Protein AF-0000000073826341 (afdb_homodimer)

Foldseek 3Di:
DPAAPAPEAEEEAAAAFDPDDDDDPDDPDPQDALVVLVQLLQLLLQVLLCLQLLNQGGHAEYEYAYEPVDDCVRPVLCVVADADFQDDQQQGQEYEHQFADPVQGQFKAFAAPFFAQDARRHIYGYSVQSSDDPVCSNLNSLRVNLRSLCHHGVAAAQAADQPDPLRAQWDADPVGDIAGRGFWQDGDHADPVDDSVHRRRHGDDDPVNPVPTQDDCSHCSNDPNHRYWDAPNRFDLPRSGPRNVRVVSHTSSRSRCPHPSNPPCRRPRPPHDSDDYHYHYHYYDAFEEEEEEEFECVCVAFCSVVLVLLLLLCCQQPWFDAQYWYWYWYWALAIDTQGATGGDDNVCSNVRSNSDDPHGYHHHNVNTDVLNSLVVRLVRVPVVHAHHEYEYEEEALAADDPVRLVVSLVSCVVSLYAYEYEHQAHPDPDRPPPRSRQVSNVSSVHAYYYQYFAADVSHGACSSSVSSNVSSNVRVCSGRPVQVGFDWFDKDKAFFFDDFKDKDKTFDAPQWQAWKKKKKADPDPQFWDQFKWKAAQVGDTDGCNVQWDADPSNRMIMGIDHSVRHDGGMMMMMIGTDDRDSHIMMIIITTHGDLDDWWFDWDKDKDWNDRHPDPPCPPPVRHIDIDIDIGGGNSPD/DPPAPAPEAEEEAQADFDPDDDDDPDDPDPQDALVVLVQLLQLLLQVLLCLQLLNQGGHAEYEYAYEPVDDCVRPVLCVPADADFQHDQQQGQEYEHQFADPVQGQFKAFAAPFFAQDAGRHIYGYSVQSSDDPVCSNLNSLRVNLRSLCHHGVAAAQAADQPDPLRAQWDADPVRAIAGRGFWQDGDHADPVDDSVHRRRHGDDDPVNPVPTQDDCSHCSNDPNHRYWDAPNRFDLPRSGPRNVRVVSHTSSRSRCPHPSNPPCRRPRPPHDSDDYHYHYHYYDAFEEEEEEEQECVCVAFCSVVLVLLLLLCCQQPWFDAQYWYWYWYWALAIDTQGATGGDDNVCSNVRSNSDDPHGDHHHNVNTDVLNSLVVRLVRVPVVHAHHEYEYEEEALAADPPVRLVVSLVSCVVSLYAYEYEHPAHPDPDRPPPRSRQVSNVSSVHAYYYQYFAADVSHGACSSSVSSNVSSNVRVCSGRPVQVGFDWFDKDKAFFFDDFKDKDKTFDAPQWQAWKKKKKADPDPQFWDQFKWKAAQVGDTDGCNVQWDADPSNRMIMGIDHSVRHDGGMMMMMIGTDDRDSHIMMIIITTHGDLDDWWFDWDKDKDWNDRHPDPPCPPPVRHIDIDIDIDGGRSPD

Sequence (1274 aa):
MKQPPRLSLGIVLLAAPGGGGGGGGGAFTDQPSLSTLLEEVVRVASTVVFDASRGRAHFRQVKVLVPPSWTTAACPALDHLQGATQETWDTADLRVTLGRHPRHGIRPWTLHTRDCGHTGDYVSLGHELLLQNTSHVPDNGRLLAQAWLQYRYGVFEEEGVAGNP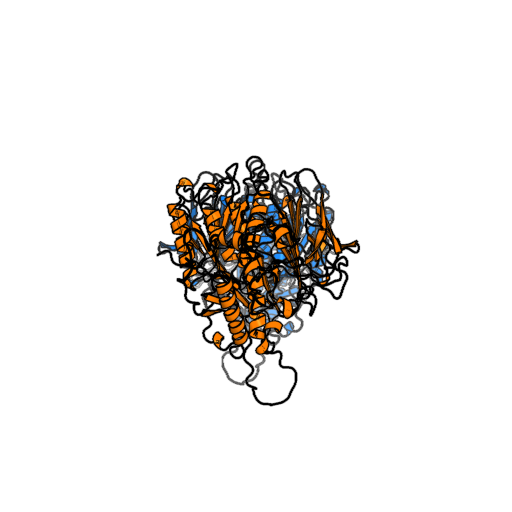VHPPHHRAPDGTWKPTTCANLPLPPTSSCDPANLTCSFNLTPENDPGLTSSFMAFPGRPSVRDLCDEGTHDRWAPTRHNLICGGKSVWEVMRASPDFQNNRNVEAGLREGHVTFTYVRPRTPRIVLLVEDTNVMNVQKRWDFMRKAVRKLVTYDIPEGHSVGLVVFDSVAATKHPLTTLSEANREKVGSSLPRNPSQEGEHKRCVLCGLREALTLLGQDGPGGHVVLVAGGSGALDDSEAAAAERQLAAAQVTLHTIVYPLTEKYPRPNGGLTNLATRTGGHSYIVPDEGIGEDSKLSMYYNLLDALYHALGGVAGHGALPVKVHATEHPGGRVPVSEGSFLVDAALGADTVFTIFYYDVTHVGNLIHLVSPQGQVIDTANMQTEDANMNMITVRLVEAQVVPGLWRYKVANRADSHQALYVQVTSRPRPRPHVPKISVRGWTSHGAAIVNASDISSPLALYAEVTAGVTYTMKQPPRLSLGIVLLAAPGGGGGGGGGAFTDQPSLSTLLEEVVRVASTVVFDASRGRAHFRQVKVLVPPSWTTAACPALDHLQGATQETWDTADLRVTLGRHPRHGIRPWTLHTRDCGHTGDYVSLGHELLLQNTSHVPDNGRLLAQAWLQYRYGVFEEEGVAGNPVHPPHHRAPDGTWKPTTCANLPLPPTSSCDPANLTCSFNLTPENDPGLTSSFMAFPGRPSVRDLCDEGTHDRWAPTRHNLICGGKSVWEVMRASPDFQNNRNVEAGLREGHVTFTYVRPRTPRIVLLVEDTNVMNVQKRWDFMRKAVRKLVTYDIPEGHSVGLVVFDSVAATKHPLTTLSEANREKVGSSLPRNPSQEGEHKRCVLCGLREALTLLGQDGPGGHVVLVAGGSGALDDSEAAAAERQLAAAQVTLHTIVYPLTEKYPRPNGGLTNLATRTGGHSYIVPDEGIGEDSKLSMYYNLLDALYHALGGVAGHGALPVKVHATEHPGGRVPVSEGSFLVDAALGADTVFTIFYYDVTHVGNLIHLVSPQGQVIDTANMQTEDANMNMITVRLVEAQVVPGLWRYKVANRADSHQALYVQVTSRPRPRPHVPKISVRGWTSHGAAIVNASDISSPLALYAEVTAGVTYT

Solvent-accessible surface area (backbone atoms only — not comparable to full-atom values): 67003 Å² total; per-residue (Å²): 134,77,74,55,76,79,46,69,47,37,34,28,47,63,47,78,77,78,77,75,77,86,84,78,86,71,79,85,73,91,70,77,41,71,60,55,36,44,50,50,25,49,48,41,13,24,52,47,38,15,50,42,49,58,36,40,44,56,47,43,42,34,40,34,39,42,52,84,85,62,48,48,86,52,33,65,66,52,78,70,49,41,72,38,39,76,69,41,78,86,72,22,42,30,38,28,31,68,55,63,41,93,85,57,35,39,48,52,41,51,50,60,85,58,56,56,47,31,54,31,67,30,29,37,26,13,43,64,58,54,70,45,63,75,88,43,36,64,56,50,2,31,42,42,27,53,24,45,46,26,23,64,31,22,43,51,48,25,41,31,36,62,66,32,83,79,24,25,13,34,42,70,41,95,86,66,44,71,28,47,18,42,36,36,68,57,95,59,78,48,42,80,89,45,59,56,85,39,44,71,32,54,68,64,87,48,78,84,69,43,77,81,44,32,26,14,26,57,46,34,50,87,39,88,66,27,45,30,51,28,28,86,87,36,43,51,51,79,36,49,16,56,23,24,67,62,44,72,32,51,27,58,43,56,44,44,49,69,28,78,69,46,35,92,76,27,42,52,73,80,70,54,68,92,63,73,65,43,79,46,51,23,33,75,52,76,50,39,37,28,42,36,35,58,32,18,33,78,37,67,43,76,42,49,44,60,39,49,46,22,37,48,23,44,41,42,56,69,61,56,59,75,59,31,25,44,22,34,31,35,19,21,72,52,49,46,78,60,38,68,73,37,70,35,40,91,87,46,19,60,61,62,21,62,43,63,70,64,54,65,36,81,47,55,60,90,50,48,30,67,64,48,30,50,50,52,47,50,54,56,43,46,73,78,40,68,20,31,35,35,41,36,37,33,59,32,51,69,56,46,50,69,69,55,34,51,50,47,48,50,52,31,57,74,40,42,32,27,30,26,34,32,29,46,40,30,73,52,94,60,77,51,81,78,18,28,53,56,55,46,7,51,76,40,73,29,49,47,39,79,26,61,62,46,68,52,90,89,35,54,36,47,63,38,42,54,43,46,42,50,44,52,53,51,53,42,28,74,63,66,34,58,84,74,44,66,44,76,58,35,75,46,78,39,77,40,37,92,54,59,60,50,70,54,71,40,60,40,53,77,52,38,31,29,67,26,34,43,34,38,40,47,79,51,69,64,35,41,38,68,54,51,41,40,28,44,56,88,64,51,72,46,83,38,75,88,47,57,44,78,39,55,60,56,32,34,36,37,35,68,42,53,50,90,73,52,62,60,36,56,31,36,38,42,32,35,42,26,72,75,38,88,50,38,36,35,42,36,29,33,27,25,65,48,93,48,91,76,50,43,42,69,44,76,47,72,48,52,70,50,83,52,74,74,66,54,78,79,39,73,90,59,60,81,40,80,44,74,47,76,44,69,40,52,72,83,123,132,81,75,56,79,78,46,71,46,36,34,26,50,62,47,80,80,76,78,74,77,90,84,80,87,74,79,88,75,90,72,78,41,69,60,56,38,45,50,51,23,49,49,41,13,25,52,46,40,16,50,41,49,58,35,38,45,54,47,44,40,34,39,36,39,40,53,85,86,62,48,49,86,54,32,65,65,51,77,69,50,42,71,38,39,77,70,42,77,86,71,22,42,31,39,29,31,66,54,64,42,92,85,58,35,39,48,53,40,52,50,61,85,57,57,57,48,31,53,30,67,30,29,37,28,14,42,65,57,53,69,44,64,76,85,43,36,64,58,51,2,31,43,42,28,53,24,45,46,27,21,64,31,22,45,51,48,24,42,30,37,60,65,32,83,80,24,25,13,36,43,69,41,94,86,66,45,71,29,48,18,43,36,37,66,57,93,61,78,48,41,82,92,46,58,55,86,40,44,71,32,56,68,62,88,48,78,83,70,43,77,83,45,32,26,15,28,58,45,35,49,85,37,86,67,25,45,29,52,28,28,85,87,38,43,51,52,78,36,52,15,58,24,26,68,63,42,72,33,51,27,58,42,55,42,44,47,69,30,78,70,45,35,92,76,29,42,52,71,80,69,54,67,92,63,73,65,43,79,44,54,23,33,74,54,75,50,39,38,28,43,36,35,59,33,18,33,78,35,66,44,75,45,48,44,59,39,49,46,24,37,48,23,43,40,43,56,70,60,55,58,76,59,29,26,44,22,35,31,36,20,22,72,53,50,46,78,61,38,69,72,37,69,35,41,92,88,45,19,60,62,62,21,62,42,63,68,64,54,64,36,81,47,55,60,91,50,48,30,67,64,46,30,49,49,51,46,50,55,55,43,47,75,79,40,68,20,30,35,36,43,36,37,32,60,32,49,68,56,48,52,70,69,55,35,52,52,47,48,51,52,30,57,75,40,41,30,26,30,28,36,33,27,46,40,32,75,53,94,59,76,50,80,79,17,29,55,55,53,47,7,50,76,40,71,29,50,46,39,78,27,60,62,45,68,51,89,88,35,55,36,46,64,40,42,53,45,44,41,51,44,52,52,53,52,43,29,73,64,66,34,59,85,74,44,68,44,77,59,36,76,47,79,40,78,40,38,90,54,58,60,47,70,55,70,40,58,40,52,77,52,39,31,29,67,26,35,44,33,38,40,46,80,50,69,65,36,41,38,69,54,50,42,40,28,44,57,87,64,50,74,46,83,39,76,89,47,57,45,79,39,55,61,56,32,35,36,36,35,68,43,54,50,89,73,52,61,62,35,57,29,36,38,41,32,35,40,25,70,75,36,91,50,37,36,36,42,36,29,33,27,26,65,49,92,48,92,79,48,41,40,69,46,75,46,73,48,53,68,50,84,52,74,75,64,54,78,79,40,72,91,59,60,80,40,82,44,74,47,76,43,68,40,53,71,83,123

Secondary structure (DSSP, 8-state):
-------EEEEEE-S-S----S--------PPPHHHHHHHHHHHHHHHHHHHTTSS----EEEEEPPTT--TTT-GGGGGPEEPSS--STT-SEEEESS-BTTTBTS-EEE--S-TTS--SEEEEEHHHHTS-GGGHHHHHHHHHHHHHHHHH-----B--TT-SSS-SEEE-TTS-EEESB--SS--PPPSSS-TTSTT------GGG-TT--B-TTT-TT-TT--BPP-TTT--TTS--HHHHHHTT--HHHHHHTSGGGSTT-S-TT----PPPEEEEEE----EEEEEEE-SGGG-STTHHHHHHHHHHHIIIIISPTT-EEEEEEESSSEEEEEEEEE--TTTHHHHHT-S-SS-----GGG--HHHHHHHHHHHHHTT-S--EEEEEESS-PPPPHHHHHHHHHHHHHHT-EEEEEEEEE-SSS--TT-HHHHHHHHTT--EEEEE--EETTEE-HHHHHHHHHHHHHHHHHHH-GGGS-EEEEEEEE--BS-SEEEEEEEE-TTEEEEEEEEEE-S-GGGEEEEEEEE-TT-PEEE-TTTEEEETTTTEEEEEEPGGG--SEEEEEEEEE-S-BSS-EEEEEEEEE---TTPPEEEEEEEES-SSS---TT-TTS---EEEEEEEE----/-------EEEEEE-S-S----S--------PPPHHHHHHHHHHHHHHHHHHHTTSS----EEEEEPPTT--TTT-GGGGGPEEPSS--STT-SEEEESS-BTTTBTS-EEE--S-TTS--SEEEEEHHHHTS-GGGHHHHHHHHHHHHHHHHH-----B--TT-SSS-SEEE-TTS-EEESB--SS--PPPSSS-TTSTT------GGG-TT--B-TTT-TT-TT--BPP-TTT--TTS--HHHHHHTT--HHHHHHTSGGGSTT-S-TT----PPPEEEEEE----EEEEEEE-SGGG-STTHHHHHHHHHHHIIIIISPTT-EEEEEEESSSEEEEEEEEE--TTTHHHHHT-S-SS-----GGG--HHHHHHHHHHHHHTT-S--EEEEEESS-PPPPHHHHHHHHHHHHHHT-EEEEEEEEE-SSS--TT-HHHHHHHHTT--EEEEE--EETTEE-HHHHHHHHHHHHHHHHHHH-GGGS-EEEEEEEE--BS-SEEEEEEEEPTTEEEEEEEEEE-S-GGGEEEEEEEE-TT-PEEE-TTTEEEETTTTEEEEEEPGGG--SEEEEEEEEE-S-BSS-EEEEEEEEE---TTPPEEEEEEEES-SSS---TT-TTS---EEEEEEEE----

pLDDT: mean 81.22, std 18.02, range [18.7, 98.62]

Radius of gyration: 43.62 Å; Cα contacts (8 Å, |Δi|>4): 2814; chains: 2; bounding box: 64×148×96 Å

Organism: Portunus trituberculatus (NCBI:txid210409)

Nearest PDB structures (foldseek):
  6pyx-assembly2_B  TM=8.415E-01  e=3.955E-09  Homo sapiens
  1sht-assembly1_X  TM=7.252E-01  e=1.684E-07  Homo sapiens
  8fzu-assembly2_B  TM=7.756E-01  e=8.750E-07  Homo sapiens
  8fz4-assembly2_B  TM=7.199E-01  e=3.525E-07  Homo sapiens
  7n1o-assembly1_A  TM=6.935E-01  e=1.545E-06  Homo sapiens

InterPro domains:
  IPR013642 Calcium-activated chloride channel, N-terminal [PF08434] (36-159)
  IPR013642 Calcium-activated chloride channel, N-terminal [PF08434] (201-267)
  IPR036465 von Willebrand factor A-like domain superfamily [G3DSA:3.40.50.410] (289-459)
  IPR036465 von Willebrand factor A-like domain superfamily [SSF53300] (289-454)

Structure (mmCIF, N/CA/C/O backbone):
data_AF-0000000073826341-model_v1
#
loop_
_entity.id
_entity.type
_entity.pdbx_description
1 polymer 'Epithelial chloride channel protein'
#
loop_
_atom_site.group_PDB
_atom_site.id
_atom_site.type_symbol
_atom_site.label_atom_id
_atom_site.label_alt_id
_atom_site.label_comp_id
_atom_site.label_asym_id
_atom_site.label_entity_id
_atom_site.label_seq_id
_atom_site.pdbx_PDB_ins_code
_atom_site.Cartn_x
_atom_site.Cartn_y
_atom_site.Cartn_z
_atom_site.occupancy
_atom_site.B_iso_or_equiv
_atom_site.auth_seq_id
_atom_site.auth_comp_id
_atom_site.auth_asym_id
_atom_site.auth_atom_id
_atom_site.pdbx_PDB_model_num
ATOM 1 N N . MET A 1 1 ? 27.391 -47.094 -25.125 1 18.84 1 MET A N 1
ATOM 2 C CA . MET A 1 1 ? 26.422 -47.906 -24.406 1 18.84 1 MET A CA 1
ATOM 3 C C . MET A 1 1 ? 25.375 -47.031 -23.719 1 18.84 1 MET A C 1
ATOM 5 O O . MET A 1 1 ? 25.672 -46.344 -22.734 1 18.84 1 MET A O 1
ATOM 9 N N . LYS A 1 2 ? 24.375 -46.562 -24.516 1 33.62 2 LYS A N 1
ATOM 10 C CA . LYS A 1 2 ? 23.312 -45.625 -24.172 1 33.62 2 LYS A CA 1
ATOM 11 C C . LYS A 1 2 ? 22.562 -46.094 -22.922 1 33.62 2 LYS A C 1
ATOM 13 O O . LYS A 1 2 ? 22.156 -47.25 -22.844 1 33.62 2 LYS A O 1
ATOM 18 N N . GLN A 1 3 ? 22.828 -45.594 -21.859 1 27.91 3 GLN A N 1
ATOM 19 C CA . GLN A 1 3 ? 22.219 -45.875 -20.578 1 27.91 3 GLN A CA 1
ATOM 20 C C . GLN A 1 3 ? 20.703 -46.094 -20.719 1 27.91 3 GLN A C 1
ATOM 22 O O . GLN A 1 3 ? 20.047 -45.375 -21.484 1 27.91 3 GLN A O 1
ATOM 27 N N . PRO A 1 4 ? 20.078 -47.219 -20.25 1 30.12 4 PRO A N 1
ATOM 28 C CA . PRO A 1 4 ? 18.641 -47.531 -20.312 1 30.12 4 PRO A CA 1
ATOM 29 C C . PRO A 1 4 ? 17.766 -46.375 -19.781 1 30.12 4 PRO A C 1
ATOM 31 O O . PRO A 1 4 ? 18.234 -45.562 -18.969 1 30.12 4 PRO A O 1
ATOM 34 N N . PRO A 1 5 ? 16.609 -46.188 -20.328 1 28.83 5 PRO A N 1
ATOM 35 C CA . PRO A 1 5 ? 15.703 -45.125 -19.875 1 28.83 5 PRO A CA 1
ATOM 36 C C . PRO A 1 5 ? 15.312 -45.281 -18.406 1 28.83 5 PRO A C 1
ATOM 38 O O . PRO A 1 5 ? 15.102 -46.406 -17.938 1 28.83 5 PRO A O 1
ATOM 41 N N . ARG A 1 6 ? 15.82 -44.625 -17.516 1 37.31 6 ARG A N 1
ATOM 42 C CA . ARG A 1 6 ? 15.5 -44.5 -16.094 1 37.31 6 ARG A CA 1
ATOM 43 C C . ARG A 1 6 ? 14.031 -44.125 -15.898 1 37.31 6 ARG A C 1
ATOM 45 O O . ARG A 1 6 ? 13.586 -43.062 -16.359 1 37.31 6 ARG A O 1
ATOM 52 N N . LEU A 1 7 ? 13.141 -45.281 -15.789 1 32.59 7 LEU A N 1
ATOM 53 C CA . LEU A 1 7 ? 11.75 -44.969 -15.445 1 32.59 7 LEU A CA 1
ATOM 54 C C . LEU A 1 7 ? 11.641 -44.531 -13.984 1 32.59 7 LEU A C 1
ATOM 56 O O . LEU A 1 7 ? 12.094 -45.25 -13.086 1 32.59 7 LEU A O 1
ATOM 60 N N . SER A 1 8 ? 11.672 -43.312 -13.609 1 32.16 8 SER A N 1
ATOM 61 C CA . SER A 1 8 ? 11.414 -42.812 -12.273 1 32.16 8 SER A CA 1
ATOM 62 C C . SER A 1 8 ? 9.922 -42.594 -12.031 1 32.16 8 SER A C 1
ATOM 64 O O . SER A 1 8 ? 9.195 -42.188 -12.938 1 32.16 8 SER A O 1
ATOM 66 N N . LEU A 1 9 ? 9.336 -43.406 -11.023 1 34.44 9 LEU A N 1
ATOM 67 C CA . LEU A 1 9 ? 7.938 -43.281 -10.617 1 34.44 9 LEU A CA 1
ATOM 68 C C . LEU A 1 9 ? 7.797 -42.344 -9.422 1 34.44 9 LEU A C 1
ATOM 70 O O . LEU A 1 9 ? 8.516 -42.469 -8.43 1 34.44 9 LEU A O 1
ATOM 74 N N . GLY A 1 10 ? 7.152 -41.25 -9.609 1 35.41 10 GLY A N 1
ATOM 75 C CA . GLY A 1 10 ? 6.773 -40.406 -8.492 1 35.41 10 GLY A CA 1
ATOM 76 C C . GLY A 1 10 ? 5.43 -40.75 -7.895 1 35.41 10 GLY A C 1
ATOM 77 O O . GLY A 1 10 ? 4.43 -40.844 -8.609 1 35.41 10 GLY A O 1
ATOM 78 N N . ILE A 1 11 ? 5.406 -41.281 -6.559 1 38.03 11 ILE A N 1
ATOM 79 C CA . ILE A 1 11 ? 4.191 -41.656 -5.848 1 38.03 11 ILE A CA 1
ATOM 80 C C . ILE A 1 11 ? 3.84 -40.594 -4.816 1 38.03 11 ILE A C 1
ATOM 82 O O . ILE A 1 11 ? 4.727 -40.031 -4.156 1 38.03 11 ILE A O 1
ATOM 86 N N . VAL A 1 12 ? 2.641 -40.156 -4.867 1 34.94 12 VAL A N 1
ATOM 87 C CA . VAL A 1 12 ? 2.162 -39.312 -3.785 1 34.94 12 VAL A CA 1
ATOM 88 C C . VAL A 1 12 ? 1.201 -40.094 -2.896 1 34.94 12 VAL A C 1
ATOM 90 O O . VAL A 1 12 ? 0.276 -40.75 -3.393 1 34.94 12 VAL A O 1
ATOM 93 N N . LEU A 1 13 ? 1.603 -40.188 -1.485 1 33.16 13 LEU A N 1
ATOM 94 C CA . LEU A 1 13 ? 0.758 -40.844 -0.49 1 33.16 13 LEU A CA 1
ATOM 95 C C . LEU A 1 13 ? -0.203 -39.844 0.146 1 33.16 13 LEU A C 1
ATOM 97 O O . LEU A 1 13 ? 0.228 -38.875 0.747 1 33.16 13 LEU A O 1
ATOM 101 N N . LEU A 1 14 ? -1.469 -39.812 -0.141 1 34.5 14 LEU A N 1
ATOM 102 C CA . LEU A 1 14 ? -2.43 -38.906 0.48 1 34.5 14 LEU A CA 1
ATOM 103 C C . LEU A 1 14 ? -3.014 -39.531 1.747 1 34.5 14 LEU A C 1
ATOM 105 O O . LEU A 1 14 ? -3.699 -38.844 2.516 1 34.5 14 LEU A O 1
ATOM 109 N N . ALA A 1 15 ? -3.045 -40.875 2.098 1 31.78 15 ALA A N 1
ATOM 110 C CA . ALA A 1 15 ? -3.76 -41.5 3.207 1 31.78 15 ALA A CA 1
ATOM 111 C C . ALA A 1 15 ? -2.953 -41.406 4.5 1 31.78 15 ALA A C 1
ATOM 113 O O . ALA A 1 15 ? -1.721 -41.469 4.473 1 31.78 15 ALA A O 1
ATOM 114 N N . ALA A 1 16 ? -3.742 -40.906 5.75 1 36.5 16 ALA A N 1
ATOM 115 C CA . ALA A 1 16 ? -3.193 -40.875 7.102 1 36.5 16 ALA A CA 1
ATOM 116 C C . ALA A 1 16 ? -2.619 -42.25 7.469 1 36.5 16 ALA A C 1
ATOM 118 O O . ALA A 1 16 ? -3.109 -43.281 7.004 1 36.5 16 ALA A O 1
ATOM 119 N N . PRO A 1 17 ? -1.601 -42.156 8.227 1 36.22 17 PRO A N 1
ATOM 120 C CA . PRO A 1 17 ? -1.066 -43.469 8.656 1 36.22 17 PRO A CA 1
ATOM 121 C C . PRO A 1 17 ? -2.102 -44.312 9.383 1 36.22 17 PRO A C 1
ATOM 123 O O . PRO A 1 17 ? -2.148 -45.531 9.195 1 36.22 17 PRO A O 1
ATOM 126 N N . GLY A 1 18 ? -2.588 -43.781 10.781 1 33.84 18 GLY A N 1
ATOM 127 C CA . GLY A 1 18 ? -3.211 -44.5 11.875 1 33.84 18 GLY A CA 1
ATOM 128 C C . GLY A 1 18 ? -4.629 -44.969 11.562 1 33.84 18 GLY A C 1
ATOM 129 O O . GLY A 1 18 ? -5.523 -44.125 11.406 1 33.84 18 GLY A O 1
ATOM 130 N N . GLY A 1 19 ? -4.941 -45.781 10.891 1 32.56 19 GLY A N 1
ATOM 131 C CA . GLY A 1 19 ? -6.199 -46.469 11.133 1 32.56 19 GLY A CA 1
ATOM 132 C C . GLY A 1 19 ? -6.477 -46.719 12.602 1 32.56 19 GLY A C 1
ATOM 133 O O . GLY A 1 19 ? -7.246 -47.625 12.961 1 32.56 19 GLY A O 1
ATOM 134 N N . GLY A 1 20 ? -5.629 -46.406 13.758 1 29.64 20 GLY A N 1
ATOM 135 C CA . GLY A 1 20 ? -6.051 -46.844 15.07 1 29.64 20 GLY A CA 1
ATOM 136 C C . GLY A 1 20 ? -7.363 -46.219 15.523 1 29.64 20 GLY A C 1
ATOM 137 O O . GLY A 1 20 ? -7.535 -45 15.461 1 29.64 20 GLY A O 1
ATOM 138 N N . GLY A 1 21 ? -8.516 -46.938 15.531 1 29.42 21 GLY A N 1
ATOM 139 C CA . GLY A 1 21 ? -9.656 -46.75 16.422 1 29.42 21 GLY A CA 1
ATOM 140 C C . GLY A 1 21 ? -9.273 -46.188 17.766 1 29.42 21 GLY A C 1
ATOM 141 O O . GLY A 1 21 ? -8.086 -46.031 18.062 1 29.42 21 GLY A O 1
ATOM 142 N N . GLY A 1 22 ? -10.219 -46.625 19.031 1 28.66 22 GLY A N 1
ATOM 143 C CA . GLY A 1 22 ? -10.477 -46.312 20.422 1 28.66 22 GLY A CA 1
ATOM 144 C C . GLY A 1 22 ? -9.219 -46.25 21.266 1 28.66 22 GLY A C 1
ATOM 145 O O . GLY A 1 22 ? -8.141 -46.656 20.812 1 28.66 22 GLY A O 1
ATOM 146 N N . GLY A 1 23 ? -9.43 -46.094 22.844 1 28.97 23 GLY A N 1
ATOM 147 C CA . GLY A 1 23 ? -8.766 -46.031 24.141 1 28.97 23 GLY A CA 1
ATOM 148 C C . GLY A 1 23 ? -7.707 -47.094 24.328 1 28.97 23 GLY A C 1
ATOM 149 O O . GLY A 1 23 ? -6.977 -47.062 25.312 1 28.97 23 GLY A O 1
ATOM 150 N N . GLY A 1 24 ? -8.086 -48.469 24.266 1 26.67 24 GLY A N 1
ATOM 151 C CA . GLY A 1 24 ? -7.355 -49.375 25.141 1 26.67 24 GLY A CA 1
ATOM 152 C C . GLY A 1 24 ? -5.863 -49.375 24.875 1 26.67 24 GLY A C 1
ATOM 153 O O . GLY A 1 24 ? -5.41 -48.938 23.812 1 26.67 24 GLY A O 1
ATOM 154 N N . GLY A 1 25 ? -4.938 -49.438 25.938 1 30.19 25 GLY A N 1
ATOM 155 C CA . GLY A 1 25 ? -3.551 -49.688 26.266 1 30.19 25 GLY A CA 1
ATOM 156 C C . GLY A 1 25 ? -2.9 -50.688 25.328 1 30.19 25 GLY A C 1
ATOM 157 O O . GLY A 1 25 ? -1.824 -51.219 25.625 1 30.19 25 GLY A O 1
ATOM 158 N N . GLY A 1 26 ? -3.744 -51.562 24.594 1 27.8 26 GLY A N 1
ATOM 159 C CA . GLY A 1 26 ? -3.002 -52.781 24.234 1 27.8 26 GLY A CA 1
ATOM 160 C C . GLY A 1 26 ? -1.828 -52.5 23.312 1 27.8 26 GLY A C 1
ATOM 161 O O . GLY A 1 26 ? -1.729 -51.406 22.734 1 27.8 26 GLY A O 1
ATOM 162 N N . ALA A 1 27 ? -1.038 -53.594 23.062 1 30.14 27 ALA A N 1
ATOM 163 C CA . ALA A 1 27 ? 0.214 -54.031 22.438 1 30.14 27 ALA A CA 1
ATOM 164 C C . ALA A 1 27 ? 0.276 -53.594 20.984 1 30.14 27 ALA A C 1
ATOM 166 O O . ALA A 1 27 ? -0.726 -53.688 20.266 1 30.14 27 ALA A O 1
ATOM 167 N N . PHE A 1 28 ? 1.095 -52.688 20.562 1 32.75 28 PHE A N 1
ATOM 168 C CA . PHE A 1 28 ? 1.718 -52.406 19.281 1 32.75 28 PHE A CA 1
ATOM 169 C C . PHE A 1 28 ? 1.798 -53.656 18.406 1 32.75 28 PHE A C 1
ATOM 171 O O . PHE A 1 28 ? 2.648 -54.5 18.641 1 32.75 28 PHE A O 1
ATOM 178 N N . THR A 1 29 ? 0.732 -54.312 17.953 1 35.88 29 THR A N 1
ATOM 179 C CA . THR A 1 29 ? 0.856 -55.5 17.094 1 35.88 29 THR A CA 1
ATOM 180 C C . THR A 1 29 ? 1.683 -55.156 15.852 1 35.88 29 THR A C 1
ATOM 182 O O . THR A 1 29 ? 1.8 -54 15.477 1 35.88 29 THR A O 1
ATOM 185 N N . ASP A 1 30 ? 2.531 -56.188 15.125 1 38.97 30 ASP A N 1
ATOM 186 C CA . ASP A 1 30 ? 3.457 -56.5 14.047 1 38.97 30 ASP A CA 1
ATOM 187 C C . ASP A 1 30 ? 2.92 -56.031 12.695 1 38.97 30 ASP A C 1
ATOM 189 O O . ASP A 1 30 ? 3.232 -56.594 11.656 1 38.97 30 ASP A O 1
ATOM 193 N N . GLN A 1 31 ? 1.945 -55.25 12.523 1 47.28 31 GLN A N 1
ATOM 194 C CA . GLN A 1 31 ? 1.418 -54.969 11.195 1 47.28 31 GLN A CA 1
ATOM 195 C C . GLN A 1 31 ? 2.348 -54.031 10.422 1 47.28 31 GLN A C 1
ATOM 197 O O . GLN A 1 31 ? 2.863 -53.062 10.977 1 47.28 31 GLN A O 1
ATOM 202 N N . PRO A 1 32 ? 2.818 -54.469 9.188 1 58 32 PRO A N 1
ATOM 203 C CA . PRO A 1 32 ? 3.697 -53.656 8.344 1 58 32 PRO A CA 1
ATOM 204 C C . PRO A 1 32 ? 3.125 -52.281 8.062 1 58 32 PRO A C 1
ATOM 206 O O . PRO A 1 32 ? 1.905 -52.125 7.992 1 58 32 PRO A O 1
ATOM 209 N N . SER A 1 33 ? 3.961 -51.312 8.07 1 72.62 33 SER A N 1
ATOM 210 C CA . SER A 1 33 ? 3.621 -49.906 7.812 1 72.62 33 SER A CA 1
ATOM 211 C C . SER A 1 33 ? 3.148 -49.719 6.379 1 72.62 33 SER A C 1
ATOM 213 O O . SER A 1 33 ? 3.379 -50.594 5.52 1 72.62 33 SER A O 1
ATOM 215 N N . LEU A 1 34 ? 2.221 -48.812 6.09 1 75.62 34 LEU A N 1
ATOM 216 C CA . LEU A 1 34 ? 1.733 -48.469 4.758 1 75.62 34 LEU A CA 1
ATOM 217 C C . LEU A 1 34 ? 2.889 -48.344 3.771 1 75.62 34 LEU A C 1
ATOM 219 O O . LEU A 1 34 ? 2.771 -48.75 2.615 1 75.62 34 LEU A O 1
ATOM 223 N N . SER A 1 35 ? 4.012 -47.906 4.301 1 78.25 35 SER A N 1
ATOM 224 C CA . SER A 1 35 ? 5.172 -47.75 3.43 1 78.25 35 SER A CA 1
ATOM 225 C C . SER A 1 35 ? 5.738 -49.094 2.984 1 78.25 35 SER A C 1
ATOM 227 O O . SER A 1 35 ? 6.102 -49.25 1.819 1 78.25 35 SER A O 1
ATOM 229 N N . THR A 1 36 ? 5.793 -49.969 3.895 1 79.44 36 THR A N 1
ATOM 230 C CA . THR A 1 36 ? 6.32 -51.281 3.568 1 79.44 36 THR A CA 1
ATOM 231 C C . THR A 1 36 ? 5.414 -52 2.566 1 79.44 36 THR A C 1
ATOM 233 O O . THR A 1 36 ? 5.902 -52.625 1.634 1 79.44 36 THR A O 1
ATOM 236 N N . LEU A 1 37 ? 4.156 -51.844 2.783 1 82.38 37 LEU A N 1
ATOM 237 C CA . LEU A 1 37 ? 3.193 -52.5 1.894 1 82.38 37 LEU A CA 1
ATOM 238 C C . LEU A 1 37 ? 3.215 -51.844 0.511 1 82.38 37 LEU A C 1
ATOM 240 O O . LEU A 1 37 ? 3.09 -52.531 -0.502 1 82.38 37 LEU A O 1
ATOM 244 N N . LEU A 1 38 ? 3.348 -50.562 0.508 1 85.81 38 LEU A N 1
ATOM 245 C CA . LEU A 1 38 ? 3.473 -49.875 -0.76 1 85.81 38 LEU A CA 1
ATOM 246 C C . LEU A 1 38 ? 4.691 -50.344 -1.538 1 85.81 38 LEU A C 1
ATOM 248 O O . LEU A 1 38 ? 4.605 -50.594 -2.744 1 85.81 38 LEU A O 1
ATOM 252 N N . GLU A 1 39 ? 5.77 -50.531 -0.864 1 86.94 39 GLU A N 1
ATOM 253 C CA . GLU A 1 39 ? 7 -50.969 -1.511 1 86.94 39 GLU A CA 1
ATOM 254 C C . GLU A 1 39 ? 6.836 -52.375 -2.107 1 86.94 39 GLU A C 1
ATOM 256 O O . GLU A 1 39 ? 7.297 -52.625 -3.221 1 86.94 39 GLU A O 1
ATOM 261 N N . GLU A 1 40 ? 6.191 -53.125 -1.378 1 88.25 40 GLU A N 1
ATOM 262 C CA . GLU A 1 40 ? 6.008 -54.5 -1.846 1 88.25 40 GLU A CA 1
ATOM 263 C C . GLU A 1 40 ? 5.145 -54.531 -3.102 1 88.25 40 GLU A C 1
ATOM 265 O O . GLU A 1 40 ? 5.465 -55.25 -4.059 1 88.25 40 GLU A O 1
ATOM 270 N N . VAL A 1 41 ? 4.082 -53.812 -3.059 1 91 41 VAL A N 1
ATOM 271 C CA . VAL A 1 41 ? 3.178 -53.812 -4.203 1 91 41 VAL A CA 1
ATOM 272 C C . VAL A 1 41 ? 3.898 -53.219 -5.422 1 91 41 VAL A C 1
ATOM 274 O O . VAL A 1 41 ? 3.771 -53.75 -6.531 1 91 41 VAL A O 1
ATOM 277 N N . VAL A 1 42 ? 4.691 -52.219 -5.203 1 91.31 42 VAL A N 1
ATOM 278 C CA . VAL A 1 42 ? 5.41 -51.562 -6.297 1 91.31 42 VAL A CA 1
ATOM 279 C C . VAL A 1 42 ? 6.477 -52.531 -6.844 1 91.31 42 VAL A C 1
ATOM 281 O O . VAL A 1 42 ? 6.711 -52.562 -8.055 1 91.31 42 VAL A O 1
ATOM 284 N N . ARG A 1 43 ? 7.094 -53.25 -6.016 1 90.69 43 ARG A N 1
ATOM 285 C CA . ARG A 1 43 ? 8.109 -54.188 -6.457 1 90.69 43 ARG A CA 1
ATOM 286 C C . ARG A 1 43 ? 7.492 -55.281 -7.328 1 90.69 43 ARG A C 1
ATOM 288 O O . ARG A 1 43 ? 8.07 -55.656 -8.344 1 90.69 43 ARG A O 1
ATOM 295 N N . VAL A 1 44 ? 6.352 -55.719 -6.852 1 92.38 44 VAL A N 1
ATOM 296 C CA . VAL A 1 44 ? 5.656 -56.719 -7.66 1 92.38 44 VAL A CA 1
ATOM 297 C C . VAL A 1 44 ? 5.281 -56.125 -9.016 1 92.38 44 VAL A C 1
ATOM 299 O O . VAL A 1 44 ? 5.473 -56.75 -10.055 1 92.38 44 VAL A O 1
ATOM 302 N N . ALA A 1 45 ? 4.746 -54.969 -8.977 1 93.31 45 ALA A N 1
ATOM 303 C CA . ALA A 1 45 ? 4.379 -54.312 -10.227 1 93.31 45 ALA A CA 1
ATOM 304 C C . ALA A 1 45 ? 5.582 -54.188 -11.156 1 93.31 45 ALA A C 1
ATOM 306 O O . ALA A 1 45 ? 5.457 -54.375 -12.367 1 93.31 45 ALA A O 1
ATOM 307 N N . SER A 1 46 ? 6.742 -53.844 -10.594 1 90.56 46 SER A N 1
ATOM 308 C CA . SER A 1 46 ? 7.961 -53.719 -11.383 1 90.56 46 SER A CA 1
ATOM 309 C C . SER A 1 46 ? 8.312 -55.031 -12.078 1 90.56 46 SER A C 1
ATOM 311 O O . SER A 1 46 ? 8.68 -55.031 -13.25 1 90.56 46 SER A O 1
ATOM 313 N N . THR A 1 47 ? 8.172 -56.031 -11.367 1 90.5 47 THR A N 1
ATOM 314 C CA . THR A 1 47 ? 8.469 -57.375 -11.914 1 90.5 47 THR A CA 1
ATOM 315 C C . THR A 1 47 ? 7.504 -57.719 -13.047 1 90.5 47 THR A C 1
ATOM 317 O O . THR A 1 47 ? 7.91 -58.281 -14.062 1 90.5 47 THR A O 1
ATOM 320 N N . VAL A 1 48 ? 6.297 -57.375 -12.805 1 93.5 48 VAL A N 1
ATOM 321 C CA . VAL A 1 48 ? 5.281 -57.656 -13.812 1 93.5 48 VAL A CA 1
ATOM 322 C C . VAL A 1 48 ? 5.559 -56.844 -15.078 1 93.5 48 VAL A C 1
ATOM 324 O O . VAL A 1 48 ? 5.445 -57.375 -16.188 1 93.5 48 VAL A O 1
ATOM 327 N N . VAL A 1 49 ? 5.887 -55.625 -14.953 1 91.94 49 VAL A N 1
ATOM 328 C CA . VAL A 1 49 ? 6.215 -54.781 -16.094 1 91.94 49 VAL A CA 1
ATOM 329 C C . VAL A 1 49 ? 7.43 -55.344 -16.828 1 91.94 49 VAL A C 1
ATOM 331 O O . VAL A 1 49 ? 7.488 -55.312 -18.062 1 91.94 49 VAL A O 1
ATOM 334 N N . PHE A 1 50 ? 8.383 -55.812 -16.047 1 89.31 50 PHE A N 1
ATOM 335 C CA . PHE A 1 50 ? 9.578 -56.406 -16.625 1 89.31 50 PHE A CA 1
ATOM 336 C C . PHE A 1 50 ? 9.219 -57.594 -17.484 1 89.31 50 PHE A C 1
ATOM 338 O O . PHE A 1 50 ? 9.703 -57.719 -18.609 1 89.31 50 PHE A O 1
ATOM 345 N N . ASP A 1 51 ? 8.367 -58.406 -16.984 1 90.44 51 ASP A N 1
ATOM 346 C CA . ASP A 1 51 ? 7.926 -59.562 -17.734 1 90.44 51 ASP A CA 1
ATOM 347 C C . ASP A 1 51 ? 7.125 -59.188 -18.969 1 90.44 51 ASP A C 1
ATOM 349 O O . ASP A 1 51 ? 7.375 -59.688 -20.062 1 90.44 51 ASP A O 1
ATOM 353 N N . ALA A 1 52 ? 6.25 -58.281 -18.719 1 91.69 52 ALA A N 1
ATOM 354 C CA . ALA A 1 52 ? 5.359 -57.875 -19.812 1 91.69 52 ALA A CA 1
ATOM 355 C C . ALA A 1 52 ? 6.145 -57.219 -20.938 1 91.69 52 ALA A C 1
ATOM 357 O O . ALA A 1 52 ? 5.746 -57.281 -22.109 1 91.69 52 ALA A O 1
ATOM 358 N N . SER A 1 53 ? 7.27 -56.594 -20.625 1 89.38 53 SER A N 1
ATOM 359 C CA . SER A 1 53 ? 8.07 -55.906 -21.609 1 89.38 53 SER A CA 1
ATOM 360 C C . SER A 1 53 ? 9.18 -56.781 -22.156 1 89.38 53 SER A C 1
ATOM 362 O O . SER A 1 53 ? 10.156 -56.281 -22.734 1 89.38 53 SER A O 1
ATOM 364 N N . ARG A 1 54 ? 9.023 -58.062 -21.844 1 86.94 54 ARG A N 1
ATOM 365 C CA . ARG A 1 54 ? 10 -59.031 -22.328 1 86.94 54 ARG A CA 1
ATOM 366 C C . ARG A 1 54 ? 11.391 -58.719 -21.797 1 86.94 54 ARG A C 1
ATOM 368 O O . ARG A 1 54 ? 12.375 -58.812 -22.531 1 86.94 54 ARG A O 1
ATOM 375 N N . GLY A 1 55 ? 11.359 -58.219 -20.594 1 82.12 55 GLY A N 1
ATOM 376 C CA . GLY A 1 55 ? 12.609 -57.969 -19.891 1 82.12 55 GLY A CA 1
ATOM 377 C C . GLY A 1 55 ? 13.266 -56.656 -20.312 1 82.12 55 GLY A C 1
ATOM 378 O O . GLY A 1 55 ? 14.484 -56.531 -20.219 1 82.12 55 GLY A O 1
ATOM 379 N N . ARG A 1 56 ? 12.508 -55.719 -20.672 1 83.12 56 ARG A N 1
ATOM 380 C CA . ARG A 1 56 ? 13.133 -54.562 -21.266 1 83.12 56 ARG A CA 1
ATOM 381 C C . ARG A 1 56 ? 12.875 -53.312 -20.422 1 83.12 56 ARG A C 1
ATOM 383 O O . ARG A 1 56 ? 13.484 -52.25 -20.641 1 83.12 56 ARG A O 1
ATOM 390 N N . ALA A 1 57 ? 11.922 -53.438 -19.547 1 84.06 57 ALA A N 1
ATOM 391 C CA . ALA A 1 57 ? 11.641 -52.281 -18.719 1 84.06 57 ALA A CA 1
ATOM 392 C C . ALA A 1 57 ? 11.266 -52.688 -17.297 1 84.06 57 ALA A C 1
ATOM 394 O O . ALA A 1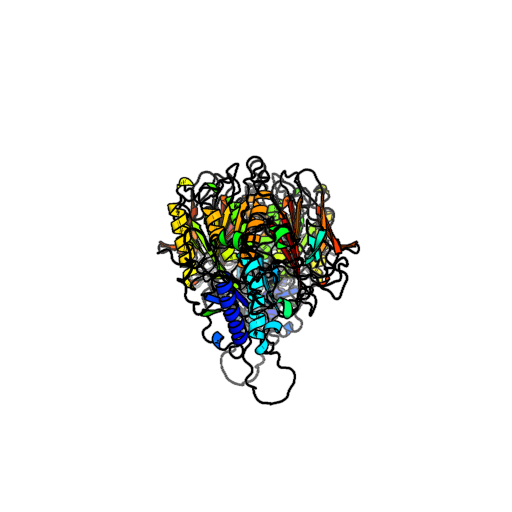 57 ? 10.594 -53.688 -17.078 1 84.06 57 ALA A O 1
ATOM 395 N N . HIS A 1 58 ? 11.703 -52 -16.281 1 85.75 58 HIS A N 1
ATOM 396 C CA . HIS A 1 58 ? 11.336 -52.156 -14.883 1 85.75 58 HIS A CA 1
ATOM 397 C C . HIS A 1 58 ? 11.523 -50.844 -14.125 1 85.75 58 HIS A C 1
ATOM 399 O O . HIS A 1 58 ? 12.117 -49.906 -14.648 1 85.75 58 HIS A O 1
ATOM 405 N N . PHE A 1 59 ? 10.961 -50.781 -12.891 1 85.06 59 PHE A N 1
ATOM 406 C CA . PHE A 1 59 ? 11.172 -49.594 -12.062 1 85.06 59 PHE A CA 1
ATOM 407 C C . PHE A 1 59 ? 12.555 -49.625 -11.422 1 85.06 59 PHE A C 1
ATOM 409 O O . PHE A 1 59 ? 13 -50.656 -10.93 1 85.06 59 PHE A O 1
ATOM 416 N N . ARG A 1 60 ? 13.25 -48.562 -11.516 1 79.94 60 ARG A N 1
ATOM 417 C CA . ARG A 1 60 ? 14.562 -48.5 -10.875 1 79.94 60 ARG A CA 1
ATOM 418 C C . ARG A 1 60 ? 14.508 -47.656 -9.609 1 79.94 60 ARG A C 1
ATOM 420 O O . ARG A 1 60 ? 15.016 -48.062 -8.562 1 79.94 60 ARG A O 1
ATOM 427 N N . GLN A 1 61 ? 13.984 -46.5 -9.734 1 81.31 61 GLN A N 1
ATOM 428 C CA . GLN A 1 61 ? 13.891 -45.562 -8.609 1 81.31 61 GLN A CA 1
ATOM 429 C C . GLN A 1 61 ? 12.461 -45.062 -8.438 1 81.31 61 GLN A C 1
ATOM 431 O O . GLN A 1 61 ? 11.797 -44.719 -9.406 1 81.31 61 GLN A O 1
ATOM 436 N N . VAL A 1 62 ? 12.023 -45.125 -7.188 1 83.88 62 VAL A N 1
ATOM 437 C CA . VAL A 1 62 ? 10.703 -44.625 -6.82 1 83.88 62 VAL A CA 1
ATOM 438 C C . VAL A 1 62 ? 10.844 -43.562 -5.73 1 83.88 62 VAL A C 1
ATOM 440 O O . VAL A 1 62 ? 11.453 -43.812 -4.688 1 83.88 62 VAL A O 1
ATOM 443 N N . LYS A 1 63 ? 10.383 -42.406 -6.035 1 81.25 63 LYS A N 1
ATOM 444 C CA . LYS A 1 63 ? 10.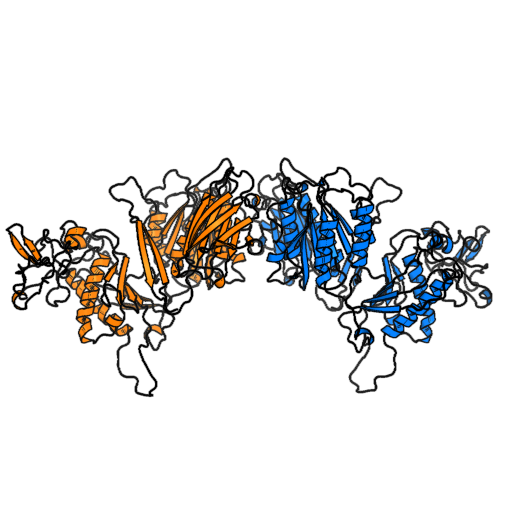328 -41.344 -5.031 1 81.25 63 LYS A CA 1
ATOM 445 C C . LYS A 1 63 ? 8.922 -41.188 -4.465 1 81.25 63 LYS A C 1
ATOM 447 O O . LYS A 1 63 ? 7.949 -41.094 -5.223 1 81.25 63 LYS A O 1
ATOM 452 N N . VAL A 1 64 ? 8.852 -41.25 -3.168 1 81.62 64 VAL A N 1
ATOM 453 C CA . VAL A 1 64 ? 7.555 -41.188 -2.502 1 81.62 64 VAL A CA 1
ATOM 454 C C . VAL A 1 64 ? 7.434 -39.875 -1.736 1 81.62 64 VAL A C 1
ATOM 456 O O . VAL A 1 64 ? 8.219 -39.594 -0.823 1 81.62 64 VAL A O 1
ATOM 459 N N . LEU A 1 65 ? 6.531 -39.094 -2.189 1 79 65 LEU A N 1
ATOM 460 C CA . LEU A 1 65 ? 6.219 -37.844 -1.473 1 79 65 LEU A CA 1
ATOM 461 C C . LEU A 1 65 ? 5.258 -38.125 -0.321 1 79 65 LEU A C 1
ATOM 463 O O . LEU A 1 65 ? 4.137 -38.594 -0.538 1 79 65 LEU A O 1
ATOM 467 N N . VAL A 1 66 ? 5.703 -37.844 0.901 1 76.5 66 VAL A N 1
ATOM 468 C CA . VAL A 1 66 ? 4.922 -38.156 2.092 1 76.5 66 VAL A CA 1
ATOM 469 C C . VAL A 1 66 ? 4.262 -36.875 2.627 1 76.5 66 VAL A C 1
ATOM 471 O O . VAL A 1 66 ? 4.863 -35.812 2.607 1 76.5 66 VAL A O 1
ATOM 474 N N . PRO A 1 67 ? 2.996 -37 3.027 1 69.81 67 PRO A N 1
ATOM 475 C CA . PRO A 1 67 ? 2.332 -35.844 3.6 1 69.81 67 PRO A CA 1
ATOM 476 C C . PRO A 1 67 ? 3.031 -35.312 4.852 1 69.81 67 PRO A C 1
ATOM 478 O O . PRO A 1 67 ? 3.613 -36.094 5.609 1 69.81 67 PRO A O 1
ATOM 481 N N . PRO A 1 68 ? 2.932 -34.031 5.051 1 64.69 68 PRO A N 1
ATOM 482 C CA . PRO A 1 68 ? 3.588 -33.438 6.223 1 64.69 68 PRO A CA 1
ATOM 483 C C . PRO A 1 68 ? 3.033 -33.969 7.539 1 64.69 68 PRO A C 1
ATOM 485 O O . PRO A 1 68 ? 3.713 -33.906 8.57 1 64.69 68 PRO A O 1
ATOM 488 N N . SER A 1 69 ? 1.876 -34.469 7.562 1 65.25 69 SER A N 1
ATOM 489 C CA . SER A 1 69 ? 1.233 -34.906 8.789 1 65.25 69 SER A CA 1
ATOM 490 C C . SER A 1 69 ? 1.829 -36.25 9.25 1 65.25 69 SER A C 1
ATOM 492 O O . SER A 1 69 ? 1.612 -36.656 10.391 1 65.25 69 SER A O 1
ATOM 494 N N . TRP A 1 70 ? 2.633 -36.812 8.43 1 68.56 70 TRP A N 1
ATOM 495 C CA . TRP A 1 70 ? 3.178 -38.125 8.781 1 68.56 70 TRP A CA 1
ATOM 496 C C . TRP A 1 70 ? 4.336 -37.969 9.766 1 68.56 70 TRP A C 1
ATOM 498 O O . TRP A 1 70 ? 5.148 -37.062 9.648 1 68.56 70 TRP A O 1
ATOM 508 N N . THR A 1 71 ? 4.266 -38.75 10.758 1 67.81 71 THR A N 1
ATOM 509 C CA . THR A 1 71 ? 5.332 -38.781 11.758 1 67.81 71 THR A CA 1
ATOM 510 C C . THR A 1 71 ? 6.289 -39.938 11.492 1 67.81 71 THR A C 1
ATOM 512 O O . THR A 1 71 ? 6 -40.812 10.68 1 67.81 71 THR A O 1
ATOM 515 N N . THR A 1 72 ? 7.465 -39.906 12.109 1 65.81 72 THR A N 1
ATOM 516 C CA . THR A 1 72 ? 8.469 -40.969 11.961 1 65.81 72 THR A CA 1
ATOM 517 C C . THR A 1 72 ? 7.922 -42.312 12.406 1 65.81 72 THR A C 1
ATOM 519 O O . THR A 1 72 ? 8.398 -43.375 11.969 1 65.81 72 THR A O 1
ATOM 522 N N . ALA A 1 73 ? 7.027 -42.25 13.203 1 58.12 73 ALA A N 1
ATOM 523 C CA . ALA A 1 73 ? 6.418 -43.5 13.672 1 58.12 73 ALA A CA 1
ATOM 524 C C . ALA A 1 73 ? 5.656 -44.188 12.539 1 58.12 73 ALA A C 1
ATOM 526 O O . ALA A 1 73 ? 5.684 -45.406 12.43 1 58.12 73 ALA A O 1
ATOM 527 N N . ALA A 1 74 ? 5.117 -43.375 11.695 1 57.78 74 ALA A N 1
ATOM 528 C CA . ALA A 1 74 ? 4.309 -43.906 10.602 1 57.78 74 ALA A CA 1
ATOM 529 C C . ALA A 1 74 ? 5.188 -44.344 9.438 1 57.78 74 ALA A C 1
ATOM 531 O O . ALA A 1 74 ? 4.824 -45.281 8.703 1 57.78 74 ALA A O 1
ATOM 532 N N . CYS A 1 75 ? 6.184 -43.656 9.32 1 60.78 75 CYS A N 1
ATOM 533 C CA . CYS A 1 75 ? 7.117 -43.938 8.234 1 60.78 75 CYS A CA 1
ATOM 534 C C . CYS A 1 75 ? 8.562 -43.812 8.711 1 60.78 75 CYS A C 1
ATOM 536 O O . CYS A 1 75 ? 9.141 -42.719 8.641 1 60.78 75 CYS A O 1
ATOM 538 N N . PRO A 1 76 ? 9.016 -45 9.18 1 60.56 76 PRO A N 1
ATOM 539 C CA . PRO A 1 76 ? 10.375 -44.938 9.719 1 60.56 76 PRO A CA 1
ATOM 540 C C . PRO A 1 76 ? 11.367 -44.344 8.727 1 60.56 76 PRO A C 1
ATOM 542 O O . PRO A 1 76 ? 12.406 -43.812 9.141 1 60.56 76 PRO A O 1
ATOM 545 N N . ALA A 1 77 ? 11.031 -44.438 7.512 1 62.53 77 ALA A N 1
ATOM 546 C CA . ALA A 1 77 ? 11.938 -43.906 6.496 1 62.53 77 ALA A CA 1
ATOM 547 C C . ALA A 1 77 ? 11.992 -42.375 6.551 1 62.53 77 ALA A C 1
ATOM 549 O O . ALA A 1 77 ? 12.891 -41.781 5.965 1 62.53 77 ALA A O 1
ATOM 550 N N . LEU A 1 78 ? 11.086 -41.844 7.344 1 62.53 78 LEU A N 1
ATOM 551 C CA . LEU A 1 78 ? 10.992 -40.375 7.426 1 62.53 78 LEU A CA 1
ATOM 552 C C . LEU A 1 78 ? 12.164 -39.812 8.211 1 62.53 78 LEU A C 1
ATOM 554 O O . LEU A 1 78 ? 12.414 -38.594 8.172 1 62.53 78 LEU A O 1
ATOM 558 N N . ASP A 1 79 ? 12.859 -40.625 8.992 1 58.12 79 ASP A N 1
ATOM 559 C CA . ASP A 1 79 ? 13.992 -40.156 9.781 1 58.12 79 ASP A CA 1
ATOM 560 C C . ASP A 1 79 ? 15.086 -39.594 8.875 1 58.12 79 ASP A C 1
ATOM 562 O O . ASP A 1 79 ? 15.883 -38.75 9.297 1 58.12 79 ASP A O 1
ATOM 566 N N . HIS A 1 80 ? 15.125 -40.031 7.625 1 60.56 80 HIS A N 1
ATOM 567 C CA . HIS A 1 80 ? 16.172 -39.594 6.703 1 60.56 80 HIS A CA 1
ATOM 568 C C . HIS A 1 80 ? 15.57 -38.844 5.527 1 60.56 80 HIS A C 1
ATOM 570 O O . HIS A 1 80 ? 16.094 -38.875 4.414 1 60.56 80 HIS A O 1
ATOM 576 N N . LEU A 1 81 ? 14.562 -38.094 5.836 1 62.84 81 LEU A N 1
ATOM 577 C CA . LEU A 1 81 ? 13.797 -37.469 4.766 1 62.84 81 LEU A CA 1
ATOM 578 C C . LEU A 1 81 ? 14.555 -36.281 4.168 1 62.84 81 LEU A C 1
ATOM 580 O O . LEU A 1 81 ? 15.164 -35.5 4.898 1 62.84 81 LEU A O 1
ATOM 584 N N . GLN A 1 82 ? 14.672 -36.469 2.814 1 67.44 82 GLN A N 1
ATOM 585 C CA . GLN A 1 82 ? 15.164 -35.312 2.043 1 67.44 82 GLN A CA 1
ATOM 586 C C . GLN A 1 82 ? 14.008 -34.438 1.592 1 67.44 82 GLN A C 1
ATOM 588 O O . GLN A 1 82 ? 12.852 -34.844 1.576 1 67.44 82 GLN A O 1
ATOM 593 N N . GLY A 1 83 ? 14.227 -33.156 1.455 1 71.69 83 GLY A N 1
ATOM 594 C CA . GLY A 1 83 ? 13.234 -32.281 0.889 1 71.69 83 GLY A CA 1
ATOM 595 C C . GLY A 1 83 ? 12.953 -32.531 -0.577 1 71.69 83 GLY A C 1
ATOM 596 O O . GLY A 1 83 ? 13.859 -32.875 -1.336 1 71.69 83 GLY A O 1
ATOM 597 N N . ALA A 1 84 ? 11.609 -32.5 -0.93 1 72.38 84 ALA A N 1
ATOM 598 C CA . ALA A 1 84 ? 11.227 -32.625 -2.33 1 72.38 84 ALA A CA 1
ATOM 599 C C . ALA A 1 84 ? 11.875 -31.562 -3.197 1 72.38 84 ALA A C 1
ATOM 601 O O . ALA A 1 84 ? 12.094 -30.438 -2.744 1 72.38 84 ALA A O 1
ATOM 602 N N . THR A 1 85 ? 12.266 -31.891 -4.316 1 67.31 85 THR A N 1
ATOM 603 C CA . THR A 1 85 ? 12.875 -30.953 -5.25 1 67.31 85 THR A CA 1
ATOM 604 C C . THR A 1 85 ? 11.922 -30.656 -6.406 1 67.31 85 THR A C 1
ATOM 606 O O . THR A 1 85 ? 11.547 -29.5 -6.613 1 67.31 85 THR A O 1
ATOM 609 N N . GLN A 1 86 ? 11.43 -31.688 -7.105 1 65.69 86 GLN A N 1
ATOM 610 C CA . GLN A 1 86 ? 10.547 -31.484 -8.25 1 65.69 86 GLN A CA 1
ATOM 611 C C . GLN A 1 86 ? 9.219 -32.219 -8.039 1 65.69 86 GLN A C 1
ATOM 613 O O . GLN A 1 86 ? 8.266 -32 -8.797 1 65.69 86 GLN A O 1
ATOM 618 N N . GLU A 1 87 ? 9.297 -33 -7.008 1 68.44 87 GLU A N 1
ATOM 619 C CA . GLU A 1 87 ? 8.109 -33.812 -6.77 1 68.44 87 GLU A CA 1
ATOM 620 C C . GLU A 1 87 ? 6.98 -33 -6.156 1 68.44 87 GLU A C 1
ATOM 622 O O . GLU A 1 87 ? 7.18 -32.281 -5.156 1 68.44 87 GLU A O 1
ATOM 627 N N . THR A 1 88 ? 5.875 -32.969 -6.871 1 66.56 88 THR A N 1
ATOM 628 C CA . THR A 1 88 ? 4.68 -32.344 -6.336 1 66.56 88 THR A CA 1
ATOM 629 C C . THR A 1 88 ? 3.479 -33.281 -6.418 1 66.56 88 THR A C 1
ATOM 631 O O . THR A 1 88 ? 3.529 -34.281 -7.102 1 66.56 88 THR A O 1
ATOM 634 N N . TRP A 1 89 ? 2.498 -32.938 -5.668 1 64.38 89 TRP A N 1
ATOM 635 C CA . TRP A 1 89 ? 1.272 -33.719 -5.703 1 64.38 89 TRP A CA 1
ATOM 636 C C . TRP A 1 89 ? 0.653 -33.719 -7.098 1 64.38 89 TRP A C 1
ATOM 638 O O . TRP A 1 89 ? 0.144 -34.719 -7.57 1 64.38 89 TRP A O 1
ATOM 648 N N . ASP A 1 90 ? 0.764 -32.656 -7.727 1 61.88 90 ASP A N 1
ATOM 649 C CA . ASP A 1 90 ? 0.083 -32.438 -9.008 1 61.88 90 ASP A CA 1
ATOM 650 C C . ASP A 1 90 ? 0.81 -33.188 -10.133 1 61.88 90 ASP A C 1
ATOM 652 O O . ASP A 1 90 ? 0.189 -33.594 -11.117 1 61.88 90 ASP A O 1
ATOM 656 N N . THR A 1 91 ? 2.094 -33.438 -9.938 1 64.44 91 THR A N 1
ATOM 657 C CA . THR A 1 91 ? 2.855 -34.031 -11.031 1 64.44 91 THR A CA 1
ATOM 658 C C . THR A 1 91 ? 3.207 -35.5 -10.711 1 64.44 91 THR A C 1
ATOM 660 O O . THR A 1 91 ? 4.027 -36.094 -11.406 1 64.44 91 THR A O 1
ATOM 663 N N . ALA A 1 92 ? 2.57 -35.969 -9.711 1 75.94 92 ALA A N 1
ATOM 664 C CA . ALA A 1 92 ? 2.855 -37.344 -9.328 1 75.94 92 ALA A CA 1
ATOM 665 C C . ALA A 1 92 ? 2.352 -38.312 -10.383 1 75.94 92 ALA A C 1
ATOM 667 O O . ALA A 1 92 ? 1.283 -38.125 -10.969 1 75.94 92 ALA A O 1
ATOM 668 N N . ASP A 1 93 ? 3.162 -39.344 -10.602 1 82.94 93 ASP A N 1
ATOM 669 C CA . ASP A 1 93 ? 2.742 -40.406 -11.508 1 82.94 93 ASP A CA 1
ATOM 670 C C . ASP A 1 93 ? 1.653 -41.281 -10.875 1 82.94 93 ASP A C 1
ATOM 672 O O . ASP A 1 93 ? 0.705 -41.688 -11.555 1 82.94 93 ASP A O 1
ATOM 676 N N . LEU A 1 94 ? 1.852 -41.594 -9.656 1 88 94 LEU A N 1
ATOM 677 C CA . LEU A 1 94 ? 0.922 -42.406 -8.883 1 88 94 LEU A CA 1
ATOM 678 C C . LEU A 1 94 ? 0.419 -41.656 -7.66 1 88 94 LEU A C 1
ATOM 680 O O . LEU A 1 94 ? 1.216 -41.094 -6.887 1 88 94 LEU A O 1
ATOM 684 N N . ARG A 1 95 ? -0.825 -41.625 -7.57 1 80.25 95 ARG A N 1
ATOM 685 C CA . ARG A 1 95 ? -1.469 -40.938 -6.441 1 80.25 95 ARG A CA 1
ATOM 686 C C . ARG A 1 95 ? -2.193 -41.969 -5.555 1 80.25 95 ARG A C 1
ATOM 688 O O . ARG A 1 95 ? -3.098 -42.656 -6.016 1 80.25 95 ARG A O 1
ATOM 695 N N . VAL A 1 96 ? -1.798 -42.062 -4.328 1 83.19 96 VAL A N 1
ATOM 696 C CA . VAL A 1 96 ? -2.48 -42.906 -3.361 1 83.19 96 VAL A CA 1
ATOM 697 C C . VAL A 1 96 ? -3.488 -42.062 -2.566 1 83.19 96 VAL A C 1
ATOM 699 O O . VAL A 1 96 ? -3.105 -41.219 -1.762 1 83.19 96 VAL A O 1
ATOM 702 N N . THR A 1 97 ? -4.723 -42.375 -2.762 1 74.94 97 THR A N 1
ATOM 703 C CA . THR A 1 97 ? -5.777 -41.562 -2.195 1 74.94 97 THR A CA 1
ATOM 704 C C . THR A 1 97 ? -6.332 -42.188 -0.918 1 74.94 97 THR A C 1
ATOM 706 O O . THR A 1 97 ? -6.211 -43.375 -0.706 1 74.94 97 THR A O 1
ATOM 709 N N . LEU A 1 98 ? -6.938 -41.344 -0.087 1 69.12 98 LEU A N 1
ATOM 710 C CA . LEU A 1 98 ? -7.594 -41.812 1.136 1 69.12 98 LEU A CA 1
ATOM 711 C C . LEU A 1 98 ? -8.945 -42.438 0.825 1 69.12 98 LEU A C 1
ATOM 713 O O . LEU A 1 98 ? -9.344 -43.406 1.471 1 69.12 98 LEU A O 1
ATOM 717 N N . GLY A 1 99 ? -9.531 -41.938 -0.205 1 67.69 99 GLY A N 1
ATOM 718 C CA . GLY A 1 99 ? -10.883 -42.375 -0.508 1 67.69 99 GLY A CA 1
ATOM 719 C C . GLY A 1 99 ? -10.938 -43.312 -1.7 1 67.69 99 GLY A C 1
ATOM 720 O O . GLY A 1 99 ? -9.922 -43.594 -2.332 1 67.69 99 GLY A O 1
ATOM 721 N N . ARG A 1 100 ? -12.164 -43.812 -1.811 1 76.56 100 ARG A N 1
ATOM 722 C CA . ARG A 1 100 ? -12.461 -44.719 -2.928 1 76.56 100 ARG A CA 1
ATOM 723 C C . ARG A 1 100 ? -13.008 -43.938 -4.117 1 76.56 100 ARG A C 1
ATOM 725 O O . ARG A 1 100 ? -13.797 -43 -3.943 1 76.56 100 ARG A O 1
ATOM 732 N N . HIS A 1 101 ? -12.508 -44.344 -5.207 1 73.88 101 HIS A N 1
ATOM 733 C CA . HIS A 1 101 ? -13.086 -43.75 -6.41 1 73.88 101 HIS A CA 1
ATOM 734 C C . HIS A 1 101 ? -14.484 -44.281 -6.672 1 73.88 101 HIS A C 1
ATOM 736 O O . HIS A 1 101 ? -14.734 -45.469 -6.477 1 73.88 101 HIS A O 1
ATOM 742 N N . PRO A 1 102 ? -15.414 -43.469 -7.109 1 67 102 PRO A N 1
ATOM 743 C CA . PRO A 1 102 ? -16.797 -43.906 -7.305 1 67 102 PRO A CA 1
ATOM 744 C C . PRO A 1 102 ? -16.922 -45.031 -8.336 1 67 102 PRO A C 1
ATOM 746 O O . PRO A 1 102 ? -17.75 -45.938 -8.18 1 67 102 PRO A O 1
ATOM 749 N N . ARG A 1 103 ? -16.125 -45 -9.258 1 72.69 103 ARG A N 1
ATOM 750 C CA . ARG A 1 103 ? -16.219 -46 -10.336 1 72.69 103 ARG A CA 1
ATOM 751 C C . ARG A 1 103 ? -15.219 -47.125 -10.133 1 72.69 103 ARG A C 1
ATOM 753 O O . ARG A 1 103 ? -15.547 -48.281 -10.359 1 72.69 103 ARG A O 1
ATOM 760 N N . HIS A 1 104 ? -14.047 -46.875 -9.656 1 81.94 104 HIS A N 1
ATOM 761 C CA . HIS A 1 104 ? -12.969 -47.844 -9.648 1 81.94 104 HIS A CA 1
ATOM 762 C C . HIS A 1 104 ? -12.727 -48.375 -8.242 1 81.94 104 HIS A C 1
ATOM 764 O O . HIS A 1 104 ? -11.953 -49.312 -8.055 1 81.94 104 HIS A O 1
ATOM 770 N N . GLY A 1 105 ? -13.414 -47.75 -7.277 1 83.62 105 GLY A N 1
ATOM 771 C CA . GLY A 1 105 ? -13.172 -48.156 -5.902 1 83.62 105 GLY A CA 1
ATOM 772 C C . GLY A 1 105 ? -11.75 -47.875 -5.441 1 83.62 105 GLY A C 1
ATOM 773 O O . GLY A 1 105 ? -11.242 -46.781 -5.598 1 83.62 105 GLY A O 1
ATOM 774 N N . ILE A 1 106 ? -11.109 -49 -4.859 1 87.94 106 ILE A N 1
ATOM 775 C CA . ILE A 1 106 ? -9.766 -48.844 -4.32 1 87.94 106 ILE A CA 1
ATOM 776 C C . ILE A 1 106 ? -8.742 -49.312 -5.355 1 87.94 106 ILE A C 1
ATOM 778 O O . ILE A 1 106 ? -7.531 -49.188 -5.141 1 87.94 106 ILE A O 1
ATOM 782 N N . ARG A 1 107 ? -9.172 -49.875 -6.496 1 92.38 107 ARG A N 1
ATOM 783 C CA . ARG A 1 107 ? -8.297 -50.406 -7.523 1 92.38 107 ARG A CA 1
ATOM 784 C C . ARG A 1 107 ? -7.555 -49.312 -8.266 1 92.38 107 ARG A C 1
ATOM 786 O O . ARG A 1 107 ? -8.078 -48.188 -8.422 1 92.38 107 ARG A O 1
ATOM 793 N N . PRO A 1 108 ? -6.332 -49.656 -8.742 1 93.25 108 PRO A N 1
ATOM 794 C CA . PRO A 1 108 ? -5.609 -48.656 -9.547 1 93.25 108 PRO A CA 1
ATOM 795 C C . PRO A 1 108 ? -6.32 -48.312 -10.859 1 93.25 108 PRO A C 1
ATOM 797 O O . PRO A 1 108 ? -6.883 -49.219 -11.5 1 93.25 108 PRO A O 1
ATOM 800 N N . TRP A 1 109 ? -6.367 -47.094 -11.164 1 89.38 109 TRP A N 1
ATOM 801 C CA . TRP A 1 109 ? -6.91 -46.656 -12.445 1 89.38 109 TRP A CA 1
ATOM 802 C C . TRP A 1 109 ? -6.082 -45.5 -13.016 1 89.38 109 TRP A C 1
ATOM 804 O O . TRP A 1 109 ? -5.352 -44.844 -12.289 1 89.38 109 TRP A O 1
ATOM 814 N N . THR A 1 110 ? -6.109 -45.375 -14.328 1 88.31 110 THR A N 1
ATOM 815 C CA . THR A 1 110 ? -5.328 -44.344 -15.023 1 88.31 110 THR A CA 1
ATOM 816 C C . THR A 1 110 ? -6.238 -43.312 -15.664 1 88.31 110 THR A C 1
ATOM 818 O O . THR A 1 110 ? -7.184 -43.656 -16.375 1 88.31 110 THR A O 1
ATOM 821 N N . LEU A 1 111 ? -6 -42.125 -15.281 1 77.94 111 LEU A N 1
ATOM 822 C CA . LEU A 1 111 ? -6.602 -41.031 -16.062 1 77.94 111 LEU A CA 1
ATOM 823 C C . LEU A 1 111 ? -5.797 -40.781 -17.344 1 77.94 111 LEU A C 1
ATOM 825 O O . LEU A 1 111 ? -4.609 -40.469 -17.266 1 77.94 111 LEU A O 1
ATOM 829 N N . HIS A 1 112 ? -6.363 -41.062 -18.422 1 76.88 112 HIS A N 1
ATOM 830 C CA . HIS A 1 112 ? -5.695 -40.938 -19.719 1 76.88 112 HIS A CA 1
ATOM 831 C C . HIS A 1 112 ? -6.504 -40.062 -20.672 1 76.88 112 HIS A C 1
ATOM 833 O O . HIS A 1 112 ? -7.496 -40.5 -21.25 1 76.88 112 HIS A O 1
ATOM 839 N N . THR A 1 113 ? -6.07 -38.875 -20.891 1 63.62 113 THR A N 1
ATOM 840 C CA . THR A 1 113 ? -6.824 -37.938 -21.719 1 63.62 113 THR A CA 1
ATOM 841 C C . THR A 1 113 ? -6.23 -37.875 -23.125 1 63.62 113 THR A C 1
ATOM 843 O O . THR A 1 113 ? -6.84 -37.281 -24.031 1 63.62 113 THR A O 1
ATOM 846 N N . ARG A 1 114 ? -5.086 -38.438 -23.312 1 73.56 114 ARG A N 1
ATOM 847 C CA . ARG A 1 114 ? -4.422 -38.344 -24.609 1 73.56 114 ARG A CA 1
ATOM 848 C C . ARG A 1 114 ? -4.707 -39.594 -25.438 1 73.56 114 ARG A C 1
ATOM 850 O O . ARG A 1 114 ? -5.379 -40.531 -24.969 1 73.56 114 ARG A O 1
ATOM 857 N N . ASP A 1 115 ? -4.156 -39.531 -26.641 1 75.31 115 ASP A N 1
ATOM 858 C CA . ASP A 1 115 ? -4.426 -40.594 -27.594 1 75.31 115 ASP A CA 1
ATOM 859 C C . ASP A 1 115 ? -3.475 -41.781 -27.375 1 75.31 115 ASP A C 1
ATOM 861 O O . ASP A 1 115 ? -2.623 -41.75 -26.484 1 75.31 115 ASP A O 1
ATOM 865 N N . CYS A 1 116 ? -3.742 -42.812 -28.219 1 86.56 116 CYS A N 1
ATOM 866 C CA . CYS A 1 116 ? -2.943 -44.031 -28.203 1 86.56 116 CYS A CA 1
ATOM 867 C C . CYS A 1 116 ? -1.455 -43.719 -28.266 1 86.56 116 CYS A C 1
ATOM 869 O O . CYS A 1 116 ? -1.027 -42.844 -29.031 1 86.56 116 CYS A O 1
ATOM 871 N N . GLY A 1 117 ? -0.74 -44.344 -27.359 1 88.19 117 GLY A N 1
ATOM 872 C CA . GLY A 1 117 ? 0.708 -44.219 -27.422 1 88.19 117 GLY A CA 1
ATOM 873 C C . GLY A 1 117 ? 1.263 -43.062 -26.641 1 88.19 117 GLY A C 1
ATOM 874 O O . GLY A 1 117 ? 2.48 -42.875 -26.547 1 88.19 117 GLY A O 1
ATOM 875 N N . HIS A 1 118 ? 0.393 -42.312 -26.094 1 82.19 118 HIS A N 1
ATOM 876 C CA . HIS A 1 118 ? 0.836 -41.156 -25.312 1 82.19 118 HIS A CA 1
ATOM 877 C C . HIS A 1 118 ? 0.684 -41.406 -23.812 1 82.19 118 HIS A C 1
ATOM 879 O O . HIS A 1 118 ? -0.217 -42.156 -23.391 1 82.19 118 HIS A O 1
ATOM 885 N N . THR A 1 119 ? 1.613 -40.844 -23.109 1 81.81 119 THR A N 1
ATOM 886 C CA . THR A 1 119 ? 1.551 -41 -21.656 1 81.81 119 THR A CA 1
ATOM 887 C C . THR A 1 119 ? 0.287 -40.344 -21.109 1 81.81 119 THR A C 1
ATOM 889 O O . THR A 1 119 ? -0.11 -39.25 -21.562 1 81.81 119 THR A O 1
ATOM 892 N N . GLY A 1 120 ? -0.305 -41.031 -20.141 1 78.75 120 GLY A N 1
ATOM 893 C CA . GLY A 1 120 ? -1.514 -40.531 -19.5 1 78.75 120 GLY A CA 1
ATOM 894 C C . GLY A 1 120 ? -1.241 -39.469 -18.469 1 78.75 120 GLY A C 1
ATOM 895 O O . GLY A 1 120 ? -0.146 -38.906 -18.422 1 78.75 120 GLY A O 1
ATOM 896 N N . ASP A 1 121 ? -2.229 -39.156 -17.703 1 73.5 121 ASP A N 1
ATOM 897 C CA . ASP A 1 121 ? -2.15 -38.062 -16.734 1 73.5 121 ASP A CA 1
ATOM 898 C C . ASP A 1 121 ? -1.568 -38.562 -15.414 1 73.5 121 ASP A C 1
ATOM 900 O O . ASP A 1 121 ? -0.614 -37.969 -14.898 1 73.5 121 ASP A O 1
ATOM 904 N N . TYR A 1 122 ? -2.172 -39.531 -14.828 1 80.62 122 TYR A N 1
ATOM 905 C CA . TYR A 1 122 ? -1.656 -40.125 -13.609 1 80.62 122 TYR A CA 1
ATOM 906 C C . TYR A 1 122 ? -2.363 -41.438 -13.32 1 80.62 122 TYR A C 1
ATOM 908 O O . TYR A 1 122 ? -3.377 -41.75 -13.945 1 80.62 122 TYR A O 1
ATOM 916 N N . VAL A 1 123 ? -1.755 -42.188 -12.406 1 89.31 123 VAL A N 1
ATOM 917 C CA . VAL A 1 123 ? -2.375 -43.406 -11.836 1 89.31 123 VAL A CA 1
ATOM 918 C C . VAL A 1 123 ? -2.852 -43.094 -10.414 1 89.31 123 VAL A C 1
ATOM 920 O O . VAL A 1 123 ? -2.178 -42.375 -9.664 1 89.31 123 VAL A O 1
ATOM 923 N N . SER A 1 124 ? -4.035 -43.562 -10.133 1 85.5 124 SER A N 1
ATOM 924 C CA . SER A 1 124 ? -4.559 -43.344 -8.781 1 85.5 124 SER A CA 1
ATOM 925 C C . SER A 1 124 ? -4.988 -44.688 -8.156 1 85.5 124 SER A C 1
ATOM 927 O O . SER A 1 124 ? -5.422 -45.594 -8.867 1 85.5 124 SER A O 1
ATOM 929 N N . LEU A 1 125 ? -4.777 -44.812 -6.883 1 89.31 125 LEU A N 1
ATOM 930 C CA . LEU A 1 125 ? -5.281 -46 -6.156 1 89.31 125 LEU A CA 1
ATOM 931 C C . LEU A 1 125 ? -5.656 -45.594 -4.727 1 89.31 125 LEU A C 1
ATOM 933 O O . LEU A 1 125 ? -5.098 -44.656 -4.16 1 89.31 125 LEU A O 1
ATOM 937 N N . GLY A 1 126 ? -6.641 -46.344 -4.234 1 81.38 126 GLY A N 1
ATOM 938 C CA . GLY A 1 126 ? -7.008 -46.125 -2.84 1 81.38 126 GLY A CA 1
ATOM 939 C C . GLY A 1 126 ? -6.047 -46.781 -1.868 1 81.38 126 GLY A C 1
ATOM 940 O O . GLY A 1 126 ? -5.602 -47.906 -2.096 1 81.38 126 GLY A O 1
ATOM 941 N N . HIS A 1 127 ? -5.789 -46.094 -0.778 1 81.12 127 HIS A N 1
ATOM 942 C CA . HIS A 1 127 ? -4.812 -46.594 0.187 1 81.12 127 HIS A CA 1
ATOM 943 C C . HIS A 1 127 ? -5.258 -47.938 0.792 1 81.12 127 HIS A C 1
ATOM 945 O O . HIS A 1 127 ? -4.426 -48.719 1.215 1 81.12 127 HIS A O 1
ATOM 951 N N . GLU A 1 128 ? -6.516 -48.188 0.785 1 83.19 128 GLU A N 1
ATOM 952 C CA . GLU A 1 128 ? -7.051 -49.406 1.36 1 83.19 128 GLU A CA 1
ATOM 953 C C . GLU A 1 128 ? -6.559 -50.625 0.597 1 83.19 128 GLU A C 1
ATOM 955 O O . GLU A 1 128 ? -6.48 -51.719 1.156 1 83.19 128 GLU A O 1
ATOM 960 N N . LEU A 1 129 ? -6.305 -50.406 -0.663 1 88.56 129 LEU A N 1
ATOM 961 C CA . LEU A 1 129 ? -5.773 -51.5 -1.462 1 88.56 129 LEU A CA 1
ATOM 962 C C . LEU A 1 129 ? -4.469 -52.031 -0.875 1 88.56 129 LEU A C 1
ATOM 964 O O . LEU A 1 129 ? -4.215 -53.219 -0.88 1 88.56 129 LEU A O 1
ATOM 968 N N . LEU A 1 130 ? -3.682 -51.188 -0.328 1 84.94 130 LEU A N 1
ATOM 969 C CA . LEU A 1 130 ? -2.365 -51.5 0.205 1 84.94 130 LEU A CA 1
ATOM 970 C C . LEU A 1 130 ? -2.482 -52.156 1.58 1 84.94 130 LEU A C 1
ATOM 972 O O . LEU A 1 130 ? -1.584 -52.906 2.006 1 84.94 130 LEU A O 1
ATOM 976 N N . LEU A 1 131 ? -3.547 -51.875 2.223 1 82.25 131 LEU A N 1
ATOM 977 C CA . LEU A 1 131 ? -3.713 -52.344 3.592 1 82.25 131 LEU A CA 1
ATOM 978 C C . LEU A 1 131 ? -4.375 -53.719 3.611 1 82.25 131 LEU A C 1
ATOM 980 O O . LEU A 1 131 ? -4.57 -54.312 4.68 1 82.25 131 LEU A O 1
ATOM 984 N N . GLN A 1 132 ? -4.629 -54.188 2.48 1 83.69 132 GLN A N 1
ATOM 985 C CA . GLN A 1 132 ? -5.191 -55.531 2.416 1 83.69 132 GLN A CA 1
ATOM 986 C C . GLN A 1 132 ? -4.18 -56.594 2.885 1 83.69 132 GLN A C 1
ATOM 988 O O . GLN A 1 132 ? -2.996 -56.281 3.049 1 83.69 132 GLN A O 1
ATOM 993 N N . ASN A 1 133 ? -4.758 -57.812 3.062 1 79.12 133 ASN A N 1
ATOM 994 C CA . ASN A 1 133 ? -3.891 -58.906 3.479 1 79.12 133 ASN A CA 1
ATOM 995 C C . ASN A 1 133 ? -2.725 -59.094 2.512 1 79.12 133 ASN A C 1
ATOM 997 O O . ASN A 1 133 ? -2.867 -58.875 1.31 1 79.12 133 ASN A O 1
ATOM 1001 N N . THR A 1 134 ? -1.622 -59.5 3.076 1 84.19 134 THR A N 1
ATOM 1002 C CA . THR A 1 134 ? -0.388 -59.656 2.312 1 84.19 134 THR A CA 1
ATOM 1003 C C . THR A 1 134 ? -0.567 -60.656 1.182 1 84.19 134 THR A C 1
ATOM 1005 O O . THR A 1 134 ? 0.177 -60.656 0.199 1 84.19 134 THR A O 1
ATOM 1008 N N . SER A 1 135 ? -1.548 -61.531 1.36 1 87.56 135 SER A N 1
ATOM 1009 C CA . SER A 1 135 ? -1.815 -62.5 0.307 1 87.56 135 SER A CA 1
ATOM 1010 C C . SER A 1 135 ? -2.293 -61.812 -0.97 1 87.56 135 SER A C 1
ATOM 1012 O O . SER A 1 135 ? -2.252 -62.406 -2.051 1 87.56 135 SER A O 1
ATOM 1014 N N . HIS A 1 136 ? -2.643 -60.594 -0.812 1 90.75 136 HIS A N 1
ATOM 1015 C CA . HIS A 1 136 ? -3.176 -59.875 -1.963 1 90.75 136 HIS A CA 1
ATOM 1016 C C . HIS A 1 136 ? -2.088 -59.062 -2.65 1 90.75 136 HIS A C 1
ATOM 1018 O O . HIS A 1 136 ? -2.326 -58.469 -3.705 1 90.75 136 HIS A O 1
ATOM 1024 N N . VAL A 1 137 ? -0.877 -59.031 -2.162 1 90.25 137 VAL A N 1
ATOM 1025 C CA . VAL A 1 137 ? 0.204 -58.188 -2.662 1 90.25 137 VAL A CA 1
ATOM 1026 C C . VAL A 1 137 ? 0.501 -58.531 -4.117 1 90.25 137 VAL A C 1
ATOM 1028 O O . VAL A 1 137 ? 0.603 -57.656 -4.969 1 90.25 137 VAL A O 1
ATOM 1031 N N . PRO A 1 138 ? 0.544 -59.812 -4.473 1 93.44 138 PRO A N 1
ATOM 1032 C CA . PRO A 1 138 ? 0.827 -60.156 -5.871 1 93.44 138 PRO A CA 1
ATOM 1033 C C . PRO A 1 138 ? -0.268 -59.656 -6.82 1 93.44 138 PRO A C 1
ATOM 1035 O O . PRO A 1 138 ? 0.028 -59.094 -7.875 1 93.44 138 PRO A O 1
ATOM 1038 N N . ASP A 1 139 ? -1.461 -59.875 -6.391 1 94.38 139 ASP A N 1
ATOM 1039 C CA . ASP A 1 139 ? -2.58 -59.438 -7.223 1 94.38 139 ASP A CA 1
ATOM 1040 C C . ASP A 1 139 ? -2.604 -57.906 -7.355 1 94.38 139 ASP A C 1
ATOM 1042 O O . ASP A 1 139 ? -2.838 -57.375 -8.445 1 94.38 139 ASP A O 1
ATOM 1046 N N . ASN A 1 140 ? -2.379 -57.281 -6.242 1 94.38 140 ASN A N 1
ATOM 1047 C CA . ASN A 1 140 ? -2.383 -55.812 -6.25 1 94.38 140 ASN A CA 1
ATOM 1048 C C . ASN A 1 140 ? -1.244 -55.25 -7.098 1 94.38 140 ASN A C 1
ATOM 1050 O O . ASN A 1 140 ? -1.404 -54.25 -7.758 1 94.38 140 ASN A O 1
ATOM 1054 N N . GLY A 1 141 ? -0.151 -55.875 -7.066 1 94.94 141 GLY A N 1
ATOM 1055 C CA . GLY A 1 141 ? 0.963 -55.5 -7.914 1 94.94 141 GLY A CA 1
ATOM 1056 C C . GLY A 1 141 ? 0.662 -55.625 -9.398 1 94.94 141 GLY A C 1
ATOM 1057 O O . GLY A 1 141 ? 1.067 -54.781 -10.195 1 94.94 141 GLY A O 1
ATOM 1058 N N . ARG A 1 142 ? -0.017 -56.656 -9.727 1 96.06 142 ARG A N 1
ATOM 1059 C CA . ARG A 1 142 ? -0.393 -56.875 -11.117 1 96.06 142 ARG A CA 1
ATOM 1060 C C . ARG A 1 142 ? -1.384 -55.812 -11.594 1 96.06 142 ARG A C 1
ATOM 1062 O O . ARG A 1 142 ? -1.271 -55.312 -12.711 1 96.06 142 ARG A O 1
ATOM 1069 N N . LEU A 1 143 ? -2.303 -55.5 -10.703 1 96 143 LEU A N 1
ATOM 1070 C CA . LEU A 1 143 ? -3.26 -54.438 -11.047 1 96 143 LEU A CA 1
ATOM 1071 C C . LEU A 1 143 ? -2.559 -53.094 -11.227 1 96 143 LEU A C 1
ATOM 1073 O O . LEU A 1 143 ? -2.889 -52.344 -12.141 1 96 143 LEU A O 1
ATOM 1077 N N . LEU A 1 144 ? -1.638 -52.812 -10.383 1 94.75 144 LEU A N 1
ATOM 1078 C CA . LEU A 1 144 ? -0.874 -51.594 -10.5 1 94.75 144 LEU A CA 1
ATOM 1079 C C . LEU A 1 144 ? -0.057 -51.562 -11.789 1 94.75 144 LEU A C 1
ATOM 1081 O O . LEU A 1 144 ? 0.06 -50.531 -12.445 1 94.75 144 LEU A O 1
ATOM 1085 N N . ALA A 1 145 ? 0.505 -52.656 -12.156 1 95.38 145 ALA A N 1
ATOM 1086 C CA . ALA A 1 145 ? 1.284 -52.781 -13.391 1 95.38 145 ALA A CA 1
ATOM 1087 C C . ALA A 1 145 ? 0.42 -52.5 -14.609 1 95.38 145 ALA A C 1
ATOM 1089 O O . ALA A 1 145 ? 0.855 -51.812 -15.539 1 95.38 145 ALA A O 1
ATOM 1090 N N . GLN A 1 146 ? -0.756 -53.031 -14.594 1 96.56 146 GLN A N 1
ATOM 1091 C CA . GLN A 1 146 ? -1.668 -52.781 -15.703 1 96.56 146 GLN A CA 1
ATOM 1092 C C . GLN A 1 146 ? -1.968 -51.281 -15.836 1 96.56 146 GLN A C 1
ATOM 1094 O O . GLN A 1 146 ? -1.914 -50.75 -16.938 1 96.56 146 GLN A O 1
ATOM 1099 N N . ALA A 1 147 ? -2.283 -50.719 -14.68 1 95.19 147 ALA A N 1
ATOM 1100 C CA . ALA A 1 147 ? -2.562 -49.281 -14.68 1 95.19 147 ALA A CA 1
ATOM 1101 C C . ALA A 1 147 ? -1.343 -48.469 -15.133 1 95.19 147 ALA A C 1
ATOM 1103 O O . ALA A 1 147 ? -1.477 -47.469 -15.828 1 95.19 147 ALA A O 1
ATOM 1104 N N . TRP A 1 148 ? -0.209 -48.875 -14.75 1 94 148 TRP A N 1
ATOM 1105 C CA . TRP A 1 148 ? 1.017 -48.156 -15.102 1 94 148 TRP A CA 1
ATOM 1106 C C . TRP A 1 148 ? 1.289 -48.25 -16.609 1 94 148 TRP A C 1
ATOM 1108 O O . TRP A 1 148 ? 1.732 -47.281 -17.219 1 94 148 TRP A O 1
ATOM 1118 N N . LEU A 1 149 ? 1.085 -49.375 -17.203 1 94.69 149 LEU A N 1
ATOM 1119 C CA . LEU A 1 149 ? 1.272 -49.531 -18.641 1 94.69 149 LEU A CA 1
ATOM 1120 C C . LEU A 1 149 ? 0.337 -48.625 -19.422 1 94.69 149 LEU A C 1
ATOM 1122 O O . LEU A 1 149 ? 0.727 -48.062 -20.438 1 94.69 149 LEU A O 1
ATOM 1126 N N . GLN A 1 150 ? -0.865 -48.562 -18.859 1 94.75 150 GLN A N 1
ATOM 1127 C CA . GLN A 1 150 ? -1.81 -47.625 -19.469 1 94.75 150 GLN A CA 1
ATOM 1128 C C . GLN A 1 150 ? -1.293 -46.188 -19.391 1 94.75 150 GLN A C 1
ATOM 1130 O O . GLN A 1 150 ? -1.387 -45.438 -20.359 1 94.75 150 GLN A O 1
ATOM 1135 N N . TYR A 1 151 ? -0.752 -45.875 -18.328 1 91.12 151 TYR A N 1
ATOM 1136 C CA . TYR A 1 151 ? -0.263 -44.531 -18.062 1 91.12 151 TYR A CA 1
ATOM 1137 C C . TYR A 1 151 ? 0.958 -44.219 -18.906 1 91.12 151 TYR A C 1
ATOM 1139 O O . TYR A 1 151 ? 0.985 -43.188 -19.609 1 91.12 151 TYR A O 1
ATOM 1147 N N . ARG A 1 152 ? 1.896 -45.031 -18.875 1 90.31 152 ARG A N 1
ATOM 1148 C CA . ARG A 1 152 ? 3.205 -44.75 -19.453 1 90.31 152 ARG A CA 1
ATOM 1149 C C . ARG A 1 152 ? 3.178 -44.875 -20.969 1 90.31 152 ARG A C 1
ATOM 1151 O O . ARG A 1 152 ? 3.82 -44.062 -21.672 1 90.31 152 ARG A O 1
ATOM 1158 N N . TYR A 1 153 ? 2.375 -45.781 -21.5 1 91.56 153 TYR A N 1
ATOM 1159 C CA . TYR A 1 153 ? 2.541 -46.125 -22.906 1 91.56 153 TYR A CA 1
ATOM 1160 C C . TYR A 1 153 ? 1.255 -45.844 -23.688 1 91.56 153 TYR A C 1
ATOM 1162 O O . TYR A 1 153 ? 1.212 -46 -24.906 1 91.56 153 TYR A O 1
ATOM 1170 N N . GLY A 1 154 ? 0.229 -45.438 -23.047 1 92.62 154 GLY A N 1
ATOM 1171 C CA . GLY A 1 154 ? -1.018 -45.125 -23.719 1 92.62 154 GLY A CA 1
ATOM 1172 C C . GLY A 1 154 ? -1.672 -46.344 -24.344 1 92.62 154 GLY A C 1
ATOM 1173 O O . GLY A 1 154 ? -2.055 -46.312 -25.516 1 92.62 154 GLY A O 1
ATOM 1174 N N . VAL A 1 155 ? -1.64 -47.406 -23.609 1 96.44 155 VAL A N 1
ATOM 1175 C CA . VAL A 1 155 ? -2.355 -48.625 -24 1 96.44 155 VAL A CA 1
ATOM 1176 C C . VAL A 1 155 ? -3.574 -48.812 -23.109 1 96.44 155 VAL A C 1
ATOM 1178 O O . VAL A 1 155 ? -3.705 -48.125 -22.078 1 96.44 155 VAL A O 1
ATOM 1181 N N . PHE A 1 156 ? -4.48 -49.719 -23.562 1 94.5 156 PHE A N 1
ATOM 1182 C CA . PHE A 1 156 ? -5.754 -49.781 -22.859 1 94.5 156 PHE A CA 1
ATOM 1183 C C . PHE A 1 156 ? -6.184 -51.219 -22.656 1 94.5 156 PHE A C 1
ATOM 1185 O O . PHE A 1 156 ? -5.523 -52.156 -23.156 1 94.5 156 PHE A O 1
ATOM 1192 N N . GLU A 1 157 ? -7.234 -51.375 -21.906 1 94.19 157 GLU A N 1
ATOM 1193 C CA . GLU A 1 157 ? -7.754 -52.688 -21.562 1 94.19 157 GLU A CA 1
ATOM 1194 C C . GLU A 1 157 ? -8.219 -53.438 -22.828 1 94.19 157 GLU A C 1
ATOM 1196 O O . GLU A 1 157 ? -8.781 -52.844 -23.734 1 94.19 157 GLU A O 1
ATOM 1201 N N . GLU A 1 158 ? -7.984 -54.719 -22.766 1 96.31 158 GLU A N 1
ATOM 1202 C CA . GLU A 1 158 ? -8.367 -55.562 -23.875 1 96.31 158 GLU A CA 1
ATOM 1203 C C . GLU A 1 158 ? -9.477 -56.531 -23.469 1 96.31 158 GLU A C 1
ATOM 1205 O O . GLU A 1 158 ? -9.414 -57.75 -23.781 1 96.31 158 GLU A O 1
ATOM 1210 N N . GLU A 1 159 ? -10.344 -56.031 -22.734 1 92.69 159 GLU A N 1
ATOM 1211 C CA . GLU A 1 159 ? -11.453 -56.844 -22.266 1 92.69 159 GLU A CA 1
ATOM 1212 C C . GLU A 1 159 ? -12.789 -56.125 -22.453 1 92.69 159 GLU A C 1
ATOM 1214 O O . GLU A 1 159 ? -12.859 -54.906 -22.359 1 92.69 159 GLU A O 1
ATOM 1219 N N . GLY A 1 160 ? -13.805 -56.906 -22.719 1 91.75 160 GLY A N 1
ATOM 1220 C CA . GLY A 1 160 ? -15.156 -56.375 -22.719 1 91.75 160 GLY A CA 1
ATOM 1221 C C . GLY A 1 160 ? -15.734 -56.219 -21.328 1 91.75 160 GLY A C 1
ATOM 1222 O O . GLY A 1 160 ? -15.258 -56.812 -20.375 1 91.75 160 GLY A O 1
ATOM 1223 N N . VAL A 1 161 ? -16.734 -55.344 -21.234 1 88.31 161 VAL A N 1
ATOM 1224 C CA . VAL A 1 161 ? -17.344 -55.031 -19.953 1 88.31 161 VAL A CA 1
ATOM 1225 C C . VAL A 1 161 ? -18.844 -55.344 -20 1 88.31 161 VAL A C 1
ATOM 1227 O O . VAL A 1 161 ? -19.531 -54.969 -20.953 1 88.31 161 VAL A O 1
ATOM 1230 N N . ALA A 1 162 ? -19.234 -56 -18.938 1 89.12 162 ALA A N 1
ATOM 1231 C CA . ALA A 1 162 ? -20.641 -56.344 -18.875 1 89.12 162 ALA A CA 1
ATOM 1232 C C . ALA A 1 162 ? -21.516 -55.094 -18.906 1 89.12 162 ALA A C 1
ATOM 1234 O O . ALA A 1 162 ? -21.234 -54.125 -18.203 1 89.12 162 ALA A O 1
ATOM 1235 N N . GLY A 1 163 ? -22.484 -55.125 -19.766 1 85.62 163 GLY A N 1
ATOM 1236 C CA . GLY A 1 163 ? -23.438 -54.031 -19.844 1 85.62 163 GLY A CA 1
ATOM 1237 C C . GLY A 1 163 ? -22.969 -52.906 -20.766 1 85.62 163 GLY A C 1
ATOM 1238 O O . GLY A 1 163 ? -23.719 -51.938 -21.016 1 85.62 163 GLY A O 1
ATOM 1239 N N . ASN A 1 164 ? -21.812 -53 -21.312 1 85.38 164 ASN A N 1
ATOM 1240 C CA . ASN A 1 164 ? -21.281 -51.938 -22.172 1 85.38 164 ASN A CA 1
ATOM 1241 C C . ASN A 1 164 ? -21.484 -52.281 -23.656 1 85.38 164 ASN A C 1
ATOM 1243 O O . ASN A 1 164 ? -20.875 -53.219 -24.172 1 85.38 164 ASN A O 1
ATOM 1247 N N . PRO A 1 165 ? -22.25 -51.562 -24.297 1 82.81 165 PRO A N 1
ATOM 1248 C CA . PRO A 1 165 ? -22.516 -51.875 -25.688 1 82.81 165 PRO A CA 1
ATOM 1249 C C . PRO A 1 165 ? -21.344 -51.562 -26.609 1 82.81 165 PRO A C 1
ATOM 1251 O O . PRO A 1 165 ? -21.25 -52.125 -27.703 1 82.81 165 PRO A O 1
ATOM 1254 N N . VAL A 1 166 ? -20.516 -50.625 -26.25 1 83.38 166 VAL A N 1
ATOM 1255 C CA . VAL A 1 166 ? -19.375 -50.25 -27.078 1 83.38 166 VAL A CA 1
ATOM 1256 C C . VAL A 1 166 ? -18.281 -51.312 -26.984 1 83.38 166 VAL A C 1
ATOM 1258 O O . VAL A 1 166 ? -17.641 -51.656 -27.984 1 83.38 166 VAL A O 1
ATOM 1261 N N . HIS A 1 167 ? -18.172 -51.781 -25.766 1 90.75 167 HIS A N 1
ATOM 1262 C CA . HIS A 1 167 ? -17.234 -52.875 -25.516 1 90.75 167 HIS A CA 1
ATOM 1263 C C . HIS A 1 167 ? -17.922 -54.031 -24.828 1 90.75 167 HIS A C 1
ATOM 1265 O O . HIS A 1 167 ? -17.641 -54.344 -23.672 1 90.75 167 HIS A O 1
ATOM 1271 N N . PRO A 1 168 ? -18.641 -54.812 -25.625 1 92.38 168 PRO A N 1
ATOM 1272 C CA . PRO A 1 168 ? -19.422 -55.875 -25.016 1 92.38 168 PRO A CA 1
ATOM 1273 C C . PRO A 1 168 ? -18.547 -57.062 -24.578 1 92.38 168 PRO A C 1
ATOM 1275 O O . PRO A 1 168 ? -17.438 -57.219 -25.094 1 92.38 168 PRO A O 1
ATOM 1278 N N . PRO A 1 169 ? -19.062 -57.875 -23.672 1 94.06 169 PRO A N 1
ATOM 1279 C CA . PRO A 1 169 ? -18.281 -59.031 -23.203 1 94.06 169 PRO A CA 1
ATOM 1280 C C . PRO A 1 169 ? -18.047 -60.062 -24.312 1 94.06 169 PRO A C 1
ATOM 1282 O O . PRO A 1 169 ? -17.031 -60.781 -24.281 1 94.06 169 PRO A O 1
ATOM 1285 N N . HIS A 1 170 ? -19.047 -60.156 -25.234 1 95.12 170 HIS A N 1
ATOM 1286 C CA . HIS A 1 170 ? -18.922 -61.031 -26.391 1 95.12 170 HIS A CA 1
ATOM 1287 C C . HIS A 1 170 ? -19.266 -60.312 -27.688 1 95.12 170 HIS A C 1
ATOM 1289 O O . HIS A 1 170 ? -19.984 -59.281 -27.672 1 95.12 170 HIS A O 1
ATOM 1295 N N . HIS A 1 171 ? -18.703 -60.844 -28.75 1 93.31 171 HIS A N 1
ATOM 1296 C CA . HIS A 1 171 ? -19 -60.281 -30.062 1 93.31 171 HIS A CA 1
ATOM 1297 C C . HIS A 1 171 ? -19.062 -61.344 -31.125 1 93.31 171 HIS A C 1
ATOM 1299 O O . HIS A 1 171 ? -18.656 -62.5 -30.906 1 93.31 171 HIS A O 1
ATOM 1305 N N . ARG A 1 172 ? -19.594 -60.969 -32.219 1 91.5 172 ARG A N 1
ATOM 1306 C CA . ARG A 1 172 ? -19.672 -61.875 -33.344 1 91.5 172 ARG A CA 1
ATOM 1307 C C . ARG A 1 172 ? -18.438 -61.781 -34.219 1 91.5 172 ARG A C 1
ATOM 1309 O O . ARG A 1 172 ? -18.125 -60.688 -34.719 1 91.5 172 ARG A O 1
ATOM 1316 N N . ALA A 1 173 ? -17.766 -62.875 -34.344 1 86.94 173 ALA A N 1
ATOM 1317 C CA . ALA A 1 173 ? -16.625 -62.938 -35.25 1 86.94 173 ALA A CA 1
ATOM 1318 C C . ALA A 1 173 ? -17.062 -62.781 -36.719 1 86.94 173 ALA A C 1
ATOM 1320 O O . ALA A 1 173 ? -18.266 -62.875 -37 1 86.94 173 ALA A O 1
ATOM 1321 N N . PRO A 1 174 ? -16.141 -62.469 -37.5 1 82.19 174 PRO A N 1
ATOM 1322 C CA . PRO A 1 174 ? -16.5 -62.344 -38.906 1 82.19 174 PRO A CA 1
ATOM 1323 C C . PRO A 1 174 ? -17.156 -63.594 -39.469 1 82.19 174 PRO A C 1
ATOM 1325 O O . PRO A 1 174 ? -17.984 -63.5 -40.406 1 82.19 174 PRO A O 1
ATOM 1328 N N . ASP A 1 175 ? -16.844 -64.75 -38.938 1 84.5 175 ASP A N 1
ATOM 1329 C CA . ASP A 1 175 ? -17.406 -66 -39.406 1 84.5 175 ASP A CA 1
ATOM 1330 C C . ASP A 1 175 ? -18.781 -66.25 -38.812 1 84.5 175 ASP A C 1
ATOM 1332 O O . ASP A 1 175 ? -19.391 -67.312 -39.031 1 84.5 175 ASP A O 1
ATOM 1336 N N . GLY A 1 176 ? -19.188 -65.375 -38.031 1 87.06 176 GLY A N 1
ATOM 1337 C CA . GLY A 1 176 ? -20.547 -65.5 -37.469 1 87.06 176 GLY A CA 1
ATOM 1338 C C . GLY A 1 176 ? -20.594 -66.125 -36.094 1 87.06 176 GLY A C 1
ATOM 1339 O O . GLY A 1 176 ? -21.656 -66.125 -35.469 1 87.06 176 GLY A O 1
ATOM 1340 N N . THR A 1 177 ? -19.5 -66.625 -35.656 1 90.69 177 THR A N 1
ATOM 1341 C CA . THR A 1 177 ? -19.484 -67.25 -34.344 1 90.69 177 THR A CA 1
ATOM 1342 C C . THR A 1 177 ? -19.297 -66.25 -33.219 1 90.69 177 THR A C 1
ATOM 1344 O O . THR A 1 177 ? -18.75 -65.188 -33.438 1 90.69 177 THR A O 1
ATOM 1347 N N . TRP A 1 178 ? -19.859 -66.688 -32.062 1 92.88 178 TRP A N 1
ATOM 1348 C CA . TRP A 1 178 ? -19.672 -65.812 -30.875 1 92.88 178 TRP A CA 1
ATOM 1349 C C . TRP A 1 178 ? -18.297 -66.062 -30.266 1 92.88 178 TRP A C 1
ATOM 1351 O O . TRP A 1 178 ? -17.859 -67.188 -30.109 1 92.88 178 TRP A O 1
ATOM 1361 N N . LYS A 1 179 ? -17.641 -64.938 -30.031 1 92.62 179 LYS A N 1
ATOM 1362 C CA . LYS A 1 179 ? -16.344 -64.938 -29.359 1 92.62 179 LYS A CA 1
ATOM 1363 C C . LYS A 1 179 ? -16.297 -63.969 -28.203 1 92.62 179 LYS A C 1
ATOM 1365 O O . LYS A 1 179 ? -16.969 -62.938 -28.25 1 92.62 179 LYS A O 1
ATOM 1370 N N . PRO A 1 180 ? -15.547 -64.312 -27.156 1 93.75 180 PRO A N 1
ATOM 1371 C CA . PRO A 1 180 ? -15.359 -63.312 -26.125 1 93.75 180 PRO A CA 1
ATOM 1372 C C . PRO A 1 180 ? -14.586 -62.094 -26.625 1 93.75 180 PRO A C 1
ATOM 1374 O O . PRO A 1 180 ? -13.695 -62.219 -27.484 1 93.75 180 PRO A O 1
ATOM 1377 N N . THR A 1 181 ? -14.977 -60.906 -26.156 1 94.75 181 THR A N 1
ATOM 1378 C CA . THR A 1 181 ? -14.242 -59.688 -26.469 1 94.75 181 THR A CA 1
ATOM 1379 C C . THR A 1 181 ? -12.969 -59.594 -25.625 1 94.75 181 THR A C 1
ATOM 1381 O O . THR A 1 181 ? -13.008 -59.094 -24.5 1 94.75 181 THR A O 1
ATOM 1384 N N . THR A 1 182 ? -11.875 -60.062 -26.125 1 94.31 182 THR A N 1
ATOM 1385 C CA . THR A 1 182 ? -10.594 -60.062 -25.438 1 94.31 182 THR A CA 1
ATOM 1386 C C . THR A 1 182 ? -9.453 -60.312 -26.422 1 94.31 182 THR A C 1
ATOM 1388 O O . THR A 1 182 ? -9.656 -60.281 -27.625 1 94.31 182 THR A O 1
ATOM 1391 N N . CYS A 1 183 ? -8.305 -60.312 -25.969 1 95.31 183 CYS A N 1
ATOM 1392 C CA . CYS A 1 183 ? -7.109 -60.719 -26.703 1 95.31 183 CYS A CA 1
ATOM 1393 C C . CYS A 1 183 ? -6.363 -61.844 -25.984 1 95.31 183 CYS A C 1
ATOM 1395 O O . CYS A 1 183 ? -6.078 -61.719 -24.797 1 95.31 183 CYS A O 1
ATOM 1397 N N . ALA A 1 184 ? -6.121 -62.875 -26.688 1 93.12 184 ALA A N 1
ATOM 1398 C CA . ALA A 1 184 ? -5.434 -64.062 -26.109 1 93.12 184 ALA A CA 1
ATOM 1399 C C . ALA A 1 184 ? -4.578 -64.75 -27.141 1 93.12 184 ALA A C 1
ATOM 1401 O O . ALA A 1 184 ? -4.801 -64.625 -28.344 1 93.12 184 ALA A O 1
ATOM 1402 N N . ASN A 1 185 ? -3.613 -65.5 -26.641 1 91.69 185 ASN A N 1
ATOM 1403 C CA . ASN A 1 185 ? -2.734 -66.25 -27.531 1 91.69 185 ASN A CA 1
ATOM 1404 C C . ASN A 1 185 ? -3.412 -67.5 -28.047 1 91.69 185 ASN A C 1
ATOM 1406 O O . ASN A 1 185 ? -2.891 -68.188 -28.938 1 91.69 185 ASN A O 1
ATOM 1410 N N . LEU A 1 186 ? -4.512 -67.875 -27.453 1 88.56 186 LEU A N 1
ATOM 1411 C CA . LEU A 1 186 ? -5.277 -69.062 -27.891 1 88.56 186 LEU A CA 1
ATOM 1412 C C . LEU A 1 186 ? -6.754 -68.75 -28.031 1 88.56 186 LEU A C 1
ATOM 1414 O O . LEU A 1 186 ? -7.23 -67.75 -27.422 1 88.56 186 LEU A O 1
ATOM 1418 N N . PRO A 1 187 ? -7.461 -69.5 -28.906 1 87 187 PRO A N 1
ATOM 1419 C CA . PRO A 1 187 ? -8.898 -69.25 -29.031 1 87 187 PRO A CA 1
ATOM 1420 C C . PRO A 1 187 ? -9.672 -69.562 -27.766 1 87 187 PRO A C 1
ATOM 1422 O O . PRO A 1 187 ? -9.414 -70.625 -27.125 1 87 187 PRO A O 1
ATOM 1425 N N . LEU A 1 188 ? -10.461 -68.625 -27.312 1 89.94 188 LEU A N 1
ATOM 1426 C CA . LEU A 1 188 ? -11.273 -68.812 -26.125 1 89.94 188 LEU A CA 1
ATOM 1427 C C . LEU A 1 188 ? -12.75 -68.938 -26.484 1 89.94 188 LEU A C 1
ATOM 1429 O O . LEU A 1 188 ? -13.258 -68.125 -27.266 1 89.94 188 LEU A O 1
ATOM 1433 N N . PRO A 1 189 ? -13.383 -70 -25.969 1 87.94 189 PRO A N 1
ATOM 1434 C CA . PRO A 1 189 ? -14.812 -70.125 -26.234 1 87.94 189 PRO A CA 1
ATOM 1435 C C . PRO A 1 189 ? -15.656 -69.125 -25.453 1 87.94 189 PRO A C 1
ATOM 1437 O O . PRO A 1 189 ? -15.227 -68.625 -24.406 1 87.94 189 PRO A O 1
ATOM 1440 N N . PRO A 1 190 ? -16.844 -68.75 -25.969 1 90.5 190 PRO A N 1
ATOM 1441 C CA . PRO A 1 190 ? -17.766 -67.875 -25.203 1 90.5 190 PRO A CA 1
ATOM 1442 C C . PRO A 1 190 ? -18.281 -68.562 -23.938 1 90.5 190 PRO A C 1
ATOM 1444 O O . PRO A 1 190 ? -18.156 -69.75 -23.781 1 90.5 190 PRO A O 1
ATOM 1447 N N . THR A 1 191 ? -18.75 -67.75 -23.047 1 88.75 191 THR A N 1
ATOM 1448 C CA . THR A 1 191 ? -19.312 -68.25 -21.812 1 88.75 191 THR A CA 1
ATOM 1449 C C . THR A 1 191 ? -20.516 -69.125 -22.094 1 88.75 191 THR A C 1
ATOM 1451 O O . THR A 1 191 ? -21.438 -68.75 -22.812 1 88.75 191 THR A O 1
ATOM 1454 N N . SER A 1 192 ? -20.516 -70.312 -21.547 1 85.56 192 SER A N 1
ATOM 1455 C CA . SER A 1 192 ? -21.547 -71.312 -21.859 1 85.56 192 SER A CA 1
ATOM 1456 C C . SER A 1 192 ? -22.781 -71.125 -20.984 1 85.56 192 SER A C 1
ATOM 1458 O O . SER A 1 192 ? -23.875 -71.562 -21.344 1 85.56 192 SER A O 1
ATOM 1460 N N . SER A 1 193 ? -22.594 -70.5 -19.953 1 86.75 193 SER A N 1
ATOM 1461 C CA . SER A 1 193 ? -23.656 -70.438 -18.953 1 86.75 193 SER A CA 1
ATOM 1462 C C . SER A 1 193 ? -24.688 -69.375 -19.297 1 86.75 193 SER A C 1
ATOM 1464 O O . SER A 1 193 ? -25.75 -69.312 -18.688 1 86.75 193 SER A O 1
ATOM 1466 N N . CYS A 1 194 ? -24.422 -68.625 -20.281 1 90.75 194 CYS A N 1
ATOM 1467 C CA . CYS A 1 194 ? -25.375 -67.562 -20.656 1 90.75 194 CYS A CA 1
ATOM 1468 C C . CYS A 1 194 ? -25.344 -67.312 -22.156 1 90.75 194 CYS A C 1
ATOM 1470 O O . CYS A 1 194 ? -24.516 -67.875 -22.875 1 90.75 194 CYS A O 1
ATOM 1472 N N . ASP A 1 195 ? -26.359 -66.562 -22.562 1 92.19 195 ASP A N 1
ATOM 1473 C CA . ASP A 1 195 ? -26.438 -66.188 -23.969 1 92.19 195 ASP A CA 1
ATOM 1474 C C . ASP A 1 195 ? -25.422 -65.062 -24.297 1 92.19 195 ASP A C 1
ATOM 1476 O O . ASP A 1 195 ? -25.562 -63.969 -23.828 1 92.19 195 ASP A O 1
ATOM 1480 N N . PRO A 1 196 ? -24.484 -65.375 -25.078 1 92.44 196 PRO A N 1
ATOM 1481 C CA . PRO A 1 196 ? -23.453 -64.375 -25.406 1 92.44 196 PRO A CA 1
ATOM 1482 C C . PRO A 1 196 ? -24.031 -63.125 -26.094 1 92.44 196 PRO A C 1
ATOM 1484 O O . PRO A 1 196 ? -23.375 -62.062 -26.141 1 92.44 196 PRO A O 1
ATOM 1487 N N . ALA A 1 197 ? -25.188 -63.219 -26.578 1 90.94 197 ALA A N 1
ATOM 1488 C CA . ALA A 1 197 ? -25.844 -62.062 -27.219 1 90.94 197 ALA A CA 1
ATOM 1489 C C . ALA A 1 197 ? -26.328 -61.062 -26.172 1 90.94 197 ALA A C 1
ATOM 1491 O O . ALA A 1 197 ? -26.547 -59.906 -26.484 1 90.94 197 ALA A O 1
ATOM 1492 N N . ASN A 1 198 ? -26.453 -61.5 -25 1 92.19 198 ASN A N 1
ATOM 1493 C CA . ASN A 1 198 ? -26.875 -60.656 -23.906 1 92.19 198 ASN A CA 1
ATOM 1494 C C . ASN A 1 198 ? -25.703 -59.844 -23.328 1 92.19 198 ASN A C 1
ATOM 1496 O O . ASN A 1 198 ? -24.703 -60.438 -22.891 1 92.19 198 ASN A O 1
ATOM 1500 N N . LEU A 1 199 ? -25.844 -58.562 -23.234 1 89.81 199 LEU A N 1
ATOM 1501 C CA . LEU A 1 199 ? -24.781 -57.688 -22.797 1 89.81 199 LEU A CA 1
ATOM 1502 C C . LEU A 1 199 ? -24.422 -57.938 -21.328 1 89.81 199 LEU A C 1
ATOM 1504 O O . LEU A 1 199 ? -23.344 -57.562 -20.875 1 89.81 199 LEU A O 1
ATOM 1508 N N . THR A 1 200 ? -25.281 -58.562 -20.672 1 90.75 200 THR A N 1
ATOM 1509 C CA . THR A 1 200 ? -25.047 -58.781 -19.25 1 90.75 200 THR A CA 1
ATOM 1510 C C . THR A 1 200 ? -24.312 -60.094 -19.031 1 90.75 200 THR A C 1
ATOM 1512 O O . THR A 1 200 ? -23.906 -60.438 -17.922 1 90.75 200 THR A O 1
ATOM 1515 N N . CYS A 1 201 ? -24.172 -60.906 -20.156 1 92.5 201 CYS A N 1
ATOM 1516 C CA . CYS A 1 201 ? -23.406 -62.156 -20.078 1 92.5 201 CYS A CA 1
ATOM 1517 C C . CYS A 1 201 ? -21.906 -61.875 -19.969 1 92.5 201 CYS A C 1
ATOM 1519 O O . CYS A 1 201 ? -21.25 -61.594 -20.969 1 92.5 201 CYS A O 1
ATOM 1521 N N . SER A 1 202 ? -21.422 -61.969 -18.734 1 91.56 202 SER A N 1
ATOM 1522 C CA . SER A 1 202 ? -20 -61.688 -18.531 1 91.56 202 SER A CA 1
ATOM 1523 C C . SER A 1 202 ? -19.141 -62.844 -19.047 1 91.56 202 SER A C 1
ATOM 1525 O O . SER A 1 202 ? -19.562 -64 -19.047 1 91.56 202 SER A O 1
ATOM 1527 N N . PHE A 1 203 ? -18 -62.469 -19.547 1 90.31 203 PHE A N 1
ATOM 1528 C CA . PHE A 1 203 ? -17.031 -63.5 -19.938 1 90.31 203 PHE A CA 1
ATOM 1529 C C . PHE A 1 203 ? -16.297 -64.062 -18.719 1 90.31 203 PHE A C 1
ATOM 1531 O O . PHE A 1 203 ? -15.797 -63.281 -17.891 1 90.31 203 PHE A O 1
ATOM 1538 N N . ASN A 1 204 ? -16.359 -65.312 -18.547 1 82.69 204 ASN A N 1
ATOM 1539 C CA . ASN A 1 204 ? -15.664 -66 -17.453 1 82.69 204 ASN A CA 1
ATOM 1540 C C . ASN A 1 204 ? -14.672 -67.062 -17.984 1 82.69 204 ASN A C 1
ATOM 1542 O O . ASN A 1 204 ? -15.023 -67.875 -18.812 1 82.69 204 ASN A O 1
ATOM 1546 N N . LEU A 1 205 ? -13.477 -66.812 -17.594 1 80.06 205 LEU A N 1
ATOM 1547 C CA . LEU A 1 205 ? -12.438 -67.812 -17.953 1 80.06 205 LEU A CA 1
ATOM 1548 C C . LEU A 1 205 ? -12.516 -69.062 -17.062 1 80.06 205 LEU A C 1
ATOM 1550 O O . LEU A 1 205 ? -12.539 -68.938 -15.836 1 80.06 205 LEU A O 1
ATOM 1554 N N . THR A 1 206 ? -12.75 -70.125 -17.578 1 73.69 206 THR A N 1
ATOM 1555 C CA . THR A 1 206 ? -12.797 -71.375 -16.828 1 73.69 206 THR A CA 1
ATOM 1556 C C . THR A 1 206 ? -11.422 -72.062 -16.766 1 73.69 206 THR A C 1
ATOM 1558 O O . THR A 1 206 ? -10.578 -71.812 -17.641 1 73.69 206 THR A O 1
ATOM 1561 N N . PRO A 1 207 ? -11.094 -72.688 -15.656 1 67.12 207 PRO A N 1
ATOM 1562 C CA . PRO A 1 207 ? -9.805 -73.375 -15.516 1 67.12 207 PRO A CA 1
ATOM 1563 C C . PRO A 1 207 ? -9.445 -74.25 -16.734 1 67.12 207 PRO A C 1
ATOM 1565 O O . PRO A 1 207 ? -8.266 -74.375 -17.062 1 67.12 207 PRO A O 1
ATOM 1568 N N . GLU A 1 208 ? -10.367 -74.812 -17.391 1 63.62 208 GLU A N 1
ATOM 1569 C CA . GLU A 1 208 ? -10.133 -75.625 -18.562 1 63.62 208 GLU A CA 1
ATOM 1570 C C . GLU A 1 208 ? -9.539 -74.812 -19.719 1 63.62 208 GLU A C 1
ATOM 1572 O O . GLU A 1 208 ? -8.82 -75.375 -20.562 1 63.62 208 GLU A O 1
ATOM 1577 N N . ASN A 1 209 ? -9.867 -73.625 -19.688 1 63.34 209 ASN A N 1
ATOM 1578 C CA . ASN A 1 209 ? -9.43 -72.75 -20.766 1 63.34 209 ASN A CA 1
ATOM 1579 C C . ASN A 1 209 ? -8.078 -72.125 -20.469 1 63.34 209 ASN A C 1
ATOM 1581 O O . ASN A 1 209 ? -7.555 -71.375 -21.281 1 63.34 209 ASN A O 1
ATOM 1585 N N . ASP A 1 210 ? -7.602 -72.562 -19.391 1 67.12 210 ASP A N 1
ATOM 1586 C CA . ASP A 1 210 ? -6.453 -71.812 -18.828 1 67.12 210 ASP A CA 1
ATOM 1587 C C . ASP A 1 210 ? -5.141 -72.5 -19.234 1 67.12 210 ASP A C 1
ATOM 1589 O O . ASP A 1 210 ? -4.09 -71.875 -19.25 1 67.12 210 ASP A O 1
ATOM 1593 N N . PRO A 1 211 ? -5.285 -73.812 -19.734 1 76.44 211 PRO A N 1
ATOM 1594 C CA . PRO A 1 211 ? -3.939 -74.375 -19.922 1 76.44 211 PRO A CA 1
ATOM 1595 C C . PRO A 1 211 ? -3.189 -73.688 -21.078 1 76.44 211 PRO A C 1
ATOM 1597 O O . PRO A 1 211 ? -3.705 -73.625 -22.203 1 76.44 211 PRO A O 1
ATOM 1600 N N . GLY A 1 212 ? -2.145 -72.938 -20.969 1 86.06 212 GLY A N 1
ATOM 1601 C CA . GLY A 1 212 ? -1.297 -72.312 -22 1 86.06 212 GLY A CA 1
ATOM 1602 C C . GLY A 1 212 ? -1.568 -70.875 -22.234 1 86.06 212 GLY A C 1
ATOM 1603 O O . GLY A 1 212 ? -0.945 -70.25 -23.094 1 86.06 212 GLY A O 1
ATOM 1604 N N . LEU A 1 213 ? -2.65 -70.375 -21.562 1 90.88 213 LEU A N 1
ATOM 1605 C CA . LEU A 1 213 ? -2.938 -68.938 -21.719 1 90.88 213 LEU A CA 1
ATOM 1606 C C . LEU A 1 213 ? -1.821 -68.062 -21.125 1 90.88 213 LEU A C 1
ATOM 1608 O O . LEU A 1 213 ? -1.582 -68.125 -19.906 1 90.88 213 LEU A O 1
ATOM 1612 N N . THR A 1 214 ? -1.123 -67.312 -21.984 1 92.5 214 THR A N 1
ATOM 1613 C CA . THR A 1 214 ? 0.005 -66.562 -21.516 1 92.5 214 THR A CA 1
ATOM 1614 C C . THR A 1 214 ? -0.166 -65.062 -21.891 1 92.5 214 THR A C 1
ATOM 1616 O O . THR A 1 214 ? 0.58 -64.188 -21.422 1 92.5 214 THR A O 1
ATOM 1619 N N . SER A 1 215 ? -1.185 -64.75 -22.75 1 93.44 215 SER A N 1
ATOM 1620 C CA . SER A 1 215 ? -1.464 -63.406 -23.188 1 93.44 215 SER A CA 1
ATOM 1621 C C . SER A 1 215 ? -2.959 -63.188 -23.406 1 93.44 215 SER A C 1
ATOM 1623 O O . SER A 1 215 ? -3.703 -64.125 -23.625 1 93.44 215 SER A O 1
ATOM 1625 N N . SER A 1 216 ? -3.354 -62.062 -23.297 1 95.38 216 SER A N 1
ATOM 1626 C CA . SER A 1 216 ? -2.713 -60.75 -23.078 1 95.38 216 SER A CA 1
ATOM 1627 C C . SER A 1 216 ? -2.838 -60.312 -21.625 1 95.38 216 SER A C 1
ATOM 1629 O O . SER A 1 216 ? -3.916 -60.406 -21.031 1 95.38 216 SER A O 1
ATOM 1631 N N . PHE A 1 217 ? -1.791 -59.719 -21.109 1 96.25 217 PHE A N 1
ATOM 1632 C CA . PHE A 1 217 ? -1.807 -59.219 -19.75 1 96.25 217 PHE A CA 1
ATOM 1633 C C . PHE A 1 217 ? -2.834 -58.094 -19.594 1 96.25 217 PHE A C 1
ATOM 1635 O O . PHE A 1 217 ? -3.441 -57.938 -18.547 1 96.25 217 PHE A O 1
ATOM 1642 N N . MET A 1 218 ? -3.115 -57.344 -20.609 1 97.19 218 MET A N 1
ATOM 1643 C CA . MET A 1 218 ? -4.047 -56.219 -20.562 1 97.19 218 MET A CA 1
ATOM 1644 C C . MET A 1 218 ? -5.492 -56.688 -20.531 1 97.19 218 MET A C 1
ATOM 1646 O O . MET A 1 218 ? -6.41 -55.938 -20.266 1 97.19 218 MET A O 1
ATOM 1650 N N . ALA A 1 219 ? -5.711 -57.969 -20.781 1 94.94 219 ALA A N 1
ATOM 1651 C CA . ALA A 1 219 ? -7.039 -58.594 -20.719 1 94.94 219 ALA A CA 1
ATOM 1652 C C . ALA A 1 219 ? -7.23 -59.344 -19.422 1 94.94 219 ALA A C 1
ATOM 1654 O O . ALA A 1 219 ? -8.328 -59.375 -18.859 1 94.94 219 ALA A O 1
ATOM 1655 N N . PHE A 1 220 ? -6.125 -59.969 -18.984 1 92.88 220 PHE A N 1
ATOM 1656 C CA . PHE A 1 220 ? -6.246 -60.875 -17.844 1 92.88 220 PHE A CA 1
ATOM 1657 C C . PHE A 1 220 ? -5.18 -60.562 -16.797 1 92.88 220 PHE A C 1
ATOM 1659 O O . PHE A 1 220 ? -4.383 -61.438 -16.438 1 92.88 220 PHE A O 1
ATOM 1666 N N . PRO A 1 221 ? -5.266 -59.438 -16.219 1 93.12 221 PRO A N 1
ATOM 1667 C CA . PRO A 1 221 ? -4.234 -59.125 -15.227 1 93.12 221 PRO A CA 1
ATOM 1668 C C . PRO A 1 221 ? -4.355 -59.938 -13.953 1 93.12 221 PRO A C 1
ATOM 1670 O O . PRO A 1 221 ? -3.377 -60.094 -13.219 1 93.12 221 PRO A O 1
ATOM 1673 N N . GLY A 1 222 ? -5.469 -60.531 -13.688 1 89.5 222 GLY A N 1
ATOM 1674 C CA . GLY A 1 222 ? -5.688 -61.281 -12.469 1 89.5 222 GLY A CA 1
ATOM 1675 C C . GLY A 1 222 ? -5.195 -62.719 -12.562 1 89.5 222 GLY A C 1
ATOM 1676 O O . GLY A 1 222 ? -5.207 -63.469 -11.578 1 89.5 222 GLY A O 1
ATOM 1677 N N . ARG A 1 223 ? -4.723 -63.125 -13.695 1 90.19 223 ARG A N 1
ATOM 1678 C CA . ARG A 1 223 ? -4.25 -64.5 -13.898 1 90.19 223 ARG A CA 1
ATOM 1679 C C . ARG A 1 223 ? -2.727 -64.562 -13.859 1 90.19 223 ARG A C 1
ATOM 1681 O O . ARG A 1 223 ? -2.059 -64.062 -14.766 1 90.19 223 ARG A O 1
ATOM 1688 N N . PRO A 1 224 ? -2.188 -65.25 -12.867 1 88.81 224 PRO A N 1
ATOM 1689 C CA . PRO A 1 224 ? -0.733 -65.25 -12.695 1 88.81 224 PRO A CA 1
ATOM 1690 C C . PRO A 1 224 ? -0.008 -65.875 -13.891 1 88.81 224 PRO A C 1
ATOM 1692 O O . PRO A 1 224 ? 1.154 -65.562 -14.148 1 88.81 224 PRO A O 1
ATOM 1695 N N . SER A 1 225 ? -0.718 -66.75 -14.625 1 88.56 225 SER A N 1
ATOM 1696 C CA . SER A 1 225 ? -0.082 -67.375 -15.75 1 88.56 225 SER A CA 1
ATOM 1697 C C . SER A 1 225 ? 0.085 -66.438 -16.938 1 88.56 225 SER A C 1
ATOM 1699 O O . SER A 1 225 ? 0.876 -66.688 -17.844 1 88.56 225 SER A O 1
ATOM 1701 N N . VAL A 1 226 ? -0.647 -65.438 -16.922 1 93.38 226 VAL A N 1
ATOM 1702 C CA . VAL A 1 226 ? -0.621 -64.5 -18.047 1 93.38 226 VAL A CA 1
ATOM 1703 C C . VAL A 1 226 ? 0.404 -63.406 -17.781 1 93.38 226 VAL A C 1
ATOM 1705 O O . VAL A 1 226 ? 0.191 -62.531 -16.922 1 93.38 226 VAL A O 1
ATOM 1708 N N . ARG A 1 227 ? 1.411 -63.375 -18.516 1 93.94 227 ARG A N 1
ATOM 1709 C CA . ARG A 1 227 ? 2.488 -62.438 -18.266 1 93.94 227 ARG A CA 1
ATOM 1710 C C . ARG A 1 227 ? 2.812 -61.625 -19.516 1 93.94 227 ARG A C 1
ATOM 1712 O O . ARG A 1 227 ? 3.43 -60.562 -19.438 1 93.94 227 ARG A O 1
ATOM 1719 N N . ASP A 1 228 ? 2.314 -62.125 -20.641 1 94.75 228 ASP A N 1
ATOM 1720 C CA . ASP A 1 228 ? 2.711 -61.531 -21.906 1 94.75 228 ASP A CA 1
ATOM 1721 C C . ASP A 1 228 ? 1.625 -60.594 -22.438 1 94.75 228 ASP A C 1
ATOM 1723 O O . ASP A 1 228 ? 0.458 -60.688 -22.062 1 94.75 228 ASP A O 1
ATOM 1727 N N . LEU A 1 229 ? 2.066 -59.656 -23.25 1 96.81 229 LEU A N 1
ATOM 1728 C CA . LEU A 1 229 ? 1.155 -58.812 -24.016 1 96.81 229 LEU A CA 1
ATOM 1729 C C . LEU A 1 229 ? 0.914 -59.406 -25.406 1 96.81 229 LEU A C 1
ATOM 1731 O O . LEU A 1 229 ? 1.778 -60.062 -25.953 1 96.81 229 LEU A O 1
ATOM 1735 N N . CYS A 1 230 ? -0.247 -59.094 -25.875 1 95.81 230 CYS A N 1
ATOM 1736 C CA . CYS A 1 230 ? -0.475 -59.5 -27.266 1 95.81 230 CYS A CA 1
ATOM 1737 C C . CYS A 1 230 ? 0.404 -58.719 -28.219 1 95.81 230 CYS A C 1
ATOM 1739 O O . CYS A 1 230 ? 0.636 -57.531 -28.016 1 95.81 230 CYS A O 1
ATOM 1741 N N . ASP A 1 231 ? 0.91 -59.375 -29.219 1 94.44 231 ASP A N 1
ATOM 1742 C CA . ASP A 1 231 ? 1.71 -58.75 -30.266 1 94.44 231 ASP A CA 1
ATOM 1743 C C . ASP A 1 231 ? 1.049 -58.938 -31.641 1 94.44 231 ASP A C 1
ATOM 1745 O O . ASP A 1 231 ? -0.127 -59.281 -31.719 1 94.44 231 ASP A O 1
ATOM 1749 N N . GLU A 1 232 ? 1.746 -58.656 -32.656 1 92 232 GLU A N 1
ATOM 1750 C CA . GLU A 1 232 ? 1.181 -58.688 -34 1 92 232 GLU A CA 1
ATOM 1751 C C . GLU A 1 232 ? 0.715 -60.094 -34.375 1 92 232 GLU A C 1
ATOM 1753 O O . GLU A 1 232 ? -0.23 -60.25 -35.156 1 92 232 GLU A O 1
ATOM 1758 N N . GLY A 1 233 ? 1.311 -61.094 -33.812 1 92.19 233 GLY A N 1
ATOM 1759 C CA . GLY A 1 233 ? 0.985 -62.469 -34.125 1 92.19 233 GLY A CA 1
ATOM 1760 C C . GLY A 1 233 ? -0.202 -63 -33.344 1 92.19 233 GLY A C 1
ATOM 1761 O O . GLY A 1 233 ? -0.937 -63.875 -33.844 1 92.19 233 GLY A O 1
ATOM 1762 N N . THR A 1 234 ? -0.427 -62.531 -32.188 1 92.56 234 THR A N 1
ATOM 1763 C CA . THR A 1 234 ? -1.439 -63.094 -31.312 1 92.56 234 THR A CA 1
ATOM 1764 C C . THR A 1 234 ? -2.627 -62.156 -31.172 1 92.56 234 THR A C 1
ATOM 1766 O O . THR A 1 234 ? -3.652 -62.531 -30.594 1 92.56 234 THR A O 1
ATOM 1769 N N . HIS A 1 235 ? -2.633 -61.031 -31.734 1 93.81 235 HIS A N 1
ATOM 1770 C CA . HIS A 1 235 ? -3.594 -59.969 -31.484 1 93.81 235 HIS A CA 1
ATOM 1771 C C . HIS A 1 235 ? -4.852 -60.156 -32.344 1 93.81 235 HIS A C 1
ATOM 1773 O O . HIS A 1 235 ? -4.77 -60.5 -33.531 1 93.81 235 HIS A O 1
ATOM 1779 N N . ASP A 1 236 ? -5.922 -60.031 -31.656 1 91.69 236 ASP A N 1
ATOM 1780 C CA . ASP A 1 236 ? -7.195 -59.969 -32.375 1 91.69 236 ASP A CA 1
ATOM 1781 C C . ASP A 1 236 ? -7.598 -58.5 -32.656 1 91.69 236 ASP A C 1
ATOM 1783 O O . ASP A 1 236 ? -8.227 -57.875 -31.797 1 91.69 236 ASP A O 1
ATOM 1787 N N . ARG A 1 237 ? -7.395 -58.031 -33.844 1 91.5 237 ARG A N 1
ATOM 1788 C CA . ARG A 1 237 ? -7.566 -56.594 -34.188 1 91.5 237 ARG A CA 1
ATOM 1789 C C . ARG A 1 237 ? -9.047 -56.25 -34.344 1 91.5 237 ARG A C 1
ATOM 1791 O O . ARG A 1 237 ? -9.414 -55.094 -34.344 1 91.5 237 ARG A O 1
ATOM 1798 N N . TRP A 1 238 ? -9.852 -57.281 -34.406 1 89.31 238 TRP A N 1
ATOM 1799 C CA . TRP A 1 238 ? -11.25 -57 -34.75 1 89.31 238 TRP A CA 1
ATOM 1800 C C . TRP A 1 238 ? -12.117 -57.062 -33.5 1 89.31 238 TRP A C 1
ATOM 1802 O O . TRP A 1 238 ? -13.281 -56.656 -33.531 1 89.31 238 TRP A O 1
ATOM 1812 N N . ALA A 1 239 ? -11.547 -57.594 -32.375 1 93.69 239 ALA A N 1
ATOM 1813 C CA . ALA A 1 239 ? -12.312 -57.594 -31.141 1 93.69 239 ALA A CA 1
ATOM 1814 C C . ALA A 1 239 ? -12.633 -56.188 -30.703 1 93.69 239 ALA A C 1
ATOM 1816 O O . ALA A 1 239 ? -11.758 -55.312 -30.719 1 93.69 239 ALA A O 1
ATOM 1817 N N . PRO A 1 240 ? -13.852 -55.844 -30.344 1 93.12 240 PRO A N 1
ATOM 1818 C CA . PRO A 1 240 ? -14.219 -54.5 -29.969 1 93.12 240 PRO A CA 1
ATOM 1819 C C . PRO A 1 240 ? -13.773 -54.125 -28.547 1 93.12 240 PRO A C 1
ATOM 1821 O O . PRO A 1 240 ? -14.602 -53.75 -27.719 1 93.12 240 PRO A O 1
ATOM 1824 N N . THR A 1 241 ? -12.547 -54.156 -28.312 1 93.75 241 THR A N 1
ATOM 1825 C CA . THR A 1 241 ? -11.969 -53.719 -27.047 1 93.75 241 THR A CA 1
ATOM 1826 C C . THR A 1 241 ? -11.688 -52.219 -27.047 1 93.75 241 THR A C 1
ATOM 1828 O O . THR A 1 241 ? -11.664 -51.594 -28.109 1 93.75 241 THR A O 1
ATOM 1831 N N . ARG A 1 242 ? -11.539 -51.656 -25.875 1 92.44 242 ARG A N 1
ATOM 1832 C CA . ARG A 1 242 ? -11.164 -50.25 -25.75 1 92.44 242 ARG A CA 1
ATOM 1833 C C . ARG A 1 242 ? -9.82 -50 -26.422 1 92.44 242 ARG A C 1
ATOM 1835 O O . ARG A 1 242 ? -9.648 -48.969 -27.078 1 92.44 242 ARG A O 1
ATOM 1842 N N . HIS A 1 243 ? -8.867 -50.844 -26.281 1 94.44 243 HIS A N 1
ATOM 1843 C CA . HIS A 1 243 ? -7.547 -50.688 -26.891 1 94.44 243 HIS A CA 1
ATOM 1844 C C . HIS A 1 243 ? -7.641 -50.625 -28.406 1 94.44 243 HIS A C 1
ATOM 1846 O O . HIS A 1 243 ? -7.051 -49.75 -29.031 1 94.44 243 HIS A O 1
ATOM 1852 N N . ASN A 1 244 ? -8.422 -51.562 -28.969 1 92.88 244 ASN A N 1
ATOM 1853 C CA . ASN A 1 244 ? -8.562 -51.562 -30.422 1 92.88 244 ASN A CA 1
ATOM 1854 C C . ASN A 1 244 ? -9.242 -50.312 -30.922 1 92.88 244 ASN A C 1
ATOM 1856 O O . ASN A 1 244 ? -8.875 -49.781 -31.969 1 92.88 244 ASN A O 1
ATOM 1860 N N . LEU A 1 245 ? -10.203 -49.906 -30.172 1 87 245 LEU A N 1
ATOM 1861 C CA . LEU A 1 245 ? -10.922 -48.719 -30.578 1 87 245 LEU A CA 1
ATOM 1862 C C . LEU A 1 245 ? -9.992 -47.5 -30.594 1 87 245 LEU A C 1
ATOM 1864 O O . LEU A 1 245 ? -10 -46.719 -31.531 1 87 245 LEU A O 1
ATOM 1868 N N . ILE A 1 246 ? -9.188 -47.312 -29.562 1 87.56 246 ILE A N 1
ATOM 1869 C CA . ILE A 1 246 ? -8.383 -46.125 -29.391 1 87.56 246 ILE A CA 1
ATOM 1870 C C . ILE A 1 246 ? -7.098 -46.219 -30.203 1 87.56 246 ILE A C 1
ATOM 1872 O O . ILE A 1 246 ? -6.629 -45.25 -30.781 1 87.56 246 ILE A O 1
ATOM 1876 N N . CYS A 1 247 ? -6.555 -47.406 -30.344 1 92.62 247 CYS A N 1
ATOM 1877 C CA . CYS A 1 247 ? -5.238 -47.562 -30.953 1 92.62 247 CYS A CA 1
ATOM 1878 C C . CYS A 1 247 ? -5.352 -48.094 -32.375 1 92.62 247 CYS A C 1
ATOM 1880 O O . CYS A 1 247 ? -4.359 -48.562 -32.938 1 92.62 247 CYS A O 1
ATOM 1882 N N . GLY A 1 248 ? -6.52 -48.188 -32.906 1 90.19 248 GLY A N 1
ATOM 1883 C CA . GLY A 1 248 ? -6.711 -48.5 -34.312 1 90.19 248 GLY A CA 1
ATOM 1884 C C . GLY A 1 248 ? -6.371 -49.938 -34.656 1 90.19 248 GLY A C 1
ATOM 1885 O O . GLY A 1 248 ? -5.766 -50.219 -35.688 1 90.19 248 GLY A O 1
ATOM 1886 N N . GLY A 1 249 ? -6.57 -50.812 -33.75 1 93.62 249 GLY A N 1
ATOM 1887 C CA . GLY A 1 249 ? -6.391 -52.219 -34 1 93.62 249 GLY A CA 1
ATOM 1888 C C . GLY A 1 249 ? -4.957 -52.688 -33.844 1 93.62 249 GLY A C 1
ATOM 1889 O O . GLY A 1 249 ? -4.641 -53.844 -34.094 1 93.62 249 GLY A O 1
ATOM 1890 N N . LYS A 1 250 ? -4.109 -51.812 -33.438 1 96.06 250 LYS A N 1
ATOM 1891 C CA . LYS A 1 250 ? -2.738 -52.219 -33.156 1 96.06 250 LYS A CA 1
ATOM 1892 C C . LYS A 1 250 ? -2.67 -53.031 -31.875 1 96.06 250 LYS A C 1
ATOM 1894 O O . LYS A 1 250 ? -3.471 -52.844 -30.969 1 96.06 250 LYS A O 1
ATOM 1899 N N . SER A 1 251 ? -1.727 -53.969 -31.844 1 96.44 251 SER A N 1
ATOM 1900 C CA . SER A 1 251 ? -1.552 -54.719 -30.609 1 96.44 251 SER A CA 1
ATOM 1901 C C . SER A 1 251 ? -0.889 -53.875 -29.516 1 96.44 251 SER A C 1
ATOM 1903 O O . SER A 1 251 ? -0.262 -52.875 -29.828 1 96.44 251 SER A O 1
ATOM 1905 N N . VAL A 1 252 ? -1.046 -54.25 -28.281 1 97.25 252 VAL A N 1
ATOM 1906 C CA . VAL A 1 252 ? -0.48 -53.531 -27.141 1 97.25 252 VAL A CA 1
ATOM 1907 C C . VAL A 1 252 ? 1.04 -53.469 -27.281 1 97.25 252 VAL A C 1
ATOM 1909 O O . VAL A 1 252 ? 1.646 -52.406 -27.125 1 97.25 252 VAL A O 1
ATOM 1912 N N . TRP A 1 253 ? 1.68 -54.594 -27.609 1 95.12 253 TRP A N 1
ATOM 1913 C CA . TRP A 1 253 ? 3.137 -54.594 -27.703 1 95.12 253 TRP A CA 1
ATOM 1914 C C . TRP A 1 253 ? 3.623 -53.75 -28.859 1 95.12 253 TRP A C 1
ATOM 1916 O O . TRP A 1 253 ? 4.672 -53.125 -28.781 1 95.12 253 TRP A O 1
ATOM 1926 N N . GLU A 1 254 ? 2.867 -53.812 -29.953 1 95.06 254 GLU A N 1
ATOM 1927 C CA . GLU A 1 254 ? 3.195 -52.938 -31.094 1 95.06 254 GLU A CA 1
ATOM 1928 C C . GLU A 1 254 ? 3.221 -51.469 -30.688 1 95.06 254 GLU A C 1
ATOM 1930 O O . GLU A 1 254 ? 4.148 -50.75 -31.047 1 95.06 254 GLU A O 1
ATOM 1935 N N . VAL A 1 255 ? 2.238 -51.062 -29.922 1 95.56 255 VAL A N 1
ATOM 1936 C CA . VAL A 1 255 ? 2.143 -49.656 -29.484 1 95.56 255 VAL A CA 1
ATOM 1937 C C . VAL A 1 255 ? 3.283 -49.344 -28.516 1 95.56 255 VAL A C 1
ATOM 1939 O O . VAL A 1 255 ? 3.945 -48.312 -28.641 1 95.56 255 VAL A O 1
ATOM 1942 N N . MET A 1 256 ? 3.557 -50.188 -27.578 1 92.5 256 MET A N 1
ATOM 1943 C CA . MET A 1 256 ? 4.594 -50 -26.562 1 92.5 256 MET A CA 1
ATOM 1944 C C . MET A 1 256 ? 5.973 -49.906 -27.203 1 92.5 256 MET A C 1
ATOM 1946 O O . MET A 1 256 ? 6.793 -49.062 -26.844 1 92.5 256 MET A O 1
ATOM 1950 N N . ARG A 1 257 ? 6.223 -50.75 -28.203 1 88.88 257 ARG A N 1
ATOM 1951 C CA . ARG A 1 257 ? 7.531 -50.812 -28.844 1 88.88 257 ARG A CA 1
ATOM 1952 C C . ARG A 1 257 ? 7.82 -49.531 -29.625 1 88.88 257 ARG A C 1
ATOM 1954 O O . ARG A 1 257 ? 8.984 -49.188 -29.875 1 88.88 257 ARG A O 1
ATOM 1961 N N . ALA A 1 258 ? 6.781 -48.906 -30 1 89.19 258 ALA A N 1
ATOM 1962 C CA . ALA A 1 258 ? 6.934 -47.656 -30.75 1 89.19 258 ALA A CA 1
ATOM 1963 C C . ALA A 1 258 ? 7.246 -46.5 -29.828 1 89.19 258 ALA A C 1
ATOM 1965 O O . ALA A 1 258 ? 7.617 -45.406 -30.297 1 89.19 258 ALA A O 1
ATOM 1966 N N . SER A 1 259 ? 7.133 -46.688 -28.531 1 84.62 259 SER A N 1
ATOM 1967 C CA . SER A 1 259 ? 7.418 -45.625 -27.578 1 84.62 259 SER A CA 1
ATOM 1968 C C . SER A 1 259 ? 8.914 -45.312 -27.516 1 84.62 259 SER A C 1
ATOM 1970 O O . SER A 1 259 ? 9.734 -46.188 -27.859 1 84.62 259 SER A O 1
ATOM 1972 N N . PRO A 1 260 ? 9.273 -44.156 -27.062 1 75.12 260 PRO A N 1
ATOM 1973 C CA . PRO A 1 260 ? 10.688 -43.781 -26.969 1 75.12 260 PRO A CA 1
ATOM 1974 C C . PRO A 1 260 ? 11.477 -44.688 -26.031 1 75.12 260 PRO A C 1
ATOM 1976 O O . PRO A 1 260 ? 12.688 -44.844 -26.172 1 75.12 260 PRO A O 1
ATOM 1979 N N . ASP A 1 261 ? 10.852 -45.344 -25.141 1 80.19 261 ASP A N 1
ATOM 1980 C CA . ASP A 1 261 ? 11.516 -46.188 -24.172 1 80.19 261 ASP A CA 1
ATOM 1981 C C . ASP A 1 261 ? 12.133 -47.406 -24.875 1 80.19 261 ASP A C 1
ATOM 1983 O O . ASP A 1 261 ? 13.109 -48 -24.375 1 80.19 261 ASP A O 1
ATOM 1987 N N . PHE A 1 262 ? 11.609 -47.75 -26.016 1 81.81 262 PHE A N 1
ATOM 1988 C CA . PHE A 1 262 ? 12.023 -49 -26.625 1 81.81 262 PHE A CA 1
ATOM 1989 C C . PHE A 1 262 ? 12.648 -48.75 -28 1 81.81 262 PHE A C 1
ATOM 1991 O O . PHE A 1 262 ? 12.891 -49.688 -28.75 1 81.81 262 PHE A O 1
ATOM 1998 N N . GLN A 1 263 ? 12.781 -47.562 -28.281 1 77.25 263 GLN A N 1
ATOM 1999 C CA . GLN A 1 263 ? 13.367 -47.219 -29.578 1 77.25 263 GLN A CA 1
ATOM 2000 C C . GLN A 1 263 ? 14.875 -47.031 -29.469 1 77.25 263 GLN A C 1
ATOM 2002 O O . GLN A 1 263 ? 15.406 -46.875 -28.359 1 77.25 263 GLN A O 1
ATOM 2007 N N . ASN A 1 264 ? 15.594 -46.969 -30.625 1 69.25 264 ASN A N 1
ATOM 2008 C CA . ASN A 1 264 ? 17.016 -46.719 -30.797 1 69.25 264 ASN A CA 1
ATOM 2009 C C . ASN A 1 264 ? 17.875 -47.625 -29.938 1 69.25 264 ASN A C 1
ATOM 2011 O O . ASN A 1 264 ? 18.875 -47.219 -29.375 1 69.25 264 ASN A O 1
ATOM 2015 N N . ASN A 1 265 ? 17.516 -48.844 -29.922 1 60.09 265 ASN A N 1
ATOM 2016 C CA . ASN A 1 265 ? 18.219 -49.938 -29.25 1 60.09 265 ASN A CA 1
ATOM 2017 C C . ASN A 1 265 ? 18.391 -49.656 -27.75 1 60.09 265 ASN A C 1
ATOM 2019 O O . ASN A 1 265 ? 19.406 -50.031 -27.156 1 60.09 265 ASN A O 1
ATOM 2023 N N . ARG A 1 266 ? 17.5 -48.75 -27.281 1 58.44 266 ARG A N 1
ATOM 2024 C CA . ARG A 1 266 ? 17.484 -48.531 -25.844 1 58.44 266 ARG A CA 1
ATOM 2025 C C . ARG A 1 266 ? 16.875 -49.719 -25.109 1 58.44 266 ARG A C 1
ATOM 2027 O O . ARG A 1 266 ? 15.922 -50.344 -25.609 1 58.44 266 ARG A O 1
ATOM 2034 N N . ASN A 1 267 ? 17.531 -50.312 -24.188 1 55.72 267 ASN A N 1
ATOM 2035 C CA . ASN A 1 267 ? 17.078 -51.406 -23.297 1 55.72 267 ASN A CA 1
ATOM 2036 C C . ASN A 1 267 ? 16.969 -52.719 -24.047 1 55.72 267 ASN A C 1
ATOM 2038 O O . ASN A 1 267 ? 15.867 -53.156 -24.359 1 55.72 267 ASN A O 1
ATOM 2042 N N . VAL A 1 268 ? 17.953 -53.281 -24.734 1 52.41 268 VAL A N 1
ATOM 2043 C CA . VAL A 1 268 ? 17.969 -54.5 -25.547 1 52.41 268 VAL A CA 1
ATOM 2044 C C . VAL A 1 268 ? 17.406 -55.656 -24.734 1 52.41 268 VAL A C 1
ATOM 2046 O O . VAL A 1 268 ? 17.516 -55.688 -23.5 1 52.41 268 VAL A O 1
ATOM 2049 N N . GLU A 1 269 ? 16.688 -56.562 -25.375 1 50.97 269 GLU A N 1
ATOM 2050 C CA . GLU A 1 269 ? 16.125 -57.844 -24.922 1 50.97 269 GLU A CA 1
ATOM 2051 C C . GLU A 1 269 ? 17.203 -58.75 -24.328 1 50.97 269 GLU A C 1
ATOM 2053 O O . GLU A 1 269 ? 18.312 -58.812 -24.859 1 50.97 269 GLU A O 1
ATOM 2058 N N . ALA A 1 270 ? 17.109 -59.344 -23.031 1 52.88 270 ALA A N 1
ATOM 2059 C CA . ALA A 1 270 ? 17.875 -60.375 -22.359 1 52.88 270 ALA A CA 1
ATOM 2060 C C . ALA A 1 270 ? 18.984 -59.781 -21.484 1 52.88 270 ALA A C 1
ATOM 2062 O O . ALA A 1 270 ? 19.641 -60.5 -20.734 1 52.88 270 ALA A O 1
ATOM 2063 N N . GLY A 1 271 ? 19.281 -58.562 -21.625 1 49.03 271 GLY A N 1
ATOM 2064 C CA . GLY A 1 271 ? 20.406 -58.062 -20.844 1 49.03 271 GLY A CA 1
ATOM 2065 C C . GLY A 1 271 ? 20 -57.531 -19.469 1 49.03 271 GLY A C 1
ATOM 2066 O O . GLY A 1 271 ? 20.859 -57.25 -18.641 1 49.03 271 GLY A O 1
ATOM 2067 N N . LEU A 1 272 ? 18.734 -57.156 -19.297 1 56.03 272 LEU A N 1
ATOM 2068 C CA . LEU A 1 272 ? 18.469 -56.5 -18.047 1 56.03 272 LEU A CA 1
ATOM 2069 C C . LEU A 1 272 ? 18.047 -57.5 -16.969 1 56.03 272 LEU A C 1
ATOM 2071 O O . LEU A 1 272 ? 17.359 -58.469 -17.266 1 56.03 272 LEU A O 1
ATOM 2075 N N . ARG A 1 273 ? 18.812 -57.688 -15.883 1 57.53 273 ARG A N 1
ATOM 2076 C CA . ARG A 1 273 ? 18.359 -58.406 -14.688 1 57.53 273 ARG A CA 1
ATOM 2077 C C . ARG A 1 273 ? 17.312 -57.562 -13.945 1 57.53 273 ARG A C 1
ATOM 2079 O O . ARG A 1 273 ? 17.328 -56.344 -13.992 1 57.53 273 ARG A O 1
ATOM 2086 N N . GLU A 1 274 ? 16.156 -58.219 -13.703 1 61.28 274 GLU A N 1
ATOM 2087 C CA . GLU A 1 274 ? 15.188 -57.594 -12.812 1 61.28 274 GLU A CA 1
ATOM 2088 C C . GLU A 1 274 ? 15.883 -56.844 -11.68 1 61.28 274 GLU A C 1
ATOM 2090 O O . GLU A 1 274 ? 16.75 -57.406 -11 1 61.28 274 GLU A O 1
ATOM 2095 N N . GLY A 1 275 ? 16.062 -55.531 -11.828 1 63.34 275 GLY A N 1
ATOM 2096 C CA . GLY A 1 275 ? 16.828 -54.781 -10.852 1 63.34 275 GLY A CA 1
ATOM 2097 C C . GLY A 1 275 ? 16.031 -54.406 -9.617 1 63.34 275 GLY A C 1
ATOM 2098 O O . GLY A 1 275 ? 14.82 -54.656 -9.562 1 63.34 275 GLY A O 1
ATOM 2099 N N . HIS A 1 276 ? 16.719 -54.125 -8.57 1 80.19 276 HIS A N 1
ATOM 2100 C CA . HIS A 1 276 ? 16.203 -53.688 -7.277 1 80.19 276 HIS A CA 1
ATOM 2101 C C . HIS A 1 276 ? 15.586 -52.281 -7.367 1 80.19 276 HIS A C 1
ATOM 2103 O O . HIS A 1 276 ? 16.156 -51.406 -8.008 1 80.19 276 HIS A O 1
ATOM 2109 N N . VAL A 1 277 ? 14.258 -52.188 -6.984 1 83.94 277 VAL A N 1
ATOM 2110 C CA . VAL A 1 277 ? 13.594 -50.906 -6.906 1 83.94 277 VAL A CA 1
ATOM 2111 C C . VAL A 1 277 ? 14.078 -50.156 -5.668 1 83.94 277 VAL A C 1
ATOM 2113 O O . VAL A 1 277 ? 14.016 -50.656 -4.555 1 83.94 277 VAL A O 1
ATOM 2116 N N . THR A 1 278 ? 14.695 -49.062 -5.91 1 83.75 278 THR A N 1
ATOM 2117 C CA . THR A 1 278 ? 15.094 -48.219 -4.785 1 83.75 278 THR A CA 1
ATOM 2118 C C . THR A 1 278 ? 14.016 -47.188 -4.473 1 83.75 278 THR A C 1
ATOM 2120 O O . THR A 1 278 ? 13.414 -46.594 -5.379 1 83.75 278 THR A O 1
ATOM 2123 N N . PHE A 1 279 ? 13.711 -47.094 -3.152 1 83.19 279 PHE A N 1
ATOM 2124 C CA . PHE A 1 279 ? 12.695 -46.156 -2.707 1 83.19 279 PHE A CA 1
ATOM 2125 C C . PHE A 1 279 ? 13.336 -45 -1.956 1 83.19 279 PHE A C 1
ATOM 2127 O O . PHE A 1 279 ? 14.234 -45.188 -1.139 1 83.19 279 PHE A O 1
ATOM 2134 N N . THR A 1 280 ? 13.016 -43.781 -2.309 1 80.94 280 THR A N 1
ATOM 2135 C CA . THR A 1 280 ? 13.391 -42.562 -1.587 1 80.94 280 THR A CA 1
ATOM 2136 C C . THR A 1 280 ? 12.156 -41.812 -1.113 1 80.94 280 THR A C 1
ATOM 2138 O O . THR A 1 280 ? 11.258 -41.531 -1.905 1 80.94 280 THR A O 1
ATOM 2141 N N . TYR A 1 281 ? 12.086 -41.562 0.122 1 79.38 281 TYR A N 1
ATOM 2142 C CA . TYR A 1 281 ? 10.969 -40.844 0.697 1 79.38 281 TYR A CA 1
ATOM 2143 C C . TYR A 1 281 ? 11.328 -39.375 0.894 1 79.38 281 TYR A C 1
ATOM 2145 O O . TYR A 1 281 ? 12.406 -39.031 1.393 1 79.38 281 TYR A O 1
ATOM 2153 N N . VAL A 1 282 ? 10.469 -38.5 0.392 1 78.69 282 VAL A N 1
ATOM 2154 C CA . VAL A 1 282 ? 10.734 -37.094 0.488 1 78.69 282 VAL A CA 1
ATOM 2155 C C . VAL A 1 282 ? 9.523 -36.375 1.087 1 78.69 282 VAL A C 1
ATOM 2157 O O . VAL A 1 282 ? 8.406 -36.875 1.042 1 78.69 282 VAL A O 1
ATOM 2160 N N . ARG A 1 283 ? 9.805 -35.188 1.723 1 76.75 283 ARG A N 1
ATOM 2161 C CA . ARG A 1 283 ? 8.75 -34.312 2.262 1 76.75 283 ARG A CA 1
ATOM 2162 C C . ARG A 1 283 ? 8.555 -33.094 1.389 1 76.75 283 ARG A C 1
ATOM 2164 O O . ARG A 1 283 ? 9.516 -32.531 0.847 1 76.75 283 ARG A O 1
ATOM 2171 N N . PRO A 1 284 ? 7.246 -32.781 1.294 1 73.94 284 PRO A N 1
ATOM 2172 C CA . PRO A 1 284 ? 7.016 -31.562 0.526 1 73.94 284 PRO A CA 1
ATOM 2173 C C . PRO A 1 284 ? 7.676 -30.344 1.156 1 73.94 284 PRO A C 1
ATOM 2175 O O . PRO A 1 284 ? 7.703 -30.203 2.383 1 73.94 284 PRO A O 1
ATOM 2178 N N . ARG A 1 285 ? 8.367 -29.609 0.34 1 78.19 285 ARG A N 1
ATOM 2179 C CA . ARG A 1 285 ? 8.938 -28.328 0.745 1 78.19 285 ARG A CA 1
ATOM 2180 C C . ARG A 1 285 ? 8.156 -27.156 0.139 1 78.19 285 ARG A C 1
ATOM 2182 O O . ARG A 1 285 ? 7.547 -27.312 -0.924 1 78.19 285 ARG A O 1
ATOM 2189 N N . THR A 1 286 ? 8.094 -26.078 0.928 1 84.31 286 THR A N 1
ATOM 2190 C CA . THR A 1 286 ? 7.488 -24.891 0.332 1 84.31 286 THR A CA 1
ATOM 2191 C C . THR A 1 286 ? 8.258 -24.453 -0.913 1 84.31 286 THR A C 1
ATOM 2193 O O . THR A 1 286 ? 9.492 -24.406 -0.9 1 84.31 286 THR A O 1
ATOM 2196 N N . PRO A 1 287 ? 7.602 -24.281 -1.924 1 88.75 287 PRO A N 1
ATOM 2197 C CA . PRO A 1 287 ? 8.266 -24 -3.201 1 88.75 287 PRO A CA 1
ATOM 2198 C C . PRO A 1 287 ? 9.133 -22.75 -3.158 1 88.75 287 PRO A C 1
ATOM 2200 O O . PRO A 1 287 ? 8.812 -21.797 -2.449 1 88.75 287 PRO A O 1
ATOM 2203 N N . ARG A 1 288 ? 10.211 -22.781 -3.881 1 94 288 ARG A N 1
ATOM 2204 C CA . ARG A 1 288 ? 11.117 -21.672 -4.133 1 94 288 ARG A CA 1
ATOM 2205 C C . ARG A 1 288 ? 11.086 -21.266 -5.602 1 94 288 ARG A C 1
ATOM 2207 O O . ARG A 1 288 ? 11.211 -22.094 -6.492 1 94 288 ARG A O 1
ATOM 2214 N N . ILE A 1 289 ? 10.875 -19.984 -5.82 1 96.44 289 ILE A N 1
ATOM 2215 C CA . ILE A 1 289 ? 10.68 -19.484 -7.18 1 96.44 289 ILE A CA 1
ATOM 2216 C C . ILE A 1 289 ? 11.656 -18.344 -7.453 1 96.44 289 ILE A C 1
ATOM 2218 O O . ILE A 1 289 ? 11.805 -17.438 -6.633 1 96.44 289 ILE A O 1
ATOM 2222 N N . VAL A 1 290 ? 12.336 -18.406 -8.531 1 98.12 290 VAL A N 1
ATOM 2223 C CA . VAL A 1 290 ? 13.078 -17.25 -9.023 1 98.12 290 VAL A CA 1
ATOM 2224 C C . VAL A 1 290 ? 12.398 -16.703 -10.273 1 98.12 290 VAL A C 1
ATOM 2226 O O . VAL A 1 290 ? 12.234 -17.422 -11.266 1 98.12 290 VAL A O 1
ATOM 2229 N N . LEU A 1 291 ? 11.922 -15.508 -10.18 1 98.62 291 LEU A N 1
ATOM 2230 C CA . LEU A 1 291 ? 11.461 -14.797 -11.367 1 98.62 291 LEU A CA 1
ATOM 2231 C C . LEU A 1 291 ? 12.641 -14.258 -12.172 1 98.62 291 LEU A C 1
ATOM 2233 O O . LEU A 1 291 ? 13.383 -13.391 -11.688 1 98.62 291 LEU A O 1
ATOM 2237 N N . LEU A 1 292 ? 12.867 -14.781 -13.297 1 98.12 292 LEU A N 1
ATOM 2238 C CA . LEU A 1 292 ? 13.93 -14.375 -14.211 1 98.12 292 LEU A CA 1
ATOM 2239 C C . LEU A 1 292 ? 13.367 -13.531 -15.352 1 98.12 292 LEU A C 1
ATOM 2241 O O . LEU A 1 292 ? 12.703 -14.055 -16.25 1 98.12 292 LEU A O 1
ATOM 2245 N N . VAL A 1 293 ? 13.703 -12.227 -15.344 1 97.81 293 VAL A N 1
ATOM 2246 C CA . VAL A 1 293 ? 13.031 -11.281 -16.234 1 97.81 293 VAL A CA 1
ATOM 2247 C C . VAL A 1 293 ? 14.055 -10.68 -17.203 1 97.81 293 VAL A C 1
ATOM 2249 O O . VAL A 1 293 ? 15.094 -10.172 -16.781 1 97.81 293 VAL A O 1
ATOM 2252 N N . GLU A 1 294 ? 13.766 -10.719 -18.484 1 95.88 294 GLU A N 1
ATOM 2253 C CA . GLU A 1 294 ? 14.617 -10.062 -19.469 1 95.88 294 GLU A CA 1
ATOM 2254 C C . GLU A 1 294 ? 14.539 -8.539 -19.328 1 95.88 294 GLU A C 1
ATOM 2256 O O . GLU A 1 294 ? 13.453 -7.969 -19.281 1 95.88 294 GLU A O 1
ATOM 2261 N N . ASP A 1 295 ? 15.664 -7.977 -19.219 1 96 295 ASP A N 1
ATOM 2262 C CA . ASP A 1 295 ? 15.82 -6.535 -19.047 1 96 295 ASP A CA 1
ATOM 2263 C C . ASP A 1 295 ? 16.625 -5.93 -20.188 1 96 295 ASP A C 1
ATOM 2265 O O . ASP A 1 295 ? 17.75 -5.461 -19.984 1 96 295 ASP A O 1
ATOM 2269 N N . THR A 1 296 ? 16.062 -5.902 -21.438 1 94.38 296 THR A N 1
ATOM 2270 C CA . THR A 1 296 ? 16.688 -5.305 -22.609 1 94.38 296 THR A CA 1
ATOM 2271 C C . THR A 1 296 ? 15.812 -4.18 -23.156 1 94.38 296 THR A C 1
ATOM 2273 O O . THR A 1 296 ? 14.75 -3.885 -22.609 1 94.38 296 THR A O 1
ATOM 2276 N N . ASN A 1 297 ? 16.25 -3.59 -24.266 1 92.94 297 ASN A N 1
ATOM 2277 C CA . ASN A 1 297 ? 15.555 -2.447 -24.828 1 92.94 297 ASN A CA 1
ATOM 2278 C C . ASN A 1 297 ? 14.234 -2.863 -25.484 1 92.94 297 ASN A C 1
ATOM 2280 O O . ASN A 1 297 ? 13.406 -2.016 -25.797 1 92.94 297 ASN A O 1
ATOM 2284 N N . VAL A 1 298 ? 14.016 -4.203 -25.688 1 90.62 298 VAL A N 1
ATOM 2285 C CA . VAL A 1 298 ? 12.727 -4.676 -26.188 1 90.62 298 VAL A CA 1
ATOM 2286 C C . VAL A 1 298 ? 11.617 -4.285 -25.219 1 90.62 298 VAL A C 1
ATOM 2288 O O . VAL A 1 298 ? 10.469 -4.074 -25.641 1 90.62 298 VAL A O 1
ATOM 2291 N N . MET A 1 299 ? 12.031 -4.141 -23.984 1 92.88 299 MET A N 1
ATOM 2292 C CA . MET A 1 299 ? 11.07 -3.797 -22.938 1 92.88 299 MET A CA 1
ATOM 2293 C C . MET A 1 299 ? 10.867 -2.287 -22.859 1 92.88 299 MET A C 1
ATOM 2295 O O . MET A 1 299 ? 9.938 -1.815 -22.203 1 92.88 299 MET A O 1
ATOM 2299 N N . ASN A 1 300 ? 11.711 -1.527 -23.547 1 89.38 300 ASN A N 1
ATOM 2300 C CA . ASN A 1 300 ? 11.648 -0.07 -23.531 1 89.38 300 ASN A CA 1
ATOM 2301 C C . ASN A 1 300 ? 10.734 0.471 -24.625 1 89.38 300 ASN A C 1
ATOM 2303 O O . ASN A 1 300 ? 11.133 1.343 -25.391 1 89.38 300 ASN A O 1
ATOM 2307 N N . VAL A 1 301 ? 9.617 -0.107 -24.812 1 89.69 301 VAL A N 1
ATOM 2308 C CA . VAL A 1 301 ? 8.617 0.308 -25.781 1 89.69 301 VAL A CA 1
ATOM 2309 C C . VAL A 1 301 ? 7.258 0.448 -25.094 1 89.69 301 VAL A C 1
ATOM 2311 O O . VAL A 1 301 ? 6.785 -0.488 -24.438 1 89.69 301 VAL A O 1
ATOM 2314 N N . GLN A 1 302 ? 6.738 1.665 -25.219 1 90.25 302 GLN A N 1
ATOM 2315 C CA . GLN A 1 302 ? 5.422 1.963 -24.656 1 90.25 302 GLN A CA 1
ATOM 2316 C C . GLN A 1 302 ? 5.328 1.523 -23.203 1 90.25 302 GLN A C 1
ATOM 2318 O O . GLN A 1 302 ? 6.145 1.929 -22.375 1 90.25 302 GLN A O 1
ATOM 2323 N N . LYS A 1 303 ? 4.344 0.574 -22.891 1 93.12 303 LYS A N 1
ATOM 2324 C CA . LYS A 1 303 ? 4.125 0.252 -21.484 1 93.12 303 LYS A CA 1
ATOM 2325 C C . LYS A 1 303 ? 4.613 -1.156 -21.156 1 93.12 303 LYS A C 1
ATOM 2327 O O . LYS A 1 303 ? 4.258 -1.718 -20.125 1 93.12 303 LYS A O 1
ATOM 2332 N N . ARG A 1 304 ? 5.488 -1.746 -21.984 1 94.62 304 ARG A N 1
ATOM 2333 C CA . ARG A 1 304 ? 5.922 -3.125 -21.781 1 94.62 304 ARG A CA 1
ATOM 2334 C C . ARG A 1 304 ? 6.539 -3.301 -20.391 1 94.62 304 ARG A C 1
ATOM 2336 O O . ARG A 1 304 ? 6.156 -4.207 -19.656 1 94.62 304 ARG A O 1
ATOM 2343 N N . TRP A 1 305 ? 7.461 -2.424 -20.094 1 95.88 305 TRP A N 1
ATOM 2344 C CA . TRP A 1 305 ? 8.188 -2.564 -18.844 1 95.88 305 TRP A CA 1
ATOM 2345 C C . TRP A 1 305 ? 7.305 -2.174 -17.656 1 95.88 305 TRP A C 1
ATOM 2347 O O . TRP A 1 305 ? 7.363 -2.805 -16.594 1 95.88 305 TRP A O 1
ATOM 2357 N N . ASP A 1 306 ? 6.504 -1.179 -17.844 1 94.88 306 ASP A N 1
ATOM 2358 C CA . ASP A 1 306 ? 5.578 -0.766 -16.781 1 94.88 306 ASP A CA 1
ATOM 2359 C C . ASP A 1 306 ? 4.629 -1.901 -16.406 1 94.88 306 ASP A C 1
ATOM 2361 O O . ASP A 1 306 ? 4.426 -2.184 -15.234 1 94.88 306 ASP A O 1
ATOM 2365 N N . PHE A 1 307 ? 4.059 -2.531 -17.422 1 97 307 PHE A N 1
ATOM 2366 C CA . PHE A 1 307 ? 3.16 -3.654 -17.188 1 97 307 PHE A CA 1
ATOM 2367 C C . PHE A 1 307 ? 3.9 -4.816 -16.547 1 97 307 PHE A C 1
ATOM 2369 O O . PHE A 1 307 ? 3.352 -5.5 -15.672 1 97 307 PHE A O 1
ATOM 2376 N N . MET A 1 308 ? 5.152 -5.051 -16.953 1 97.56 308 MET A N 1
ATOM 2377 C CA . MET A 1 308 ? 5.977 -6.094 -16.344 1 97.56 308 MET A CA 1
ATOM 2378 C C . MET A 1 308 ? 6.172 -5.832 -14.852 1 97.56 308 MET A C 1
ATOM 2380 O O . MET A 1 308 ? 5.977 -6.73 -14.031 1 97.56 308 MET A O 1
ATOM 2384 N N . ARG A 1 309 ? 6.52 -4.645 -14.531 1 97.25 309 ARG A N 1
ATOM 2385 C CA . ARG A 1 309 ? 6.73 -4.281 -13.133 1 97.25 309 ARG A CA 1
ATOM 2386 C C . ARG A 1 309 ? 5.453 -4.465 -12.32 1 97.25 309 ARG A C 1
ATOM 2388 O O . ARG A 1 309 ? 5.484 -5.027 -11.219 1 97.25 309 ARG A O 1
ATOM 2395 N N . LYS A 1 310 ? 4.359 -3.98 -12.836 1 97.81 310 LYS A N 1
ATOM 2396 C CA . LYS A 1 310 ? 3.082 -4.07 -12.133 1 97.81 310 LYS A CA 1
ATOM 2397 C C . LYS A 1 310 ? 2.645 -5.523 -11.969 1 97.81 310 LYS A C 1
ATOM 2399 O O . LYS A 1 310 ? 2.111 -5.898 -10.922 1 97.81 310 LYS A O 1
ATOM 2404 N N . ALA A 1 311 ? 2.875 -6.301 -12.984 1 98.44 311 ALA A N 1
ATOM 2405 C CA . ALA A 1 311 ? 2.465 -7.703 -12.953 1 98.44 311 ALA A CA 1
ATOM 2406 C C . ALA A 1 311 ? 3.271 -8.484 -11.922 1 98.44 311 ALA A C 1
ATOM 2408 O O . ALA A 1 311 ? 2.715 -9.281 -11.164 1 98.44 311 ALA A O 1
ATOM 2409 N N . VAL A 1 312 ? 4.574 -8.281 -11.914 1 98.31 312 VAL A N 1
ATOM 2410 C CA . VAL A 1 312 ? 5.426 -8.945 -10.938 1 98.31 312 VAL A CA 1
ATOM 2411 C C . VAL A 1 312 ? 5.027 -8.516 -9.523 1 98.31 312 VAL A C 1
ATOM 2413 O O . VAL A 1 312 ? 4.945 -9.344 -8.617 1 98.31 312 VAL A O 1
ATOM 2416 N N . ARG A 1 313 ? 4.809 -7.262 -9.422 1 97.56 313 ARG A N 1
ATOM 2417 C CA . ARG A 1 313 ? 4.395 -6.75 -8.117 1 97.56 313 ARG A CA 1
ATOM 2418 C C . ARG A 1 313 ? 3.08 -7.387 -7.672 1 97.56 313 ARG A C 1
ATOM 2420 O O . ARG A 1 313 ? 2.941 -7.793 -6.516 1 97.56 313 ARG A O 1
ATOM 2427 N N . LYS A 1 314 ? 2.096 -7.453 -8.523 1 98.25 314 LYS A N 1
ATOM 2428 C CA . LYS A 1 314 ? 0.808 -8.07 -8.219 1 98.25 314 LYS A CA 1
ATOM 2429 C C . LYS A 1 314 ? 0.976 -9.539 -7.84 1 98.25 314 LYS A C 1
ATOM 2431 O O . LYS A 1 314 ? 0.365 -10.008 -6.875 1 98.25 314 LYS A O 1
ATOM 2436 N N . LEU A 1 315 ? 1.807 -10.266 -8.57 1 98.12 315 LEU A N 1
ATOM 2437 C CA . LEU A 1 315 ? 2.062 -11.68 -8.32 1 98.12 315 LEU A CA 1
ATOM 2438 C C . LEU A 1 315 ? 2.627 -11.883 -6.914 1 98.12 315 LEU A C 1
ATOM 2440 O O . LEU A 1 315 ? 2.154 -12.742 -6.172 1 98.12 315 LEU A O 1
ATOM 2444 N N . VAL A 1 316 ? 3.604 -11.094 -6.551 1 97.94 316 VAL A N 1
ATOM 2445 C CA . VAL A 1 316 ? 4.34 -11.297 -5.305 1 97.94 316 VAL A CA 1
ATOM 2446 C C . VAL A 1 316 ? 3.516 -10.781 -4.129 1 97.94 316 VAL A C 1
ATOM 2448 O O . VAL A 1 316 ? 3.488 -11.398 -3.062 1 97.94 316 VAL A O 1
ATOM 2451 N N . THR A 1 317 ? 2.824 -9.734 -4.352 1 95.69 317 THR A N 1
ATOM 2452 C CA . THR A 1 317 ? 2.125 -9.078 -3.25 1 95.69 317 THR A CA 1
ATOM 2453 C C . THR A 1 317 ? 0.788 -9.758 -2.975 1 95.69 317 THR A C 1
ATOM 2455 O O . THR A 1 317 ? 0.351 -9.844 -1.825 1 95.69 317 THR A O 1
ATOM 2458 N N . TYR A 1 318 ? 0.145 -10.289 -4.043 1 94.81 318 TYR A N 1
ATOM 2459 C CA . TYR A 1 318 ? -1.234 -10.719 -3.84 1 94.81 318 TYR A CA 1
ATOM 2460 C C . TYR A 1 318 ? -1.393 -12.203 -4.133 1 94.81 318 TYR A C 1
ATOM 2462 O O . TYR A 1 318 ? -2.268 -12.859 -3.566 1 94.81 318 TYR A O 1
ATOM 2470 N N . ASP A 1 319 ? -0.564 -12.75 -4.984 1 96.25 319 ASP A N 1
ATOM 2471 C CA . ASP A 1 319 ? -0.919 -14.07 -5.5 1 96.25 319 ASP A CA 1
ATOM 2472 C C . ASP A 1 319 ? -0.114 -15.164 -4.805 1 96.25 319 ASP A C 1
ATOM 2474 O O . ASP A 1 319 ? -0.663 -16.203 -4.43 1 96.25 319 ASP A O 1
ATOM 2478 N N . ILE A 1 320 ? 1.191 -14.977 -4.625 1 96.62 320 ILE A N 1
ATOM 2479 C CA . ILE A 1 320 ? 2.049 -16.016 -4.078 1 96.62 320 ILE A CA 1
ATOM 2480 C C . ILE A 1 320 ? 1.705 -16.25 -2.607 1 96.62 320 ILE A C 1
ATOM 2482 O O . ILE A 1 320 ? 1.711 -15.312 -1.808 1 96.62 320 ILE A O 1
ATOM 2486 N N . PRO A 1 321 ? 1.417 -17.453 -2.244 1 92.56 321 PRO A N 1
ATOM 2487 C CA . PRO A 1 321 ? 1.066 -17.734 -0.85 1 92.56 321 PRO A CA 1
ATOM 2488 C C . PRO A 1 321 ? 2.209 -17.438 0.118 1 92.56 321 PRO A C 1
ATOM 2490 O O . PRO A 1 321 ? 3.379 -17.5 -0.265 1 92.56 321 PRO A O 1
ATOM 2493 N N . GLU A 1 322 ? 1.813 -17.156 1.273 1 91.62 322 GLU A N 1
ATOM 2494 C CA . GLU A 1 322 ? 2.791 -16.922 2.33 1 91.62 322 GLU A CA 1
ATOM 2495 C C . GLU A 1 322 ? 3.682 -18.141 2.547 1 91.62 322 GLU A C 1
ATOM 2497 O O . GLU A 1 322 ? 3.234 -19.281 2.391 1 91.62 322 GLU A O 1
ATOM 2502 N N . GLY A 1 323 ? 4.938 -17.906 2.83 1 91.69 323 GLY A N 1
ATOM 2503 C CA . GLY A 1 323 ? 5.863 -19 3.117 1 91.69 323 GLY A CA 1
ATOM 2504 C C . GLY A 1 323 ? 6.703 -19.406 1.918 1 91.69 323 GLY A C 1
ATOM 2505 O O . GLY A 1 323 ? 7.746 -20.031 2.07 1 91.69 323 GLY A O 1
ATOM 2506 N N . HIS A 1 324 ? 6.234 -19.125 0.721 1 93.31 324 HIS A N 1
ATOM 2507 C CA . HIS A 1 324 ? 7.059 -19.359 -0.461 1 93.31 324 HIS A CA 1
ATOM 2508 C C . HIS A 1 324 ? 8.266 -18.422 -0.491 1 93.31 324 HIS A C 1
ATOM 2510 O O . HIS A 1 324 ? 8.219 -17.328 0.062 1 93.31 324 HIS A O 1
ATOM 2516 N N . SER A 1 325 ? 9.289 -18.922 -1.075 1 95.31 325 SER A N 1
ATOM 2517 C CA . SER A 1 325 ? 10.469 -18.078 -1.246 1 95.31 325 SER A CA 1
ATOM 2518 C C . SER A 1 325 ? 10.586 -17.578 -2.682 1 95.31 325 SER A C 1
ATOM 2520 O O . SER A 1 325 ? 10.352 -18.328 -3.629 1 95.31 325 SER A O 1
ATOM 2522 N N . VAL A 1 326 ? 10.875 -16.297 -2.773 1 97.38 326 VAL A N 1
ATOM 2523 C CA . VAL A 1 326 ? 10.906 -15.68 -4.094 1 97.38 326 VAL A CA 1
ATOM 2524 C C . VAL A 1 326 ? 12.203 -14.898 -4.273 1 97.38 326 VAL A C 1
ATOM 2526 O O . VAL A 1 326 ? 12.633 -14.18 -3.363 1 97.38 326 VAL A O 1
ATOM 2529 N N . GLY A 1 327 ? 12.891 -15.109 -5.324 1 97.81 327 GLY A N 1
ATOM 2530 C CA . GLY A 1 327 ? 14 -14.289 -5.793 1 97.81 327 GLY A CA 1
ATOM 2531 C C . GLY A 1 327 ? 13.719 -13.609 -7.121 1 97.81 327 GLY A C 1
ATOM 2532 O O . GLY A 1 327 ? 12.898 -14.086 -7.906 1 97.81 327 GLY A O 1
ATOM 2533 N N . LEU A 1 328 ? 14.375 -12.484 -7.352 1 98.12 328 LEU A N 1
ATOM 2534 C CA . LEU A 1 328 ? 14.188 -11.75 -8.602 1 98.12 328 LEU A CA 1
ATOM 2535 C C . LEU A 1 328 ? 15.531 -11.5 -9.281 1 98.12 328 LEU A C 1
ATOM 2537 O O . LEU A 1 328 ? 16.438 -10.93 -8.68 1 98.12 328 LEU A O 1
ATOM 2541 N N . VAL A 1 329 ? 15.609 -11.945 -10.484 1 98.44 329 VAL A N 1
ATOM 2542 C CA . VAL A 1 329 ? 16.812 -11.773 -11.305 1 98.44 329 VAL A CA 1
ATOM 2543 C C . VAL A 1 329 ? 16.422 -11.125 -12.641 1 98.44 329 VAL A C 1
ATOM 2545 O O . VAL A 1 329 ? 15.406 -11.477 -13.234 1 98.44 329 VAL A O 1
ATOM 2548 N N . VAL A 1 330 ? 17.188 -10.148 -13.039 1 97.94 330 VAL A N 1
ATOM 2549 C CA . VAL A 1 330 ? 17.031 -9.586 -14.375 1 97.94 330 VAL A CA 1
ATOM 2550 C C . VAL A 1 330 ? 18.266 -9.898 -15.219 1 97.94 330 VAL A C 1
ATOM 2552 O O . VAL A 1 330 ? 19.328 -10.203 -14.672 1 97.94 330 VAL A O 1
ATOM 2555 N N . PHE A 1 331 ? 18.047 -9.898 -16.578 1 96.62 331 PHE A N 1
ATOM 2556 C CA . PHE A 1 331 ? 19.219 -10.156 -17.422 1 96.62 331 PHE A CA 1
ATOM 2557 C C . PHE A 1 331 ? 19.094 -9.414 -18.75 1 96.62 331 PHE A C 1
ATOM 2559 O O . PHE A 1 331 ? 18 -9.227 -19.266 1 96.62 331 PHE A O 1
ATOM 2566 N N . ASP A 1 332 ? 20.094 -8.977 -19.203 1 96.06 332 ASP A N 1
ATOM 2567 C CA . ASP A 1 332 ? 20.375 -8.539 -20.578 1 96.06 332 ASP A CA 1
ATOM 2568 C C . ASP A 1 332 ? 21.609 -9.234 -21.125 1 96.06 332 ASP A C 1
ATOM 2570 O O . ASP A 1 332 ? 21.656 -10.461 -21.234 1 96.06 332 ASP A O 1
ATOM 2574 N N . SER A 1 333 ? 22.766 -8.523 -21.266 1 95.31 333 SER A N 1
ATOM 2575 C CA . SER A 1 333 ? 24.016 -9.195 -21.625 1 95.31 333 SER A CA 1
ATOM 2576 C C . SER A 1 333 ? 24.672 -9.828 -20.422 1 95.31 333 SER A C 1
ATOM 2578 O O . SER A 1 333 ? 25.531 -10.703 -20.547 1 95.31 333 SER A O 1
ATOM 2580 N N . VAL A 1 334 ? 24.234 -9.359 -19.328 1 96.5 334 VAL A N 1
ATOM 2581 C CA . VAL A 1 334 ? 24.641 -9.906 -18.031 1 96.5 334 VAL A CA 1
ATOM 2582 C C . VAL A 1 334 ? 23.422 -10.094 -17.141 1 96.5 334 VAL A C 1
ATOM 2584 O O . VAL A 1 334 ? 22.328 -9.633 -17.469 1 96.5 334 VAL A O 1
ATOM 2587 N N . ALA A 1 335 ? 23.609 -10.898 -16.094 1 97.5 335 ALA A N 1
ATOM 2588 C CA . ALA A 1 335 ? 22.5 -11.109 -15.164 1 97.5 335 ALA A CA 1
ATOM 2589 C C . ALA A 1 335 ? 22.781 -10.453 -13.812 1 97.5 335 ALA A C 1
ATOM 2591 O O . ALA A 1 335 ? 23.938 -10.273 -13.438 1 97.5 335 ALA A O 1
ATOM 2592 N N . ALA A 1 336 ? 21.766 -9.977 -13.148 1 96.38 336 ALA A N 1
ATOM 2593 C CA . ALA A 1 336 ? 21.906 -9.352 -11.836 1 96.38 336 ALA A CA 1
ATOM 2594 C C . ALA A 1 336 ? 20.734 -9.727 -10.922 1 96.38 336 ALA A C 1
ATOM 2596 O O . ALA A 1 336 ? 19.578 -9.68 -11.336 1 96.38 336 ALA A O 1
ATOM 2597 N N . THR A 1 337 ? 21.125 -10.125 -9.68 1 97.12 337 THR A N 1
ATOM 2598 C CA . THR A 1 337 ? 20.094 -10.352 -8.664 1 97.12 337 THR A CA 1
ATOM 2599 C C . THR A 1 337 ? 19.547 -9.023 -8.141 1 97.12 337 THR A C 1
ATOM 2601 O O . THR A 1 337 ? 20.312 -8.188 -7.641 1 97.12 337 THR A O 1
ATOM 2604 N N . LYS A 1 338 ? 18.281 -8.781 -8.312 1 96.25 338 LYS A N 1
ATOM 2605 C CA . LYS A 1 338 ? 17.656 -7.559 -7.816 1 96.25 338 LYS A CA 1
ATOM 2606 C C . LYS A 1 338 ? 17.094 -7.762 -6.414 1 96.25 338 LYS A C 1
ATOM 2608 O O . LYS A 1 338 ? 16.969 -6.809 -5.641 1 96.25 338 LYS A O 1
ATOM 2613 N N . HIS A 1 339 ? 16.734 -8.977 -6.109 1 96.19 339 HIS A N 1
ATOM 2614 C CA . HIS A 1 339 ? 16.328 -9.352 -4.758 1 96.19 339 HIS A CA 1
ATOM 2615 C C . HIS A 1 339 ? 16.734 -10.781 -4.441 1 96.19 339 HIS A C 1
ATOM 2617 O O . HIS A 1 339 ? 16.469 -11.703 -5.215 1 96.19 339 HIS A O 1
ATOM 2623 N N . PRO A 1 340 ? 17.359 -11.008 -3.332 1 96.19 340 PRO A N 1
ATOM 2624 C CA . PRO A 1 340 ? 17.75 -12.375 -2.975 1 96.19 340 PRO A CA 1
ATOM 2625 C C . PRO A 1 340 ? 16.547 -13.281 -2.688 1 96.19 340 PRO A C 1
ATOM 2627 O O . PRO A 1 340 ? 15.43 -12.789 -2.557 1 96.19 340 PRO A O 1
ATOM 2630 N N . LEU A 1 341 ? 16.844 -14.562 -2.707 1 96.56 341 LEU A N 1
ATOM 2631 C CA . LEU A 1 341 ? 15.789 -15.508 -2.346 1 96.56 341 LEU A CA 1
ATOM 2632 C C . LEU A 1 341 ? 15.289 -15.25 -0.928 1 96.56 341 LEU A C 1
ATOM 2634 O O . LEU A 1 341 ? 16.047 -15.375 0.034 1 96.56 341 LEU A O 1
ATOM 2638 N N . THR A 1 342 ? 14.023 -14.859 -0.843 1 95.94 342 THR A N 1
ATOM 2639 C CA . THR A 1 342 ? 13.453 -14.43 0.431 1 95.94 342 THR A CA 1
ATOM 2640 C C . THR A 1 342 ? 12.109 -15.117 0.676 1 95.94 342 THR A C 1
ATOM 2642 O O . THR A 1 342 ? 11.258 -15.156 -0.214 1 95.94 342 THR A O 1
ATOM 2645 N N . THR A 1 343 ? 11.977 -15.664 1.933 1 95.62 343 THR A N 1
ATOM 2646 C CA . THR A 1 343 ? 10.688 -16.219 2.309 1 95.62 343 THR A CA 1
ATOM 2647 C C . THR A 1 343 ? 9.656 -15.117 2.52 1 95.62 343 THR A C 1
ATOM 2649 O O . THR A 1 343 ? 9.867 -14.211 3.32 1 95.62 343 THR A O 1
ATOM 2652 N N . LEU A 1 344 ? 8.555 -15.195 1.818 1 96.5 344 LEU A N 1
ATOM 2653 C CA . LEU A 1 344 ? 7.578 -14.109 1.792 1 96.5 344 LEU A CA 1
ATOM 2654 C C . LEU A 1 344 ? 6.766 -14.086 3.08 1 96.5 344 LEU A C 1
ATOM 2656 O O . LEU A 1 344 ? 6.398 -15.133 3.611 1 96.5 344 LEU A O 1
ATOM 2660 N N . SER A 1 345 ? 6.574 -12.953 3.592 1 95.12 345 SER A N 1
ATOM 2661 C CA . SER A 1 345 ? 5.668 -12.609 4.68 1 95.12 345 SER A CA 1
ATOM 2662 C C . SER A 1 345 ? 4.891 -11.336 4.375 1 95.12 345 SER A C 1
ATOM 2664 O O . SER A 1 345 ? 5.203 -10.625 3.414 1 95.12 345 SER A O 1
ATOM 2666 N N . GLU A 1 346 ? 3.857 -11.094 5.188 1 90.69 346 GLU A N 1
ATOM 2667 C CA . GLU A 1 346 ? 3.072 -9.875 4.988 1 90.69 346 GLU A CA 1
ATOM 2668 C C . GLU A 1 346 ? 3.939 -8.633 5.121 1 90.69 346 GLU A C 1
ATOM 2670 O O . GLU A 1 346 ? 3.699 -7.625 4.449 1 90.69 346 GLU A O 1
ATOM 2675 N N . ALA A 1 347 ? 4.992 -8.766 5.809 1 89.25 347 ALA A N 1
ATOM 2676 C CA . ALA A 1 347 ? 5.828 -7.609 6.133 1 89.25 347 ALA A CA 1
ATOM 2677 C C . ALA A 1 347 ? 6.77 -7.27 4.98 1 89.25 347 ALA A C 1
ATOM 2679 O O . ALA A 1 347 ? 7.168 -6.113 4.816 1 89.25 347 ALA A O 1
ATOM 2680 N N . ASN A 1 348 ? 7.105 -8.289 4.152 1 93.44 348 ASN A N 1
ATOM 2681 C CA . ASN A 1 348 ? 8.195 -8.016 3.219 1 93.44 348 ASN A CA 1
ATOM 2682 C C . ASN A 1 348 ? 7.746 -8.188 1.77 1 93.44 348 ASN A C 1
ATOM 2684 O O . ASN A 1 348 ? 8.477 -7.82 0.844 1 93.44 348 ASN A O 1
ATOM 2688 N N . ARG A 1 349 ? 6.613 -8.68 1.505 1 95.12 349 ARG A N 1
ATOM 2689 C CA . ARG A 1 349 ? 6.203 -9.055 0.154 1 95.12 349 ARG A CA 1
ATOM 2690 C C . ARG A 1 349 ? 6.172 -7.836 -0.762 1 95.12 349 ARG A C 1
ATOM 2692 O O . ARG A 1 349 ? 6.512 -7.93 -1.943 1 95.12 349 ARG A O 1
ATOM 2699 N N . GLU A 1 350 ? 5.777 -6.684 -0.236 1 92.31 350 GLU A N 1
ATOM 2700 C CA . GLU A 1 350 ? 5.754 -5.477 -1.06 1 92.31 350 GLU A CA 1
ATOM 2701 C C . GLU A 1 350 ? 7.156 -5.098 -1.52 1 92.31 350 GLU A C 1
ATOM 2703 O O . GLU A 1 350 ? 7.348 -4.664 -2.658 1 92.31 350 GLU A O 1
ATOM 2708 N N . LYS A 1 351 ? 8.094 -5.207 -0.631 1 92.5 351 LYS A N 1
ATOM 2709 C CA . LYS A 1 351 ? 9.477 -4.883 -0.971 1 92.5 351 LYS A CA 1
ATOM 2710 C C . LYS A 1 351 ? 10.016 -5.832 -2.037 1 92.5 351 LYS A C 1
ATOM 2712 O O . LYS A 1 351 ? 10.688 -5.402 -2.977 1 92.5 351 LYS A O 1
ATOM 2717 N N . VAL A 1 352 ? 9.719 -7.07 -1.895 1 95.88 352 VAL A N 1
ATOM 2718 C CA . VAL A 1 352 ? 10.164 -8.062 -2.867 1 95.88 352 VAL A CA 1
ATOM 2719 C C . VAL A 1 352 ? 9.516 -7.789 -4.223 1 95.88 352 VAL A C 1
ATOM 2721 O O . VAL A 1 352 ? 10.195 -7.758 -5.25 1 95.88 352 VAL A O 1
ATOM 2724 N N . GLY A 1 353 ? 8.234 -7.508 -4.23 1 96.12 353 GLY A N 1
ATOM 2725 C CA . GLY A 1 353 ? 7.48 -7.332 -5.461 1 96.12 353 GLY A CA 1
ATOM 2726 C C . GLY A 1 353 ? 7.855 -6.07 -6.219 1 96.12 353 GLY A C 1
ATOM 2727 O O . GLY A 1 353 ? 7.66 -5.984 -7.43 1 96.12 353 GLY A O 1
ATOM 2728 N N . SER A 1 354 ? 8.383 -5.105 -5.531 1 94.31 354 SER A N 1
ATOM 2729 C CA . SER A 1 354 ? 8.703 -3.818 -6.145 1 94.31 354 SER A CA 1
ATOM 2730 C C . SER A 1 354 ? 10.188 -3.715 -6.473 1 94.31 354 SER A C 1
ATOM 2732 O O . SER A 1 354 ? 10.719 -2.613 -6.629 1 94.31 354 SER A O 1
ATOM 2734 N N . SER A 1 355 ? 10.891 -4.789 -6.629 1 94.5 355 SER A N 1
ATOM 2735 C CA . SER A 1 355 ? 12.344 -4.785 -6.699 1 94.5 355 SER A CA 1
ATOM 2736 C C . SER A 1 355 ? 12.828 -4.629 -8.141 1 94.5 355 SER A C 1
ATOM 2738 O O . SER A 1 355 ? 14.016 -4.375 -8.375 1 94.5 355 SER A O 1
ATOM 2740 N N . LEU A 1 356 ? 11.953 -4.781 -9.125 1 96.12 356 LEU A N 1
ATOM 2741 C CA . LEU A 1 356 ? 12.391 -4.555 -10.5 1 96.12 356 LEU A CA 1
ATOM 2742 C C . LEU A 1 356 ? 12.773 -3.096 -10.711 1 96.12 356 LEU A C 1
ATOM 2744 O O . LEU A 1 356 ? 12.125 -2.195 -10.164 1 96.12 356 LEU A O 1
ATOM 2748 N N . PRO A 1 357 ? 13.781 -2.875 -11.57 1 94.25 357 PRO A N 1
ATOM 2749 C CA . PRO A 1 357 ? 14.156 -1.484 -11.828 1 94.25 357 PRO A CA 1
ATOM 2750 C C . PRO A 1 357 ? 13.008 -0.666 -12.422 1 94.25 357 PRO A C 1
ATOM 2752 O O . PRO A 1 357 ? 12.164 -1.21 -13.141 1 94.25 357 PRO A O 1
ATOM 2755 N N . ARG A 1 358 ? 13.047 0.582 -12.172 1 92.81 358 ARG A N 1
ATOM 2756 C CA . ARG A 1 358 ? 12.023 1.503 -12.648 1 92.81 358 ARG A CA 1
ATOM 2757 C C . ARG A 1 358 ? 12.055 1.62 -14.172 1 92.81 358 ARG A C 1
ATOM 2759 O O . ARG A 1 358 ? 11.016 1.84 -14.805 1 92.81 358 ARG A O 1
ATOM 2766 N N . ASN A 1 359 ? 13.281 1.603 -14.703 1 92.19 359 ASN A N 1
ATOM 2767 C CA . ASN A 1 359 ? 13.5 1.651 -16.141 1 92.19 359 ASN A CA 1
ATOM 2768 C C . ASN A 1 359 ? 14.297 0.447 -16.641 1 92.19 359 ASN A C 1
ATOM 2770 O O . ASN A 1 359 ? 15.219 -0.009 -15.953 1 92.19 359 ASN A O 1
ATOM 2774 N N . PRO A 1 360 ? 13.898 -0.01 -17.797 1 93.5 360 PRO A N 1
ATOM 2775 C CA . PRO A 1 360 ? 14.656 -1.144 -18.328 1 93.5 360 PRO A CA 1
ATOM 2776 C C . PRO A 1 360 ? 16.016 -0.734 -18.891 1 93.5 360 PRO A C 1
ATOM 2778 O O . PRO A 1 360 ? 16.266 0.456 -19.094 1 93.5 360 PRO A O 1
ATOM 2781 N N . SER A 1 361 ? 16.797 -1.733 -19.094 1 93.5 361 SER A N 1
ATOM 2782 C CA . SER A 1 361 ? 18.109 -1.552 -19.703 1 93.5 361 SER A CA 1
ATOM 2783 C C . SER A 1 361 ? 18 -1.042 -21.125 1 93.5 361 SER A C 1
ATOM 2785 O O . SER A 1 361 ? 17 -1.286 -21.797 1 93.5 361 SER A O 1
ATOM 2787 N N . GLN A 1 362 ? 19.047 -0.374 -21.562 1 91.56 362 GLN A N 1
ATOM 2788 C CA . GLN A 1 362 ? 19.109 0.108 -22.938 1 91.56 362 GLN A CA 1
ATOM 2789 C C . GLN A 1 362 ? 19.859 -0.88 -23.844 1 91.56 362 GLN A C 1
ATOM 2791 O O . GLN A 1 362 ? 19.938 -0.686 -25.047 1 91.56 362 GLN A O 1
ATOM 2796 N N . GLU A 1 363 ? 20.297 -1.945 -23.203 1 92.62 363 GLU A N 1
ATOM 2797 C CA . GLU A 1 363 ? 21 -2.967 -23.953 1 92.62 363 GLU A CA 1
ATOM 2798 C C . GLU A 1 363 ? 20.109 -3.596 -25.016 1 92.62 363 GLU A C 1
ATOM 2800 O O . GLU A 1 363 ? 18.938 -3.883 -24.75 1 92.62 363 GLU A O 1
ATOM 2805 N N . GLY A 1 364 ? 20.672 -3.799 -26.234 1 91.19 364 GLY A N 1
ATOM 2806 C CA . GLY A 1 364 ? 19.906 -4.379 -27.312 1 91.19 364 GLY A CA 1
ATOM 2807 C C . GLY A 1 364 ? 19.547 -5.832 -27.078 1 91.19 364 GLY A C 1
ATOM 2808 O O . GLY A 1 364 ? 20.312 -6.582 -26.469 1 91.19 364 GLY A O 1
ATOM 2809 N N . GLU A 1 365 ? 18.453 -6.227 -27.609 1 86.25 365 GLU A N 1
ATOM 2810 C CA . GLU A 1 365 ? 17.938 -7.586 -27.453 1 86.25 365 GLU A CA 1
ATOM 2811 C C . GLU A 1 365 ? 18.922 -8.609 -28.031 1 86.25 365 GLU A C 1
ATOM 2813 O O . GLU A 1 365 ? 19.031 -9.727 -27.516 1 86.25 365 GLU A O 1
ATOM 2818 N N . HIS A 1 366 ? 19.672 -8.258 -29.062 1 85.69 366 HIS A N 1
ATOM 2819 C CA . HIS A 1 366 ? 20.594 -9.172 -29.719 1 85.69 366 HIS A CA 1
ATOM 2820 C C . HIS A 1 366 ? 21.734 -9.586 -28.797 1 85.69 366 HIS A C 1
ATOM 2822 O O . HIS A 1 366 ? 22.406 -10.594 -29.047 1 85.69 366 HIS A O 1
ATOM 2828 N N . LYS A 1 367 ? 21.875 -8.875 -27.734 1 89.62 367 LYS A N 1
ATOM 2829 C CA . LYS A 1 367 ? 22.953 -9.164 -26.797 1 89.62 367 LYS A CA 1
ATOM 2830 C C . LYS A 1 367 ? 22.453 -9.953 -25.594 1 89.62 367 LYS A C 1
ATOM 2832 O O . LYS A 1 367 ? 23.203 -10.242 -24.672 1 89.62 367 LYS A O 1
ATOM 2837 N N . ARG A 1 368 ? 21.188 -10.273 -25.578 1 89.5 368 ARG A N 1
ATOM 2838 C CA . ARG A 1 368 ? 20.641 -10.922 -24.391 1 89.5 368 ARG A CA 1
ATOM 2839 C C . ARG A 1 368 ? 21.312 -12.266 -24.141 1 89.5 368 ARG A C 1
ATOM 2841 O O . ARG A 1 368 ? 21.547 -13.039 -25.078 1 89.5 368 ARG A O 1
ATOM 2848 N N . CYS A 1 369 ? 21.688 -12.609 -22.969 1 91.75 369 CYS A N 1
ATOM 2849 C CA . CYS A 1 369 ? 22.312 -13.859 -22.547 1 91.75 369 CYS A CA 1
ATOM 2850 C C . CYS A 1 369 ? 21.391 -14.641 -21.625 1 91.75 369 CYS A C 1
ATOM 2852 O O . CYS A 1 369 ? 21.5 -14.547 -20.406 1 91.75 369 CYS A O 1
ATOM 2854 N N . VAL A 1 370 ? 20.547 -15.484 -22.203 1 92 370 VAL A N 1
ATOM 2855 C CA . VAL A 1 370 ? 19.578 -16.266 -21.438 1 92 370 VAL A CA 1
ATOM 2856 C C . VAL A 1 370 ? 20.328 -17.203 -20.484 1 92 370 VAL A C 1
ATOM 2858 O O . VAL A 1 370 ? 19.922 -17.375 -19.328 1 92 370 VAL A O 1
ATOM 2861 N N . LEU A 1 371 ? 21.453 -17.781 -20.922 1 93.69 371 LEU A N 1
ATOM 2862 C CA . LEU A 1 371 ? 22.234 -18.703 -20.094 1 93.69 371 LEU A CA 1
ATOM 2863 C C . LEU A 1 371 ? 22.797 -18 -18.875 1 93.69 371 LEU A C 1
ATOM 2865 O O . LEU A 1 371 ? 22.906 -18.594 -17.797 1 93.69 371 LEU A O 1
ATOM 2869 N N . CYS A 1 372 ? 23.219 -16.719 -19.125 1 95.25 372 CYS A N 1
ATOM 2870 C CA . CYS A 1 372 ? 23.703 -15.938 -17.984 1 95.25 372 CYS A CA 1
ATOM 2871 C C . CYS A 1 372 ? 22.609 -15.766 -16.938 1 95.25 372 CYS A C 1
ATOM 2873 O O . CYS A 1 372 ? 22.859 -15.891 -15.742 1 95.25 372 CYS A O 1
ATOM 2875 N N . GLY A 1 373 ? 21.406 -15.461 -17.422 1 96.94 373 GLY A N 1
ATOM 2876 C CA . GLY A 1 373 ? 20.266 -15.336 -16.516 1 96.94 373 GLY A CA 1
ATOM 2877 C C . GLY A 1 373 ? 19.953 -16.609 -15.758 1 96.94 373 GLY A C 1
ATOM 2878 O O . GLY A 1 373 ? 19.766 -16.594 -14.547 1 96.94 373 GLY A O 1
ATOM 2879 N N . LEU A 1 374 ? 19.938 -17.719 -16.5 1 96.25 374 LEU A N 1
ATOM 2880 C CA . LEU A 1 374 ? 19.641 -19.016 -15.891 1 96.25 374 LEU A CA 1
ATOM 2881 C C . LEU A 1 374 ? 20.688 -19.391 -14.836 1 96.25 374 LEU A C 1
ATOM 2883 O O . LEU A 1 374 ? 20.344 -19.875 -13.758 1 96.25 374 LEU A O 1
ATOM 2887 N N . ARG A 1 375 ? 21.922 -19.141 -15.172 1 97.31 375 ARG A N 1
ATOM 2888 C CA . ARG A 1 375 ? 23 -19.438 -14.219 1 97.31 375 ARG A CA 1
ATOM 2889 C C . ARG A 1 375 ? 22.812 -18.656 -12.93 1 97.31 375 ARG A C 1
ATOM 2891 O O . ARG A 1 375 ? 22.984 -19.203 -11.836 1 97.31 375 ARG A O 1
ATOM 2898 N N . GLU A 1 376 ? 22.531 -17.391 -13.109 1 98.12 376 GLU A N 1
ATOM 2899 C CA . GLU A 1 376 ? 22.312 -16.547 -11.93 1 98.12 376 GLU A CA 1
ATOM 2900 C C . GLU A 1 376 ? 21.125 -17.047 -11.117 1 98.12 376 GLU A C 1
ATOM 2902 O O . GLU A 1 376 ? 21.188 -17.094 -9.883 1 98.12 376 GLU A O 1
ATOM 2907 N N . ALA A 1 377 ? 20.062 -17.375 -11.742 1 98.31 377 ALA A N 1
ATOM 2908 C CA . ALA A 1 377 ? 18.859 -17.891 -11.078 1 98.31 377 ALA A CA 1
ATOM 2909 C C . ALA A 1 377 ? 19.156 -19.188 -10.344 1 98.31 377 ALA A C 1
ATOM 2911 O O . ALA A 1 377 ? 18.719 -19.391 -9.203 1 98.31 377 ALA A O 1
ATOM 2912 N N . LEU A 1 378 ? 19.906 -20.109 -10.984 1 97.62 378 LEU A N 1
ATOM 2913 C CA . LEU A 1 378 ? 20.234 -21.391 -10.398 1 97.62 378 LEU A CA 1
ATOM 2914 C C . LEU A 1 378 ? 21.156 -21.234 -9.195 1 97.62 378 LEU A C 1
ATOM 2916 O O . LEU A 1 378 ? 21.047 -21.984 -8.219 1 97.62 378 LEU A O 1
ATOM 2920 N N . THR A 1 379 ? 22.062 -20.266 -9.32 1 97 379 THR A N 1
ATOM 2921 C CA . THR A 1 379 ? 22.922 -19.969 -8.18 1 97 379 THR A CA 1
ATOM 2922 C C . THR A 1 379 ? 22.094 -19.516 -6.98 1 97 379 THR A C 1
ATOM 2924 O O . THR A 1 379 ? 22.344 -19.953 -5.852 1 97 379 THR A O 1
ATOM 2927 N N . LEU A 1 380 ? 21.141 -18.719 -7.227 1 96.31 380 LEU A N 1
ATOM 2928 C CA . LEU A 1 380 ? 20.266 -18.219 -6.16 1 96.31 380 LEU A CA 1
ATOM 2929 C C . LEU A 1 380 ? 19.484 -19.359 -5.531 1 96.31 380 LEU A C 1
ATOM 2931 O O . LEU A 1 380 ? 19.359 -19.438 -4.309 1 96.31 380 LEU A O 1
ATOM 2935 N N . LEU A 1 381 ? 18.906 -20.234 -6.328 1 95.19 381 LEU A N 1
ATOM 2936 C CA . LEU A 1 381 ? 18.109 -21.359 -5.844 1 95.19 381 LEU A CA 1
ATOM 2937 C C . LEU A 1 381 ? 19 -22.359 -5.094 1 95.19 381 LEU A C 1
ATOM 2939 O O . LEU A 1 381 ? 18.547 -22.984 -4.133 1 95.19 381 LEU A O 1
ATOM 2943 N N . GLY A 1 382 ? 20.203 -22.5 -5.469 1 92.69 382 GLY A N 1
ATOM 2944 C CA . GLY A 1 382 ? 21.125 -23.5 -4.93 1 92.69 382 GLY A CA 1
ATOM 2945 C C . GLY A 1 382 ? 21.547 -23.203 -3.502 1 92.69 382 GLY A C 1
ATOM 2946 O O . GLY A 1 382 ? 22.047 -24.094 -2.803 1 92.69 382 GLY A O 1
ATOM 2947 N N . GLN A 1 383 ? 21.266 -22.031 -3.113 1 88.62 383 GLN A N 1
ATOM 2948 C CA . GLN A 1 383 ? 21.641 -21.672 -1.754 1 88.62 383 GLN A CA 1
ATOM 2949 C C . GLN A 1 383 ? 20.891 -22.5 -0.725 1 88.62 383 GLN A C 1
ATOM 2951 O O . GLN A 1 383 ? 21.375 -22.734 0.375 1 88.62 383 GLN A O 1
ATOM 2956 N N . ASP A 1 384 ? 19.766 -23 -1.061 1 82.56 384 ASP A N 1
ATOM 2957 C CA . ASP A 1 384 ? 18.938 -23.766 -0.138 1 82.56 384 ASP A CA 1
ATOM 2958 C C . ASP A 1 384 ? 18.766 -25.203 -0.622 1 82.56 384 ASP A C 1
ATOM 2960 O O . ASP A 1 384 ? 17.719 -25.812 -0.389 1 82.56 384 ASP A O 1
ATOM 2964 N N . GLY A 1 385 ? 19.75 -25.672 -1.499 1 82.44 385 GLY A N 1
ATOM 2965 C CA . GLY A 1 385 ? 19.672 -27.047 -1.98 1 82.44 385 GLY A CA 1
ATOM 2966 C C . GLY A 1 385 ? 19.094 -27.156 -3.377 1 82.44 385 GLY A C 1
ATOM 2967 O O . GLY A 1 385 ? 18.703 -26.156 -3.975 1 82.44 385 GLY A O 1
ATOM 2968 N N . PRO A 1 386 ? 19.078 -28.359 -3.848 1 85.81 386 PRO A N 1
ATOM 2969 C CA . PRO A 1 386 ? 18.578 -28.562 -5.203 1 85.81 386 PRO A CA 1
ATOM 2970 C C . PRO A 1 386 ? 17.062 -28.391 -5.293 1 85.81 386 PRO A C 1
ATOM 2972 O O . PRO A 1 386 ? 16.359 -28.422 -4.273 1 85.81 386 PRO A O 1
ATOM 2975 N N . GLY A 1 387 ? 16.656 -28.156 -6.539 1 87.75 387 GLY A N 1
ATOM 2976 C CA . GLY A 1 387 ? 15.219 -28.016 -6.758 1 87.75 387 GLY A CA 1
ATOM 2977 C C . GLY A 1 387 ? 14.758 -26.578 -6.82 1 87.75 387 GLY A C 1
ATOM 2978 O O . GLY A 1 387 ? 15.547 -25.656 -6.629 1 87.75 387 GLY A O 1
ATOM 2979 N N . GLY A 1 388 ? 13.477 -26.469 -7.168 1 91.62 388 GLY A N 1
ATOM 2980 C CA . GLY A 1 388 ? 12.867 -25.156 -7.289 1 91.62 388 GLY A CA 1
ATOM 2981 C C . GLY A 1 388 ? 12.328 -24.859 -8.68 1 91.62 388 GLY A C 1
ATOM 2982 O O . GLY A 1 388 ? 12.242 -25.766 -9.516 1 91.62 388 GLY A O 1
ATOM 2983 N N . HIS A 1 389 ? 11.922 -23.625 -8.836 1 94.44 389 HIS A N 1
ATOM 2984 C CA . HIS A 1 389 ? 11.297 -23.234 -10.094 1 94.44 389 HIS A CA 1
ATOM 2985 C C . HIS A 1 389 ? 11.883 -21.922 -10.602 1 94.44 389 HIS A C 1
ATOM 2987 O O . HIS A 1 389 ? 12.188 -21.016 -9.812 1 94.44 389 HIS A O 1
ATOM 2993 N N . VAL A 1 390 ? 12.062 -21.844 -11.852 1 96.81 390 VAL A N 1
ATOM 2994 C CA . VAL A 1 390 ? 12.383 -20.594 -12.523 1 96.81 390 VAL A CA 1
ATOM 2995 C C . VAL A 1 390 ? 11.258 -20.203 -13.477 1 96.81 390 VAL A C 1
ATOM 2997 O O . VAL A 1 390 ? 10.812 -21.031 -14.281 1 96.81 390 VAL A O 1
ATOM 3000 N N . VAL A 1 391 ? 10.734 -19.078 -13.312 1 97.38 391 VAL A N 1
ATOM 3001 C CA . VAL A 1 391 ? 9.789 -18.516 -14.266 1 97.38 391 VAL A CA 1
ATOM 3002 C C . VAL A 1 391 ? 10.484 -17.469 -15.125 1 97.38 391 VAL A C 1
ATOM 3004 O O . VAL A 1 391 ? 10.727 -16.344 -14.672 1 97.38 391 VAL A O 1
ATOM 3007 N N . LEU A 1 392 ? 10.758 -17.828 -16.328 1 96.12 392 LEU A N 1
ATOM 3008 C CA . LEU A 1 392 ? 11.461 -16.969 -17.266 1 96.12 392 LEU A CA 1
ATOM 3009 C C . LEU A 1 392 ? 10.469 -16.141 -18.078 1 96.12 392 LEU A C 1
ATOM 3011 O O . LEU A 1 392 ? 9.586 -16.703 -18.734 1 96.12 392 LEU A O 1
ATOM 3015 N N . VAL A 1 393 ? 10.562 -14.828 -17.984 1 95.81 393 VAL A N 1
ATOM 3016 C CA . VAL A 1 393 ? 9.789 -13.914 -18.828 1 95.81 393 VAL A CA 1
ATOM 3017 C C . VAL A 1 393 ? 10.719 -13.227 -19.812 1 95.81 393 VAL A C 1
ATOM 3019 O O . VAL A 1 393 ? 11.586 -12.445 -19.422 1 95.81 393 VAL A O 1
ATOM 3022 N N . ALA A 1 394 ? 10.602 -13.469 -21.047 1 92.19 394 ALA A N 1
ATOM 3023 C CA . ALA A 1 394 ? 11.484 -12.93 -22.078 1 92.19 394 ALA A CA 1
ATOM 3024 C C . ALA A 1 394 ? 10.695 -12.508 -23.312 1 92.19 394 ALA A C 1
ATOM 3026 O O . ALA A 1 394 ? 9.664 -13.102 -23.641 1 92.19 394 ALA A O 1
ATOM 3027 N N . GLY A 1 395 ? 11.234 -11.453 -23.922 1 88.19 395 GLY A N 1
ATOM 3028 C CA . GLY A 1 395 ? 10.586 -10.961 -25.125 1 88.19 395 GLY A CA 1
ATOM 3029 C C . GLY A 1 395 ? 10.898 -11.797 -26.344 1 88.19 395 GLY A C 1
ATOM 3030 O O . GLY A 1 395 ? 12.008 -12.32 -26.484 1 88.19 395 GLY A O 1
ATOM 3031 N N . GLY A 1 396 ? 9.898 -11.844 -27.234 1 77.81 396 GLY A N 1
ATOM 3032 C CA . GLY A 1 396 ? 10.094 -12.492 -28.516 1 77.81 396 GLY A CA 1
ATOM 3033 C C . GLY A 1 396 ? 10.258 -14 -28.406 1 77.81 396 GLY A C 1
ATOM 3034 O O . GLY A 1 396 ? 10.453 -14.523 -27.312 1 77.81 396 GLY A O 1
ATOM 3035 N N . SER A 1 397 ? 10.047 -14.555 -29.453 1 61.88 397 SER A N 1
ATOM 3036 C CA . SER A 1 397 ? 10.148 -16.016 -29.484 1 61.88 397 SER A CA 1
ATOM 3037 C C . SER A 1 397 ? 11.555 -16.453 -29.875 1 61.88 397 SER A C 1
ATOM 3039 O O . SER A 1 397 ? 11.727 -17.516 -30.484 1 61.88 397 SER A O 1
ATOM 3041 N N . GLY A 1 398 ? 12.469 -15.391 -29.672 1 60.19 398 GLY A N 1
ATOM 3042 C CA . GLY A 1 398 ? 13.805 -15.75 -30.141 1 60.19 398 GLY A CA 1
ATOM 3043 C C . GLY A 1 398 ? 14.297 -17.062 -29.578 1 60.19 398 GLY A C 1
ATOM 3044 O O . GLY A 1 398 ? 13.852 -17.5 -28.516 1 60.19 398 GLY A O 1
ATOM 3045 N N . ALA A 1 399 ? 14.938 -17.844 -30.406 1 62.59 399 ALA A N 1
ATOM 3046 C CA . ALA A 1 399 ? 15.375 -19.234 -30.188 1 62.59 399 ALA A CA 1
ATOM 3047 C C . ALA A 1 399 ? 16.781 -19.281 -29.625 1 62.59 399 ALA A C 1
ATOM 3049 O O . ALA A 1 399 ? 17.625 -18.422 -29.922 1 62.59 399 ALA A O 1
ATOM 3050 N N . LEU A 1 400 ? 16.828 -19.938 -28.469 1 75.31 400 LEU A N 1
ATOM 3051 C CA . LEU A 1 400 ? 18.156 -20.391 -28.094 1 75.31 400 LEU A CA 1
ATOM 3052 C C . LEU A 1 400 ? 18.75 -21.297 -29.172 1 75.31 400 LEU A C 1
ATOM 3054 O O . LEU A 1 400 ? 18.047 -22.094 -29.797 1 75.31 400 LEU A O 1
ATOM 3058 N N . ASP A 1 401 ? 19.984 -21.031 -29.516 1 75.44 401 ASP A N 1
ATOM 3059 C CA . ASP A 1 401 ? 20.609 -21.984 -30.422 1 75.44 401 ASP A CA 1
ATOM 3060 C C . ASP A 1 401 ? 20.703 -23.359 -29.766 1 75.44 401 ASP A C 1
ATOM 3062 O O . ASP A 1 401 ? 20.5 -23.5 -28.562 1 75.44 401 ASP A O 1
ATOM 3066 N N . ASP A 1 402 ? 20.891 -24.328 -30.531 1 77.44 402 ASP A N 1
ATOM 3067 C CA . ASP A 1 402 ? 20.875 -25.703 -30.078 1 77.44 402 ASP A CA 1
ATOM 3068 C C . ASP A 1 402 ? 21.906 -25.922 -28.969 1 77.44 402 ASP A C 1
ATOM 3070 O O . ASP A 1 402 ? 21.641 -26.641 -28 1 77.44 402 ASP A O 1
ATOM 3074 N N . SER A 1 403 ? 23.047 -25.328 -29.172 1 83.25 403 SER A N 1
ATOM 3075 C CA . SER A 1 403 ? 24.094 -25.484 -28.172 1 83.25 403 SER A CA 1
ATOM 3076 C C . SER A 1 403 ? 23.688 -24.844 -26.844 1 83.25 403 SER A C 1
ATOM 3078 O O . SER A 1 403 ? 23.922 -25.422 -25.781 1 83.25 403 SER A O 1
ATOM 3080 N N . GLU A 1 404 ? 23.094 -23.688 -26.953 1 85.56 404 GLU A N 1
ATOM 3081 C CA . GLU A 1 404 ? 22.656 -23 -25.75 1 85.56 404 GLU A CA 1
ATOM 3082 C C . GLU A 1 404 ? 21.5 -23.75 -25.078 1 85.56 404 GLU A C 1
ATOM 3084 O O . GLU A 1 404 ? 21.438 -23.812 -23.844 1 85.56 404 GLU A O 1
ATOM 3089 N N . ALA A 1 405 ? 20.625 -24.266 -25.859 1 85.62 405 ALA A N 1
ATOM 3090 C CA . ALA A 1 405 ? 19.5 -25.016 -25.328 1 85.62 405 ALA A CA 1
ATOM 3091 C C . ALA A 1 405 ? 19.969 -26.266 -24.594 1 85.62 405 ALA A C 1
ATOM 3093 O O . ALA A 1 405 ? 19.469 -26.578 -23.516 1 85.62 405 ALA A O 1
ATOM 3094 N N . ALA A 1 406 ? 20.922 -26.953 -25.172 1 85.88 406 ALA A N 1
ATOM 3095 C CA . ALA A 1 406 ? 21.469 -28.141 -24.547 1 85.88 406 ALA A CA 1
ATOM 3096 C C . ALA A 1 406 ? 22.156 -27.797 -23.219 1 85.88 406 ALA A C 1
ATOM 3098 O O . ALA A 1 406 ? 22.016 -28.531 -22.234 1 85.88 406 ALA A O 1
ATOM 3099 N N . ALA A 1 407 ? 22.906 -26.734 -23.297 1 90.75 407 ALA A N 1
ATOM 3100 C CA . ALA A 1 407 ? 23.578 -26.297 -22.078 1 90.75 407 ALA A CA 1
ATOM 3101 C C . ALA A 1 407 ? 22.562 -25.938 -20.984 1 90.75 407 ALA A C 1
ATOM 3103 O O . ALA A 1 407 ? 22.75 -26.281 -19.828 1 90.75 407 ALA A O 1
ATOM 3104 N N . ALA A 1 408 ? 21.547 -25.234 -21.375 1 92.25 408 ALA A N 1
ATOM 3105 C CA . ALA A 1 408 ? 20.5 -24.859 -20.422 1 92.25 408 ALA A CA 1
ATOM 3106 C C . ALA A 1 408 ? 19.812 -26.094 -19.844 1 92.25 408 ALA A C 1
ATOM 3108 O O . ALA A 1 408 ? 19.578 -26.172 -18.641 1 92.25 408 ALA A O 1
ATOM 3109 N N . GLU A 1 409 ? 19.516 -27.031 -20.672 1 89.31 409 GLU A N 1
ATOM 3110 C CA . GLU A 1 409 ? 18.875 -28.266 -20.234 1 89.31 409 GLU A CA 1
ATOM 3111 C C . GLU A 1 409 ? 19.75 -29 -19.219 1 89.31 409 GLU A C 1
ATOM 3113 O O . GLU A 1 409 ? 19.234 -29.5 -18.203 1 89.31 409 GLU A O 1
ATOM 3118 N N . ARG A 1 410 ? 21 -29.094 -19.547 1 90.75 410 ARG A N 1
ATOM 3119 C CA . ARG A 1 410 ? 21.922 -29.766 -18.656 1 90.75 410 ARG A CA 1
ATOM 3120 C C . ARG A 1 410 ? 22 -29.078 -17.297 1 90.75 410 ARG A C 1
ATOM 3122 O O . ARG A 1 410 ? 21.984 -29.734 -16.25 1 90.75 410 ARG A O 1
ATOM 3129 N N . GLN A 1 411 ? 22.094 -27.797 -17.359 1 92.81 411 GLN A N 1
ATOM 3130 C CA . GLN A 1 411 ? 22.188 -27.031 -16.125 1 92.81 411 GLN A CA 1
ATOM 3131 C C . GLN A 1 411 ? 20.922 -27.188 -15.289 1 92.81 411 GLN A C 1
ATOM 3133 O O . GLN A 1 411 ? 21 -27.375 -14.07 1 92.81 411 GLN A O 1
ATOM 3138 N N . LEU A 1 412 ? 19.812 -27.094 -15.875 1 93.38 412 LEU A N 1
ATOM 3139 C CA . LEU A 1 412 ? 18.531 -27.234 -15.18 1 93.38 412 LEU A CA 1
ATOM 3140 C C . LEU A 1 412 ? 18.375 -28.641 -14.602 1 93.38 412 LEU A C 1
ATOM 3142 O O . LEU A 1 412 ? 17.906 -28.797 -13.469 1 93.38 412 LEU A O 1
ATOM 3146 N N . ALA A 1 413 ? 18.734 -29.625 -15.367 1 86.81 413 ALA A N 1
ATOM 3147 C CA . ALA A 1 413 ? 18.656 -31.016 -14.914 1 86.81 413 ALA A CA 1
ATOM 3148 C C . ALA A 1 413 ? 19.578 -31.25 -13.719 1 86.81 413 ALA A C 1
ATOM 3150 O O . ALA A 1 413 ? 19.172 -31.891 -12.742 1 86.81 413 ALA A O 1
ATOM 3151 N N . ALA A 1 414 ? 20.766 -30.719 -13.859 1 88.12 414 ALA A N 1
ATOM 3152 C CA . ALA A 1 414 ? 21.734 -30.891 -12.773 1 88.12 414 ALA A CA 1
ATOM 3153 C C . ALA A 1 414 ? 21.219 -30.234 -11.484 1 88.12 414 ALA A C 1
ATOM 3155 O O . ALA A 1 414 ? 21.453 -30.75 -10.391 1 88.12 414 ALA A O 1
ATOM 3156 N N . ALA A 1 415 ? 20.609 -29.156 -11.641 1 92 415 ALA A N 1
ATOM 3157 C CA . ALA A 1 415 ? 20.094 -28.422 -10.484 1 92 415 ALA A CA 1
ATOM 3158 C C . ALA A 1 415 ? 18.719 -28.953 -10.062 1 92 415 ALA A C 1
ATOM 3160 O O . ALA A 1 415 ? 18.203 -28.609 -9 1 92 415 ALA A O 1
ATOM 3161 N N . GLN A 1 416 ? 18.109 -29.844 -10.922 1 88.69 416 GLN A N 1
ATOM 3162 C CA . GLN A 1 416 ? 16.781 -30.391 -10.703 1 88.69 416 GLN A CA 1
ATOM 3163 C C . GLN A 1 416 ? 15.742 -29.266 -10.578 1 88.69 416 GLN A C 1
ATOM 3165 O O . GLN A 1 416 ? 14.922 -29.281 -9.656 1 88.69 416 GLN A O 1
ATOM 3170 N N . VAL A 1 417 ? 15.891 -28.281 -11.414 1 92.75 417 VAL A N 1
ATOM 3171 C CA . VAL A 1 417 ? 15.016 -27.125 -11.391 1 92.75 417 VAL A CA 1
ATOM 3172 C C . VAL A 1 417 ? 14.039 -27.172 -12.562 1 92.75 417 VAL A C 1
ATOM 3174 O O . VAL A 1 417 ? 14.414 -27.547 -13.672 1 92.75 417 VAL A O 1
ATOM 3177 N N . THR A 1 418 ? 12.773 -26.875 -12.312 1 90.25 418 THR A N 1
ATOM 3178 C CA . THR A 1 418 ? 11.75 -26.797 -13.344 1 90.25 418 THR A CA 1
ATOM 3179 C C . THR A 1 418 ? 11.711 -25.391 -13.945 1 90.25 418 THR A C 1
ATOM 3181 O O . THR A 1 418 ? 11.734 -24.391 -13.219 1 90.25 418 THR A O 1
ATOM 3184 N N . LEU A 1 419 ? 11.656 -25.312 -15.266 1 92.94 419 LEU A N 1
ATOM 3185 C CA . LEU A 1 419 ? 11.609 -24.031 -15.961 1 92.94 419 LEU A CA 1
ATOM 3186 C C . LEU A 1 419 ? 10.219 -23.781 -16.531 1 92.94 419 LEU A C 1
ATOM 3188 O O . LEU A 1 419 ? 9.672 -24.625 -17.234 1 92.94 419 LEU A O 1
ATOM 3192 N N . HIS A 1 420 ? 9.617 -22.734 -16.156 1 90.88 420 HIS A N 1
ATOM 3193 C CA . HIS A 1 420 ? 8.438 -22.188 -16.812 1 90.88 420 HIS A CA 1
ATOM 3194 C C . HIS A 1 420 ? 8.797 -20.984 -17.672 1 90.88 420 HIS A C 1
ATOM 3196 O O . HIS A 1 420 ? 9.648 -20.172 -17.297 1 90.88 420 HIS A O 1
ATOM 3202 N N . THR A 1 421 ? 8.18 -20.859 -18.844 1 91.44 421 THR A N 1
ATOM 3203 C CA . THR A 1 421 ? 8.531 -19.75 -19.719 1 91.44 421 THR A CA 1
ATOM 3204 C C . THR A 1 421 ? 7.293 -18.938 -20.094 1 91.44 421 THR A C 1
ATOM 3206 O O . THR A 1 421 ? 6.219 -19.5 -20.312 1 91.44 421 THR A O 1
ATOM 3209 N N . ILE A 1 422 ? 7.398 -17.688 -20.094 1 92 422 ILE A N 1
ATOM 3210 C CA . ILE A 1 422 ? 6.402 -16.734 -20.578 1 92 422 ILE A CA 1
ATOM 3211 C C . ILE A 1 422 ? 7.023 -15.828 -21.641 1 92 422 ILE A C 1
ATOM 3213 O O . ILE A 1 422 ? 7.926 -15.039 -21.344 1 92 422 ILE A O 1
ATOM 3217 N N . VAL A 1 423 ? 6.574 -15.992 -22.859 1 90.31 423 VAL A N 1
ATOM 3218 C CA . VAL A 1 423 ? 6.988 -15.07 -23.906 1 90.31 423 VAL A CA 1
ATOM 3219 C C . VAL A 1 423 ? 6.203 -13.766 -23.781 1 90.31 423 VAL A C 1
ATOM 3221 O O . VAL A 1 423 ? 4.992 -13.742 -23.984 1 90.31 423 VAL A O 1
ATOM 3224 N N . TYR A 1 424 ? 6.891 -12.703 -23.438 1 92 424 TYR A N 1
ATOM 3225 C CA . TYR A 1 424 ? 6.238 -11.414 -23.25 1 92 424 TYR A CA 1
ATOM 3226 C C . TYR A 1 424 ? 7.109 -10.281 -23.781 1 92 424 TYR A C 1
ATOM 3228 O O . TYR A 1 424 ? 8.203 -10.039 -23.266 1 92 424 TYR A O 1
ATOM 3236 N N . PRO A 1 425 ? 6.797 -9.414 -24.656 1 89.69 425 PRO A N 1
ATOM 3237 C CA . PRO A 1 425 ? 5.676 -9.758 -25.531 1 89.69 425 PRO A CA 1
ATOM 3238 C C . PRO A 1 425 ? 6.109 -10.57 -26.75 1 89.69 425 PRO A C 1
ATOM 3240 O O . PRO A 1 425 ? 7.305 -10.664 -27.047 1 89.69 425 PRO A O 1
ATOM 3243 N N . LEU A 1 426 ? 5.129 -11.172 -27.328 1 86.44 426 LEU A N 1
ATOM 3244 C CA . LEU A 1 426 ? 5.406 -11.75 -28.625 1 86.44 426 LEU A CA 1
ATOM 3245 C C . LEU A 1 426 ? 5.438 -10.672 -29.703 1 86.44 426 LEU A C 1
ATOM 3247 O O . LEU A 1 426 ? 4.395 -10.117 -30.062 1 86.44 426 LEU A O 1
ATOM 3251 N N . THR A 1 427 ? 6.617 -10.367 -30.109 1 81.81 427 THR A N 1
ATOM 3252 C CA . THR A 1 427 ? 6.785 -9.281 -31.062 1 81.81 427 THR A CA 1
ATOM 3253 C C . THR A 1 427 ? 6.652 -9.781 -32.5 1 81.81 427 THR A C 1
ATOM 3255 O O . THR A 1 427 ? 6.32 -9.016 -33.406 1 81.81 427 THR A O 1
ATOM 3258 N N . GLU A 1 428 ? 6.867 -11.109 -32.594 1 75.94 428 GLU A N 1
ATOM 3259 C CA . GLU A 1 428 ? 6.758 -11.703 -33.938 1 75.94 428 GLU A CA 1
ATOM 3260 C C . GLU A 1 428 ? 5.305 -12.023 -34.281 1 75.94 428 GLU A C 1
ATOM 3262 O O . GLU A 1 428 ? 4.469 -12.172 -33.375 1 75.94 428 GLU A O 1
ATOM 3267 N N . LYS A 1 429 ? 5.074 -12.039 -35.5 1 69.94 429 LYS A N 1
ATOM 3268 C CA . LYS A 1 429 ? 3.727 -12.375 -35.969 1 69.94 429 LYS A CA 1
ATOM 3269 C C . LYS A 1 429 ? 3.342 -13.789 -35.531 1 69.94 429 LYS A C 1
ATOM 3271 O O . LYS A 1 429 ? 2.201 -14.031 -35.125 1 69.94 429 LYS A O 1
ATOM 3276 N N . TYR A 1 430 ? 4.289 -14.711 -35.688 1 66.25 430 TYR A N 1
ATOM 3277 C CA . TYR A 1 430 ? 4.059 -16.094 -35.281 1 66.25 430 TYR A CA 1
ATOM 3278 C C . TYR A 1 430 ? 5.184 -16.594 -34.406 1 66.25 430 TYR A C 1
ATOM 3280 O O . TYR A 1 430 ? 6.355 -16.281 -34.625 1 66.25 430 TYR A O 1
ATOM 3288 N N . PRO A 1 431 ? 4.672 -17.203 -33.281 1 65 431 PRO A N 1
ATOM 3289 C CA . PRO A 1 431 ? 5.738 -17.781 -32.469 1 65 431 PRO A CA 1
ATOM 3290 C C . PRO A 1 431 ? 6.57 -18.812 -33.25 1 65 431 PRO A C 1
ATOM 3292 O O . PRO A 1 431 ? 6.039 -19.547 -34.062 1 65 431 PRO A O 1
ATOM 3295 N N . ARG A 1 432 ? 7.906 -18.719 -33.344 1 59.84 432 ARG A N 1
ATOM 3296 C CA . ARG A 1 432 ? 8.758 -19.734 -33.969 1 59.84 432 ARG A CA 1
ATOM 3297 C C . ARG A 1 432 ? 8.594 -21.078 -33.281 1 59.84 432 ARG A C 1
ATOM 3299 O O . ARG A 1 432 ? 8.711 -21.172 -32.062 1 59.84 432 ARG A O 1
ATOM 3306 N N . PRO A 1 433 ? 8.062 -21.938 -34.188 1 50.06 433 PRO A N 1
ATOM 3307 C CA . PRO A 1 433 ? 7.965 -23.312 -33.656 1 50.06 433 PRO A CA 1
ATOM 3308 C C . PRO A 1 433 ? 9.281 -23.812 -33.094 1 50.06 433 PRO A C 1
ATOM 3310 O O . PRO A 1 433 ? 10.359 -23.406 -33.531 1 50.06 433 PRO A O 1
ATOM 3313 N N . ASN A 1 434 ? 9.281 -24.484 -31.922 1 51.09 434 ASN A N 1
ATOM 3314 C CA . ASN A 1 434 ? 10.445 -25.125 -31.328 1 51.09 434 ASN A CA 1
ATOM 3315 C C . ASN A 1 434 ? 11.453 -24.109 -30.797 1 51.09 434 ASN A C 1
ATOM 3317 O O . ASN A 1 434 ? 12.656 -24.359 -30.797 1 51.09 434 ASN A O 1
ATOM 3321 N N . GLY A 1 435 ? 10.977 -22.891 -30.672 1 58.25 435 GLY A N 1
ATOM 3322 C CA . GLY A 1 435 ? 11.938 -22 -30.047 1 58.25 435 GLY A CA 1
ATOM 3323 C C . GLY A 1 435 ? 12.508 -22.516 -28.75 1 58.25 435 GLY A C 1
ATOM 3324 O O . GLY A 1 435 ? 11.859 -23.312 -28.062 1 58.25 435 GLY A O 1
ATOM 3325 N N . GLY A 1 436 ? 13.859 -22.766 -28.672 1 64.81 436 GLY A N 1
ATOM 3326 C CA . GLY A 1 436 ? 14.695 -23.391 -27.672 1 64.81 436 GLY A CA 1
ATOM 3327 C C . GLY A 1 436 ? 14.148 -23.25 -26.266 1 64.81 436 GLY A C 1
ATOM 3328 O O . GLY A 1 436 ? 14.125 -24.219 -25.484 1 64.81 436 GLY A O 1
ATOM 3329 N N . LEU A 1 437 ? 13.25 -22.25 -26.031 1 76.62 437 LEU A N 1
ATOM 3330 C CA . LEU A 1 437 ? 12.859 -22.031 -24.641 1 76.62 437 LEU A CA 1
ATOM 3331 C C . LEU A 1 437 ? 11.617 -22.844 -24.281 1 76.62 437 LEU A C 1
ATOM 3333 O O . LEU A 1 437 ? 11.508 -23.359 -23.172 1 76.62 437 LEU A O 1
ATOM 3337 N N . THR A 1 438 ? 10.609 -22.969 -25.234 1 73.81 438 THR A N 1
ATOM 3338 C CA . THR A 1 438 ? 9.391 -23.734 -24.984 1 73.81 438 THR A CA 1
ATOM 3339 C C . THR A 1 438 ? 9.703 -25.219 -24.797 1 73.81 438 THR A C 1
ATOM 3341 O O . THR A 1 438 ? 9.141 -25.875 -23.922 1 73.81 438 THR A O 1
ATOM 3344 N N . ASN A 1 439 ? 10.57 -25.703 -25.594 1 72.94 439 ASN A N 1
ATOM 3345 C CA . ASN A 1 439 ? 10.992 -27.094 -25.484 1 72.94 439 ASN A CA 1
ATOM 3346 C C . ASN A 1 439 ? 11.711 -27.359 -24.156 1 72.94 439 ASN A C 1
ATOM 3348 O O . ASN A 1 439 ? 11.531 -28.406 -23.547 1 72.94 439 ASN A O 1
ATOM 3352 N N . LEU A 1 440 ? 12.484 -26.406 -23.844 1 80.88 440 LEU A N 1
ATOM 3353 C CA . LEU A 1 440 ? 13.203 -26.516 -22.578 1 80.88 440 LEU A CA 1
ATOM 3354 C C . LEU A 1 440 ? 12.234 -26.578 -21.406 1 80.88 440 LEU A C 1
ATOM 3356 O O . LEU A 1 440 ? 12.445 -27.344 -20.469 1 80.88 440 LEU A O 1
ATOM 3360 N N . ALA A 1 441 ? 11.172 -25.766 -21.422 1 84.69 441 ALA A N 1
ATOM 3361 C CA . ALA A 1 441 ? 10.172 -25.781 -20.375 1 84.69 441 ALA A CA 1
ATOM 3362 C C . ALA A 1 441 ? 9.5 -27.156 -20.266 1 84.69 441 ALA A C 1
ATOM 3364 O O . ALA A 1 441 ? 9.391 -27.703 -19.172 1 84.69 441 ALA A O 1
ATOM 3365 N N . THR A 1 442 ? 9.195 -27.688 -21.375 1 72.75 442 THR A N 1
ATOM 3366 C CA . THR A 1 442 ? 8.523 -28.984 -21.391 1 72.75 442 THR A CA 1
ATOM 3367 C C . THR A 1 442 ? 9.445 -30.078 -20.859 1 72.75 442 THR A C 1
ATOM 3369 O O . THR A 1 442 ? 9.016 -30.938 -20.078 1 72.75 442 THR A O 1
ATOM 3372 N N . ARG A 1 443 ? 10.648 -30.031 -21.25 1 73.62 443 ARG A N 1
ATOM 3373 C CA . ARG A 1 443 ? 11.602 -31.078 -20.891 1 73.62 443 ARG A CA 1
ATOM 3374 C C . ARG A 1 443 ? 11.906 -31.031 -19.391 1 73.62 443 ARG A C 1
ATOM 3376 O O . ARG A 1 443 ? 12.258 -32.062 -18.797 1 73.62 443 ARG A O 1
ATOM 3383 N N . THR A 1 444 ? 11.766 -29.891 -18.844 1 80.25 444 THR A N 1
ATOM 3384 C CA . THR A 1 444 ? 12.055 -29.75 -17.406 1 80.25 444 THR A CA 1
ATOM 3385 C C . THR A 1 444 ? 10.781 -29.875 -16.594 1 80.25 444 THR A C 1
ATOM 3387 O O . THR A 1 444 ? 10.805 -29.719 -15.367 1 80.25 444 THR A O 1
ATOM 3390 N N . GLY A 1 445 ? 9.641 -30.203 -17.25 1 73.5 445 GLY A N 1
ATOM 3391 C CA . GLY A 1 445 ? 8.383 -30.422 -16.547 1 73.5 445 GLY A CA 1
ATOM 3392 C C . GLY A 1 445 ? 7.605 -29.141 -16.328 1 73.5 445 GLY A C 1
ATOM 3393 O O . GLY A 1 445 ? 6.625 -29.125 -15.57 1 73.5 445 GLY A O 1
ATOM 3394 N N . GLY A 1 446 ? 8.094 -28.047 -16.906 1 81.88 446 GLY A N 1
ATOM 3395 C CA . GLY A 1 446 ? 7.402 -26.766 -16.75 1 81.88 446 GLY A CA 1
ATOM 3396 C C . GLY A 1 446 ? 6.445 -26.469 -17.891 1 81.88 446 GLY A C 1
ATOM 3397 O O . GLY A 1 446 ? 6.195 -27.328 -18.734 1 81.88 446 GLY A O 1
ATOM 3398 N N . HIS A 1 447 ? 5.809 -25.266 -17.812 1 79.12 447 HIS A N 1
ATOM 3399 C CA . HIS A 1 447 ? 4.836 -24.828 -18.812 1 79.12 447 HIS A CA 1
ATOM 3400 C C . HIS A 1 447 ? 5.312 -23.562 -19.531 1 79.12 447 HIS A C 1
ATOM 3402 O O . HIS A 1 447 ? 6.195 -22.859 -19.031 1 79.12 447 HIS A O 1
ATOM 3408 N N . SER A 1 448 ? 4.734 -23.391 -20.734 1 83.81 448 SER A N 1
ATOM 3409 C CA . SER A 1 448 ? 5.055 -22.203 -21.531 1 83.81 448 SER A CA 1
ATOM 3410 C C . SER A 1 448 ? 3.803 -21.406 -21.844 1 83.81 448 SER A C 1
ATOM 3412 O O . SER A 1 448 ? 2.746 -21.969 -22.141 1 83.81 448 SER A O 1
ATOM 3414 N N . TYR A 1 449 ? 3.906 -20.094 -21.781 1 84.69 449 TYR A N 1
ATOM 3415 C CA . TYR A 1 449 ? 2.814 -19.172 -22.047 1 84.69 449 TYR A CA 1
ATOM 3416 C C . TYR A 1 449 ? 3.262 -18.062 -23 1 84.69 449 TYR A C 1
ATOM 3418 O O . TYR A 1 449 ? 4.449 -17.734 -23.062 1 84.69 449 TYR A O 1
ATOM 3426 N N . ILE A 1 450 ? 2.297 -17.594 -23.797 1 85.81 450 ILE A N 1
ATOM 3427 C CA . ILE A 1 450 ? 2.602 -16.531 -24.75 1 85.81 450 ILE A CA 1
ATOM 3428 C C . ILE A 1 450 ? 1.658 -15.359 -24.531 1 85.81 450 ILE A C 1
ATOM 3430 O O . ILE A 1 450 ? 0.441 -15.539 -24.453 1 85.81 450 ILE A O 1
ATOM 3434 N N . VAL A 1 451 ? 2.205 -14.156 -24.438 1 90.56 451 VAL A N 1
ATOM 3435 C CA . VAL A 1 451 ? 1.459 -12.906 -24.328 1 90.56 451 VAL A CA 1
ATOM 3436 C C . VAL A 1 451 ? 1.696 -12.062 -25.578 1 90.56 451 VAL A C 1
ATOM 3438 O O . VAL A 1 451 ? 2.791 -11.531 -25.781 1 90.56 451 VAL A O 1
ATOM 3441 N N . PRO A 1 452 ? 0.719 -11.859 -26.406 1 86.38 452 PRO A N 1
ATOM 3442 C CA . PRO A 1 452 ? 0.904 -11.086 -27.641 1 86.38 452 PRO A CA 1
ATOM 3443 C C . PRO A 1 452 ? 1.161 -9.609 -27.359 1 86.38 452 PRO A C 1
ATOM 3445 O O . PRO A 1 452 ? 0.638 -9.055 -26.391 1 86.38 452 PRO A O 1
ATOM 3448 N N . ASP A 1 453 ? 1.97 -9.016 -28.25 1 88.62 453 ASP A N 1
ATOM 3449 C CA . ASP A 1 453 ? 2.148 -7.562 -28.234 1 88.62 453 ASP A CA 1
ATOM 3450 C C . ASP A 1 453 ? 0.93 -6.852 -28.812 1 88.62 453 ASP A C 1
ATOM 3452 O O . ASP A 1 453 ? 0.606 -7.023 -29.984 1 88.62 453 ASP A O 1
ATOM 3456 N N . GLU A 1 454 ? 0.236 -6.156 -28.078 1 85.75 454 GLU A N 1
ATOM 3457 C CA . GLU A 1 454 ? -0.955 -5.453 -28.531 1 85.75 454 GLU A CA 1
ATOM 3458 C C . GLU A 1 454 ? -0.865 -3.959 -28.234 1 85.75 454 GLU A C 1
ATOM 3460 O O . GLU A 1 454 ? -0.677 -3.562 -27.078 1 85.75 454 GLU A O 1
ATOM 3465 N N . GLY A 1 455 ? -0.915 -3.164 -29.25 1 84.06 455 GLY A N 1
ATOM 3466 C CA . GLY A 1 455 ? -0.849 -1.722 -29.078 1 84.06 455 GLY A CA 1
ATOM 3467 C C . GLY A 1 455 ? -2.113 -1.011 -29.531 1 84.06 455 GLY A C 1
ATOM 3468 O O . GLY A 1 455 ? -2.975 -1.611 -30.172 1 84.06 455 GLY A O 1
ATOM 3469 N N . ILE A 1 456 ? -2.312 0.12 -29.062 1 75.38 456 ILE A N 1
ATOM 3470 C CA . ILE A 1 456 ? -3.365 1.045 -29.469 1 75.38 456 ILE A CA 1
ATOM 3471 C C . ILE A 1 456 ? -2.785 2.447 -29.625 1 75.38 456 ILE A C 1
ATOM 3473 O O . ILE A 1 456 ? -2.463 3.111 -28.641 1 75.38 456 ILE A O 1
ATOM 3477 N N . GLY A 1 457 ? -2.59 2.852 -30.844 1 72.88 457 GLY A N 1
ATOM 3478 C CA . GLY A 1 457 ? -1.868 4.09 -31.094 1 72.88 457 GLY A CA 1
ATOM 3479 C C . GLY A 1 457 ? -0.428 4.043 -30.609 1 72.88 457 GLY A C 1
ATOM 3480 O O . GLY A 1 457 ? 0.323 3.137 -30.984 1 72.88 457 GLY A O 1
ATOM 3481 N N . GLU A 1 458 ? -0.064 5.02 -29.719 1 77.12 458 GLU A N 1
ATOM 3482 C CA . GLU A 1 458 ? 1.297 5.09 -29.203 1 77.12 458 GLU A CA 1
ATOM 3483 C C . GLU A 1 458 ? 1.376 4.508 -27.781 1 77.12 458 GLU A C 1
ATOM 3485 O O . GLU A 1 458 ? 2.324 4.785 -27.047 1 77.12 458 GLU A O 1
ATOM 3490 N N . ASP A 1 459 ? 0.217 3.627 -27.594 1 85.69 459 ASP A N 1
ATOM 3491 C CA . ASP A 1 459 ? 0.181 3.059 -26.25 1 85.69 459 ASP A CA 1
ATOM 3492 C C . ASP A 1 459 ? -0.062 1.553 -26.297 1 85.69 459 ASP A C 1
ATOM 3494 O O . ASP A 1 459 ? -0.41 1.007 -27.344 1 85.69 459 ASP A O 1
ATOM 3498 N N . SER A 1 460 ? 0.232 0.857 -25.234 1 91 460 SER A N 1
ATOM 3499 C CA . SER A 1 460 ? -0.091 -0.561 -25.109 1 91 460 SER A CA 1
ATOM 3500 C C . SER A 1 460 ? -1.533 -0.763 -24.656 1 91 460 SER A C 1
ATOM 3502 O O . SER A 1 460 ? -2.068 0.043 -23.906 1 91 460 SER A O 1
ATOM 3504 N N . LYS A 1 461 ? -2.152 -1.786 -25.172 1 92 461 LYS A N 1
ATOM 3505 C CA . LYS A 1 461 ? -3.488 -2.146 -24.703 1 92 461 LYS A CA 1
ATOM 3506 C C . LYS A 1 461 ? -3.434 -2.773 -23.312 1 92 461 LYS A C 1
ATOM 3508 O O . LYS A 1 461 ? -2.506 -3.521 -23 1 92 461 LYS A O 1
ATOM 3513 N N . LEU A 1 462 ? -4.488 -2.566 -22.578 1 93.56 462 LEU A N 1
ATOM 3514 C CA . LEU A 1 462 ? -4.586 -3.152 -21.234 1 93.56 462 LEU A CA 1
ATOM 3515 C C . LEU A 1 462 ? -4.617 -4.676 -21.312 1 93.56 462 LEU A C 1
ATOM 3517 O O . LEU A 1 462 ? -4.254 -5.359 -20.359 1 93.56 462 LEU A O 1
ATOM 3521 N N . SER A 1 463 ? -5.004 -5.238 -22.469 1 91.94 463 SER A N 1
ATOM 3522 C CA . SER A 1 463 ? -5.051 -6.684 -22.641 1 91.94 463 SER A CA 1
ATOM 3523 C C . SER A 1 463 ? -3.67 -7.309 -22.469 1 91.94 463 SER A C 1
ATOM 3525 O O . SER A 1 463 ? -3.547 -8.438 -21.984 1 91.94 463 SER A O 1
ATOM 3527 N N . MET A 1 464 ? -2.666 -6.645 -22.891 1 93.88 464 MET A N 1
ATOM 3528 C CA . MET A 1 464 ? -1.306 -7.145 -22.719 1 93.88 464 MET A CA 1
ATOM 3529 C C . MET A 1 464 ? -0.965 -7.293 -21.234 1 93.88 464 MET A C 1
ATOM 3531 O O . MET A 1 464 ? -0.357 -8.289 -20.828 1 93.88 464 MET A O 1
ATOM 3535 N N . TYR A 1 465 ? -1.337 -6.324 -20.516 1 96.06 465 TYR A N 1
ATOM 3536 C CA . TYR A 1 465 ? -1.128 -6.379 -19.078 1 96.06 465 TYR A CA 1
ATOM 3537 C C . TYR A 1 465 ? -1.89 -7.547 -18.453 1 96.06 465 TYR A C 1
ATOM 3539 O O . TYR A 1 465 ? -1.312 -8.359 -17.734 1 96.06 465 TYR A O 1
ATOM 3547 N N . TYR A 1 466 ? -3.174 -7.664 -18.688 1 95.88 466 TYR A N 1
ATOM 3548 C CA . TYR A 1 466 ? -3.996 -8.711 -18.094 1 95.88 466 TYR A CA 1
ATOM 3549 C C . TYR A 1 466 ? -3.504 -10.094 -18.5 1 95.88 466 TYR A C 1
ATOM 3551 O O . TYR A 1 466 ? -3.5 -11.023 -17.688 1 95.88 466 TYR A O 1
ATOM 3559 N N . ASN A 1 467 ? -3.129 -10.234 -19.75 1 93.31 467 ASN A N 1
ATOM 3560 C CA . ASN A 1 467 ? -2.631 -11.523 -20.219 1 93.31 467 ASN A CA 1
ATOM 3561 C C . ASN A 1 467 ? -1.333 -11.914 -19.516 1 93.31 467 ASN A C 1
ATOM 3563 O O . ASN A 1 467 ? -1.083 -13.102 -19.281 1 93.31 467 ASN A O 1
ATOM 3567 N N . LEU A 1 468 ? -0.506 -10.914 -19.312 1 96.62 468 LEU A N 1
ATOM 3568 C CA . LEU A 1 468 ? 0.71 -11.18 -18.547 1 96.62 468 LEU A CA 1
ATOM 3569 C C . LEU A 1 468 ? 0.375 -11.633 -17.141 1 96.62 468 LEU A C 1
ATOM 3571 O O . LEU A 1 468 ? 0.973 -12.578 -16.625 1 96.62 468 LEU A O 1
ATOM 3575 N N . LEU A 1 469 ? -0.605 -10.961 -16.484 1 97.25 469 LEU A N 1
ATOM 3576 C CA . LEU A 1 469 ? -1.066 -11.359 -15.164 1 97.25 469 LEU A CA 1
ATOM 3577 C C . LEU A 1 469 ? -1.564 -12.805 -15.18 1 97.25 469 LEU A C 1
ATOM 3579 O O . LEU A 1 469 ? -1.236 -13.586 -14.289 1 97.25 469 LEU A O 1
ATOM 3583 N N . ASP A 1 470 ? -2.311 -13.086 -16.172 1 92.75 470 ASP A N 1
ATOM 3584 C CA . ASP A 1 470 ? -2.902 -14.414 -16.297 1 92.75 470 ASP A CA 1
ATOM 3585 C C . ASP A 1 470 ? -1.825 -15.477 -16.484 1 92.75 470 ASP A C 1
ATOM 3587 O O . ASP A 1 470 ? -1.884 -16.547 -15.867 1 92.75 470 ASP A O 1
ATOM 3591 N N . ALA A 1 471 ? -0.868 -15.203 -17.328 1 92.38 471 ALA A N 1
ATOM 3592 C CA . ALA A 1 471 ? 0.231 -16.141 -17.562 1 92.38 471 ALA A CA 1
ATOM 3593 C C . ALA A 1 471 ? 1.019 -16.391 -16.281 1 92.38 471 ALA A C 1
ATOM 3595 O O . ALA A 1 471 ? 1.347 -17.531 -15.961 1 92.38 471 ALA A O 1
ATOM 3596 N N . LEU A 1 472 ? 1.309 -15.375 -15.562 1 96.75 472 LEU A N 1
ATOM 3597 C CA . LEU A 1 472 ? 2.053 -15.5 -14.32 1 96.75 472 LEU A CA 1
ATOM 3598 C C . LEU A 1 472 ? 1.251 -16.281 -13.281 1 96.75 472 LEU A C 1
ATOM 3600 O O . LEU A 1 472 ? 1.811 -17.094 -12.547 1 96.75 472 LEU A O 1
ATOM 3604 N N . TYR A 1 473 ? -0.022 -16.031 -13.219 1 93.38 473 TYR A N 1
ATOM 3605 C CA . TYR A 1 473 ? -0.885 -16.75 -12.281 1 93.38 473 TYR A CA 1
ATOM 3606 C C . TYR A 1 473 ? -0.907 -18.234 -12.578 1 93.38 473 TYR A C 1
ATOM 3608 O O . TYR A 1 473 ? -0.857 -19.062 -11.656 1 93.38 473 TYR A O 1
ATOM 3616 N N . HIS A 1 474 ? -0.958 -18.594 -13.852 1 85.88 474 HIS A N 1
ATOM 3617 C CA . HIS A 1 474 ? -0.97 -20 -14.227 1 85.88 474 HIS A CA 1
ATOM 3618 C C . HIS A 1 474 ? 0.394 -20.656 -14 1 85.88 474 HIS A C 1
ATOM 3620 O O . HIS A 1 474 ? 0.476 -21.812 -13.617 1 85.88 474 HIS A O 1
ATOM 3626 N N . ALA A 1 475 ? 1.423 -19.891 -14.305 1 90.44 475 ALA A N 1
ATOM 3627 C CA . ALA A 1 475 ? 2.752 -20.406 -13.977 1 90.44 475 ALA A CA 1
ATOM 3628 C C . ALA A 1 475 ? 2.871 -20.703 -12.484 1 90.44 475 ALA A C 1
ATOM 3630 O O . ALA A 1 475 ? 3.459 -21.703 -12.086 1 90.44 475 ALA A O 1
ATOM 3631 N N . LEU A 1 476 ? 2.314 -19.812 -11.719 1 92.19 476 LEU A N 1
ATOM 3632 C CA . LEU A 1 476 ? 2.316 -20.016 -10.273 1 92.19 476 LEU A CA 1
ATOM 3633 C C . LEU A 1 476 ? 1.545 -21.281 -9.906 1 92.19 476 LEU A C 1
ATOM 3635 O O . LEU A 1 476 ? 1.91 -21.984 -8.961 1 92.19 476 LEU A O 1
ATOM 3639 N N . GLY A 1 477 ? 0.462 -21.469 -10.609 1 83.31 477 GLY A N 1
ATOM 3640 C CA . GLY A 1 477 ? -0.273 -22.703 -10.383 1 83.31 477 GLY A CA 1
ATOM 3641 C C . GLY A 1 477 ? 0.576 -23.953 -10.578 1 83.31 477 GLY A C 1
ATOM 3642 O O . GLY A 1 477 ? 0.429 -24.922 -9.844 1 83.31 477 GLY A O 1
ATOM 3643 N N . GLY A 1 478 ? 1.487 -23.859 -11.547 1 77.31 478 GLY A N 1
ATOM 3644 C CA . GLY A 1 478 ? 2.408 -24.969 -11.781 1 77.31 478 GLY A CA 1
ATOM 3645 C C . GLY A 1 478 ? 3.465 -25.094 -10.695 1 77.31 478 GLY A C 1
ATOM 3646 O O . GLY A 1 478 ? 4.02 -26.172 -10.492 1 77.31 478 GLY A O 1
ATOM 3647 N N . VAL A 1 479 ? 3.672 -24.047 -9.992 1 82.38 479 VAL A N 1
ATOM 3648 C CA . VAL A 1 479 ? 4.684 -24 -8.945 1 82.38 479 VAL A CA 1
ATOM 3649 C C . VAL A 1 479 ? 4.066 -24.438 -7.613 1 82.38 479 VAL A C 1
ATOM 3651 O O . VAL A 1 479 ? 4.582 -25.328 -6.941 1 82.38 479 VAL A O 1
ATOM 3654 N N . ALA A 1 480 ? 2.998 -23.812 -7.266 1 80 480 ALA A N 1
ATOM 3655 C CA . ALA A 1 480 ? 2.408 -23.969 -5.938 1 80 480 ALA A CA 1
ATOM 3656 C C . ALA A 1 480 ? 1.325 -25.031 -5.934 1 80 480 ALA A C 1
ATOM 3658 O O . ALA A 1 480 ? 0.922 -25.516 -4.871 1 80 480 ALA A O 1
ATOM 3659 N N . GLY A 1 481 ? 1.005 -25.469 -7.027 1 73.56 481 GLY A N 1
ATOM 3660 C CA . GLY A 1 481 ? -0.19 -26.297 -7.102 1 73.56 481 GLY A CA 1
ATOM 3661 C C . GLY A 1 481 ? -1.469 -25.484 -7.215 1 73.56 481 GLY A C 1
ATOM 3662 O O . GLY A 1 481 ? -1.639 -24.484 -6.512 1 73.56 481 GLY A O 1
ATOM 3663 N N . HIS A 1 482 ? -2.311 -25.859 -8.031 1 65.5 482 HIS A N 1
ATOM 3664 C CA . HIS A 1 482 ? -3.529 -25.094 -8.289 1 65.5 482 HIS A CA 1
ATOM 3665 C C . HIS A 1 482 ? -4.426 -25.047 -7.051 1 65.5 482 HIS A C 1
ATOM 3667 O O . HIS A 1 482 ? -5.188 -24.109 -6.863 1 65.5 482 HIS A O 1
ATOM 3673 N N . GLY A 1 483 ? -4.293 -25.984 -6.227 1 68.44 483 GLY A N 1
ATOM 3674 C CA . GLY A 1 483 ? -5.102 -26.031 -5.02 1 68.44 483 GLY A CA 1
ATOM 3675 C C . GLY A 1 483 ? -4.707 -24.969 -4.008 1 68.44 483 GLY A C 1
ATOM 3676 O O . GLY A 1 483 ? -5.492 -24.625 -3.125 1 68.44 483 GLY A O 1
ATOM 3677 N N . ALA A 1 484 ? -3.553 -24.531 -4.172 1 78.19 484 ALA A N 1
ATOM 3678 C CA . ALA A 1 484 ? -3.059 -23.531 -3.223 1 78.19 484 ALA A CA 1
ATOM 3679 C C . ALA A 1 484 ? -3.51 -22.125 -3.611 1 78.19 484 ALA A C 1
ATOM 3681 O O . ALA A 1 484 ? -3.404 -21.203 -2.814 1 78.19 484 ALA A O 1
ATOM 3682 N N . LEU A 1 485 ? -4.098 -22 -4.816 1 85.81 485 LEU A N 1
ATOM 3683 C CA . LEU A 1 485 ? -4.477 -20.688 -5.328 1 85.81 485 LEU A CA 1
ATOM 3684 C C . LEU A 1 485 ? -5.996 -20.547 -5.371 1 85.81 485 LEU A C 1
ATOM 3686 O O . LEU A 1 485 ? -6.715 -21.547 -5.48 1 85.81 485 LEU A O 1
ATOM 3690 N N . PRO A 1 486 ? -6.488 -19.281 -5.234 1 86.94 486 PRO A N 1
ATOM 3691 C CA . PRO A 1 486 ? -7.926 -19.094 -5.438 1 86.94 486 PRO A CA 1
ATOM 3692 C C . PRO A 1 486 ? -8.391 -19.516 -6.824 1 86.94 486 PRO A C 1
ATOM 3694 O O . PRO A 1 486 ? -7.641 -19.406 -7.797 1 86.94 486 PRO A O 1
ATOM 3697 N N . VAL A 1 487 ? -9.578 -19.922 -6.832 1 81.94 487 VAL A N 1
ATOM 3698 C CA . VAL A 1 487 ? -10.188 -20.344 -8.094 1 81.94 487 VAL A CA 1
ATOM 3699 C C . VAL A 1 487 ? -10.703 -19.109 -8.844 1 81.94 487 VAL A C 1
ATOM 3701 O O . VAL A 1 487 ? -11.43 -18.297 -8.273 1 81.94 487 VAL A O 1
ATOM 3704 N N . LYS A 1 488 ? -10.328 -19 -10.094 1 88.81 488 LYS A N 1
ATOM 3705 C CA . LYS A 1 488 ? -10.898 -17.938 -10.922 1 88.81 488 LYS A CA 1
ATOM 3706 C C . LYS A 1 488 ? -12.297 -18.297 -11.406 1 88.81 488 LYS A C 1
ATOM 3708 O O . LYS A 1 488 ? -12.453 -19.109 -12.32 1 88.81 488 LYS A O 1
ATOM 3713 N N . VAL A 1 489 ? -13.273 -17.625 -10.938 1 87.69 489 VAL A N 1
ATOM 3714 C CA . VAL A 1 489 ? -14.664 -17.969 -11.234 1 87.69 489 VAL A CA 1
ATOM 3715 C C . VAL A 1 489 ? -15.156 -17.141 -12.422 1 87.69 489 VAL A C 1
ATOM 3717 O O . VAL A 1 489 ? -16.125 -17.516 -13.094 1 87.69 489 VAL A O 1
ATOM 3720 N N . HIS A 1 490 ? -14.539 -16.062 -12.586 1 90.62 490 HIS A N 1
ATOM 3721 C CA . HIS A 1 490 ? -14.961 -15.164 -13.648 1 90.62 490 HIS A CA 1
ATOM 3722 C C . HIS A 1 490 ? -13.805 -14.305 -14.141 1 90.62 490 HIS A C 1
ATOM 3724 O O . HIS A 1 490 ? -12.969 -13.875 -13.352 1 90.62 490 HIS A O 1
ATOM 3730 N N . ALA A 1 491 ? -13.648 -14.156 -15.453 1 92.38 491 ALA A N 1
ATOM 3731 C CA . ALA A 1 491 ? -12.711 -13.234 -16.094 1 92.38 491 ALA A CA 1
ATOM 3732 C C . ALA A 1 491 ? -13.25 -12.75 -17.438 1 92.38 491 ALA A C 1
ATOM 3734 O O . ALA A 1 491 ? -13.492 -13.555 -18.344 1 92.38 491 ALA A O 1
ATOM 3735 N N . THR A 1 492 ? -13.492 -11.484 -17.547 1 91.25 492 THR A N 1
ATOM 3736 C CA . THR A 1 492 ? -14.078 -10.969 -18.781 1 91.25 492 THR A CA 1
ATOM 3737 C C . THR A 1 492 ? -13.508 -9.586 -19.109 1 91.25 492 THR A C 1
ATOM 3739 O O . THR A 1 492 ? -13.25 -8.789 -18.203 1 91.25 492 THR A O 1
ATOM 3742 N N . GLU A 1 493 ? -13.297 -9.398 -20.406 1 91.75 493 GLU A N 1
ATOM 3743 C CA . GLU A 1 493 ? -12.914 -8.086 -20.922 1 91.75 493 GLU A CA 1
ATOM 3744 C C . GLU A 1 493 ? -14.141 -7.242 -21.266 1 91.75 493 GLU A C 1
ATOM 3746 O O . GLU A 1 493 ? -15.086 -7.738 -21.875 1 91.75 493 GLU A O 1
ATOM 3751 N N . HIS A 1 494 ? -14.188 -6.047 -20.781 1 92.19 494 HIS A N 1
ATOM 3752 C CA . HIS A 1 494 ? -15.164 -5.055 -21.219 1 92.19 494 HIS A CA 1
ATOM 3753 C C . HIS A 1 494 ? -14.523 -4 -22.109 1 92.19 494 HIS A C 1
ATOM 3755 O O . HIS A 1 494 ? -13.758 -3.158 -21.641 1 92.19 494 HIS A O 1
ATOM 3761 N N . PRO A 1 495 ? -14.828 -4.121 -23.406 1 85.44 495 PRO A N 1
ATOM 3762 C CA . PRO A 1 495 ? -14.172 -3.209 -24.344 1 85.44 495 PRO A CA 1
ATOM 3763 C C . PRO A 1 495 ? -14.422 -1.739 -24 1 85.44 495 PRO A C 1
ATOM 3765 O O . PRO A 1 495 ? -15.477 -1.393 -23.484 1 85.44 495 PRO A O 1
ATOM 3768 N N . GLY A 1 496 ? -13.352 -1.017 -24.25 1 79.56 496 GLY A N 1
ATOM 3769 C CA . GLY A 1 496 ? -13.484 0.418 -24.047 1 79.56 496 GLY A CA 1
ATOM 3770 C C . GLY A 1 496 ? -14.383 1.075 -25.078 1 79.56 496 GLY A C 1
ATOM 3771 O O . GLY A 1 496 ? -14.898 0.408 -25.984 1 79.56 496 GLY A O 1
ATOM 3772 N N . GLY A 1 497 ? -14.625 2.375 -24.922 1 75.19 497 GLY A N 1
ATOM 3773 C CA . GLY A 1 497 ? -15.477 3.158 -25.797 1 75.19 497 GLY A CA 1
ATOM 3774 C C . GLY A 1 497 ? -16.562 3.922 -25.062 1 75.19 497 GLY A C 1
ATOM 3775 O O . GLY A 1 497 ? -16.359 4.348 -23.922 1 75.19 497 GLY A O 1
ATOM 3776 N N . ARG A 1 498 ? -17.578 4.156 -25.781 1 72 498 ARG A N 1
ATOM 3777 C CA . ARG A 1 498 ? -18.609 5.051 -25.25 1 72 498 ARG A CA 1
ATOM 3778 C C . ARG A 1 498 ? -19.719 4.262 -24.578 1 72 498 ARG A C 1
ATOM 3780 O O . ARG A 1 498 ? -20.906 4.488 -24.844 1 72 498 ARG A O 1
ATOM 3787 N N . VAL A 1 499 ? -19.312 3.26 -23.906 1 79.56 499 VAL A N 1
ATOM 3788 C CA . VAL A 1 499 ? -20.312 2.52 -23.141 1 79.56 499 VAL A CA 1
ATOM 3789 C C . VAL A 1 499 ? -20.328 3 -21.688 1 79.56 499 VAL A C 1
ATOM 3791 O O . VAL A 1 499 ? -19.297 2.949 -21 1 79.56 499 VAL A O 1
ATOM 3794 N N . PRO A 1 500 ? -21.422 3.422 -21.219 1 85 500 PRO A N 1
ATOM 3795 C CA . PRO A 1 500 ? -21.453 4.043 -19.906 1 85 500 PRO A CA 1
ATOM 3796 C C . PRO A 1 500 ? -21.375 3.023 -18.766 1 85 500 PRO A C 1
ATOM 3798 O O . PRO A 1 500 ? -21.062 3.383 -17.625 1 85 500 PRO A O 1
ATOM 3801 N N . VAL A 1 501 ? -21.734 1.77 -19.109 1 90.94 501 VAL A N 1
ATOM 3802 C CA . VAL A 1 501 ? -21.766 0.774 -18.047 1 90.94 501 VAL A CA 1
ATOM 3803 C C . VAL A 1 501 ? -21.188 -0.549 -18.547 1 90.94 501 VAL A C 1
ATOM 3805 O O . VAL A 1 501 ? -21.484 -0.966 -19.672 1 90.94 501 VAL A O 1
ATOM 3808 N N . SER A 1 502 ? -20.344 -1.145 -17.766 1 92.38 502 SER A N 1
ATOM 3809 C CA . SER A 1 502 ? -19.891 -2.516 -17.984 1 92.38 502 SER A CA 1
ATOM 3810 C C . SER A 1 502 ? -20.641 -3.488 -17.078 1 92.38 502 SER A C 1
ATOM 3812 O O . SER A 1 502 ? -20.562 -3.381 -15.844 1 92.38 502 SER A O 1
ATOM 3814 N N . GLU A 1 503 ? -21.359 -4.387 -17.703 1 93.81 503 GLU A N 1
ATOM 3815 C CA . GLU A 1 503 ? -22.156 -5.305 -16.891 1 93.81 503 GLU A CA 1
ATOM 3816 C C . GLU A 1 503 ? -21.859 -6.758 -17.25 1 93.81 503 GLU A C 1
ATOM 3818 O O . GLU A 1 503 ? -21.375 -7.047 -18.344 1 93.81 503 GLU A O 1
ATOM 3823 N N . GLY A 1 504 ? -22.031 -7.621 -16.281 1 95.12 504 GLY A N 1
ATOM 3824 C CA . GLY A 1 504 ? -21.812 -9.055 -16.453 1 95.12 504 GLY A CA 1
ATOM 3825 C C . GLY A 1 504 ? -22.328 -9.875 -15.281 1 95.12 504 GLY A C 1
ATOM 3826 O O . GLY A 1 504 ? -23.062 -9.367 -14.43 1 95.12 504 GLY A O 1
ATOM 3827 N N . SER A 1 505 ? -22.125 -11.133 -15.383 1 94.38 505 SER A N 1
ATOM 3828 C CA . SER A 1 505 ? -22.547 -12.055 -14.336 1 94.38 505 SER A CA 1
ATOM 3829 C C . SER A 1 505 ? -21.484 -13.133 -14.094 1 94.38 505 SER A C 1
ATOM 3831 O O . SER A 1 505 ? -20.625 -13.352 -14.93 1 94.38 505 SER A O 1
ATOM 3833 N N . PHE A 1 506 ? -21.531 -13.656 -12.898 1 92.19 506 PHE A N 1
ATOM 3834 C CA . PHE A 1 506 ? -20.641 -14.758 -12.562 1 92.19 506 PHE A CA 1
ATOM 3835 C C . PHE A 1 506 ? -21.312 -15.719 -11.594 1 92.19 506 PHE A C 1
ATOM 3837 O O . PHE A 1 506 ? -22.188 -15.32 -10.812 1 92.19 506 PHE A O 1
ATOM 3844 N N . LEU A 1 507 ? -20.938 -16.969 -11.695 1 88.5 507 LEU A N 1
ATOM 3845 C CA . LEU A 1 507 ? -21.547 -18.016 -10.875 1 88.5 507 LEU A CA 1
ATOM 3846 C C . LEU A 1 507 ? -20.625 -18.406 -9.734 1 88.5 507 LEU A C 1
ATOM 3848 O O . LEU A 1 507 ? -19.422 -18.641 -9.945 1 88.5 507 LEU A O 1
ATOM 3852 N N . VAL A 1 508 ? -21.156 -18.391 -8.531 1 88.19 508 VAL A N 1
ATOM 3853 C CA . VAL A 1 508 ? -20.422 -18.922 -7.391 1 88.19 508 VAL A CA 1
ATOM 3854 C C . VAL A 1 508 ? -21 -20.266 -6.992 1 88.19 508 VAL A C 1
ATOM 3856 O O . VAL A 1 508 ? -22.172 -20.359 -6.605 1 88.19 508 VAL A O 1
ATOM 3859 N N . ASP A 1 509 ? -20.125 -21.219 -7.102 1 80.94 509 ASP A N 1
ATOM 3860 C CA . ASP A 1 509 ? -20.516 -22.562 -6.707 1 80.94 509 ASP A CA 1
ATOM 3861 C C . ASP A 1 509 ? -20.672 -22.672 -5.191 1 80.94 509 ASP A C 1
ATOM 3863 O O . ASP A 1 509 ? -20.047 -21.922 -4.445 1 80.94 509 ASP A O 1
ATOM 3867 N N . ALA A 1 510 ? -21.484 -23.609 -4.715 1 79.62 510 ALA A N 1
ATOM 3868 C CA . ALA A 1 510 ? -21.766 -23.797 -3.293 1 79.62 510 ALA A CA 1
ATOM 3869 C C . ALA A 1 510 ? -20.5 -24.172 -2.525 1 79.62 510 ALA A C 1
ATOM 3871 O O . ALA A 1 510 ? -20.391 -23.906 -1.324 1 79.62 510 ALA A O 1
ATOM 3872 N N . ALA A 1 511 ? -19.594 -24.766 -3.252 1 74.75 511 ALA A N 1
ATOM 3873 C CA . ALA A 1 511 ? -18.359 -25.203 -2.604 1 74.75 511 ALA A CA 1
ATOM 3874 C C . ALA A 1 511 ? -17.422 -24.016 -2.379 1 74.75 511 ALA A C 1
ATOM 3876 O O . ALA A 1 511 ? -16.484 -24.109 -1.585 1 74.75 511 ALA A O 1
ATOM 3877 N N . LEU A 1 512 ? -17.703 -22.922 -3.043 1 82.5 512 LEU A N 1
ATOM 3878 C CA . LEU A 1 512 ? -16.844 -21.75 -2.957 1 82.5 512 LEU A CA 1
ATOM 3879 C C . LEU A 1 512 ? -17.469 -20.703 -2.041 1 82.5 512 LEU A C 1
ATOM 3881 O O . LEU A 1 512 ? -18.578 -20.891 -1.531 1 82.5 512 LEU A O 1
ATOM 3885 N N . GLY A 1 513 ? -16.719 -19.641 -1.733 1 85.75 513 GLY A N 1
ATOM 3886 C CA . GLY A 1 513 ? -17.297 -18.531 -0.988 1 85.75 513 GLY A CA 1
ATOM 3887 C C . GLY A 1 513 ? -16.375 -18 0.095 1 85.75 513 GLY A C 1
ATOM 3888 O O . GLY A 1 513 ? -16.594 -16.922 0.641 1 85.75 513 GLY A O 1
ATOM 3889 N N . ALA A 1 514 ? -15.383 -18.844 0.273 1 86.5 514 ALA A N 1
ATOM 3890 C CA . ALA A 1 514 ? -14.398 -18.297 1.209 1 86.5 514 ALA A CA 1
ATOM 3891 C C . ALA A 1 514 ? -13.5 -17.281 0.529 1 86.5 514 ALA A C 1
ATOM 3893 O O . ALA A 1 514 ? -12.992 -17.516 -0.569 1 86.5 514 ALA A O 1
ATOM 3894 N N . ASP A 1 515 ? -13.391 -16.031 0.956 1 88.94 515 ASP A N 1
ATOM 3895 C CA . ASP A 1 515 ? -12.5 -14.977 0.483 1 88.94 515 ASP A CA 1
ATOM 3896 C C . ASP A 1 515 ? -12.789 -14.625 -0.974 1 88.94 515 ASP A C 1
ATOM 3898 O O . ASP A 1 515 ? -11.898 -14.68 -1.823 1 88.94 515 ASP A O 1
ATOM 3902 N N . THR A 1 516 ? -13.977 -14.359 -1.344 1 93.62 516 THR A N 1
ATOM 3903 C CA . THR A 1 516 ? -14.383 -13.953 -2.688 1 93.62 516 THR A CA 1
ATOM 3904 C C . THR A 1 516 ? -13.969 -12.516 -2.967 1 93.62 516 THR A C 1
ATOM 3906 O O . THR A 1 516 ? -14.344 -11.602 -2.23 1 93.62 516 THR A O 1
ATOM 3909 N N . VAL A 1 517 ? -13.195 -12.359 -4.02 1 96.69 517 VAL A N 1
ATOM 3910 C CA . VAL A 1 517 ? -12.656 -11.039 -4.324 1 96.69 517 VAL A CA 1
ATOM 3911 C C . VAL A 1 517 ? -13.039 -10.641 -5.746 1 96.69 517 VAL A C 1
ATOM 3913 O O . VAL A 1 517 ? -12.734 -11.352 -6.707 1 96.69 517 VAL A O 1
ATOM 3916 N N . PHE A 1 518 ? -13.828 -9.594 -5.871 1 97.19 518 PHE A N 1
ATOM 3917 C CA . PHE A 1 518 ? -14.156 -8.938 -7.137 1 97.19 518 PHE A CA 1
ATOM 3918 C C . PHE A 1 518 ? -13.094 -7.906 -7.496 1 97.19 518 PHE A C 1
ATOM 3920 O O . PHE A 1 518 ? -12.883 -6.941 -6.758 1 97.19 518 PHE A O 1
ATOM 3927 N N . THR A 1 519 ? -12.383 -8.062 -8.664 1 98.06 519 THR A N 1
ATOM 3928 C CA . THR A 1 519 ? -11.273 -7.188 -9.023 1 98.06 519 THR A CA 1
ATOM 3929 C C . THR A 1 519 ? -11.508 -6.551 -10.391 1 98.06 519 THR A C 1
ATOM 3931 O O . THR A 1 519 ? -11.922 -7.227 -11.336 1 98.06 519 THR A O 1
ATOM 3934 N N . ILE A 1 520 ? -11.289 -5.305 -10.516 1 97.06 520 ILE A N 1
ATOM 3935 C CA . ILE A 1 520 ? -11.281 -4.578 -11.781 1 97.06 520 ILE A CA 1
ATOM 3936 C C . ILE A 1 520 ? -9.859 -4.145 -12.117 1 97.06 520 ILE A C 1
ATOM 3938 O O . ILE A 1 520 ? -9.195 -3.482 -11.312 1 97.06 520 ILE A O 1
ATOM 3942 N N . PHE A 1 521 ? -9.312 -4.559 -13.227 1 97.31 521 PHE A N 1
ATOM 3943 C CA . PHE A 1 521 ? -8.047 -4.051 -13.758 1 97.31 521 PHE A CA 1
ATOM 3944 C C . PHE A 1 521 ? -8.289 -2.943 -14.773 1 97.31 521 PHE A C 1
ATOM 3946 O O . PHE A 1 521 ? -9.133 -3.082 -15.664 1 97.31 521 PHE A O 1
ATOM 3953 N N . TYR A 1 522 ? -7.605 -1.822 -14.641 1 94.88 522 TYR A N 1
ATOM 3954 C CA . TYR A 1 522 ? -7.867 -0.642 -15.453 1 94.88 522 TYR A CA 1
ATOM 3955 C C . TYR A 1 522 ? -6.57 -0.065 -16.016 1 94.88 522 TYR A C 1
ATOM 3957 O O . TYR A 1 522 ? -5.484 -0.366 -15.508 1 94.88 522 TYR A O 1
ATOM 3965 N N . TYR A 1 523 ? -6.695 0.658 -17.125 1 92.75 523 TYR A N 1
ATOM 3966 C CA . TYR A 1 523 ? -5.562 1.388 -17.688 1 92.75 523 TYR A CA 1
ATOM 3967 C C . TYR A 1 523 ? -5.375 2.727 -16.984 1 92.75 523 TYR A C 1
ATOM 3969 O O . TYR A 1 523 ? -4.25 3.107 -16.656 1 92.75 523 TYR A O 1
ATOM 3977 N N . ASP A 1 524 ? -6.422 3.439 -16.75 1 89.81 524 ASP A N 1
ATOM 3978 C CA . ASP A 1 524 ? -6.531 4.711 -16.047 1 89.81 524 ASP A CA 1
ATOM 3979 C C . ASP A 1 524 ? -7.711 4.699 -15.078 1 89.81 524 ASP A C 1
ATOM 3981 O O . ASP A 1 524 ? -8.852 4.457 -15.477 1 89.81 524 ASP A O 1
ATOM 3985 N N . VAL A 1 525 ? -7.43 4.969 -13.852 1 90.75 525 VAL A N 1
ATOM 3986 C CA . VAL A 1 525 ? -8.422 4.809 -12.797 1 90.75 525 VAL A CA 1
ATOM 3987 C C . VAL A 1 525 ? -9.586 5.766 -13.031 1 90.75 525 VAL A C 1
ATOM 3989 O O . VAL A 1 525 ? -10.719 5.5 -12.609 1 90.75 525 VAL A O 1
ATOM 3992 N N . THR A 1 526 ? -9.359 6.883 -13.695 1 86.5 526 THR A N 1
ATOM 3993 C CA . THR A 1 526 ? -10.398 7.883 -13.922 1 86.5 526 THR A CA 1
ATOM 3994 C C . THR A 1 526 ? -11.469 7.352 -14.875 1 86.5 526 THR A C 1
ATOM 3996 O O . THR A 1 526 ? -12.555 7.918 -14.969 1 86.5 526 THR A O 1
ATOM 3999 N N . HIS A 1 527 ? -11.164 6.246 -15.516 1 88.31 527 HIS A N 1
ATOM 4000 C CA . HIS A 1 527 ? -12.117 5.668 -16.453 1 88.31 527 HIS A CA 1
ATOM 4001 C C . HIS A 1 527 ? -13.117 4.762 -15.742 1 88.31 527 HIS A C 1
ATOM 4003 O O . HIS A 1 527 ? -14.141 4.383 -16.312 1 88.31 527 HIS A O 1
ATOM 4009 N N . VAL A 1 528 ? -12.812 4.461 -14.562 1 91.62 528 VAL A N 1
ATOM 4010 C CA . VAL A 1 528 ? -13.719 3.617 -13.781 1 91.62 528 VAL A CA 1
ATOM 4011 C C . VAL A 1 528 ? -14.617 4.488 -12.914 1 91.62 528 VAL A C 1
ATOM 4013 O O . VAL A 1 528 ? -14.133 5.277 -12.102 1 91.62 528 VAL A O 1
ATOM 4016 N N . GLY A 1 529 ? -15.883 4.359 -13.062 1 90.25 529 GLY A N 1
ATOM 4017 C CA . GLY A 1 529 ? -16.828 5.137 -12.273 1 90.25 529 GLY A CA 1
ATOM 4018 C C . GLY A 1 529 ? -16.781 4.809 -10.789 1 90.25 529 GLY A C 1
ATOM 4019 O O . GLY A 1 529 ? -16.125 3.844 -10.383 1 90.25 529 GLY A O 1
ATOM 4020 N N . ASN A 1 530 ? -17.453 5.66 -10.008 1 90.56 530 ASN A N 1
ATOM 4021 C CA . ASN A 1 530 ? -17.453 5.508 -8.555 1 90.56 530 ASN A CA 1
ATOM 4022 C C . ASN A 1 530 ? -18.281 4.309 -8.109 1 90.56 530 ASN A C 1
ATOM 4024 O O . ASN A 1 530 ? -17.984 3.697 -7.078 1 90.56 530 ASN A O 1
ATOM 4028 N N . LEU A 1 531 ? -19.234 4.004 -8.906 1 88.94 531 LEU A N 1
ATOM 4029 C CA . LEU A 1 531 ? -20.219 3.021 -8.469 1 88.94 531 LEU A CA 1
ATOM 4030 C C . LEU A 1 531 ? -19.891 1.638 -9.016 1 88.94 531 LEU A C 1
ATOM 4032 O O . LEU A 1 531 ? -19.719 1.468 -10.219 1 88.94 531 LEU A O 1
ATOM 4036 N N . ILE A 1 532 ? -19.766 0.688 -8.172 1 93.38 532 ILE A N 1
ATOM 4037 C CA . ILE A 1 532 ? -19.688 -0.74 -8.453 1 93.38 532 ILE A CA 1
ATOM 4038 C C . ILE A 1 532 ? -20.797 -1.483 -7.73 1 93.38 532 ILE A C 1
ATOM 4040 O O . ILE A 1 532 ? -20.812 -1.562 -6.5 1 93.38 532 ILE A O 1
ATOM 4044 N N . HIS A 1 533 ? -21.719 -1.964 -8.5 1 95 533 HIS A N 1
ATOM 4045 C CA . HIS A 1 533 ? -22.859 -2.672 -7.922 1 95 533 HIS A CA 1
ATOM 4046 C C . HIS A 1 533 ? -22.688 -4.184 -8.062 1 95 533 HIS A C 1
ATOM 4048 O O . HIS A 1 533 ? -22.453 -4.688 -9.156 1 95 533 HIS A O 1
ATOM 4054 N N . LEU A 1 534 ? -22.766 -4.852 -6.953 1 96.25 534 LEU A N 1
ATOM 4055 C CA . LEU A 1 534 ? -22.875 -6.305 -6.922 1 96.25 534 LEU A CA 1
ATOM 4056 C C . LEU A 1 534 ? -24.266 -6.734 -6.465 1 96.25 534 LEU A C 1
ATOM 4058 O O . LEU A 1 534 ? -24.781 -6.207 -5.48 1 96.25 534 LEU A O 1
ATOM 4062 N N . VAL A 1 535 ? -24.812 -7.578 -7.242 1 96.38 535 VAL A N 1
ATOM 4063 C CA . VAL A 1 535 ? -26.156 -8.055 -6.941 1 96.38 535 VAL A CA 1
ATOM 4064 C C . VAL A 1 535 ? -26.125 -9.555 -6.648 1 96.38 535 VAL A C 1
ATOM 4066 O O . VAL A 1 535 ? -25.672 -10.344 -7.477 1 96.38 535 VAL A O 1
ATOM 4069 N N . SER A 1 536 ? -26.609 -9.922 -5.5 1 95 536 SER A N 1
ATOM 4070 C CA . SER A 1 536 ? -26.625 -11.32 -5.102 1 95 536 SER A CA 1
ATOM 4071 C C . SER A 1 536 ? -27.641 -12.117 -5.906 1 95 536 SER A C 1
ATOM 4073 O O . SER A 1 536 ? -28.5 -11.539 -6.582 1 95 536 SER A O 1
ATOM 4075 N N . PRO A 1 537 ? -27.5 -13.43 -5.844 1 93.31 537 PRO A N 1
ATOM 4076 C CA . PRO A 1 537 ? -28.469 -14.273 -6.555 1 93.31 537 PRO A CA 1
ATOM 4077 C C . PRO A 1 537 ? -29.906 -14.023 -6.121 1 93.31 537 PRO A C 1
ATOM 4079 O O . PRO A 1 537 ? -30.844 -14.242 -6.898 1 93.31 537 PRO A O 1
ATOM 4082 N N . GLN A 1 538 ? -30.141 -13.469 -4.91 1 93.69 538 GLN A N 1
ATOM 4083 C CA . GLN A 1 538 ? -31.484 -13.203 -4.383 1 93.69 538 GLN A CA 1
ATOM 4084 C C . GLN A 1 538 ? -31.938 -11.797 -4.754 1 93.69 538 GLN A C 1
ATOM 4086 O O . GLN A 1 538 ? -33.031 -11.359 -4.332 1 93.69 538 GLN A O 1
ATOM 4091 N N . GLY A 1 539 ? -31.062 -11.07 -5.367 1 92.88 539 GLY A N 1
ATOM 4092 C CA . GLY A 1 539 ? -31.453 -9.758 -5.859 1 92.88 539 GLY A CA 1
ATOM 4093 C C . GLY A 1 539 ? -31.031 -8.633 -4.93 1 92.88 539 GLY A C 1
ATOM 4094 O O . GLY A 1 539 ? -31.375 -7.469 -5.168 1 92.88 539 GLY A O 1
ATOM 4095 N N . GLN A 1 540 ? -30.406 -8.945 -3.963 1 92.69 540 GLN A N 1
ATOM 4096 C CA . GLN A 1 540 ? -29.938 -7.914 -3.037 1 92.69 540 GLN A CA 1
ATOM 4097 C C . GLN A 1 540 ? -28.734 -7.156 -3.611 1 92.69 540 GLN A C 1
ATOM 4099 O O . GLN A 1 540 ? -27.75 -7.766 -4.039 1 92.69 540 GLN A O 1
ATOM 4104 N N . VAL A 1 541 ? -28.875 -5.84 -3.617 1 92.81 541 VAL A N 1
ATOM 4105 C CA . VAL A 1 541 ? -27.781 -5 -4.094 1 92.81 541 VAL A CA 1
ATOM 4106 C C . VAL A 1 541 ? -26.812 -4.699 -2.947 1 92.81 541 VAL A C 1
ATOM 4108 O O . VAL A 1 541 ? -27.234 -4.207 -1.895 1 92.81 541 VAL A O 1
ATOM 4111 N N . ILE A 1 542 ? -25.609 -4.961 -3.137 1 90.19 542 ILE A N 1
ATOM 4112 C CA . ILE A 1 542 ? -24.594 -4.672 -2.143 1 90.19 542 ILE A CA 1
ATOM 4113 C C . ILE A 1 542 ? -23.938 -3.324 -2.453 1 90.19 542 ILE A C 1
ATOM 4115 O O . ILE A 1 542 ? -23.422 -3.117 -3.555 1 90.19 542 ILE A O 1
ATOM 4119 N N . ASP A 1 543 ? -24.016 -2.439 -1.597 1 81.62 543 ASP A N 1
ATOM 4120 C CA . ASP A 1 543 ? -23.297 -1.169 -1.695 1 81.62 543 ASP A CA 1
ATOM 4121 C C . ASP A 1 543 ? -21.797 -1.355 -1.448 1 81.62 543 ASP A C 1
ATOM 4123 O O . ASP A 1 543 ? -21.391 -1.612 -0.318 1 81.62 543 ASP A O 1
ATOM 4127 N N . THR A 1 544 ? -21 -1.123 -2.467 1 88.44 544 THR A N 1
ATOM 4128 C CA . THR A 1 544 ? -19.578 -1.431 -2.336 1 88.44 544 THR A CA 1
ATOM 4129 C C . THR A 1 544 ? -18.766 -0.16 -2.094 1 88.44 544 THR A C 1
ATOM 4131 O O . THR A 1 544 ? -17.547 -0.189 -2.109 1 88.44 544 THR A O 1
ATOM 4134 N N . ALA A 1 545 ? -19.344 0.95 -1.847 1 81.5 545 ALA A N 1
ATOM 4135 C CA . ALA A 1 545 ? -18.656 2.236 -1.771 1 81.5 545 ALA A CA 1
ATOM 4136 C C . ALA A 1 545 ? -17.547 2.207 -0.716 1 81.5 545 ALA A C 1
ATOM 4138 O O . ALA A 1 545 ? -16.453 2.701 -0.95 1 81.5 545 ALA A O 1
ATOM 4139 N N . ASN A 1 546 ? -17.875 1.596 0.375 1 80.81 546 ASN A N 1
ATOM 4140 C CA . ASN A 1 546 ? -16.891 1.562 1.458 1 80.81 546 ASN A CA 1
ATOM 4141 C C . ASN A 1 546 ? -16.094 0.258 1.459 1 80.81 546 ASN A C 1
ATOM 4143 O O . ASN A 1 546 ? -15.336 -0.011 2.391 1 80.81 546 ASN A O 1
ATOM 4147 N N . MET A 1 547 ? -16.281 -0.535 0.417 1 89.94 547 MET A N 1
ATOM 4148 C CA . MET A 1 547 ? -15.609 -1.829 0.352 1 89.94 547 MET A CA 1
ATOM 4149 C C . MET A 1 547 ? -14.508 -1.818 -0.703 1 89.94 547 MET A C 1
ATOM 4151 O O . MET A 1 547 ? -13.742 -2.779 -0.822 1 89.94 547 MET A O 1
ATOM 4155 N N . GLN A 1 548 ? -14.445 -0.745 -1.385 1 92.75 548 GLN A N 1
ATOM 4156 C CA . GLN A 1 548 ? -13.516 -0.681 -2.504 1 92.75 548 GLN A CA 1
ATOM 4157 C C . GLN A 1 548 ? -12.109 -0.312 -2.031 1 92.75 548 GLN A C 1
ATOM 4159 O O . GLN A 1 548 ? -11.945 0.571 -1.188 1 92.75 548 GLN A O 1
ATOM 4164 N N . THR A 1 549 ? -11.172 -1.03 -2.479 1 93.25 549 THR A N 1
ATOM 4165 C CA . THR A 1 549 ? -9.766 -0.701 -2.279 1 93.25 549 THR A CA 1
ATOM 4166 C C . THR A 1 549 ? -9.07 -0.44 -3.615 1 93.25 549 THR A C 1
ATOM 4168 O O . THR A 1 549 ? -9.07 -1.303 -4.496 1 93.25 549 THR A O 1
ATOM 4171 N N . GLU A 1 550 ? -8.531 0.726 -3.723 1 94.31 550 GLU A N 1
ATOM 4172 C CA . GLU A 1 550 ? -7.82 1.102 -4.941 1 94.31 550 GLU A CA 1
ATOM 4173 C C . GLU A 1 550 ? -6.309 0.985 -4.75 1 94.31 550 GLU A C 1
ATOM 4175 O O . GLU A 1 550 ? -5.766 1.437 -3.74 1 94.31 550 GLU A O 1
ATOM 4180 N N . ASP A 1 551 ? -5.629 0.362 -5.668 1 95.12 551 ASP A N 1
ATOM 4181 C CA . ASP A 1 551 ? -4.176 0.242 -5.648 1 95.12 551 ASP A CA 1
ATOM 4182 C C . ASP A 1 551 ? -3.576 0.604 -7.004 1 95.12 551 ASP A C 1
ATOM 4184 O O . ASP A 1 551 ? -3.521 -0.234 -7.906 1 95.12 551 ASP A O 1
ATOM 4188 N N . ALA A 1 552 ? -3.051 1.75 -7.098 1 94.81 552 ALA A N 1
ATOM 4189 C CA . ALA A 1 552 ? -2.512 2.26 -8.359 1 94.81 552 ALA A CA 1
ATOM 4190 C C . ALA A 1 552 ? -1.176 1.601 -8.688 1 94.81 552 ALA A C 1
ATOM 4192 O O . ALA A 1 552 ? -0.706 1.675 -9.828 1 94.81 552 ALA A O 1
ATOM 4193 N N . ASN A 1 553 ? -0.549 0.965 -7.723 1 94.75 553 ASN A N 1
ATOM 4194 C CA . ASN A 1 553 ? 0.708 0.277 -7.992 1 94.75 553 ASN A CA 1
ATOM 4195 C C . ASN A 1 553 ? 0.516 -0.878 -8.969 1 94.75 553 ASN A C 1
ATOM 4197 O O . ASN A 1 553 ? 1.449 -1.259 -9.68 1 94.75 553 ASN A O 1
ATOM 4201 N N . MET A 1 554 ? -0.687 -1.404 -8.984 1 96.44 554 MET A N 1
ATOM 4202 C CA . MET A 1 554 ? -0.973 -2.533 -9.867 1 96.44 554 MET A CA 1
ATOM 4203 C C . MET A 1 554 ? -2.148 -2.221 -10.789 1 96.44 554 MET A C 1
ATOM 4205 O O . MET A 1 554 ? -2.611 -3.092 -11.523 1 96.44 554 MET A O 1
ATOM 4209 N N . ASN A 1 555 ? -2.721 -1.056 -10.742 1 96.31 555 ASN A N 1
ATOM 4210 C CA . ASN A 1 555 ? -3.871 -0.646 -11.539 1 96.31 555 ASN A CA 1
ATOM 4211 C C . ASN A 1 555 ? -5.07 -1.563 -11.312 1 96.31 555 ASN A C 1
ATOM 4213 O O . ASN A 1 555 ? -5.645 -2.09 -12.266 1 96.31 555 ASN A O 1
ATOM 4217 N N . MET A 1 556 ? -5.406 -1.633 -10.086 1 97.31 556 MET A N 1
ATOM 4218 C CA . MET A 1 556 ? -6.547 -2.504 -9.82 1 97.31 556 MET A CA 1
ATOM 4219 C C . MET A 1 556 ? -7.418 -1.93 -8.703 1 97.31 556 MET A C 1
ATOM 4221 O O . MET A 1 556 ? -6.949 -1.137 -7.887 1 97.31 556 MET A O 1
ATOM 4225 N N . ILE A 1 557 ? -8.672 -2.23 -8.727 1 96.75 557 ILE A N 1
ATOM 4226 C CA . ILE A 1 557 ? -9.672 -1.986 -7.691 1 96.75 557 ILE A CA 1
ATOM 4227 C C . ILE A 1 557 ? -10.25 -3.314 -7.211 1 96.75 557 ILE A C 1
ATOM 4229 O O . ILE A 1 557 ? -10.641 -4.16 -8.023 1 96.75 557 ILE A O 1
ATOM 4233 N N . THR A 1 558 ? -10.297 -3.549 -5.922 1 96.81 558 THR A N 1
ATOM 4234 C CA . THR A 1 558 ? -10.812 -4.816 -5.414 1 96.81 558 THR A CA 1
ATOM 4235 C C . THR A 1 558 ? -11.984 -4.586 -4.469 1 96.81 558 THR A C 1
ATOM 4237 O O . THR A 1 558 ? -12.039 -3.562 -3.781 1 96.81 558 THR A O 1
ATOM 4240 N N . VAL A 1 559 ? -12.93 -5.383 -4.488 1 96.06 559 VAL A N 1
ATOM 4241 C CA . VAL A 1 559 ? -14.008 -5.52 -3.512 1 96.06 559 VAL A CA 1
ATOM 4242 C C . VAL A 1 559 ? -13.969 -6.914 -2.893 1 96.06 559 VAL A C 1
ATOM 4244 O O . VAL A 1 559 ? -14.219 -7.91 -3.578 1 96.06 559 VAL A O 1
ATOM 4247 N N . ARG A 1 560 ? -13.68 -6.984 -1.659 1 94.25 560 ARG A N 1
ATOM 4248 C CA . ARG A 1 560 ? -13.609 -8.266 -0.971 1 94.25 560 ARG A CA 1
ATOM 4249 C C . ARG A 1 560 ? -14.906 -8.562 -0.224 1 94.25 560 ARG A C 1
ATOM 4251 O O . ARG A 1 560 ? -15.336 -7.77 0.625 1 94.25 560 ARG A O 1
ATOM 4258 N N . LEU A 1 561 ? -15.492 -9.617 -0.545 1 92.56 561 LEU A N 1
ATOM 4259 C CA . LEU A 1 561 ? -16.703 -10.055 0.134 1 92.56 561 LEU A CA 1
ATOM 4260 C C . LEU A 1 561 ? -16.375 -11.016 1.272 1 92.56 561 LEU A C 1
ATOM 4262 O O . LEU A 1 561 ? -15.57 -11.93 1.105 1 92.56 561 LEU A O 1
ATOM 4266 N N . VAL A 1 562 ? -16.953 -10.742 2.404 1 85.88 562 VAL A N 1
ATOM 4267 C CA . VAL A 1 562 ? -16.766 -11.688 3.506 1 85.88 562 VAL A CA 1
ATOM 4268 C C . VAL A 1 562 ? -17.656 -12.914 3.297 1 85.88 562 VAL A C 1
ATOM 4270 O O . VAL A 1 562 ? -18.641 -12.852 2.562 1 85.88 562 VAL A O 1
ATOM 4273 N N . GLU A 1 563 ? -17.25 -13.953 3.951 1 84 563 GLU A N 1
ATOM 4274 C CA . GLU A 1 563 ? -17.891 -15.25 3.74 1 84 563 GLU A CA 1
ATOM 4275 C C . GLU A 1 563 ? -19.406 -15.164 3.963 1 84 563 GLU A C 1
ATOM 4277 O O . GLU A 1 563 ? -20.188 -15.766 3.217 1 84 563 GLU A O 1
ATOM 4282 N N . ALA A 1 564 ? -19.828 -14.344 4.902 1 84.12 564 ALA A N 1
ATOM 4283 C CA . ALA A 1 564 ? -21.234 -14.25 5.258 1 84.12 564 ALA A CA 1
ATOM 4284 C C . ALA A 1 564 ? -22.031 -13.539 4.168 1 84.12 564 ALA A C 1
ATOM 4286 O O . ALA A 1 564 ? -23.25 -13.734 4.047 1 84.12 564 ALA A O 1
ATOM 4287 N N . GLN A 1 565 ? -21.391 -12.828 3.334 1 88.25 565 GLN A N 1
ATOM 4288 C CA . GLN A 1 565 ? -22.062 -12.055 2.289 1 88.25 565 GLN A CA 1
ATOM 4289 C C . GLN A 1 565 ? -22.203 -12.867 1.009 1 88.25 565 GLN A C 1
ATOM 4291 O O . GLN A 1 565 ? -22.984 -12.516 0.127 1 88.25 565 GLN A O 1
ATOM 4296 N N . VAL A 1 566 ? -21.438 -13.992 0.907 1 91.31 566 VAL A N 1
ATOM 4297 C CA . VAL A 1 566 ? -21.391 -14.719 -0.356 1 91.31 566 VAL A CA 1
ATOM 4298 C C . VAL A 1 566 ? -22.406 -15.859 -0.334 1 91.31 566 VAL A C 1
ATOM 4300 O O . VAL A 1 566 ? -22.312 -16.781 0.484 1 91.31 566 VAL A O 1
ATOM 4303 N N . VAL A 1 567 ? -23.406 -15.75 -1.249 1 91.81 567 VAL A N 1
ATOM 4304 C CA . VAL A 1 567 ? -24.438 -16.766 -1.445 1 91.81 567 VAL A CA 1
ATOM 4305 C C . VAL A 1 567 ? -24.219 -17.469 -2.775 1 91.81 567 VAL A C 1
ATOM 4307 O O . VAL A 1 567 ? -23.953 -16.828 -3.797 1 91.81 567 VAL A O 1
ATOM 4310 N N . PRO A 1 568 ? -24.25 -18.844 -2.635 1 89.25 568 PRO A N 1
ATOM 4311 C CA . PRO A 1 568 ? -24.078 -19.547 -3.902 1 89.25 568 PRO A CA 1
ATOM 4312 C C . PRO A 1 568 ? -25.141 -19.188 -4.93 1 89.25 568 PRO A C 1
ATOM 4314 O O . PRO A 1 568 ? -26.312 -18.953 -4.57 1 89.25 568 PRO A O 1
ATOM 4317 N N . GLY A 1 569 ? -24.781 -19.078 -6.203 1 90.44 569 GLY A N 1
ATOM 4318 C CA . GLY A 1 569 ? -25.703 -18.75 -7.277 1 90.44 569 GLY A CA 1
ATOM 4319 C C . GLY A 1 569 ? -25.141 -17.734 -8.258 1 90.44 569 GLY A C 1
ATOM 4320 O O . GLY A 1 569 ? -23.922 -17.531 -8.312 1 90.44 569 GLY A O 1
ATOM 4321 N N . LEU A 1 570 ? -26.031 -17.266 -9.109 1 92.12 570 LEU A N 1
ATOM 4322 C CA . LEU A 1 570 ? -25.625 -16.344 -10.172 1 92.12 570 LEU A CA 1
ATOM 4323 C C . LEU A 1 570 ? -25.609 -14.914 -9.664 1 92.12 570 LEU A C 1
ATOM 4325 O O . LEU A 1 570 ? -26.656 -14.359 -9.305 1 92.12 570 LEU A O 1
ATOM 4329 N N . TRP A 1 571 ? -24.469 -14.344 -9.586 1 96.38 571 TRP A N 1
ATOM 4330 C CA . TRP A 1 571 ? -24.266 -12.945 -9.203 1 96.38 571 TRP A CA 1
ATOM 4331 C C . TRP A 1 571 ? -24.234 -12.039 -10.43 1 96.38 571 TRP A C 1
ATOM 4333 O O . TRP A 1 571 ? -23.922 -12.492 -11.531 1 96.38 571 TRP A O 1
ATOM 4343 N N . ARG A 1 572 ? -24.609 -10.836 -10.266 1 97 572 ARG A N 1
ATOM 4344 C CA . ARG A 1 572 ? -24.531 -9.828 -11.32 1 97 572 ARG A CA 1
ATOM 4345 C C . ARG A 1 572 ? -23.766 -8.602 -10.852 1 97 572 ARG A C 1
ATOM 4347 O O . ARG A 1 572 ? -23.672 -8.328 -9.656 1 97 572 ARG A O 1
ATOM 4354 N N . TYR A 1 573 ? -23.109 -7.941 -11.773 1 97.06 573 TYR A N 1
ATOM 4355 C CA . TYR A 1 573 ? -22.391 -6.715 -11.422 1 97.06 573 TYR A CA 1
ATOM 4356 C C . TYR A 1 573 ? -22.594 -5.645 -12.484 1 97.06 573 TYR A C 1
ATOM 4358 O O . TYR A 1 573 ? -22.891 -5.953 -13.641 1 97.06 573 TYR A O 1
ATOM 4366 N N . LYS A 1 574 ? -22.562 -4.438 -12.062 1 94.81 574 LYS A N 1
ATOM 4367 C CA . LYS A 1 574 ? -22.562 -3.246 -12.898 1 94.81 574 LYS A CA 1
ATOM 4368 C C . LYS A 1 574 ? -21.453 -2.279 -12.477 1 94.81 574 LYS A C 1
ATOM 4370 O O . LYS A 1 574 ? -21.328 -1.942 -11.297 1 94.81 574 LYS A O 1
ATOM 4375 N N . VAL A 1 575 ? -20.594 -1.917 -13.438 1 93.44 575 VAL A N 1
ATOM 4376 C CA . VAL A 1 575 ? -19.531 -0.945 -13.203 1 93.44 575 VAL A CA 1
ATOM 4377 C C . VAL A 1 575 ? -19.734 0.266 -14.109 1 93.44 575 VAL A C 1
ATOM 4379 O O . VAL A 1 575 ? -19.797 0.128 -15.336 1 93.44 575 VAL A O 1
ATOM 4382 N N . ALA A 1 576 ? -19.797 1.385 -13.469 1 90.06 576 ALA A N 1
ATOM 4383 C CA . ALA A 1 576 ? -19.922 2.6 -14.266 1 90.06 576 ALA A CA 1
ATOM 4384 C C . ALA A 1 576 ? -18.609 2.938 -14.977 1 90.06 576 ALA A C 1
ATOM 4386 O O . ALA A 1 576 ? -17.531 2.787 -14.398 1 90.06 576 ALA A O 1
ATOM 4387 N N . ASN A 1 577 ? -18.672 3.297 -16.219 1 87.5 577 ASN A N 1
ATOM 4388 C CA . ASN A 1 577 ? -17.531 3.748 -16.984 1 87.5 577 ASN A CA 1
ATOM 4389 C C . ASN A 1 577 ? -17.531 5.266 -17.156 1 87.5 577 ASN A C 1
ATOM 4391 O O . ASN A 1 577 ? -18.594 5.887 -17.234 1 87.5 577 ASN A O 1
ATOM 4395 N N . ARG A 1 578 ? -16.203 5.715 -16.984 1 78.69 578 ARG A N 1
ATOM 4396 C CA . ARG A 1 578 ? -16.062 7.148 -17.219 1 78.69 578 ARG A CA 1
ATOM 4397 C C . ARG A 1 578 ? -15.141 7.418 -18.406 1 78.69 578 ARG A C 1
ATOM 4399 O O . ARG A 1 578 ? -14.234 6.633 -18.688 1 78.69 578 ARG A O 1
ATOM 4406 N N . ALA A 1 579 ? -15.281 8.453 -19.047 1 66.5 579 ALA A N 1
ATOM 4407 C CA . ALA A 1 579 ? -14.492 9.047 -20.125 1 66.5 579 ALA A CA 1
ATOM 4408 C C . ALA A 1 579 ? -14.242 8.039 -21.25 1 66.5 579 ALA A C 1
ATOM 4410 O O . ALA A 1 579 ? -14.312 6.828 -21.031 1 66.5 579 ALA A O 1
ATOM 4411 N N . ASP A 1 580 ? -14.312 8.344 -22.422 1 61.34 580 ASP A N 1
ATOM 4412 C CA . ASP A 1 580 ? -14.141 7.559 -23.641 1 61.34 580 ASP A CA 1
ATOM 4413 C C . ASP A 1 580 ? -12.688 7.129 -23.812 1 61.34 580 ASP A C 1
ATOM 4415 O O . ASP A 1 580 ? -11.836 7.934 -24.203 1 61.34 580 ASP A O 1
ATOM 4419 N N . SER A 1 581 ? -12.406 6.043 -22.875 1 66.25 581 SER A N 1
ATOM 4420 C CA . SER A 1 581 ? -11.055 5.594 -23.188 1 66.25 581 SER A CA 1
ATOM 4421 C C . SER A 1 581 ? -11.062 4.457 -24.203 1 66.25 581 SER A C 1
ATOM 4423 O O . SER A 1 581 ? -12.055 3.736 -24.312 1 66.25 581 SER A O 1
ATOM 4425 N N . HIS A 1 582 ? -10.242 4.441 -25.203 1 78.56 582 HIS A N 1
ATOM 4426 C CA . HIS A 1 582 ? -10.086 3.332 -26.125 1 78.56 582 HIS A CA 1
ATOM 4427 C C . HIS A 1 582 ? -9.5 2.105 -25.438 1 78.56 582 HIS A C 1
ATOM 4429 O O . HIS A 1 582 ? -9.312 1.063 -26.078 1 78.56 582 HIS A O 1
ATOM 4435 N N . GLN A 1 583 ? -9.406 2.23 -24.078 1 87.88 583 GLN A N 1
ATOM 4436 C CA . GLN A 1 583 ? -8.844 1.103 -23.344 1 87.88 583 GLN A CA 1
ATOM 4437 C C . GLN A 1 583 ? -9.945 0.281 -22.672 1 87.88 583 GLN A C 1
ATOM 4439 O O . GLN A 1 583 ? -10.93 0.834 -22.188 1 87.88 583 GLN A O 1
ATOM 4444 N N . ALA A 1 584 ? -9.805 -1.009 -22.641 1 89.06 584 ALA A N 1
ATOM 4445 C CA . ALA A 1 584 ? -10.758 -1.932 -22.031 1 89.06 584 ALA A CA 1
ATOM 4446 C C . ALA A 1 584 ? -10.578 -1.979 -20.516 1 89.06 584 ALA A C 1
ATOM 4448 O O . ALA A 1 584 ? -9.625 -1.413 -19.984 1 89.06 584 ALA A O 1
ATOM 4449 N N . LEU A 1 585 ? -11.641 -2.549 -19.875 1 92.12 585 LEU A N 1
ATOM 4450 C CA . LEU A 1 585 ? -11.57 -2.975 -18.484 1 92.12 585 LEU A CA 1
ATOM 4451 C C . LEU A 1 585 ? -11.633 -4.492 -18.375 1 92.12 585 LEU A C 1
ATOM 4453 O O . LEU A 1 585 ? -12.297 -5.152 -19.172 1 92.12 585 LEU A O 1
ATOM 4457 N N . TYR A 1 586 ? -10.906 -4.988 -17.438 1 95 586 TYR A N 1
ATOM 4458 C CA . TYR A 1 586 ? -11.023 -6.418 -17.156 1 95 586 TYR A CA 1
ATOM 4459 C C . TYR A 1 586 ? -11.617 -6.664 -15.781 1 95 586 TYR A C 1
ATOM 4461 O O . TYR A 1 586 ? -11.211 -6.031 -14.805 1 95 586 TYR A O 1
ATOM 4469 N N . VAL A 1 587 ? -12.602 -7.504 -15.695 1 96.56 587 VAL A N 1
ATOM 4470 C CA . VAL A 1 587 ? -13.211 -7.891 -14.43 1 96.56 587 VAL A CA 1
ATOM 4471 C C . VAL A 1 587 ? -12.883 -9.352 -14.125 1 96.56 587 VAL A C 1
ATOM 4473 O O . VAL A 1 587 ? -13.086 -10.234 -14.961 1 96.56 587 VAL A O 1
ATOM 4476 N N . GLN A 1 588 ? -12.344 -9.562 -12.977 1 96.88 588 GLN A N 1
ATOM 4477 C CA . GLN A 1 588 ? -11.992 -10.898 -12.5 1 96.88 588 GLN A CA 1
ATOM 4478 C C . GLN A 1 588 ? -12.602 -11.164 -11.125 1 96.88 588 GLN A C 1
ATOM 4480 O O . GLN A 1 588 ? -12.633 -10.281 -10.266 1 96.88 588 GLN A O 1
ATOM 4485 N N . VAL A 1 589 ? -13.133 -12.344 -10.914 1 95.5 589 VAL A N 1
ATOM 4486 C CA . VAL A 1 589 ? -13.609 -12.758 -9.602 1 95.5 589 VAL A CA 1
ATOM 4487 C C . VAL A 1 589 ? -12.914 -14.055 -9.18 1 95.5 589 VAL A C 1
ATOM 4489 O O . VAL A 1 589 ? -12.859 -15.016 -9.961 1 95.5 589 VAL A O 1
ATOM 4492 N N . THR A 1 590 ? -12.32 -14.062 -8.055 1 93.88 590 THR A N 1
ATOM 4493 C CA . THR A 1 590 ? -11.719 -15.266 -7.488 1 93.88 590 THR A CA 1
ATOM 4494 C C . THR A 1 590 ? -12.398 -15.641 -6.172 1 93.88 590 THR A C 1
ATOM 4496 O O . THR A 1 590 ? -13.023 -14.797 -5.527 1 93.88 590 THR A O 1
ATOM 4499 N N . SER A 1 591 ? -12.367 -16.875 -5.844 1 90.31 591 SER A N 1
ATOM 4500 C CA . SER A 1 591 ? -12.961 -17.391 -4.613 1 90.31 591 SER A CA 1
ATOM 4501 C C . SER A 1 591 ? -12.234 -18.641 -4.121 1 90.31 591 SER A C 1
ATOM 4503 O O . SER A 1 591 ? -11.516 -19.281 -4.883 1 90.31 591 SER A O 1
ATOM 4505 N N . ARG A 1 592 ? -12.359 -18.922 -2.869 1 87.25 592 ARG A N 1
ATOM 4506 C CA . ARG A 1 592 ? -11.742 -20.094 -2.268 1 87.25 592 ARG A CA 1
ATOM 4507 C C . ARG A 1 592 ? -12.805 -21.062 -1.732 1 87.25 592 ARG A C 1
ATOM 4509 O O . ARG A 1 592 ? -13.914 -20.641 -1.411 1 87.25 592 ARG A O 1
ATOM 4516 N N . PRO A 1 593 ? -12.406 -22.312 -1.663 1 79.75 593 PRO A N 1
ATOM 4517 C CA . PRO A 1 593 ? -13.336 -23.281 -1.069 1 79.75 593 PRO A CA 1
ATOM 4518 C C . PRO A 1 593 ? -13.602 -23 0.411 1 79.75 593 PRO A C 1
ATOM 4520 O O . PRO A 1 593 ? -12.688 -22.609 1.143 1 79.75 593 PRO A O 1
ATOM 4523 N N . ARG A 1 594 ? -14.844 -23.141 0.831 1 79.81 594 ARG A N 1
ATOM 4524 C CA . ARG A 1 594 ? -15.195 -23.031 2.242 1 79.81 594 ARG A CA 1
ATOM 4525 C C . ARG A 1 594 ? -14.617 -24.188 3.049 1 79.81 594 ARG A C 1
ATOM 4527 O O . ARG A 1 594 ? -14.555 -25.312 2.566 1 79.81 594 ARG A O 1
ATOM 4534 N N . PRO A 1 595 ? -14.016 -23.766 4.258 1 64.56 595 PRO A N 1
ATOM 4535 C CA . PRO A 1 595 ? -13.461 -24.844 5.082 1 64.56 595 PRO A CA 1
ATOM 4536 C C . PRO A 1 595 ? -14.539 -25.781 5.613 1 64.56 595 PRO A C 1
ATOM 4538 O O . PRO A 1 595 ? -15.211 -25.469 6.605 1 64.56 595 PRO A O 1
ATOM 4541 N N . ARG A 1 596 ? -15.469 -26.375 4.941 1 57.91 596 ARG A N 1
ATOM 4542 C CA . ARG A 1 596 ? -16.484 -27.266 5.516 1 57.91 596 ARG A CA 1
ATOM 4543 C C . ARG A 1 596 ? -15.93 -28.672 5.695 1 57.91 596 ARG A C 1
ATOM 4545 O O . ARG A 1 596 ? -15.305 -29.219 4.785 1 57.91 596 ARG A O 1
ATOM 4552 N N . PRO A 1 597 ? -16.203 -29.047 6.977 1 50.12 597 PRO A N 1
ATOM 4553 C CA . PRO A 1 597 ? -16.031 -30.484 7.176 1 50.12 597 PRO A CA 1
ATOM 4554 C C . PRO A 1 597 ? -16.922 -31.312 6.25 1 50.12 597 PRO A C 1
ATOM 4556 O O . PRO A 1 597 ? -18.031 -30.906 5.934 1 50.12 597 PRO A O 1
ATOM 4559 N N . HIS A 1 598 ? -16.438 -32.094 5.18 1 48.56 598 HIS A N 1
ATOM 4560 C CA . HIS A 1 598 ? -17.094 -33.156 4.445 1 48.56 598 HIS A CA 1
ATOM 4561 C C . HIS A 1 598 ? -17.516 -32.719 3.055 1 48.56 598 HIS A C 1
ATOM 4563 O O . HIS A 1 598 ? -18.219 -33.438 2.348 1 48.56 598 HIS A O 1
ATOM 4569 N N . VAL A 1 599 ? -17.531 -31.453 2.895 1 47.38 599 VAL A N 1
ATOM 4570 C CA . VAL A 1 599 ? -17.953 -31.078 1.552 1 47.38 599 VAL A CA 1
ATOM 4571 C C . VAL A 1 599 ? -16.797 -31.234 0.575 1 47.38 599 VAL A C 1
ATOM 4573 O O . VAL A 1 599 ? -15.703 -30.703 0.809 1 47.38 599 VAL A O 1
ATOM 4576 N N . PRO A 1 600 ? -17.078 -31.984 -0.375 1 47.47 600 PRO A N 1
ATOM 4577 C CA . PRO A 1 600 ? -16.031 -32.219 -1.367 1 47.47 600 PRO A CA 1
ATOM 4578 C C . PRO A 1 600 ? -15.578 -30.953 -2.082 1 47.47 600 PRO A C 1
ATOM 4580 O O . PRO A 1 600 ? -16.406 -30.078 -2.369 1 47.47 600 PRO A O 1
ATOM 4583 N N . LYS A 1 601 ? -14.359 -30.656 -1.998 1 51.88 601 LYS A N 1
ATOM 4584 C CA . LYS A 1 601 ? -13.727 -29.562 -2.746 1 51.88 601 LYS A CA 1
ATOM 4585 C C . LYS A 1 601 ? -13.695 -29.875 -4.242 1 51.88 601 LYS A C 1
ATOM 4587 O O . LYS A 1 601 ? -13.414 -31 -4.641 1 51.88 601 LYS A O 1
ATOM 4592 N N . ILE A 1 602 ? -14.43 -29 -5.031 1 46.38 602 ILE A N 1
ATOM 4593 C CA . ILE A 1 602 ? -14.398 -29.172 -6.48 1 46.38 602 ILE A CA 1
ATOM 4594 C C . ILE A 1 602 ? -13.148 -28.516 -7.055 1 46.38 602 ILE A C 1
ATOM 4596 O O . ILE A 1 602 ? -12.805 -27.391 -6.676 1 46.38 602 ILE A O 1
ATOM 4600 N N . SER A 1 603 ? -12.328 -29.281 -7.57 1 51.72 603 SER A N 1
ATOM 4601 C CA . SER A 1 603 ? -11.203 -28.734 -8.32 1 51.72 603 SER A CA 1
ATOM 4602 C C . SER A 1 603 ? -11.367 -28.984 -9.82 1 51.72 603 SER A C 1
ATOM 4604 O O . SER A 1 603 ? -11.914 -30.016 -10.227 1 51.72 603 SER A O 1
ATOM 4606 N N . VAL A 1 604 ? -11.25 -27.891 -10.602 1 45.22 604 VAL A N 1
ATOM 4607 C CA . VAL A 1 604 ? -11.312 -28.031 -12.055 1 45.22 604 VAL A CA 1
ATOM 4608 C C . VAL A 1 604 ? -9.93 -27.797 -12.656 1 45.22 604 VAL A C 1
ATOM 4610 O O . VAL A 1 604 ? -9.219 -26.875 -12.242 1 45.22 604 VAL A O 1
ATOM 4613 N N . ARG A 1 605 ? -9.539 -28.719 -13.359 1 51.19 605 ARG A N 1
ATOM 4614 C CA . ARG A 1 605 ? -8.312 -28.562 -14.133 1 51.19 605 ARG A CA 1
ATOM 4615 C C . ARG A 1 605 ? -8.586 -28.656 -15.625 1 51.19 605 ARG A C 1
ATOM 4617 O O . ARG A 1 605 ? -9.336 -29.531 -16.062 1 51.19 605 ARG A O 1
ATOM 4624 N N . GLY A 1 606 ? -8.273 -27.609 -16.391 1 46.12 606 GLY A N 1
ATOM 4625 C CA . GLY A 1 606 ? -8.383 -27.672 -17.828 1 46.12 606 GLY A CA 1
ATOM 4626 C C . GLY A 1 606 ? -7.039 -27.734 -18.531 1 46.12 606 GLY A C 1
ATOM 4627 O O . GLY A 1 606 ? -6.055 -27.156 -18.047 1 46.12 606 GLY A O 1
ATOM 4628 N N . TRP A 1 607 ? -6.949 -28.641 -19.438 1 50.69 607 TRP A N 1
ATOM 4629 C CA . TRP A 1 607 ? -5.727 -28.688 -20.234 1 50.69 607 TRP A CA 1
ATOM 4630 C C . TRP A 1 607 ? -6.039 -28.969 -21.703 1 50.69 607 TRP A C 1
ATOM 4632 O O . TRP A 1 607 ? -7.195 -29.203 -22.062 1 50.69 607 TRP A O 1
ATOM 4642 N N . THR A 1 608 ? -5.09 -28.641 -22.547 1 48.44 608 THR A N 1
ATOM 4643 C CA . THR A 1 608 ? -5.273 -28.891 -23.969 1 48.44 608 THR A CA 1
ATOM 4644 C C . THR A 1 608 ? -4.441 -30.094 -24.422 1 48.44 608 THR A C 1
ATOM 4646 O O . THR A 1 608 ? -3.6 -30.578 -23.672 1 48.44 608 THR A O 1
ATOM 4649 N N . SER A 1 609 ? -4.832 -30.594 -25.547 1 49.78 609 SER A N 1
ATOM 4650 C CA . SER A 1 609 ? -4.133 -31.734 -26.125 1 49.78 609 SER A CA 1
ATOM 4651 C C . SER A 1 609 ? -2.689 -31.391 -26.469 1 49.78 609 SER A C 1
ATOM 4653 O O . SER A 1 609 ? -1.876 -32.281 -26.734 1 49.78 609 SER A O 1
ATOM 4655 N N . HIS A 1 610 ? -2.535 -30.047 -26.516 1 48.53 610 HIS A N 1
ATOM 4656 C CA . HIS A 1 610 ? -1.189 -29.609 -26.875 1 48.53 610 HIS A CA 1
ATOM 4657 C C . HIS A 1 610 ? -0.435 -29.078 -25.656 1 48.53 610 HIS A C 1
ATOM 4659 O O . HIS A 1 610 ? -0.998 -28.359 -24.844 1 48.53 610 HIS A O 1
ATOM 4665 N N . GLY A 1 611 ? 0.497 -29.906 -25.266 1 45.38 611 GLY A N 1
ATOM 4666 C CA . GLY A 1 611 ? 1.298 -29.406 -24.172 1 45.38 611 GLY A CA 1
ATOM 4667 C C . GLY A 1 611 ? 1.735 -27.969 -24.344 1 45.38 611 GLY A C 1
ATOM 4668 O O . GLY A 1 611 ? 2.053 -27.281 -23.375 1 45.38 611 GLY A O 1
ATOM 4669 N N . ALA A 1 612 ? 2.182 -27.656 -25.562 1 43.44 612 ALA A N 1
ATOM 4670 C CA . ALA A 1 612 ? 2.742 -26.344 -25.828 1 43.44 612 ALA A CA 1
ATOM 4671 C C . ALA A 1 612 ? 1.687 -25.391 -26.406 1 43.44 612 ALA A C 1
ATOM 4673 O O . ALA A 1 612 ? 0.727 -25.844 -27.031 1 43.44 612 ALA A O 1
ATOM 4674 N N . ALA A 1 613 ? 1.581 -24.219 -25.891 1 42.09 613 ALA A N 1
ATOM 4675 C CA . ALA A 1 613 ? 0.654 -23.125 -26.172 1 42.09 613 ALA A CA 1
ATOM 4676 C C . ALA A 1 613 ? 0.431 -22.969 -27.672 1 42.09 613 ALA A C 1
ATOM 4678 O O . ALA A 1 613 ? -0.376 -22.141 -28.094 1 42.09 613 ALA A O 1
ATOM 4679 N N . ILE A 1 614 ? 1.292 -23.5 -28.531 1 39 614 ILE A N 1
ATOM 4680 C CA . ILE A 1 614 ? 1.025 -23.109 -29.922 1 39 614 ILE A CA 1
ATOM 4681 C C . ILE A 1 614 ? 0.115 -24.156 -30.578 1 39 614 ILE A C 1
ATOM 4683 O O . ILE A 1 614 ? 0.495 -25.312 -30.734 1 39 614 ILE A O 1
ATOM 4687 N N . VAL A 1 615 ? -1.03 -24 -30.453 1 43.12 615 VAL A N 1
ATOM 4688 C CA . VAL A 1 615 ? -1.972 -24.797 -31.234 1 43.12 615 VAL A CA 1
ATOM 4689 C C . VAL A 1 615 ? -2.111 -24.219 -32.625 1 43.12 615 VAL A C 1
ATOM 4691 O O . VAL A 1 615 ? -2.455 -23.047 -32.812 1 43.12 615 VAL A O 1
ATOM 4694 N N . ASN A 1 616 ? -1.344 -24.781 -33.562 1 39.22 616 ASN A N 1
ATOM 4695 C CA . ASN A 1 616 ? -1.766 -24.484 -34.938 1 39.22 616 ASN A CA 1
ATOM 4696 C C . ASN A 1 616 ? -3.176 -25 -35.219 1 39.22 616 ASN A C 1
ATOM 4698 O O . ASN A 1 616 ? -3.369 -26.188 -35.469 1 39.22 616 ASN A O 1
ATOM 4702 N N . ALA A 1 617 ? -3.977 -24.172 -34.938 1 45.5 617 ALA A N 1
ATOM 4703 C CA . ALA A 1 617 ? -5.387 -24.516 -35.094 1 45.5 617 ALA A CA 1
ATOM 4704 C C . ALA A 1 617 ? -5.652 -25.094 -36.469 1 45.5 617 ALA A C 1
ATOM 4706 O O . ALA A 1 617 ? -6.652 -25.781 -36.688 1 45.5 617 ALA A O 1
ATOM 4707 N N . SER A 1 618 ? -4.75 -24.797 -37.406 1 42.56 618 SER A N 1
ATOM 4708 C CA . SER A 1 618 ? -4.977 -25.297 -38.75 1 42.56 618 SER A CA 1
ATOM 4709 C C . SER A 1 618 ? -4.414 -26.688 -38.938 1 42.56 618 SER A C 1
ATOM 4711 O O . SER A 1 618 ? -4.656 -27.344 -39.969 1 42.56 618 SER A O 1
ATOM 4713 N N . ASP A 1 619 ? -3.617 -27.047 -38.031 1 43.16 619 ASP A N 1
ATOM 4714 C CA . ASP A 1 619 ? -3.086 -28.391 -38.188 1 43.16 619 ASP A CA 1
ATOM 4715 C C . ASP A 1 619 ? -4.117 -29.438 -37.75 1 43.16 619 ASP A C 1
ATOM 4717 O O . ASP A 1 619 ? -4.367 -29.625 -36.562 1 43.16 619 ASP A O 1
ATOM 4721 N N . ILE A 1 620 ? -4.828 -29.891 -38.688 1 48.81 620 ILE A N 1
ATOM 4722 C CA . ILE A 1 620 ? -5.918 -30.844 -38.5 1 48.81 620 ILE A CA 1
ATOM 4723 C C . ILE A 1 620 ? -5.367 -32.156 -37.969 1 48.81 620 ILE A C 1
ATOM 4725 O O . ILE A 1 620 ? -6.129 -33.031 -37.5 1 48.81 620 ILE A O 1
ATOM 4729 N N . SER A 1 621 ? -4.066 -32.375 -38.156 1 51.47 621 SER A N 1
ATOM 4730 C CA . SER A 1 621 ? -3.514 -33.656 -37.719 1 51.47 621 SER A CA 1
ATOM 4731 C C . SER A 1 621 ? -3.404 -33.75 -36.219 1 51.47 621 SER A C 1
ATOM 4733 O O . SER A 1 621 ? -3.352 -34.844 -35.656 1 51.47 621 SER A O 1
ATOM 4735 N N . SER A 1 622 ? -3.373 -32.5 -35.656 1 51.31 622 SER A N 1
ATOM 4736 C CA . SER A 1 622 ? -3.348 -32.5 -34.188 1 51.31 622 SER A CA 1
ATOM 4737 C C . SER A 1 622 ? -4.352 -31.5 -33.625 1 51.31 622 SER A C 1
ATOM 4739 O O . SER A 1 622 ? -3.979 -30.391 -33.25 1 51.31 622 SER A O 1
ATOM 4741 N N . PRO A 1 623 ? -5.617 -31.953 -33.781 1 50.5 623 PRO A N 1
ATOM 4742 C CA . PRO A 1 623 ? -6.652 -31 -33.375 1 50.5 623 PRO A CA 1
ATOM 4743 C C . PRO A 1 623 ? -6.516 -30.594 -31.906 1 50.5 623 PRO A C 1
ATOM 4745 O O . PRO A 1 623 ? -6.027 -31.375 -31.078 1 50.5 623 PRO A O 1
ATOM 4748 N N . LEU A 1 624 ? -6.797 -29.297 -31.703 1 52.38 624 LEU A N 1
ATOM 4749 C CA . LEU A 1 624 ? -6.805 -28.797 -30.344 1 52.38 624 LEU A CA 1
ATOM 4750 C C . LEU A 1 624 ? -8.016 -29.312 -29.578 1 52.38 624 LEU A C 1
ATOM 4752 O O . LEU A 1 624 ? -9.156 -29.156 -30.016 1 52.38 624 LEU A O 1
ATOM 4756 N N . ALA A 1 625 ? -7.703 -30.25 -28.672 1 52.12 625 ALA A N 1
ATOM 4757 C CA . ALA A 1 625 ? -8.766 -30.703 -27.781 1 52.12 625 ALA A CA 1
ATOM 4758 C C . ALA A 1 625 ? -8.641 -30.062 -26.406 1 52.12 625 ALA A C 1
ATOM 4760 O O . ALA A 1 625 ? -7.535 -29.891 -25.891 1 52.12 625 ALA A O 1
ATOM 4761 N N . LEU A 1 626 ? -9.758 -29.469 -25.938 1 52.84 626 LEU A N 1
ATOM 4762 C CA . LEU A 1 626 ? -9.828 -28.922 -24.594 1 52.84 626 LEU A CA 1
ATOM 4763 C C . LEU A 1 626 ? -10.391 -29.953 -23.609 1 52.84 626 LEU A C 1
ATOM 4765 O O . LEU A 1 626 ? -11.414 -30.578 -23.891 1 52.84 626 LEU A O 1
ATOM 4769 N N . TYR A 1 627 ? -9.562 -30.266 -22.656 1 50.78 627 TYR A N 1
ATOM 4770 C CA . TYR A 1 627 ? -9.992 -31.219 -21.641 1 50.78 627 TYR A CA 1
ATOM 4771 C C . TYR A 1 627 ? -10.266 -30.516 -20.312 1 50.78 627 TYR A C 1
ATOM 4773 O O . TYR A 1 627 ? -9.68 -29.469 -20.016 1 50.78 627 TYR A O 1
ATOM 4781 N N . ALA A 1 628 ? -11.32 -30.906 -19.641 1 52.34 628 ALA A N 1
ATOM 4782 C CA . ALA A 1 628 ? -11.578 -30.391 -18.297 1 52.34 628 ALA A CA 1
ATOM 4783 C C . ALA A 1 628 ? -11.789 -31.547 -17.312 1 52.34 628 ALA A C 1
ATOM 4785 O O . ALA A 1 628 ? -12.406 -32.562 -17.656 1 52.34 628 ALA A O 1
ATOM 4786 N N . GLU A 1 629 ? -11.008 -31.625 -16.234 1 52 629 GLU A N 1
ATOM 4787 C CA . GLU A 1 629 ? -11.227 -32.531 -15.109 1 52 629 GLU A CA 1
ATOM 4788 C C . GLU A 1 629 ? -11.867 -31.812 -13.93 1 52 629 GLU A C 1
ATOM 4790 O O . GLU A 1 629 ? -11.406 -30.75 -13.516 1 52 629 GLU A O 1
ATOM 4795 N N . VAL A 1 630 ? -13.031 -32.25 -13.586 1 47.19 630 VAL A N 1
ATOM 4796 C CA . VAL A 1 630 ? -13.711 -31.703 -12.414 1 47.19 630 VAL A CA 1
ATOM 4797 C C . VAL A 1 630 ? -13.672 -32.719 -11.281 1 47.19 630 VAL A C 1
ATOM 4799 O O . VAL A 1 630 ? -14.086 -33.875 -11.453 1 47.19 630 VAL A O 1
ATOM 4802 N N . THR A 1 631 ? -12.867 -32.469 -10.328 1 49.66 631 THR A N 1
ATOM 4803 C CA . THR A 1 631 ? -12.797 -33.375 -9.188 1 49.66 631 THR A CA 1
ATOM 4804 C C . THR A 1 631 ? -13.508 -32.75 -7.977 1 49.66 631 THR A C 1
ATOM 4806 O O . THR A 1 631 ? -13.453 -31.547 -7.758 1 49.66 631 THR A O 1
ATOM 4809 N N . ALA A 1 632 ? -14.531 -33.344 -7.48 1 44.94 632 ALA A N 1
ATOM 4810 C CA . ALA A 1 632 ? -15.18 -32.969 -6.23 1 44.94 632 ALA A CA 1
ATOM 4811 C C . ALA A 1 632 ? -14.711 -33.844 -5.07 1 44.94 632 ALA A C 1
ATOM 4813 O O . ALA A 1 632 ? -14.742 -35.062 -5.16 1 44.94 632 ALA A O 1
ATOM 4814 N N . GLY A 1 633 ? -13.711 -33.438 -4.195 1 45.97 633 GLY A N 1
ATOM 4815 C CA . GLY A 1 633 ? -13.305 -34.25 -3.066 1 45.97 633 GLY A CA 1
ATOM 4816 C C . GLY A 1 633 ? -13.109 -33.438 -1.789 1 45.97 633 GLY A C 1
ATOM 4817 O O . GLY A 1 633 ? -13.156 -32.219 -1.806 1 45.97 633 GLY A O 1
ATOM 4818 N N . VAL A 1 634 ? -13.367 -34 -0.622 1 35.88 634 VAL A N 1
ATOM 4819 C CA . VAL A 1 634 ? -13.188 -33.469 0.729 1 35.88 634 VAL A CA 1
ATOM 4820 C C . VAL A 1 634 ? -11.695 -33.406 1.059 1 35.88 634 VAL A C 1
ATOM 4822 O O . VAL A 1 634 ? -10.969 -34.375 0.893 1 35.88 634 VAL A O 1
ATOM 4825 N N . THR A 1 635 ? -11.117 -32.344 0.755 1 34.19 635 THR A N 1
ATOM 4826 C CA . THR A 1 635 ? -9.734 -32.281 1.227 1 34.19 635 THR A CA 1
ATOM 4827 C C . THR A 1 635 ? -9.688 -32.156 2.746 1 34.19 635 THR A C 1
ATOM 4829 O O . THR A 1 635 ? -10.398 -31.328 3.322 1 34.19 635 THR A O 1
ATOM 4832 N N . TYR A 1 636 ? -9.43 -33.156 3.484 1 28.11 636 TYR A N 1
ATOM 4833 C CA . TYR A 1 636 ? -9.18 -33.031 4.918 1 28.11 636 TYR A CA 1
ATOM 4834 C C . TYR A 1 636 ? -7.945 -32.188 5.188 1 28.11 636 TYR A C 1
ATOM 4836 O O . TYR A 1 636 ? -6.863 -32.469 4.668 1 28.11 636 TYR A O 1
ATOM 4844 N N . THR A 1 637 ? -8.07 -30.969 5.141 1 27.73 637 THR A N 1
ATOM 4845 C CA . THR A 1 637 ? -6.945 -30.234 5.707 1 27.73 637 THR A CA 1
ATOM 4846 C C . THR A 1 637 ? -6.762 -30.562 7.184 1 27.73 637 THR A C 1
ATOM 4848 O O . THR A 1 637 ? -7.742 -30.703 7.922 1 27.73 637 THR A O 1
ATOM 4851 N N . MET B 1 1 ? -26.969 47.062 24.625 1 18.7 1 MET B N 1
ATOM 4852 C CA . MET B 1 1 ? -25.906 46.969 25.609 1 18.7 1 MET B CA 1
ATOM 4853 C C . MET B 1 1 ? -24.844 45.969 25.172 1 18.7 1 MET B C 1
ATOM 4855 O O . MET B 1 1 ? -25.094 44.75 25.188 1 18.7 1 MET B O 1
ATOM 4859 N N . LYS B 1 2 ? -23.969 46.375 24.219 1 32.56 2 LYS B N 1
ATOM 4860 C CA . LYS B 1 2 ? -22.922 45.594 23.547 1 32.56 2 LYS B CA 1
ATOM 4861 C C . LYS B 1 2 ? -22.016 44.906 24.578 1 32.56 2 LYS B C 1
ATOM 4863 O O . LYS B 1 2 ? -21.531 45.562 25.5 1 32.56 2 LYS B O 1
ATOM 4868 N N . GLN B 1 3 ? -22.188 43.75 24.812 1 27.31 3 GLN B N 1
ATOM 4869 C CA . GLN B 1 3 ? -21.422 42.938 25.75 1 27.31 3 GLN B CA 1
ATOM 4870 C C . GLN B 1 3 ? -19.922 43.25 25.656 1 27.31 3 GLN B C 1
ATOM 4872 O O . GLN B 1 3 ? -19.391 43.469 24.562 1 27.31 3 GLN B O 1
ATOM 4877 N N . PRO B 1 4 ? -19.188 43.625 26.734 1 29.3 4 PRO B N 1
ATOM 4878 C CA . PRO B 1 4 ? -17.766 43.938 26.781 1 29.3 4 PRO B CA 1
ATOM 4879 C C . PRO B 1 4 ? -16.891 42.844 26.125 1 29.3 4 PRO B C 1
ATOM 4881 O O . PRO B 1 4 ? -17.312 41.688 26.047 1 29.3 4 PRO B O 1
ATOM 4884 N N . PRO B 1 5 ? -15.828 43.219 25.5 1 27.64 5 PRO B N 1
ATOM 4885 C CA . PRO B 1 5 ? -14.922 42.25 24.859 1 27.64 5 PRO B CA 1
ATOM 4886 C C . PRO B 1 5 ? -14.359 41.25 25.844 1 27.64 5 PRO B C 1
ATOM 4888 O O . PRO B 1 5 ? -14.023 41.562 26.969 1 27.64 5 PRO B O 1
ATOM 4891 N N . ARG B 1 6 ? -14.82 40.094 25.938 1 36.38 6 ARG B N 1
ATOM 4892 C CA . ARG B 1 6 ? -14.359 38.938 26.688 1 36.38 6 ARG B CA 1
ATOM 4893 C C . ARG B 1 6 ? -12.906 38.625 26.344 1 36.38 6 ARG B C 1
ATOM 4895 O O . ARG B 1 6 ? -12.578 38.344 25.188 1 36.38 6 ARG B O 1
ATOM 4902 N N . LEU B 1 7 ? -11.938 39.281 27.203 1 31.14 7 LEU B N 1
ATOM 4903 C CA . LEU B 1 7 ? -10.547 38.875 27.031 1 31.14 7 LEU B CA 1
ATOM 4904 C C . LEU B 1 7 ? -10.305 37.469 27.562 1 31.14 7 LEU B C 1
ATOM 4906 O O . LEU B 1 7 ? -10.633 37.188 28.719 1 31.14 7 LEU B O 1
ATOM 4910 N N . SER B 1 8 ? -10.367 36.438 26.812 1 31.11 8 SER B N 1
ATOM 4911 C CA . SER B 1 8 ? -10.016 35.062 27.203 1 31.11 8 SER B CA 1
ATOM 4912 C C . SER B 1 8 ? -8.516 34.812 27.047 1 31.11 8 SER B C 1
ATOM 4914 O O . SER B 1 8 ? -7.891 35.344 26.125 1 31.11 8 SER B O 1
ATOM 4916 N N . LEU B 1 9 ? -7.812 34.562 28.234 1 33.22 9 LEU B N 1
ATOM 4917 C CA . LEU B 1 9 ? -6.391 34.219 28.25 1 33.22 9 LEU B CA 1
ATOM 4918 C C . LEU B 1 9 ? -6.18 32.719 28.234 1 33.22 9 LEU B C 1
ATOM 4920 O O . LEU B 1 9 ? -6.801 31.984 29.016 1 33.22 9 LEU B O 1
ATOM 4924 N N . GLY B 1 10 ? -5.605 32.219 27.203 1 33.97 10 GLY B N 1
ATOM 4925 C CA . GLY B 1 10 ? -5.16 30.828 27.172 1 33.97 10 GLY B CA 1
ATOM 4926 C C . GLY B 1 10 ? -3.748 30.641 27.703 1 33.97 10 GLY B C 1
ATOM 4927 O O . GLY B 1 10 ? -2.818 31.312 27.25 1 33.97 10 GLY B O 1
ATOM 4928 N N . ILE B 1 11 ? -3.568 29.922 28.938 1 37 11 ILE B N 1
ATOM 4929 C CA . ILE B 1 11 ? -2.279 29.656 29.562 1 37 11 ILE B CA 1
ATOM 4930 C C . ILE B 1 11 ? -1.877 28.203 29.328 1 37 11 ILE B C 1
ATOM 4932 O O . ILE B 1 11 ? -2.719 27.297 29.375 1 37 11 ILE B O 1
ATOM 4936 N N . VAL B 1 12 ? -0.713 28.031 28.828 1 33.78 12 VAL B N 1
ATOM 4937 C CA . VAL B 1 12 ? -0.171 26.672 28.781 1 33.78 12 VAL B CA 1
ATOM 4938 C C . VAL B 1 12 ? 0.903 26.5 29.844 1 33.78 12 VAL B C 1
ATOM 4940 O O . VAL B 1 12 ? 1.807 27.328 29.969 1 33.78 12 VAL B O 1
ATOM 4943 N N . LEU B 1 13 ? 0.656 25.438 30.828 1 32 13 LEU B N 1
ATOM 4944 C CA . LEU B 1 13 ? 1.617 25.094 31.875 1 32 13 LEU B CA 1
ATOM 4945 C C . LEU B 1 13 ? 2.588 24.016 31.391 1 32 13 LEU B C 1
ATOM 4947 O O . LEU B 1 13 ? 2.172 22.922 31.016 1 32 13 LEU B O 1
ATOM 4951 N N . LEU B 1 14 ? 3.826 24.281 31.078 1 34.03 14 LEU B N 1
ATOM 4952 C CA . LEU B 1 14 ? 4.801 23.281 30.656 1 34.03 14 LEU B CA 1
ATOM 4953 C C . LEU B 1 14 ? 5.52 22.688 31.859 1 34.03 14 LEU B C 1
ATOM 4955 O O . LEU B 1 14 ? 6.227 21.688 31.719 1 34.03 14 LEU B O 1
ATOM 4959 N N . ALA B 1 15 ? 5.703 23.203 33.125 1 30.56 15 ALA B N 1
ATOM 4960 C CA . ALA B 1 15 ? 6.555 22.734 34.219 1 30.56 15 ALA B CA 1
ATOM 4961 C C . ALA B 1 15 ? 5.867 21.625 35 1 30.56 15 ALA B C 1
ATOM 4963 O O . ALA B 1 15 ? 4.645 21.641 35.156 1 30.56 15 ALA B O 1
ATOM 4964 N N . ALA B 1 16 ? 6.75 20.359 35.25 1 35.25 16 ALA B N 1
ATOM 4965 C CA . ALA B 1 16 ? 6.344 19.266 36.125 1 35.25 16 ALA B CA 1
ATOM 4966 C C . ALA B 1 16 ? 5.922 19.781 37.5 1 35.25 16 ALA B C 1
ATOM 4968 O O . ALA B 1 16 ? 6.445 20.797 37.969 1 35.25 16 ALA B O 1
ATOM 4969 N N . PRO B 1 17 ? 4.98 19.094 38.031 1 35.25 17 PRO B N 1
ATOM 4970 C CA . PRO B 1 17 ? 4.594 19.516 39.375 1 35.25 17 PRO B CA 1
ATOM 4971 C C . PRO B 1 17 ? 5.754 19.469 40.344 1 35.25 17 PRO B C 1
ATOM 4973 O O . PRO B 1 17 ? 5.871 20.328 41.219 1 35.25 17 PRO B O 1
ATOM 4976 N N . GLY B 1 18 ? 6.375 18.062 40.625 1 33.88 18 GLY B N 1
ATOM 4977 C CA . GLY B 1 18 ? 7.148 17.625 41.781 1 33.88 18 GLY B CA 1
ATOM 4978 C C . GLY B 1 18 ? 8.555 18.203 41.812 1 33.88 18 GLY B C 1
ATOM 4979 O O . GLY B 1 18 ? 9.422 17.766 41.062 1 33.88 18 GLY B O 1
ATOM 4980 N N . GLY B 1 19 ? 8.875 19.25 41.875 1 32.19 19 GLY B N 1
ATOM 4981 C CA . GLY B 1 19 ? 10.203 19.562 42.344 1 32.19 19 GLY B CA 1
ATOM 4982 C C . GLY B 1 19 ? 10.602 18.734 43.562 1 32.19 19 GLY B C 1
ATOM 4983 O O . GLY B 1 19 ? 11.484 19.125 44.344 1 32.19 19 GLY B O 1
ATOM 4984 N N . GLY B 1 20 ? 9.82 17.703 44.25 1 29.09 20 GLY B N 1
ATOM 4985 C CA . GLY B 1 20 ? 10.414 17.094 45.438 1 29.09 20 GLY B CA 1
ATOM 4986 C C . GLY B 1 20 ? 11.641 16.266 45.125 1 29.09 20 GLY B C 1
ATOM 4987 O O . GLY B 1 20 ? 11.625 15.438 44.219 1 29.09 20 GLY B O 1
ATOM 4988 N N . GLY B 1 21 ? 12.883 16.625 45.5 1 29.17 21 GLY B N 1
ATOM 4989 C CA . GLY B 1 21 ? 14.055 15.805 45.75 1 29.17 21 GLY B CA 1
ATOM 4990 C C . GLY B 1 21 ? 13.719 14.43 46.281 1 29.17 21 GLY B C 1
ATOM 4991 O O . GLY B 1 21 ? 12.555 14.125 46.531 1 29.17 21 GLY B O 1
ATOM 4992 N N . GLY B 1 22 ? 14.75 13.766 47.344 1 28.25 22 GLY B N 1
ATOM 4993 C CA . GLY B 1 22 ? 15.133 12.5 47.969 1 28.25 22 GLY B CA 1
ATOM 4994 C C . GLY B 1 22 ? 13.969 11.766 48.594 1 28.25 22 GLY B C 1
ATOM 4995 O O . GLY B 1 22 ? 12.867 12.312 48.688 1 28.25 22 GLY B O 1
ATOM 4996 N N . GLY B 1 23 ? 14.367 10.57 49.625 1 28.19 23 GLY B N 1
ATOM 4997 C CA . GLY B 1 23 ? 13.906 9.445 50.438 1 28.19 23 GLY B CA 1
ATOM 4998 C C . GLY B 1 23 ? 12.727 9.789 51.312 1 28.19 23 GLY B C 1
ATOM 4999 O O . GLY B 1 23 ? 11.906 8.922 51.625 1 28.19 23 GLY B O 1
ATOM 5000 N N . GLY B 1 24 ? 13 10.617 52.5 1 26.66 24 GLY B N 1
ATOM 5001 C CA . GLY B 1 24 ? 12.344 10.352 53.781 1 26.66 24 GLY B CA 1
ATOM 5002 C C . GLY B 1 24 ? 10.836 10.508 53.719 1 26.66 24 GLY B C 1
ATOM 5003 O O . GLY B 1 24 ? 10.305 11.133 52.812 1 26.66 24 GLY B O 1
ATOM 5004 N N . GLY B 1 25 ? 9.961 9.672 54.469 1 29.88 25 GLY B N 1
ATOM 5005 C CA . GLY B 1 25 ? 8.609 9.484 55 1 29.88 25 GLY B CA 1
ATOM 5006 C C . GLY B 1 25 ? 7.895 10.797 55.281 1 29.88 25 GLY B C 1
ATOM 5007 O O . GLY B 1 25 ? 6.859 10.812 55.938 1 29.88 25 GLY B O 1
ATOM 5008 N N . GLY B 1 26 ? 8.68 11.961 55.469 1 27.48 26 GLY B N 1
ATOM 5009 C CA . GLY B 1 26 ? 7.938 12.938 56.25 1 27.48 26 GLY B CA 1
ATOM 5010 C C . GLY B 1 26 ? 6.695 13.445 55.531 1 27.48 26 GLY B C 1
ATOM 5011 O O . GLY B 1 26 ? 6.535 13.258 54.344 1 27.48 26 GLY B O 1
ATOM 5012 N N . ALA B 1 27 ? 5.895 14.273 56.312 1 29.81 27 ALA B N 1
ATOM 5013 C CA . ALA B 1 27 ? 4.605 14.953 56.375 1 29.81 27 ALA B CA 1
ATOM 5014 C C . ALA B 1 27 ? 4.398 15.859 55.188 1 29.81 27 ALA B C 1
ATOM 5016 O O . ALA B 1 27 ? 5.336 16.516 54.719 1 29.81 27 ALA B O 1
ATOM 5017 N N . PHE B 1 28 ? 3.477 15.648 54.312 1 31.86 28 PHE B N 1
ATOM 5018 C CA . PHE B 1 28 ? 2.729 16.406 53.312 1 31.86 28 PHE B CA 1
ATOM 5019 C C . PHE B 1 28 ? 2.658 17.891 53.719 1 31.86 28 PHE B C 1
ATOM 5021 O O . PHE B 1 28 ? 1.882 18.25 54.594 1 31.86 28 PHE B O 1
ATOM 5028 N N . THR B 1 29 ? 3.748 18.672 53.844 1 35.47 29 THR B N 1
ATOM 5029 C CA . THR B 1 29 ? 3.635 20.078 54.219 1 35.47 29 THR B CA 1
ATOM 5030 C C . THR B 1 29 ? 2.713 20.812 53.25 1 35.47 29 THR B C 1
ATOM 5032 O O . THR B 1 29 ? 2.518 20.375 52.094 1 35.47 29 THR B O 1
ATOM 5035 N N . ASP B 1 30 ? 1.833 22 53.625 1 39 30 ASP B N 1
ATOM 5036 C CA . ASP B 1 30 ? 0.831 23 53.312 1 39 30 ASP B CA 1
ATOM 5037 C C . ASP B 1 30 ? 1.241 23.797 52.062 1 39 30 ASP B C 1
ATOM 5039 O O . ASP B 1 30 ? 0.876 24.969 51.938 1 39 30 ASP B O 1
ATOM 5043 N N . GLN B 1 31 ? 2.164 23.531 51.25 1 47.16 31 GLN B N 1
ATOM 5044 C CA . GLN B 1 31 ? 2.572 24.422 50.188 1 47.16 31 GLN B CA 1
ATOM 5045 C C . GLN B 1 31 ? 1.546 24.438 49.062 1 47.16 31 GLN B C 1
ATOM 5047 O O . GLN B 1 31 ? 1.052 23.375 48.656 1 47.16 31 GLN B O 1
ATOM 5052 N N . PRO B 1 32 ? 1.005 25.672 48.688 1 57.19 32 PRO B N 1
ATOM 5053 C CA . PRO B 1 32 ? 0.022 25.797 47.625 1 57.19 32 PRO B CA 1
ATOM 5054 C C . PRO B 1 32 ? 0.507 25.203 46.281 1 57.19 32 PRO B C 1
ATOM 5056 O O . PRO B 1 32 ? 1.709 25.219 46 1 57.19 32 PRO B O 1
ATOM 5059 N N . SER B 1 33 ? -0.369 24.578 45.594 1 72.44 33 SER B N 1
ATOM 5060 C CA . SER B 1 33 ? -0.112 23.953 44.312 1 72.44 33 SER B CA 1
ATOM 5061 C C . SER B 1 33 ? 0.216 24.984 43.25 1 72.44 33 SER B C 1
ATOM 5063 O O . SER B 1 33 ? -0.056 26.172 43.438 1 72.44 33 SER B O 1
ATOM 5065 N N . LEU B 1 34 ? 1.072 24.703 42.281 1 75.5 34 LEU B N 1
ATOM 5066 C CA . LEU B 1 34 ? 1.42 25.562 41.156 1 75.5 34 LEU B CA 1
ATOM 5067 C C . LEU B 1 34 ? 0.173 26.219 40.562 1 75.5 34 LEU B C 1
ATOM 5069 O O . LEU B 1 34 ? 0.206 27.391 40.156 1 75.5 34 LEU B O 1
ATOM 5073 N N . SER B 1 35 ? -0.914 25.484 40.625 1 78.25 35 SER B N 1
ATOM 5074 C CA . SER B 1 35 ? -2.152 26.016 40.062 1 78.25 35 SER B CA 1
ATOM 5075 C C . SER B 1 35 ? -2.699 27.156 40.906 1 78.25 35 SER B C 1
ATOM 5077 O O . SER B 1 35 ? -3.162 28.172 40.375 1 78.25 35 SER B O 1
ATOM 5079 N N . THR B 1 36 ? -2.637 26.984 42.156 1 79.44 36 THR B N 1
ATOM 5080 C CA . THR B 1 36 ? -3.135 28.016 43.062 1 79.44 36 THR B CA 1
ATOM 5081 C C . THR B 1 36 ? -2.297 29.281 42.938 1 79.44 36 THR B C 1
ATOM 5083 O O . THR B 1 36 ? -2.836 30.391 42.938 1 79.44 36 THR B O 1
ATOM 5086 N N . LEU B 1 37 ? -1.02 29.078 42.844 1 82.31 37 LEU B N 1
ATOM 5087 C CA . LEU B 1 37 ? -0.119 30.219 42.719 1 82.31 37 LEU B CA 1
ATOM 5088 C C . LEU B 1 37 ? -0.293 30.922 41.375 1 82.31 37 LEU B C 1
ATOM 5090 O O . LEU B 1 37 ? -0.224 32.156 41.312 1 82.31 37 LEU B O 1
ATOM 5094 N N . LEU B 1 38 ? -0.486 30.141 40.375 1 85.75 38 LEU B N 1
ATOM 5095 C CA . LEU B 1 38 ? -0.758 30.703 39.062 1 85.75 38 LEU B CA 1
ATOM 5096 C C . LEU B 1 38 ? -2.02 31.562 39.094 1 85.75 38 LEU B C 1
ATOM 5098 O O . LEU B 1 38 ? -2.037 32.656 38.531 1 85.75 38 LEU B O 1
ATOM 5102 N N . GLU B 1 39 ? -3.016 31.078 39.719 1 86.94 39 GLU B N 1
ATOM 5103 C CA . GLU B 1 39 ? -4.281 31.812 39.812 1 86.94 39 GLU B CA 1
ATOM 5104 C C . GLU B 1 39 ? -4.105 33.125 40.531 1 86.94 39 GLU B C 1
ATOM 5106 O O . GLU B 1 39 ? -4.66 34.156 40.125 1 86.94 39 GLU B O 1
ATOM 5111 N N . GLU B 1 40 ? -3.377 33.062 41.531 1 88.31 40 GLU B N 1
ATOM 5112 C CA . GLU B 1 40 ? -3.174 34.281 42.312 1 88.31 40 GLU B CA 1
ATOM 5113 C C . GLU B 1 40 ? -2.426 35.344 41.5 1 88.31 40 GLU B C 1
ATOM 5115 O O . GLU B 1 40 ? -2.797 36.5 41.5 1 88.31 40 GLU B O 1
ATOM 5120 N N . VAL B 1 41 ? -1.396 34.906 40.844 1 90.94 41 VAL B N 1
ATOM 5121 C CA . VAL B 1 41 ? -0.602 35.844 40.062 1 90.94 41 VAL B CA 1
ATOM 5122 C C . VAL B 1 41 ? -1.455 36.438 38.938 1 90.94 41 VAL B C 1
ATOM 5124 O O . VAL B 1 41 ? -1.391 37.625 38.656 1 90.94 41 VAL B O 1
ATOM 5127 N N . VAL B 1 42 ? -2.279 35.594 38.344 1 91.31 42 VAL B N 1
ATOM 5128 C CA . VAL B 1 42 ? -3.123 36.031 37.25 1 91.31 42 VAL B CA 1
ATOM 5129 C C . VAL B 1 42 ? -4.191 36.969 37.75 1 91.31 42 VAL B C 1
ATOM 5131 O O . VAL B 1 42 ? -4.539 37.938 37.062 1 91.31 42 VAL B O 1
ATOM 5134 N N . ARG B 1 43 ? -4.695 36.75 38.875 1 90.69 43 ARG B N 1
ATOM 5135 C CA . ARG B 1 43 ? -5.703 37.625 39.438 1 90.69 43 ARG B CA 1
ATOM 5136 C C . ARG B 1 43 ? -5.121 39 39.719 1 90.69 43 ARG B C 1
ATOM 5138 O O . ARG B 1 43 ? -5.773 40.031 39.469 1 90.69 43 ARG B O 1
ATOM 5145 N N . VAL B 1 44 ? -3.922 38.969 40.25 1 92.31 44 VAL B N 1
ATOM 5146 C CA . VAL B 1 44 ? -3.256 40.25 40.5 1 92.31 44 VAL B CA 1
ATOM 5147 C C . VAL B 1 44 ? -3.035 40.969 39.156 1 92.31 44 VAL B C 1
ATOM 5149 O O . VAL B 1 44 ? -3.277 42.188 39.062 1 92.31 44 VAL B O 1
ATOM 5152 N N . ALA B 1 45 ? -2.557 40.25 38.219 1 93.38 45 ALA B N 1
ATOM 5153 C CA . ALA B 1 45 ? -2.338 40.844 36.906 1 93.38 45 ALA B CA 1
ATOM 5154 C C . ALA B 1 45 ? -3.625 41.438 36.344 1 93.38 45 ALA B C 1
ATOM 5156 O O . ALA B 1 45 ? -3.602 42.531 35.75 1 93.38 45 ALA B O 1
ATOM 5157 N N . SER B 1 46 ? -4.738 40.75 36.531 1 90.62 46 SER B N 1
ATOM 5158 C CA . SER B 1 46 ? -6.035 41.25 36.062 1 90.62 46 SER B CA 1
ATOM 5159 C C . SER B 1 46 ? -6.383 42.562 36.719 1 90.62 46 SER B C 1
ATOM 5161 O O . SER B 1 46 ? -6.867 43.5 36.062 1 90.62 46 SER B O 1
ATOM 5163 N N . THR B 1 47 ? -6.152 42.625 37.938 1 90.44 47 THR B N 1
ATOM 5164 C CA . THR B 1 47 ? -6.434 43.875 38.688 1 90.44 47 THR B CA 1
ATOM 5165 C C . THR B 1 47 ? -5.562 45 38.188 1 90.44 47 THR B C 1
ATOM 5167 O O . THR B 1 47 ? -6.035 46.156 38.031 1 90.44 47 THR B O 1
ATOM 5170 N N . VAL B 1 48 ? -4.355 44.688 37.938 1 93.38 48 VAL B N 1
ATOM 5171 C CA . VAL B 1 48 ? -3.424 45.688 37.469 1 93.38 48 VAL B CA 1
ATOM 5172 C C . VAL B 1 48 ? -3.852 46.188 36.094 1 93.38 48 VAL B C 1
ATOM 5174 O O . VAL B 1 48 ? -3.809 47.375 35.812 1 93.38 48 VAL B O 1
ATOM 5177 N N . VAL B 1 49 ? -4.219 45.312 35.25 1 91.88 49 VAL B N 1
ATOM 5178 C CA . VAL B 1 49 ? -4.684 45.688 33.906 1 91.88 49 VAL B CA 1
ATOM 5179 C C . VAL B 1 49 ? -5.938 46.562 34 1 91.88 49 VAL B C 1
ATOM 5181 O O . VAL B 1 49 ? -6.113 47.5 33.219 1 91.88 49 VAL B O 1
ATOM 5184 N N . PHE B 1 50 ? -6.793 46.188 34.938 1 89.38 50 PHE B N 1
ATOM 5185 C CA . PHE B 1 50 ? -8.008 46.938 35.156 1 89.38 50 PHE B CA 1
ATOM 5186 C C . PHE B 1 50 ? -7.68 48.375 35.531 1 89.38 50 PHE B C 1
ATOM 5188 O O . PHE B 1 50 ? -8.273 49.312 35 1 89.38 50 PHE B O 1
ATOM 5195 N N . ASP B 1 51 ? -6.754 48.531 36.406 1 90.38 51 ASP B N 1
ATOM 5196 C CA . ASP B 1 51 ? -6.34 49.844 36.844 1 90.38 51 ASP B CA 1
ATOM 5197 C C . ASP B 1 51 ? -5.676 50.625 35.688 1 90.38 51 ASP B C 1
ATOM 5199 O O . ASP B 1 51 ? -5.992 51.781 35.469 1 90.38 51 ASP B O 1
ATOM 5203 N N . ALA B 1 52 ? -4.816 49.906 35.062 1 91.62 52 ALA B N 1
ATOM 5204 C CA . ALA B 1 52 ? -4.051 50.562 34 1 91.62 52 ALA B CA 1
ATOM 5205 C C . ALA B 1 52 ? -4.961 51 32.875 1 91.62 52 ALA B C 1
ATOM 5207 O O . ALA B 1 52 ? -4.676 52 32.188 1 91.62 52 ALA B O 1
ATOM 5208 N N . SER B 1 53 ? -6.078 50.312 32.688 1 89.44 53 SER B N 1
ATOM 5209 C CA . SER B 1 53 ? -7.004 50.656 31.594 1 89.44 53 SER B CA 1
ATOM 5210 C C . SER B 1 53 ? -8.117 51.562 32.062 1 89.44 53 SER B C 1
ATOM 5212 O O . SER B 1 53 ? -9.164 51.656 31.422 1 89.44 53 SER B O 1
ATOM 5214 N N . ARG B 1 54 ? -7.887 52.094 33.25 1 87.06 54 ARG B N 1
ATOM 5215 C CA . ARG B 1 54 ? -8.859 53.031 33.812 1 87.06 54 ARG B CA 1
ATOM 5216 C C . ARG B 1 54 ? -10.211 52.344 34 1 87.06 54 ARG B C 1
ATOM 5218 O O . ARG B 1 54 ? -11.25 52.938 33.688 1 87.06 54 ARG B O 1
ATOM 5225 N N . GLY B 1 55 ? -10.078 51.094 34.344 1 82.06 55 GLY B N 1
ATOM 5226 C CA . GLY B 1 55 ? -11.273 50.344 34.656 1 82.06 55 GLY B CA 1
ATOM 5227 C C . GLY B 1 55 ? -12.016 49.812 33.438 1 82.06 55 GLY B C 1
ATOM 5228 O O . GLY B 1 55 ? -13.227 49.594 33.5 1 82.06 55 GLY B O 1
ATOM 5229 N N . ARG B 1 56 ? -11.336 49.594 32.438 1 83.12 56 ARG B N 1
ATOM 5230 C CA . ARG B 1 56 ? -12.062 49.281 31.203 1 83.12 56 ARG B CA 1
ATOM 5231 C C . ARG B 1 56 ? -11.773 47.875 30.703 1 83.12 56 ARG B C 1
ATOM 5233 O O . ARG B 1 56 ? -12.453 47.375 29.812 1 83.12 56 ARG B O 1
ATOM 5240 N N . ALA B 1 57 ? -10.742 47.312 31.266 1 84.06 57 ALA B N 1
ATOM 5241 C CA . ALA B 1 57 ? -10.438 45.969 30.812 1 84.06 57 ALA B CA 1
ATOM 5242 C C . ALA B 1 57 ? -9.914 45.094 31.969 1 84.06 57 ALA B C 1
ATOM 5244 O O . ALA B 1 57 ? -9.188 45.594 32.844 1 84.06 57 ALA B O 1
ATOM 5245 N N . HIS B 1 58 ? -10.281 43.906 32.094 1 85.88 58 HIS B N 1
ATOM 5246 C CA . HIS B 1 58 ? -9.773 42.875 33.031 1 85.88 58 HIS B CA 1
ATOM 5247 C C . HIS B 1 58 ? -9.945 41.469 32.469 1 85.88 58 HIS B C 1
ATOM 5249 O O . HIS B 1 58 ? -10.617 41.281 31.453 1 85.88 58 HIS B O 1
ATOM 5255 N N . PHE B 1 59 ? -9.281 40.5 33.125 1 85.12 59 PHE B N 1
ATOM 5256 C CA . PHE B 1 59 ? -9.453 39.094 32.719 1 85.12 59 PHE B CA 1
ATOM 5257 C C . PHE B 1 59 ? -10.773 38.531 33.219 1 85.12 59 PHE B C 1
ATOM 5259 O O . PHE B 1 59 ? -11.141 38.781 34.375 1 85.12 59 PHE B O 1
ATOM 5266 N N . ARG B 1 60 ? -11.523 37.969 32.406 1 80.19 60 ARG B N 1
ATOM 5267 C CA . ARG B 1 60 ? -12.773 37.344 32.844 1 80.19 60 ARG B CA 1
ATOM 5268 C C . ARG B 1 60 ? -12.633 35.812 32.938 1 80.19 60 ARG B C 1
ATOM 5270 O O . ARG B 1 60 ? -13.031 35.219 33.938 1 80.19 60 ARG B O 1
ATOM 5277 N N . GLN B 1 61 ? -12.188 35.219 31.922 1 81.31 61 GLN B N 1
ATOM 5278 C CA . GLN B 1 61 ? -12.031 33.781 31.859 1 81.31 61 GLN B CA 1
ATOM 5279 C C . GLN B 1 61 ? -10.617 33.406 31.438 1 81.31 61 GLN B C 1
ATOM 5281 O O . GLN B 1 61 ? -10.062 33.969 30.5 1 81.31 61 GLN B O 1
ATOM 5286 N N . VAL B 1 62 ? -10.062 32.5 32.219 1 83.75 62 VAL B N 1
ATOM 5287 C CA . VAL B 1 62 ? -8.734 31.953 31.906 1 83.75 62 VAL B CA 1
ATOM 5288 C C . VAL B 1 62 ? -8.82 30.438 31.75 1 83.75 62 VAL B C 1
ATOM 5290 O O . VAL B 1 62 ? -9.336 29.734 32.625 1 83.75 62 VAL B O 1
ATOM 5293 N N . LYS B 1 63 ? -8.445 29.984 30.594 1 81.38 63 LYS B N 1
ATOM 5294 C CA . LYS B 1 63 ? -8.344 28.547 30.375 1 81.38 63 LYS B CA 1
ATOM 5295 C C . LYS B 1 63 ? -6.891 28.078 30.469 1 81.38 63 LYS B C 1
ATOM 5297 O O . LYS B 1 63 ? -6.004 28.656 29.828 1 81.38 63 LYS B O 1
ATOM 5302 N N . VAL B 1 64 ? -6.699 27.094 31.297 1 81.56 64 VAL B N 1
ATOM 5303 C CA . VAL B 1 64 ? -5.348 26.578 31.531 1 81.56 64 VAL B CA 1
ATOM 5304 C C . VAL B 1 64 ? -5.215 25.172 30.938 1 81.56 64 VAL B C 1
ATOM 5306 O O . VAL B 1 64 ? -5.926 24.266 31.359 1 81.56 64 VAL B O 1
ATOM 5309 N N . LEU B 1 65 ? -4.398 25.094 29.953 1 78.88 65 LEU B N 1
ATOM 5310 C CA . LEU B 1 65 ? -4.07 23.781 29.391 1 78.88 65 LEU B CA 1
ATOM 5311 C C . LEU B 1 65 ? -2.996 23.094 30.219 1 78.88 65 LEU B C 1
ATOM 5313 O O . LEU B 1 65 ? -1.884 23.594 30.359 1 78.88 65 LEU B O 1
ATOM 5317 N N . VAL B 1 66 ? -3.342 21.922 30.781 1 76.25 66 VAL B N 1
ATOM 5318 C CA . VAL B 1 66 ? -2.438 21.219 31.672 1 76.25 66 VAL B CA 1
ATOM 5319 C C . VAL B 1 66 ? -1.787 20.047 30.938 1 76.25 66 VAL B C 1
ATOM 5321 O O . VAL B 1 66 ? -2.436 19.375 30.141 1 76.25 66 VAL B O 1
ATOM 5324 N N . PRO B 1 67 ? -0.494 19.859 31.172 1 69.5 67 PRO B N 1
ATOM 5325 C CA . PRO B 1 67 ? 0.166 18.719 30.531 1 69.5 67 PRO B CA 1
ATOM 5326 C C . PRO B 1 67 ? -0.441 17.375 30.938 1 69.5 67 PRO B C 1
ATOM 5328 O O . PRO B 1 67 ? -0.918 17.234 32.062 1 69.5 67 PRO B O 1
ATOM 5331 N N . PRO B 1 68 ? -0.368 16.438 30.031 1 64.12 68 PRO B N 1
ATOM 5332 C CA . PRO B 1 68 ? -0.942 15.125 30.328 1 64.12 68 PRO B CA 1
ATOM 5333 C C . PRO B 1 68 ? -0.251 14.438 31.5 1 64.12 68 PRO B C 1
ATOM 5335 O O . PRO B 1 68 ? -0.84 13.562 32.156 1 64.12 68 PRO B O 1
ATOM 5338 N N . SER B 1 69 ? 0.918 14.766 31.797 1 64.81 69 SER B N 1
ATOM 5339 C CA . SER B 1 69 ? 1.687 14.109 32.844 1 64.81 69 SER B CA 1
ATOM 5340 C C . SER B 1 69 ? 1.194 14.523 34.219 1 64.81 69 SER B C 1
ATOM 5342 O O . SER B 1 69 ? 1.516 13.875 35.219 1 64.81 69 SER B O 1
ATOM 5344 N N . TRP B 1 70 ? 0.351 15.484 34.25 1 68.06 70 TRP B N 1
ATOM 5345 C CA . TRP B 1 70 ? -0.102 15.984 35.562 1 68.06 70 TRP B CA 1
ATOM 5346 C C . TRP B 1 70 ? -1.171 15.07 36.156 1 68.06 70 TRP B C 1
ATOM 5348 O O . TRP B 1 70 ? -2.025 14.555 35.438 1 68.06 70 TRP B O 1
ATOM 5358 N N . THR B 1 71 ? -0.988 14.773 37.375 1 67.56 71 THR B N 1
ATOM 5359 C CA . THR B 1 71 ? -1.957 13.953 38.094 1 67.56 71 THR B CA 1
ATOM 5360 C C . THR B 1 71 ? -2.881 14.828 38.938 1 67.56 71 THR B C 1
ATOM 5362 O O . THR B 1 71 ? -2.617 16.016 39.125 1 67.56 71 THR B O 1
ATOM 5365 N N . THR B 1 72 ? -3.982 14.273 39.375 1 65.75 72 THR B N 1
ATOM 5366 C CA . THR B 1 72 ? -4.949 14.984 40.219 1 65.75 72 THR B CA 1
ATOM 5367 C C . THR B 1 72 ? -4.301 15.469 41.5 1 65.75 72 THR B C 1
ATOM 5369 O O . THR B 1 72 ? -4.77 16.438 42.125 1 65.75 72 THR B O 1
ATOM 5372 N N . ALA B 1 73 ? -3.354 14.852 41.844 1 57.69 73 ALA B N 1
ATOM 5373 C CA . ALA B 1 73 ? -2.65 15.266 43.062 1 57.69 73 ALA B CA 1
ATOM 5374 C C . ALA B 1 73 ? -1.966 16.609 42.844 1 57.69 73 ALA B C 1
ATOM 5376 O O . ALA B 1 73 ? -1.948 17.453 43.781 1 57.69 73 ALA B O 1
ATOM 5377 N N . ALA B 1 74 ? -1.531 16.812 41.656 1 57.56 74 ALA B N 1
ATOM 5378 C CA . ALA B 1 74 ? -0.801 18.031 41.344 1 57.56 74 ALA B CA 1
ATOM 5379 C C . ALA B 1 74 ? -1.76 19.188 41.094 1 57.56 74 ALA B C 1
ATOM 5381 O O . ALA B 1 74 ? -1.428 20.344 41.344 1 57.56 74 ALA B O 1
ATOM 5382 N N . CYS B 1 75 ? -2.791 18.828 40.562 1 60.72 75 CYS B N 1
ATOM 5383 C CA . CYS B 1 75 ? -3.805 19.812 40.219 1 60.72 75 CYS B CA 1
ATOM 5384 C C . CYS B 1 75 ? -5.203 19.297 40.531 1 60.72 75 CYS B C 1
ATOM 5386 O O . CYS B 1 75 ? -5.832 18.656 39.688 1 60.72 75 CYS B O 1
ATOM 5388 N N . PRO B 1 76 ? -5.547 19.641 41.781 1 60.41 76 PRO B N 1
ATOM 5389 C CA . PRO B 1 76 ? -6.855 19.109 42.188 1 60.41 76 PRO B CA 1
ATOM 5390 C C . PRO B 1 76 ? -7.965 19.5 41.188 1 60.41 76 PRO B C 1
ATOM 5392 O O . PRO B 1 76 ? -8.977 18.797 41.094 1 60.41 76 PRO B O 1
ATOM 5395 N N . ALA B 1 77 ? -7.727 20.516 40.5 1 62.47 77 ALA B N 1
ATOM 5396 C CA . ALA B 1 77 ? -8.742 20.969 39.562 1 62.47 77 ALA B CA 1
ATOM 5397 C C . ALA B 1 77 ? -8.867 20 38.406 1 62.47 77 ALA B C 1
ATOM 5399 O O . ALA B 1 77 ? -9.844 20.047 37.625 1 62.47 77 ALA B O 1
ATOM 5400 N N . LEU B 1 78 ? -7.934 19.062 38.344 1 62.44 78 LEU B N 1
ATOM 5401 C CA . LEU B 1 78 ? -7.906 18.109 37.25 1 62.44 78 LEU B CA 1
ATOM 5402 C C . LEU B 1 78 ? -9.023 17.094 37.375 1 62.44 78 LEU B C 1
ATOM 5404 O O . LEU B 1 78 ? -9.336 16.375 36.438 1 62.44 78 LEU B O 1
ATOM 5408 N N . ASP B 1 79 ? -9.602 16.969 38.562 1 57.72 79 ASP B N 1
ATOM 5409 C CA . ASP B 1 79 ? -10.672 15.992 38.75 1 57.72 79 ASP B CA 1
ATOM 5410 C C . ASP B 1 79 ? -11.867 16.297 37.875 1 57.72 79 ASP B C 1
ATOM 5412 O O . ASP B 1 79 ? -12.656 15.406 37.531 1 57.72 79 ASP B O 1
ATOM 5416 N N . HIS B 1 80 ? -12.008 17.562 37.469 1 60.38 80 HIS B N 1
ATOM 5417 C CA . HIS B 1 80 ? -13.148 17.969 36.656 1 60.38 80 HIS B CA 1
ATOM 5418 C C . HIS B 1 80 ? -12.695 18.438 35.281 1 60.38 80 HIS B C 1
ATOM 5420 O O . HIS B 1 80 ? -13.32 19.328 34.688 1 60.38 80 HIS B O 1
ATOM 5426 N N . LEU B 1 81 ? -11.711 17.781 34.781 1 62.72 81 LEU B N 1
ATOM 5427 C CA . LEU B 1 81 ? -11.07 18.266 33.562 1 62.72 81 LEU B CA 1
ATOM 5428 C C . LEU B 1 81 ? -11.922 17.984 32.344 1 62.72 81 LEU B C 1
ATOM 5430 O O . LEU B 1 81 ? -12.508 16.906 32.219 1 62.72 81 LEU B O 1
ATOM 5434 N N . GLN B 1 82 ? -12.164 19.156 31.656 1 67.44 82 GLN B N 1
ATOM 5435 C CA . GLN B 1 82 ? -12.766 19.047 30.328 1 67.44 82 GLN B CA 1
ATOM 5436 C C . GLN B 1 82 ? -11.703 18.906 29.25 1 67.44 82 GLN B C 1
ATOM 5438 O O . GLN B 1 82 ? -10.531 19.234 29.484 1 67.44 82 GLN B O 1
ATOM 5443 N N . GLY B 1 83 ? -11.984 18.234 28.203 1 71.38 83 GLY B N 1
ATOM 5444 C CA . GLY B 1 83 ? -11.078 18.172 27.062 1 71.38 83 GLY B CA 1
ATOM 5445 C C . GLY B 1 83 ? -10.922 19.516 26.359 1 71.38 83 GLY B C 1
ATOM 5446 O O . GLY B 1 83 ? -11.883 20.281 26.25 1 71.38 83 GLY B O 1
ATOM 5447 N N . ALA B 1 84 ? -9.641 19.828 25.984 1 72.06 84 ALA B N 1
ATOM 5448 C CA . ALA B 1 84 ? -9.375 21.047 25.219 1 72.06 84 ALA B CA 1
ATOM 5449 C C . ALA B 1 84 ? -10.148 21.047 23.906 1 72.06 84 ALA B C 1
ATOM 5451 O O . ALA B 1 84 ? -10.367 19.984 23.312 1 72.06 84 ALA B O 1
ATOM 5452 N N . THR B 1 85 ? -10.602 22.109 23.516 1 67.12 85 THR B N 1
ATOM 5453 C CA . THR B 1 85 ? -11.328 22.234 22.266 1 67.12 85 THR B CA 1
ATOM 5454 C C . THR B 1 85 ? -10.508 23 21.234 1 67.12 85 THR B C 1
ATOM 5456 O O . THR B 1 85 ? -10.188 22.469 20.172 1 67.12 85 THR B O 1
ATOM 5459 N N . GLN B 1 86 ? -10.047 24.219 21.578 1 65.5 86 GLN B N 1
ATOM 5460 C CA . GLN B 1 86 ? -9.281 25.047 20.656 1 65.5 86 GLN B CA 1
ATOM 5461 C C . GLN B 1 86 ? -7.91 25.391 21.234 1 65.5 86 GLN B C 1
ATOM 5463 O O . GLN B 1 86 ? -7.035 25.875 20.516 1 65.5 86 GLN B O 1
ATOM 5468 N N . GLU B 1 87 ? -7.852 25.047 22.484 1 68.44 87 GLU B N 1
ATOM 5469 C CA . GLU B 1 87 ? -6.617 25.406 23.156 1 68.44 87 GLU B CA 1
ATOM 5470 C C . GLU B 1 87 ? -5.477 24.469 22.781 1 68.44 87 GLU B C 1
ATOM 5472 O O . GLU B 1 87 ? -5.617 23.25 22.859 1 68.44 87 GLU B O 1
ATOM 5477 N N . THR B 1 88 ? -4.441 25.078 22.234 1 66.62 88 THR B N 1
ATOM 5478 C CA . THR B 1 88 ? -3.23 24.312 21.953 1 66.62 88 THR B CA 1
ATOM 5479 C C . THR B 1 88 ? -2.004 25.016 22.531 1 66.62 88 THR B C 1
ATOM 5481 O O . THR B 1 88 ? -2.068 26.188 22.906 1 66.62 88 THR B O 1
ATOM 5484 N N . TRP B 1 89 ? -0.98 24.266 22.641 1 64.31 89 TRP B N 1
ATOM 5485 C CA . TRP B 1 89 ? 0.271 24.844 23.125 1 64.31 89 TRP B CA 1
ATOM 5486 C C . TRP B 1 89 ? 0.755 25.969 22.219 1 64.31 89 TRP B C 1
ATOM 5488 O O . TRP B 1 89 ? 1.29 26.969 22.688 1 64.31 89 TRP B O 1
ATOM 5498 N N . ASP B 1 90 ? 0.55 25.781 20.984 1 61.75 90 ASP B N 1
ATOM 5499 C CA . ASP B 1 90 ? 1.103 26.703 20 1 61.75 90 ASP B CA 1
ATOM 5500 C C . ASP B 1 90 ? 0.306 28 19.938 1 61.75 90 ASP B C 1
ATOM 5502 O O . ASP B 1 90 ? 0.852 29.062 19.609 1 61.75 90 ASP B O 1
ATOM 5506 N N . THR B 1 91 ? -0.938 27.969 20.406 1 64.5 91 THR B N 1
ATOM 5507 C CA . THR B 1 91 ? -1.771 29.156 20.281 1 64.5 91 THR B CA 1
ATOM 5508 C C . THR B 1 91 ? -2.025 29.781 21.641 1 64.5 91 THR B C 1
ATOM 5510 O O . THR B 1 91 ? -2.871 30.672 21.781 1 64.5 91 THR B O 1
ATOM 5513 N N . ALA B 1 92 ? -1.285 29.312 22.562 1 75.94 92 ALA B N 1
ATOM 5514 C CA . ALA B 1 92 ? -1.474 29.844 23.922 1 75.94 92 ALA B CA 1
ATOM 5515 C C . ALA B 1 92 ? -1.021 31.297 24 1 75.94 92 ALA B C 1
ATOM 5517 O O . ALA B 1 92 ? -0.021 31.672 23.391 1 75.94 92 ALA B O 1
ATOM 5518 N N . ASP B 1 93 ? -1.798 32.062 24.766 1 83.25 93 ASP B N 1
ATOM 5519 C CA . ASP B 1 93 ? -1.417 33.438 25.016 1 83.25 93 ASP B CA 1
ATOM 5520 C C . ASP B 1 93 ? -0.24 33.531 25.984 1 83.25 93 ASP B C 1
ATOM 5522 O O . ASP B 1 93 ? 0.652 34.375 25.828 1 83.25 93 ASP B O 1
ATOM 5526 N N . LEU B 1 94 ? -0.309 32.75 26.984 1 88.12 94 LEU B N 1
ATOM 5527 C CA . LEU B 1 94 ? 0.719 32.688 28.016 1 88.12 94 LEU B CA 1
ATOM 5528 C C . LEU B 1 94 ? 1.3 31.266 28.125 1 88.12 94 LEU B C 1
ATOM 5530 O O . LEU B 1 94 ? 0.557 30.297 28.25 1 88.12 94 LEU B O 1
ATOM 5534 N N . ARG B 1 95 ? 2.537 31.234 28.031 1 80.31 95 ARG B N 1
ATOM 5535 C CA . ARG B 1 95 ? 3.254 29.969 28.141 1 80.31 95 ARG B CA 1
ATOM 5536 C C . ARG B 1 95 ? 4.102 29.922 29.406 1 80.31 95 ARG B C 1
ATOM 5538 O O . ARG B 1 95 ? 4.988 30.75 29.594 1 80.31 95 ARG B O 1
ATOM 5545 N N . VAL B 1 96 ? 3.828 28.984 30.266 1 83.12 96 VAL B N 1
ATOM 5546 C CA . VAL B 1 96 ? 4.637 28.781 31.469 1 83.12 96 VAL B CA 1
ATOM 5547 C C . VAL B 1 96 ? 5.676 27.688 31.203 1 83.12 96 VAL B C 1
ATOM 5549 O O . VAL B 1 96 ? 5.328 26.516 31.031 1 83.12 96 VAL B O 1
ATOM 5552 N N . THR B 1 97 ? 6.898 28.094 31.219 1 74.69 97 THR B N 1
ATOM 5553 C CA . THR B 1 97 ? 7.961 27.188 30.812 1 74.69 97 THR B CA 1
ATOM 5554 C C . THR B 1 97 ? 8.656 26.578 32.031 1 74.69 97 THR B C 1
ATOM 5556 O O . THR B 1 97 ? 8.602 27.141 33.125 1 74.69 97 THR B O 1
ATOM 5559 N N . LEU B 1 98 ? 9.289 25.438 31.828 1 68.88 98 LEU B N 1
ATOM 5560 C CA . LEU B 1 98 ? 10.07 24.781 32.875 1 68.88 98 LEU B CA 1
ATOM 5561 C C . LEU B 1 98 ? 11.414 25.469 33.062 1 68.88 98 LEU B C 1
ATOM 5563 O O . LEU B 1 98 ? 11.922 25.547 34.188 1 68.88 98 LEU B O 1
ATOM 5567 N N . GLY B 1 99 ? 11.875 26 31.969 1 67.19 99 GLY B N 1
ATOM 5568 C CA . GLY B 1 99 ? 13.203 26.578 32.031 1 67.19 99 GLY B CA 1
ATOM 5569 C C . GLY B 1 99 ? 13.195 28.094 32.031 1 67.19 99 GLY B C 1
ATOM 5570 O O . GLY B 1 99 ? 12.133 28.703 31.938 1 67.19 99 GLY B O 1
ATOM 5571 N N . ARG B 1 100 ? 14.43 28.547 32.25 1 76.44 100 ARG B N 1
ATOM 5572 C CA . ARG B 1 100 ? 14.656 30 32.25 1 76.44 100 ARG B CA 1
ATOM 5573 C C . ARG B 1 100 ? 15.062 30.484 30.875 1 76.44 100 ARG B C 1
ATOM 5575 O O . ARG B 1 100 ? 15.812 29.812 30.172 1 76.44 100 ARG B O 1
ATOM 5582 N N . HIS B 1 101 ? 14.492 31.562 30.562 1 73.56 101 HIS B N 1
ATOM 5583 C CA . HIS B 1 101 ? 14.93 32.188 29.312 1 73.56 101 HIS B CA 1
ATOM 5584 C C . HIS B 1 101 ? 16.328 32.781 29.453 1 73.56 101 HIS B C 1
ATOM 5586 O O . HIS B 1 101 ? 16.641 33.375 30.5 1 73.56 101 HIS B O 1
ATOM 5592 N N . PRO B 1 102 ? 17.172 32.656 28.469 1 66.88 102 PRO B N 1
ATOM 5593 C CA . PRO B 1 102 ? 18.547 33.156 28.562 1 66.88 102 PRO B CA 1
ATOM 5594 C C . PRO B 1 102 ? 18.641 34.656 28.812 1 66.88 102 PRO B C 1
ATOM 5596 O O . PRO B 1 102 ? 19.516 35.125 29.547 1 66.88 102 PRO B O 1
ATOM 5599 N N . ARG B 1 103 ? 17.734 35.344 28.312 1 72.56 103 ARG B N 1
ATOM 5600 C CA . ARG B 1 103 ? 17.797 36.781 28.422 1 72.56 103 ARG B CA 1
ATOM 5601 C C . ARG B 1 103 ? 16.859 37.281 29.531 1 72.56 103 ARG B C 1
ATOM 5603 O O . ARG B 1 103 ? 17.203 38.219 30.266 1 72.56 103 ARG B O 1
ATOM 5610 N N . HIS B 1 104 ? 15.734 36.688 29.719 1 81.62 104 HIS B N 1
ATOM 5611 C CA . HIS B 1 104 ? 14.711 37.219 30.594 1 81.62 104 HIS B CA 1
ATOM 5612 C C . HIS B 1 104 ? 14.617 36.438 31.891 1 81.62 104 HIS B C 1
ATOM 5614 O O . HIS B 1 104 ? 13.914 36.844 32.812 1 81.62 104 HIS B O 1
ATOM 5620 N N . GLY B 1 105 ? 15.359 35.312 31.906 1 83.19 105 GLY B N 1
ATOM 5621 C CA . GLY B 1 105 ? 15.266 34.469 33.094 1 83.19 105 GLY B CA 1
ATOM 5622 C C . GLY B 1 105 ? 13.883 33.875 33.281 1 83.19 105 GLY B C 1
ATOM 5623 O O . GLY B 1 105 ? 13.312 33.281 32.375 1 83.19 105 GLY B O 1
ATOM 5624 N N . ILE B 1 106 ? 13.344 34.094 34.594 1 87.81 106 ILE B N 1
ATOM 5625 C CA . ILE B 1 106 ? 12.047 33.5 34.906 1 87.81 106 ILE B CA 1
ATOM 5626 C C . ILE B 1 106 ? 10.953 34.531 34.75 1 87.81 106 ILE B C 1
ATOM 5628 O O . ILE B 1 106 ? 9.766 34.25 34.875 1 87.81 106 ILE B O 1
ATOM 5632 N N . ARG B 1 107 ? 11.297 35.812 34.438 1 92.44 107 ARG B N 1
ATOM 5633 C CA . ARG B 1 107 ? 10.352 36.906 34.344 1 92.44 107 ARG B CA 1
ATOM 5634 C C . ARG B 1 107 ? 9.5 36.781 33.062 1 92.44 107 ARG B C 1
ATOM 5636 O O . ARG B 1 107 ? 9.953 36.25 32.062 1 92.44 107 ARG B O 1
ATOM 5643 N N . PRO B 1 108 ? 8.258 37.344 33.188 1 93.38 108 PRO B N 1
ATOM 5644 C CA . PRO B 1 108 ? 7.422 37.312 31.969 1 93.38 108 PRO B CA 1
ATOM 5645 C C . PRO B 1 108 ? 7.992 38.188 30.844 1 93.38 108 PRO B C 1
ATOM 5647 O O . PRO B 1 108 ? 8.523 39.281 31.109 1 93.38 108 PRO B O 1
ATOM 5650 N N . TRP B 1 109 ? 7.957 37.688 29.688 1 89.25 109 TRP B N 1
ATOM 5651 C CA . TRP B 1 109 ? 8.359 38.438 28.5 1 89.25 109 TRP B CA 1
ATOM 5652 C C . TRP B 1 109 ? 7.434 38.156 27.328 1 89.25 109 TRP B C 1
ATOM 5654 O O . TRP B 1 109 ? 6.742 37.125 27.312 1 89.25 109 TRP B O 1
ATOM 5664 N N . THR B 1 110 ? 7.336 39.094 26.422 1 88.31 110 THR B N 1
ATOM 5665 C CA . THR B 1 110 ? 6.449 39 25.266 1 88.31 110 THR B CA 1
ATOM 5666 C C . THR B 1 110 ? 7.254 38.906 23.969 1 88.31 110 THR B C 1
ATOM 5668 O O . THR B 1 110 ? 8.133 39.719 23.719 1 88.31 110 THR B O 1
ATOM 5671 N N . LEU B 1 111 ? 7.004 37.844 23.281 1 77.81 111 LEU B N 1
ATOM 5672 C CA . LEU B 1 111 ? 7.484 37.844 21.906 1 77.81 111 LEU B CA 1
ATOM 5673 C C . LEU B 1 111 ? 6.555 38.656 21 1 77.81 111 LEU B C 1
ATOM 5675 O O . LEU B 1 111 ? 5.363 38.344 20.906 1 77.81 111 LEU B O 1
ATOM 5679 N N . HIS B 1 112 ? 7.035 39.688 20.5 1 76.88 112 HIS B N 1
ATOM 5680 C CA . HIS B 1 112 ? 6.246 40.594 19.672 1 76.88 112 HIS B CA 1
ATOM 5681 C C . HIS B 1 112 ? 6.926 40.875 18.344 1 76.88 112 HIS B C 1
ATOM 5683 O O . HIS B 1 112 ? 7.875 41.656 18.266 1 76.88 112 HIS B O 1
ATOM 5689 N N . THR B 1 113 ? 6.414 40.312 17.312 1 63.34 113 THR B N 1
ATOM 5690 C CA . THR B 1 113 ? 7.047 40.406 16 1 63.34 113 THR B CA 1
ATOM 5691 C C . THR B 1 113 ? 6.324 41.438 15.141 1 63.34 113 THR B C 1
ATOM 5693 O O . THR B 1 113 ? 6.828 41.844 14.094 1 63.34 113 THR B O 1
ATOM 5696 N N . ARG B 1 114 ? 5.188 41.875 15.57 1 73.62 114 ARG B N 1
ATOM 5697 C CA . ARG B 1 114 ? 4.406 42.844 14.789 1 73.62 114 ARG B CA 1
ATOM 5698 C C . ARG B 1 114 ? 4.668 44.25 15.242 1 73.62 114 ARG B C 1
ATOM 5700 O O . ARG B 1 114 ? 5.434 44.5 16.188 1 73.62 114 ARG B O 1
ATOM 5707 N N . ASP B 1 115 ? 4.004 45.156 14.523 1 75 115 ASP B N 1
ATOM 5708 C CA . ASP B 1 115 ? 4.234 46.594 14.773 1 75 115 ASP B CA 1
ATOM 5709 C C . ASP B 1 115 ? 3.352 47.094 15.914 1 75 115 ASP B C 1
ATOM 5711 O O . ASP B 1 115 ? 2.574 46.312 16.5 1 75 115 ASP B O 1
ATOM 5715 N N . CYS B 1 116 ? 3.59 48.375 16.188 1 86.56 116 CYS B N 1
ATOM 5716 C CA . CYS B 1 116 ? 2.846 49.094 17.219 1 86.56 116 CYS B CA 1
ATOM 5717 C C . CYS B 1 116 ? 1.346 48.875 17.062 1 86.56 116 CYS B C 1
ATOM 5719 O O . CYS B 1 116 ? 0.813 48.938 15.961 1 86.56 116 CYS B O 1
ATOM 5721 N N . GLY B 1 117 ? 0.755 48.5 18.172 1 88.06 117 GLY B N 1
ATOM 5722 C CA . GLY B 1 117 ? -0.697 48.438 18.188 1 88.06 117 GLY B CA 1
ATOM 5723 C C . GLY B 1 117 ? -1.227 47.062 17.781 1 88.06 117 GLY B C 1
ATOM 5724 O O . GLY B 1 117 ? -2.438 46.844 17.797 1 88.06 117 GLY B O 1
ATOM 5725 N N . HIS B 1 118 ? -0.349 46.219 17.453 1 82 118 HIS B N 1
ATOM 5726 C CA . HIS B 1 118 ? -0.767 44.875 17.062 1 82 118 HIS B CA 1
ATOM 5727 C C . HIS B 1 118 ? -0.47 43.844 18.156 1 82 118 HIS B C 1
ATOM 5729 O O . HIS B 1 118 ? 0.494 44 18.906 1 82 118 HIS B O 1
ATOM 5735 N N . THR B 1 119 ? -1.345 42.906 18.219 1 81.94 119 THR B N 1
ATOM 5736 C CA . THR B 1 119 ? -1.144 41.844 19.203 1 81.94 119 THR B CA 1
ATOM 5737 C C . THR B 1 119 ? 0.137 41.062 18.906 1 81.94 119 THR B C 1
ATOM 5739 O O . THR B 1 119 ? 0.448 40.781 17.75 1 81.94 119 THR B O 1
ATOM 5742 N N . GLY B 1 120 ? 0.846 40.781 20 1 78.5 120 GLY B N 1
ATOM 5743 C CA . GLY B 1 120 ? 2.086 40.031 19.859 1 78.5 120 GLY B CA 1
ATOM 5744 C C . GLY B 1 120 ? 1.866 38.531 19.672 1 78.5 120 GLY B C 1
ATOM 5745 O O . GLY B 1 120 ? 0.757 38.094 19.344 1 78.5 120 GLY B O 1
ATOM 5746 N N . ASP B 1 121 ? 2.908 37.781 19.797 1 73.31 121 ASP B N 1
ATOM 5747 C CA . ASP B 1 121 ? 2.875 36.375 19.531 1 73.31 121 ASP B CA 1
ATOM 5748 C C . ASP B 1 121 ? 2.436 35.594 20.781 1 73.31 121 ASP B C 1
ATOM 5750 O O . ASP B 1 121 ? 1.513 34.781 20.703 1 73.31 121 ASP B O 1
ATOM 5754 N N . TYR B 1 122 ? 3.121 35.75 21.844 1 80.44 122 TYR B N 1
ATOM 5755 C CA . TYR B 1 122 ? 2.744 35.125 23.109 1 80.44 122 TYR B CA 1
ATOM 5756 C C . TYR B 1 122 ? 3.531 35.719 24.266 1 80.44 122 TYR B C 1
ATOM 5758 O O . TYR B 1 122 ? 4.496 36.469 24.047 1 80.44 122 TYR B O 1
ATOM 5766 N N . VAL B 1 123 ? 3.045 35.469 25.469 1 89.38 123 VAL B N 1
ATOM 5767 C CA . VAL B 1 123 ? 3.766 35.75 26.703 1 89.38 123 VAL B CA 1
ATOM 5768 C C . VAL B 1 123 ? 4.355 34.469 27.297 1 89.38 123 VAL B C 1
ATOM 5770 O O . VAL B 1 123 ? 3.723 33.438 27.25 1 89.38 123 VAL B O 1
ATOM 5773 N N . SER B 1 124 ? 5.578 34.594 27.719 1 85.38 124 SER B N 1
ATOM 5774 C CA . SER B 1 124 ? 6.215 33.438 28.344 1 85.38 124 SER B CA 1
ATOM 5775 C C . SER B 1 124 ? 6.762 33.75 29.719 1 85.38 124 SER B C 1
ATOM 5777 O O . SER B 1 124 ? 7.168 34.906 29.969 1 85.38 124 SER B O 1
ATOM 5779 N N . LEU B 1 125 ? 6.672 32.844 30.641 1 89.19 125 LEU B N 1
ATOM 5780 C CA . LEU B 1 125 ? 7.297 33 31.938 1 89.19 125 LEU B CA 1
ATOM 5781 C C . LEU B 1 125 ? 7.781 31.656 32.469 1 89.19 125 LEU B C 1
ATOM 5783 O O . LEU B 1 125 ? 7.234 30.609 32.125 1 89.19 125 LEU B O 1
ATOM 5787 N N . GLY B 1 126 ? 8.836 31.734 33.25 1 81.25 126 GLY B N 1
ATOM 5788 C CA . GLY B 1 126 ? 9.32 30.531 33.906 1 81.25 126 GLY B CA 1
ATOM 5789 C C . GLY B 1 126 ? 8.484 30.125 35.125 1 81.25 126 GLY B C 1
ATOM 5790 O O . GLY B 1 126 ? 8.062 30.984 35.906 1 81.25 126 GLY B O 1
ATOM 5791 N N . HIS B 1 127 ? 8.297 28.844 35.25 1 80.81 127 HIS B N 1
ATOM 5792 C CA . HIS B 1 127 ? 7.441 28.344 36.312 1 80.81 127 HIS B CA 1
ATOM 5793 C C . HIS B 1 127 ? 8 28.703 37.688 1 80.81 127 HIS B C 1
ATOM 5795 O O . HIS B 1 127 ? 7.246 28.828 38.656 1 80.81 127 HIS B O 1
ATOM 5801 N N . GLU B 1 128 ? 9.258 28.906 37.781 1 83 128 GLU B N 1
ATOM 5802 C CA . GLU B 1 128 ? 9.898 29.234 39.031 1 83 128 GLU B CA 1
ATOM 5803 C C . GLU B 1 128 ? 9.391 30.562 39.594 1 83 128 GLU B C 1
ATOM 5805 O O . GLU B 1 128 ? 9.414 30.797 40.812 1 83 128 GLU B O 1
ATOM 5810 N N . LEU B 1 129 ? 9.008 31.406 38.688 1 88.44 129 LEU B N 1
ATOM 5811 C CA . LEU B 1 129 ? 8.453 32.688 39.125 1 88.44 129 LEU B CA 1
ATOM 5812 C C . LEU B 1 129 ? 7.23 32.469 40 1 88.44 129 LEU B C 1
ATOM 5814 O O . LEU B 1 129 ? 7.031 33.219 40.969 1 88.44 129 LEU B O 1
ATOM 5818 N N . LEU B 1 130 ? 6.465 31.484 39.719 1 84.81 130 LEU B N 1
ATOM 5819 C CA . LEU B 1 130 ? 5.219 31.203 40.438 1 84.81 130 LEU B CA 1
ATOM 5820 C C . LEU B 1 130 ? 5.492 30.531 41.781 1 84.81 130 LEU B C 1
ATOM 5822 O O . LEU B 1 130 ? 4.672 30.594 42.688 1 84.81 130 LEU B O 1
ATOM 5826 N N . LEU B 1 131 ? 6.594 29.906 41.844 1 82.25 131 LEU B N 1
ATOM 5827 C CA . LEU B 1 131 ? 6.906 29.125 43.031 1 82.25 131 LEU B CA 1
ATOM 5828 C C . LEU B 1 131 ? 7.629 29.984 44.062 1 82.25 131 LEU B C 1
ATOM 5830 O O . LEU B 1 131 ? 7.938 29.516 45.156 1 82.25 131 LEU B O 1
ATOM 5834 N N . GLN B 1 132 ? 7.797 31.172 43.719 1 83.44 132 GLN B N 1
ATOM 5835 C CA . GLN B 1 132 ? 8.406 32.062 44.688 1 83.44 132 GLN B CA 1
ATOM 5836 C C . GLN B 1 132 ? 7.492 32.281 45.906 1 83.44 132 GLN B C 1
ATOM 5838 O O . GLN B 1 132 ? 6.312 31.922 45.875 1 83.44 132 GLN B O 1
ATOM 5843 N N . ASN B 1 133 ? 8.141 32.938 46.906 1 78.75 133 ASN B N 1
ATOM 5844 C CA . ASN B 1 133 ? 7.363 33.219 48.125 1 78.75 133 ASN B CA 1
ATOM 5845 C C . ASN B 1 133 ? 6.121 34.062 47.781 1 78.75 133 ASN B C 1
ATOM 5847 O O . ASN B 1 133 ? 6.145 34.875 46.875 1 78.75 133 ASN B O 1
ATOM 5851 N N . THR B 1 134 ? 5.098 33.812 48.562 1 83.69 134 THR B N 1
ATOM 5852 C CA . THR B 1 134 ? 3.807 34.438 48.312 1 83.69 134 THR B CA 1
ATOM 5853 C C . THR B 1 134 ? 3.922 35.969 48.406 1 83.69 134 THR B C 1
ATOM 5855 O O . THR B 1 134 ? 3.092 36.688 47.875 1 83.69 134 THR B O 1
ATOM 5858 N N . SER B 1 135 ? 4.949 36.406 49.094 1 87.19 135 SER B N 1
ATOM 5859 C CA . SER B 1 135 ? 5.16 37.844 49.188 1 87.19 135 SER B CA 1
ATOM 5860 C C . SER B 1 135 ? 5.484 38.438 47.844 1 87.19 135 SER B C 1
ATOM 5862 O O . SER B 1 135 ? 5.359 39.656 47.656 1 87.19 135 SER B O 1
ATOM 5864 N N . HIS B 1 136 ? 5.797 37.594 46.938 1 90.62 136 HIS B N 1
ATOM 5865 C CA . HIS B 1 136 ? 6.188 38.094 45.625 1 90.62 136 HIS B CA 1
ATOM 5866 C C . HIS B 1 136 ? 5.008 38.062 44.656 1 90.62 136 HIS B C 1
ATOM 5868 O O . HIS B 1 136 ? 5.113 38.562 43.562 1 90.62 136 HIS B O 1
ATOM 5874 N N . VAL B 1 137 ? 3.852 37.625 45.062 1 90.12 137 VAL B N 1
ATOM 5875 C CA . VAL B 1 137 ? 2.691 37.438 44.188 1 90.12 137 VAL B CA 1
ATOM 5876 C C . VAL B 1 137 ? 2.277 38.812 43.594 1 90.12 137 VAL B C 1
ATOM 5878 O O . VAL B 1 137 ? 2.041 38.906 42.406 1 90.12 137 VAL B O 1
ATOM 5881 N N . PRO B 1 138 ? 2.252 39.875 44.406 1 93.5 138 PRO B N 1
ATOM 5882 C CA . PRO B 1 138 ? 1.857 41.156 43.844 1 93.5 138 PRO B CA 1
ATOM 5883 C C . PRO B 1 138 ? 2.838 41.656 42.781 1 93.5 138 PRO B C 1
ATOM 5885 O O . PRO B 1 138 ? 2.42 42.125 41.719 1 93.5 138 PRO B O 1
ATOM 5888 N N . ASP B 1 139 ? 4.074 41.5 43.094 1 94.44 139 ASP B N 1
ATOM 5889 C CA . ASP B 1 139 ? 5.09 41.938 42.156 1 94.44 139 ASP B CA 1
ATOM 5890 C C . ASP B 1 139 ? 5.035 41.125 40.875 1 94.44 139 ASP B C 1
ATOM 5892 O O . ASP B 1 139 ? 5.152 41.656 39.75 1 94.44 139 ASP B O 1
ATOM 5896 N N . ASN B 1 140 ? 4.879 39.844 41.062 1 94.44 140 ASN B N 1
ATOM 5897 C CA . ASN B 1 140 ? 4.82 38.938 39.906 1 94.44 140 ASN B CA 1
ATOM 5898 C C . ASN B 1 140 ? 3.586 39.219 39.062 1 94.44 140 ASN B C 1
ATOM 5900 O O . ASN B 1 140 ? 3.635 39.125 37.844 1 94.44 140 ASN B O 1
ATOM 5904 N N . GLY B 1 141 ? 2.531 39.531 39.656 1 95 141 GLY B N 1
ATOM 5905 C CA . GLY B 1 141 ? 1.327 39.906 38.938 1 95 141 GLY B CA 1
ATOM 5906 C C . GLY B 1 141 ? 1.495 41.188 38.125 1 95 141 GLY B C 1
ATOM 5907 O O . GLY B 1 141 ? 0.973 41.281 37 1 95 141 GLY B O 1
ATOM 5908 N N . ARG B 1 142 ? 2.184 42.094 38.688 1 96.12 142 ARG B N 1
ATOM 5909 C CA . ARG B 1 142 ? 2.438 43.344 37.969 1 96.12 142 ARG B CA 1
ATOM 5910 C C . ARG B 1 142 ? 3.334 43.125 36.75 1 96.12 142 ARG B C 1
ATOM 5912 O O . ARG B 1 142 ? 3.096 43.719 35.688 1 96.12 142 ARG B O 1
ATOM 5919 N N . LEU B 1 143 ? 4.312 42.281 36.938 1 96.06 143 LEU B N 1
ATOM 5920 C CA . LEU B 1 143 ? 5.191 41.938 35.844 1 96.06 143 LEU B CA 1
ATOM 5921 C C . LEU B 1 143 ? 4.418 41.219 34.719 1 96.06 143 LEU B C 1
ATOM 5923 O O . LEU B 1 143 ? 4.633 41.5 33.531 1 96.06 143 LEU B O 1
ATOM 5927 N N . LEU B 1 144 ? 3.57 40.344 35.094 1 94.81 144 LEU B N 1
ATOM 5928 C CA . LEU B 1 144 ? 2.746 39.656 34.125 1 94.81 144 LEU B CA 1
ATOM 5929 C C . LEU B 1 144 ? 1.813 40.625 33.406 1 94.81 144 LEU B C 1
ATOM 5931 O O . LEU B 1 144 ? 1.584 40.5 32.188 1 94.81 144 LEU B O 1
ATOM 5935 N N . ALA B 1 145 ? 1.264 41.562 34.094 1 95.38 145 ALA B N 1
ATOM 5936 C CA . ALA B 1 145 ? 0.379 42.562 33.5 1 95.38 145 ALA B CA 1
ATOM 5937 C C . ALA B 1 145 ? 1.111 43.375 32.469 1 95.38 145 ALA B C 1
ATOM 5939 O O . ALA B 1 145 ? 0.559 43.688 31.391 1 95.38 145 ALA B O 1
ATOM 5940 N N . GLN B 1 146 ? 2.314 43.75 32.781 1 96.62 146 GLN B N 1
ATOM 5941 C CA . GLN B 1 146 ? 3.107 44.5 31.828 1 96.62 146 GLN B CA 1
ATOM 5942 C C . GLN B 1 146 ? 3.328 43.719 30.547 1 96.62 146 GLN B C 1
ATOM 5944 O O . GLN B 1 146 ? 3.158 44.25 29.453 1 96.62 146 GLN B O 1
ATOM 5949 N N . ALA B 1 147 ? 3.719 42.469 30.766 1 95.25 147 ALA B N 1
ATOM 5950 C CA . ALA B 1 147 ? 3.934 41.594 29.609 1 95.25 147 ALA B CA 1
ATOM 5951 C C . ALA B 1 147 ? 2.643 41.406 28.812 1 95.25 147 ALA B C 1
ATOM 5953 O O . ALA B 1 147 ? 2.668 41.344 27.578 1 95.25 147 ALA B O 1
ATOM 5954 N N . TRP B 1 148 ? 1.569 41.312 29.453 1 94 148 TRP B N 1
ATOM 5955 C CA . TRP B 1 148 ? 0.287 41.094 28.797 1 94 148 TRP B CA 1
ATOM 5956 C C . TRP B 1 148 ? -0.118 42.312 27.984 1 94 148 TRP B C 1
ATOM 5958 O O . TRP B 1 148 ? -0.675 42.188 26.891 1 94 148 TRP B O 1
ATOM 5968 N N . LEU B 1 149 ? 0.072 43.5 28.484 1 94.81 149 LEU B N 1
ATOM 5969 C CA . LEU B 1 149 ? -0.239 44.719 27.766 1 94.81 149 LEU B CA 1
ATOM 5970 C C . LEU B 1 149 ? 0.582 44.812 26.484 1 94.81 149 LEU B C 1
ATOM 5972 O O . LEU B 1 149 ? 0.078 45.281 25.453 1 94.81 149 LEU B O 1
ATOM 5976 N N . GLN B 1 150 ? 1.827 44.406 26.656 1 94.75 150 GLN B N 1
ATOM 5977 C CA . GLN B 1 150 ? 2.674 44.344 25.469 1 94.75 150 GLN B CA 1
ATOM 5978 C C . GLN B 1 150 ? 2.107 43.375 24.422 1 94.75 150 GLN B C 1
ATOM 5980 O O . GLN B 1 150 ? 2.082 43.688 23.234 1 94.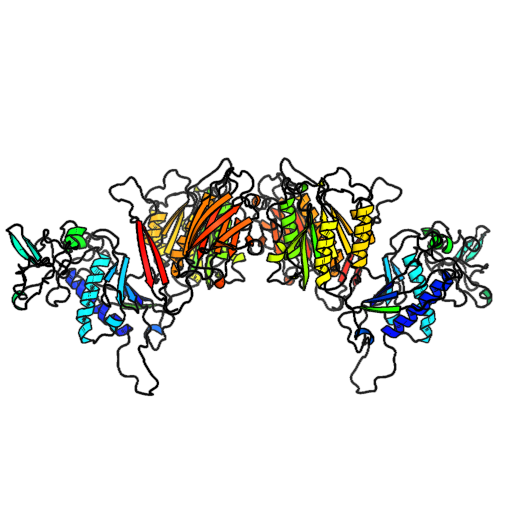75 150 GLN B O 1
ATOM 5985 N N . TYR B 1 151 ? 1.651 42.344 24.875 1 91.19 151 TYR B N 1
ATOM 5986 C CA . TYR B 1 151 ? 1.133 41.281 24.016 1 91.19 151 TYR B CA 1
ATOM 5987 C C . TYR B 1 151 ? -0.174 41.688 23.359 1 91.19 151 TYR B C 1
ATOM 5989 O O . TYR B 1 151 ? -0.308 41.625 22.125 1 91.19 151 TYR B O 1
ATOM 5997 N N . ARG B 1 152 ? -1.068 42.125 24.109 1 90.62 152 ARG B N 1
ATOM 5998 C CA . ARG B 1 152 ? -2.436 42.344 23.641 1 90.62 152 ARG B CA 1
ATOM 5999 C C . ARG B 1 152 ? -2.541 43.625 22.812 1 90.62 152 ARG B C 1
ATOM 6001 O O . ARG B 1 152 ? -3.285 43.656 21.828 1 90.62 152 ARG B O 1
ATOM 6008 N N . TYR B 1 153 ? -1.751 44.625 23.172 1 91.69 153 TYR B N 1
ATOM 6009 C CA . TYR B 1 153 ? -2.033 45.938 22.578 1 91.69 153 TYR B CA 1
ATOM 6010 C C . TYR B 1 153 ? -0.835 46.438 21.781 1 91.69 153 TYR B C 1
ATOM 6012 O O . TYR B 1 153 ? -0.9 47.5 21.172 1 91.69 153 TYR B O 1
ATOM 6020 N N . GLY B 1 154 ? 0.226 45.719 21.75 1 92.75 154 GLY B N 1
ATOM 6021 C CA . GLY B 1 154 ? 1.392 46.125 20.984 1 92.75 154 GLY B CA 1
ATOM 6022 C C . GLY B 1 154 ? 2.035 47.406 21.516 1 92.75 154 GLY B C 1
ATOM 6023 O O . GLY B 1 154 ? 2.305 48.344 20.75 1 92.75 154 GLY B O 1
ATOM 6024 N N . VAL B 1 155 ? 2.119 47.469 22.812 1 96.56 155 VAL B N 1
ATOM 6025 C CA . VAL B 1 155 ? 2.846 48.562 23.469 1 96.56 155 VAL B CA 1
ATOM 6026 C C . VAL B 1 155 ? 4.148 48.031 24.062 1 96.56 155 VAL B C 1
ATOM 6028 O O . VAL B 1 155 ? 4.348 46.812 24.141 1 96.56 155 VAL B O 1
ATOM 6031 N N . PHE B 1 156 ? 5.047 48.969 24.406 1 94.56 156 PHE B N 1
ATOM 6032 C CA . PHE B 1 156 ? 6.383 48.531 24.781 1 94.56 156 PHE B CA 1
ATOM 6033 C C . PHE B 1 156 ? 6.891 49.281 26 1 94.56 156 PHE B C 1
ATOM 6035 O O . PHE B 1 156 ? 6.223 50.188 26.5 1 94.56 156 PHE B O 1
ATOM 6042 N N . GLU B 1 157 ? 8.008 48.812 26.484 1 94.25 157 GLU B N 1
ATOM 6043 C CA . GLU B 1 157 ? 8.609 49.375 27.672 1 94.25 157 GLU B CA 1
ATOM 6044 C C . GLU B 1 157 ? 8.984 50.844 27.453 1 94.25 157 GLU B C 1
ATOM 6046 O O . GLU B 1 157 ? 9.445 51.219 26.375 1 94.25 157 GLU B O 1
ATOM 6051 N N . GLU B 1 158 ? 8.82 51.562 28.516 1 96.38 158 GLU B N 1
ATOM 6052 C CA . GLU B 1 158 ? 9.148 53 28.5 1 96.38 158 GLU B CA 1
ATOM 6053 C C . GLU B 1 158 ? 10.32 53.312 29.406 1 96.38 158 GLU B C 1
ATOM 6055 O O . GLU B 1 158 ? 10.281 54.281 30.172 1 96.38 158 GLU B O 1
ATOM 6060 N N . GLU B 1 159 ? 11.219 52.438 29.344 1 92.81 159 GLU B N 1
ATOM 6061 C CA . GLU B 1 159 ? 12.406 52.625 30.188 1 92.81 159 GLU B CA 1
ATOM 6062 C C . GLU B 1 159 ? 13.688 52.406 29.391 1 92.81 159 GLU B C 1
ATOM 6064 O O . GLU B 1 159 ? 13.711 51.594 28.469 1 92.81 159 GLU B O 1
ATOM 6069 N N . GLY B 1 160 ? 14.719 53.125 29.766 1 91.69 160 GLY B N 1
ATOM 6070 C CA . GLY B 1 160 ? 16.047 52.875 29.219 1 91.69 160 GLY B CA 1
ATOM 6071 C C . GLY B 1 160 ? 16.734 51.719 29.875 1 91.69 160 GLY B C 1
ATOM 6072 O O . GLY B 1 160 ? 16.391 51.312 30.984 1 91.69 160 GLY B O 1
ATOM 6073 N N . VAL B 1 161 ? 17.703 51.156 29.156 1 88.31 161 VAL B N 1
ATOM 6074 C CA . VAL B 1 161 ? 18.422 49.969 29.641 1 88.31 161 VAL B CA 1
ATOM 6075 C C . VAL B 1 161 ? 19.922 50.281 29.719 1 88.31 161 VAL B C 1
ATOM 6077 O O . VAL B 1 161 ? 20.484 50.844 28.781 1 88.31 161 VAL B O 1
ATOM 6080 N N . ALA B 1 162 ? 20.422 49.875 30.828 1 89.12 162 ALA B N 1
ATOM 6081 C CA . ALA B 1 162 ? 21.859 50.094 31.016 1 89.12 162 ALA B CA 1
ATOM 6082 C C . ALA B 1 162 ? 22.656 49.375 29.922 1 89.12 162 ALA B C 1
ATOM 6084 O O . ALA B 1 162 ? 22.406 48.219 29.609 1 89.12 162 ALA B O 1
ATOM 6085 N N . GLY B 1 163 ? 23.547 50.125 29.344 1 85.75 163 GLY B N 1
ATOM 6086 C CA . GLY B 1 163 ? 24.422 49.562 28.344 1 85.75 163 GLY B CA 1
ATOM 6087 C C . GLY B 1 163 ? 23.844 49.562 26.953 1 85.75 163 GLY B C 1
ATOM 6088 O O . GLY B 1 163 ? 24.516 49.219 25.969 1 85.75 163 GLY B O 1
ATOM 6089 N N . ASN B 1 164 ? 22.641 50 26.781 1 85.44 164 ASN B N 1
ATOM 6090 C CA . ASN B 1 164 ? 21.969 50.031 25.484 1 85.44 164 ASN B CA 1
ATOM 6091 C C . ASN B 1 164 ? 22.062 51.406 24.844 1 85.44 164 ASN B C 1
ATOM 6093 O O . ASN B 1 164 ? 21.469 52.375 25.328 1 85.44 164 ASN B O 1
ATOM 6097 N N . PRO B 1 165 ? 22.734 51.5 23.797 1 82.56 165 PRO B N 1
ATOM 6098 C CA . PRO B 1 165 ? 22.891 52.812 23.188 1 82.56 165 PRO B CA 1
ATOM 6099 C C . PRO B 1 165 ? 21.625 53.281 22.469 1 82.56 165 PRO B C 1
ATOM 6101 O O . PRO B 1 165 ? 21.438 54.5 22.266 1 82.56 165 PRO B O 1
ATOM 6104 N N . VAL B 1 166 ? 20.781 52.406 22.047 1 83.25 166 VAL B N 1
ATOM 6105 C CA . VAL B 1 166 ? 19.547 52.75 21.359 1 83.25 166 VAL B CA 1
ATOM 6106 C C . VAL B 1 166 ? 18.531 53.281 22.344 1 83.25 166 VAL B C 1
ATOM 6108 O O . VAL B 1 166 ? 17.797 54.25 22.062 1 83.25 166 VAL B O 1
ATOM 6111 N N . HIS B 1 167 ? 18.547 52.625 23.469 1 90.5 167 HIS B N 1
ATOM 6112 C CA . HIS B 1 167 ? 17.688 53.031 24.562 1 90.5 167 HIS B CA 1
ATOM 6113 C C . HIS B 1 167 ? 18.484 53.25 25.844 1 90.5 167 HIS B C 1
ATOM 6115 O O . HIS B 1 167 ? 18.328 52.5 26.812 1 90.5 167 HIS B O 1
ATOM 6121 N N . PRO B 1 168 ? 19.156 54.375 25.891 1 92.38 168 PRO B N 1
ATOM 6122 C CA . PRO B 1 168 ? 20.031 54.594 27.047 1 92.38 168 PRO B CA 1
ATOM 6123 C C . PRO B 1 168 ? 19.266 54.938 28.312 1 92.38 168 PRO B C 1
ATOM 6125 O O . PRO B 1 168 ? 18.125 55.406 28.25 1 92.38 168 PRO B O 1
ATOM 6128 N N . PRO B 1 169 ? 19.906 54.75 29.469 1 94.19 169 PRO B N 1
ATOM 6129 C CA . PRO B 1 169 ? 19.234 55.031 30.719 1 94.19 169 PRO B CA 1
ATOM 6130 C C . PRO B 1 169 ? 18.938 56.531 30.891 1 94.19 169 PRO B C 1
ATOM 6132 O O . PRO B 1 169 ? 17.969 56.906 31.562 1 94.19 169 PRO B O 1
ATOM 6135 N N . HIS B 1 170 ? 19.844 57.375 30.312 1 95.12 170 HIS B N 1
ATOM 6136 C CA . HIS B 1 170 ? 19.656 58.812 30.312 1 95.12 170 HIS B CA 1
ATOM 6137 C C . HIS B 1 170 ? 19.844 59.406 28.922 1 95.12 170 HIS B C 1
ATOM 6139 O O . HIS B 1 170 ? 20.516 58.812 28.078 1 95.12 170 HIS B O 1
ATOM 6145 N N . HIS B 1 171 ? 19.203 60.562 28.766 1 93.31 171 HIS B N 1
ATOM 6146 C CA . HIS B 1 171 ? 19.359 61.25 27.484 1 93.31 171 HIS B CA 1
ATOM 6147 C C . HIS B 1 171 ? 19.359 62.75 27.688 1 93.31 171 HIS B C 1
ATOM 6149 O O . HIS B 1 171 ? 19.016 63.25 28.75 1 93.31 171 HIS B O 1
ATOM 6155 N N . ARG B 1 172 ? 19.766 63.406 26.672 1 91.62 172 ARG B N 1
ATOM 6156 C CA . ARG B 1 172 ? 19.781 64.875 26.719 1 91.62 172 ARG B CA 1
ATOM 6157 C C . ARG B 1 172 ? 18.469 65.438 26.203 1 91.62 172 ARG B C 1
ATOM 6159 O O . ARG B 1 172 ? 18.062 65.125 25.062 1 91.62 172 ARG B O 1
ATOM 6166 N N . ALA B 1 173 ? 17.828 66.188 27.062 1 86.88 173 ALA B N 1
ATOM 6167 C CA . ALA B 1 173 ? 16.609 66.875 26.656 1 86.88 173 ALA B CA 1
ATOM 6168 C C . ALA B 1 173 ? 16.922 67.938 25.609 1 86.88 173 ALA B C 1
ATOM 6170 O O . ALA B 1 173 ? 18.078 68.312 25.422 1 86.88 173 ALA B O 1
ATOM 6171 N N . PRO B 1 174 ? 15.914 68.312 24.969 1 82.12 174 PRO B N 1
ATOM 6172 C CA . PRO B 1 174 ? 16.141 69.375 23.969 1 82.12 174 PRO B CA 1
ATOM 6173 C C . PRO B 1 174 ? 16.797 70.625 24.562 1 82.12 174 PRO B C 1
ATOM 6175 O O . PRO B 1 174 ? 17.531 71.312 23.875 1 82.12 174 PRO B O 1
ATOM 6178 N N . ASP B 1 175 ? 16.594 70.875 25.828 1 84.69 175 ASP B N 1
ATOM 6179 C CA . ASP B 1 175 ? 17.156 72.062 26.469 1 84.69 175 ASP B CA 1
ATOM 6180 C C . ASP B 1 175 ? 18.594 71.812 26.922 1 84.69 175 ASP B C 1
ATOM 6182 O O . ASP B 1 175 ? 19.219 72.625 27.562 1 84.69 175 ASP B O 1
ATOM 6186 N N . GLY B 1 176 ? 19.031 70.688 26.688 1 87 176 GLY B N 1
ATOM 6187 C CA . GLY B 1 176 ? 20.438 70.375 26.938 1 87 176 GLY B CA 1
ATOM 6188 C C . GLY B 1 176 ? 20.641 69.688 28.266 1 87 176 GLY B C 1
ATOM 6189 O O . GLY B 1 176 ? 21.734 69.188 28.562 1 87 176 GLY B O 1
ATOM 6190 N N . THR B 1 177 ? 19.609 69.562 29.047 1 90.94 177 THR B N 1
ATOM 6191 C CA . THR B 1 177 ? 19.734 68.938 30.359 1 90.94 177 THR B CA 1
ATOM 6192 C C . THR B 1 177 ? 19.609 67.438 30.266 1 90.94 177 THR B C 1
ATOM 6194 O O . THR B 1 177 ? 18.984 66.938 29.328 1 90.94 177 THR B O 1
ATOM 6197 N N . TRP B 1 178 ? 20.297 66.75 31.25 1 93 178 TRP B N 1
ATOM 6198 C CA . TRP B 1 178 ? 20.188 65.312 31.312 1 93 178 TRP B CA 1
ATOM 6199 C C . TRP B 1 178 ? 18.875 64.875 31.984 1 93 178 TRP B C 1
ATOM 6201 O O . TRP B 1 178 ? 18.5 65.438 33.031 1 93 178 TRP B O 1
ATOM 6211 N N . LYS B 1 179 ? 18.203 64 31.297 1 92.62 179 LYS B N 1
ATOM 6212 C CA . LYS B 1 179 ? 16.969 63.438 31.844 1 92.62 179 LYS B CA 1
ATOM 6213 C C . LYS B 1 179 ? 17 61.906 31.766 1 92.62 179 LYS B C 1
ATOM 6215 O O . LYS B 1 179 ? 17.625 61.344 30.859 1 92.62 179 LYS B O 1
ATOM 6220 N N . PRO B 1 180 ? 16.359 61.25 32.75 1 93.75 180 PRO B N 1
ATOM 6221 C CA . PRO B 1 180 ? 16.219 59.812 32.594 1 93.75 180 PRO B CA 1
ATOM 6222 C C . PRO B 1 180 ? 15.352 59.438 31.391 1 93.75 180 PRO B C 1
ATOM 6224 O O . PRO B 1 180 ? 14.398 60.156 31.062 1 93.75 180 PRO B O 1
ATOM 6227 N N . THR B 1 181 ? 15.734 58.344 30.703 1 94.81 181 THR B N 1
ATOM 6228 C CA . THR B 1 181 ? 14.922 57.812 29.625 1 94.81 181 THR B CA 1
ATOM 6229 C C . THR B 1 181 ? 13.734 57.031 30.172 1 94.81 181 THR B C 1
ATOM 6231 O O . THR B 1 181 ? 13.844 55.844 30.438 1 94.81 181 THR B O 1
ATOM 6234 N N . THR B 1 182 ? 12.617 57.656 30.344 1 94.38 182 THR B N 1
ATOM 6235 C CA . THR B 1 182 ? 11.406 57.062 30.891 1 94.38 182 THR B CA 1
ATOM 6236 C C . THR B 1 182 ? 10.188 57.938 30.578 1 94.38 182 THR B C 1
ATOM 6238 O O . THR B 1 182 ? 10.281 58.906 29.812 1 94.38 182 THR B O 1
ATOM 6241 N N . CYS B 1 183 ? 9.078 57.531 30.969 1 95.31 183 CYS B N 1
ATOM 6242 C CA . CYS B 1 183 ? 7.84 58.312 30.938 1 95.31 183 CYS B CA 1
ATOM 6243 C C . CYS B 1 183 ? 7.219 58.406 32.312 1 95.31 183 CYS B C 1
ATOM 6245 O O . CYS B 1 183 ? 7.039 57.375 33 1 95.31 183 CYS B O 1
ATOM 6247 N N . ALA B 1 184 ? 6.969 59.594 32.75 1 93.19 184 ALA B N 1
ATOM 6248 C CA . ALA B 1 184 ? 6.383 59.812 34.094 1 93.19 184 ALA B CA 1
ATOM 6249 C C . ALA B 1 184 ? 5.469 61.031 34.094 1 93.19 184 ALA B C 1
ATOM 6251 O O . ALA B 1 184 ? 5.578 61.906 33.219 1 93.19 184 ALA B O 1
ATOM 6252 N N . ASN B 1 185 ? 4.578 61.031 35.094 1 91.69 185 ASN B N 1
ATOM 6253 C CA . ASN B 1 185 ? 3.658 62.156 35.219 1 91.69 185 ASN B CA 1
ATOM 6254 C C . ASN B 1 185 ? 4.344 63.375 35.844 1 91.69 185 ASN B C 1
ATOM 6256 O O . ASN B 1 185 ? 3.773 64.438 35.875 1 91.69 185 ASN B O 1
ATOM 6260 N N . LEU B 1 186 ? 5.516 63.188 36.406 1 88.56 186 LEU B N 1
ATOM 6261 C CA . LEU B 1 186 ? 6.285 64.25 37 1 88.56 186 LEU B CA 1
ATOM 6262 C C . LEU B 1 186 ? 7.73 64.25 36.5 1 88.56 186 LEU B C 1
ATOM 6264 O O . LEU B 1 186 ? 8.219 63.188 36.062 1 88.56 186 LEU B O 1
ATOM 6268 N N . PRO B 1 187 ? 8.383 65.438 36.5 1 87 187 PRO B N 1
ATOM 6269 C CA . PRO B 1 187 ? 9.789 65.438 36.125 1 87 187 PRO B CA 1
ATOM 6270 C C . PRO B 1 187 ? 10.695 64.688 37.062 1 87 187 PRO B C 1
ATOM 6272 O O . PRO B 1 187 ? 10.547 64.812 38.281 1 87 187 PRO B O 1
ATOM 6275 N N . LEU B 1 188 ? 11.477 63.781 36.531 1 90 188 LEU B N 1
ATOM 6276 C CA . LEU B 1 188 ? 12.414 63 37.344 1 90 188 LEU B CA 1
ATOM 6277 C C . LEU B 1 188 ? 13.852 63.438 37.062 1 90 188 LEU B C 1
ATOM 6279 O O . LEU B 1 188 ? 14.25 63.562 35.906 1 90 188 LEU B O 1
ATOM 6283 N N . PRO B 1 189 ? 14.586 63.688 38.125 1 87.94 189 PRO B N 1
ATOM 6284 C CA . PRO B 1 189 ? 15.992 64.062 37.938 1 87.94 189 PRO B CA 1
ATOM 6285 C C . PRO B 1 189 ? 16.859 62.844 37.531 1 87.94 189 PRO B C 1
ATOM 6287 O O . PRO B 1 189 ? 16.5 61.688 37.844 1 87.94 189 PRO B O 1
ATOM 6290 N N . PRO B 1 190 ? 17.969 63.094 36.844 1 90.62 190 PRO B N 1
ATOM 6291 C CA . PRO B 1 190 ? 18.906 62 36.562 1 90.62 190 PRO B CA 1
ATOM 6292 C C . PRO B 1 190 ? 19.578 61.438 37.812 1 90.62 190 PRO B C 1
ATOM 6294 O O . PRO B 1 190 ? 19.531 62.062 38.875 1 90.62 190 PRO B O 1
ATOM 6297 N N . THR B 1 191 ? 20.078 60.25 37.656 1 89 191 THR B N 1
ATOM 6298 C CA . THR B 1 191 ? 20.781 59.625 38.75 1 89 191 THR B CA 1
ATOM 6299 C C . THR B 1 191 ? 21.984 60.438 39.188 1 89 191 THR B C 1
ATOM 6301 O O . THR B 1 191 ? 22.828 60.812 38.344 1 89 191 THR B O 1
ATOM 6304 N N . SER B 1 192 ? 22.109 60.75 40.469 1 85.62 192 SER B N 1
ATOM 6305 C CA . SER B 1 192 ? 23.141 61.656 40.938 1 85.62 192 SER B CA 1
ATOM 6306 C C . SER B 1 192 ? 24.438 60.906 41.219 1 85.62 192 SER B C 1
ATOM 6308 O O . SER B 1 192 ? 25.516 61.5 41.25 1 85.62 192 SER B O 1
ATOM 6310 N N . SER B 1 193 ? 24.328 59.688 41.375 1 86.94 193 SER B N 1
ATOM 6311 C CA . SER B 1 193 ? 25.469 58.906 41.844 1 86.94 193 SER B CA 1
ATOM 6312 C C . SER B 1 193 ? 26.422 58.594 40.688 1 86.94 193 SER B C 1
ATOM 6314 O O . SER B 1 193 ? 27.531 58.094 40.906 1 86.94 193 SER B O 1
ATOM 6316 N N . CYS B 1 194 ? 26.031 58.906 39.531 1 91 194 CYS B N 1
ATOM 6317 C CA . CYS B 1 194 ? 26.891 58.594 38.375 1 91 194 CYS B CA 1
ATOM 6318 C C . CYS B 1 194 ? 26.703 59.625 37.281 1 91 194 CYS B C 1
ATOM 6320 O O . CYS B 1 194 ? 25.844 60.5 37.344 1 91 194 CYS B O 1
ATOM 6322 N N . ASP B 1 195 ? 27.641 59.531 36.312 1 92.31 195 ASP B N 1
ATOM 6323 C CA . ASP B 1 195 ? 27.562 60.406 35.156 1 92.31 195 ASP B CA 1
ATOM 6324 C C . ASP B 1 195 ? 26.484 59.938 34.188 1 92.31 195 ASP B C 1
ATOM 6326 O O . ASP B 1 195 ? 26.609 58.875 33.562 1 92.31 195 ASP B O 1
ATOM 6330 N N . PRO B 1 196 ? 25.516 60.688 34 1 92.62 196 PRO B N 1
ATOM 6331 C CA . PRO B 1 196 ? 24.422 60.281 33.125 1 92.62 196 PRO B CA 1
ATOM 6332 C C . PRO B 1 196 ? 24.875 60.094 31.672 1 92.62 196 PRO B C 1
ATOM 6334 O O . PRO B 1 196 ? 24.172 59.469 30.875 1 92.62 196 PRO B O 1
ATOM 6337 N N . ALA B 1 197 ? 25.953 60.594 31.344 1 91.06 197 ALA B N 1
ATOM 6338 C CA . ALA B 1 197 ? 26.5 60.438 29.984 1 91.06 197 ALA B CA 1
ATOM 6339 C C . ALA B 1 197 ? 27.031 59 29.781 1 91.06 197 ALA B C 1
ATOM 6341 O O . ALA B 1 197 ? 27.156 58.562 28.656 1 91.06 197 ALA B O 1
ATOM 6342 N N . ASN B 1 198 ? 27.297 58.344 30.828 1 92.38 198 ASN B N 1
ATOM 6343 C CA . ASN B 1 198 ? 27.766 56.969 30.781 1 92.38 198 ASN B CA 1
ATOM 6344 C C . ASN B 1 198 ? 26.609 56 30.594 1 92.38 198 ASN B C 1
ATOM 6346 O O . ASN B 1 198 ? 25.703 55.938 31.422 1 92.38 198 ASN B O 1
ATOM 6350 N N . LEU B 1 199 ? 26.719 55.125 29.641 1 89.75 199 LEU B N 1
ATOM 6351 C CA . LEU B 1 199 ? 25.656 54.188 29.297 1 89.75 199 LEU B CA 1
ATOM 6352 C C . LEU B 1 199 ? 25.453 53.188 30.422 1 89.75 199 LEU B C 1
ATOM 6354 O O . LEU B 1 199 ? 24.406 52.531 30.516 1 89.75 199 LEU B O 1
ATOM 6358 N N . THR B 1 200 ? 26.406 53.062 31.234 1 90.81 200 THR B N 1
ATOM 6359 C CA . THR B 1 200 ? 26.297 52.094 32.312 1 90.81 200 THR B CA 1
ATOM 6360 C C . THR B 1 200 ? 25.656 52.719 33.562 1 90.81 200 THR B C 1
ATOM 6362 O O . THR B 1 200 ? 25.359 52 34.531 1 90.81 200 THR B O 1
ATOM 6365 N N . CYS B 1 201 ? 25.438 54.062 33.5 1 92.62 201 CYS B N 1
ATOM 6366 C CA . CYS B 1 201 ? 24.75 54.719 34.625 1 92.62 201 CYS B CA 1
ATOM 6367 C C . CYS B 1 201 ? 23.266 54.406 34.594 1 92.62 201 CYS B C 1
ATOM 6369 O O . CYS B 1 201 ? 22.484 55 33.844 1 92.62 201 CYS B O 1
ATOM 6371 N N . SER B 1 202 ? 22.891 53.469 35.469 1 91.69 202 SER B N 1
ATOM 6372 C CA . SER B 1 202 ? 21.484 53.062 35.5 1 91.69 202 SER B CA 1
ATOM 6373 C C . SER B 1 202 ? 20.625 54.125 36.188 1 91.69 202 SER B C 1
ATOM 6375 O O . SER B 1 202 ? 21.109 54.875 37.062 1 91.69 202 SER B O 1
ATOM 6377 N N . PHE B 1 203 ? 19.422 54.25 35.688 1 90.44 203 PHE B N 1
ATOM 6378 C CA . PHE B 1 203 ? 18.469 55.125 36.344 1 90.44 203 PHE B CA 1
ATOM 6379 C C . PHE B 1 203 ? 17.891 54.469 37.594 1 90.44 203 PHE B C 1
ATOM 6381 O O . PHE B 1 203 ? 17.438 53.344 37.531 1 90.44 203 PHE B O 1
ATOM 6388 N N . ASN B 1 204 ? 18.016 55.125 38.688 1 83 204 ASN B N 1
ATOM 6389 C CA . ASN B 1 204 ? 17.453 54.656 39.938 1 83 204 ASN B CA 1
ATOM 6390 C C . ASN B 1 204 ? 16.469 55.656 40.53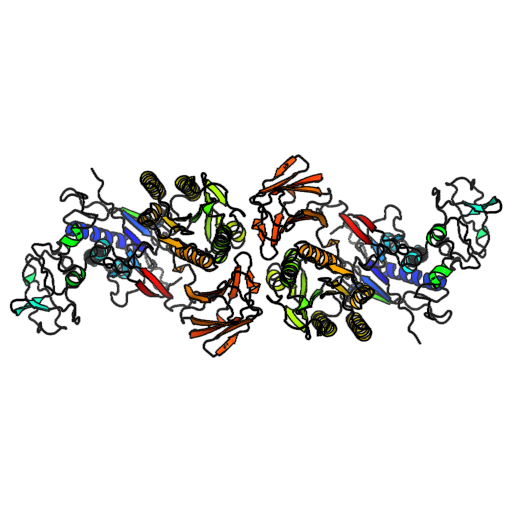1 1 83 204 ASN B C 1
ATOM 6392 O O . ASN B 1 204 ? 16.781 56.844 40.656 1 83 204 ASN B O 1
ATOM 6396 N N . LEU B 1 205 ? 15.305 55.156 40.719 1 80 205 LEU B N 1
ATOM 6397 C CA . LEU B 1 205 ? 14.281 56 41.375 1 80 205 LEU B CA 1
ATOM 6398 C C . LEU B 1 205 ? 14.492 56.062 42.875 1 80 205 LEU B C 1
ATOM 6400 O O . LEU B 1 205 ? 14.641 55.031 43.531 1 80 205 LEU B O 1
ATOM 6404 N N . THR B 1 206 ? 14.711 57.156 43.406 1 73.62 206 THR B N 1
ATOM 6405 C CA . THR B 1 206 ? 14.883 57.312 44.844 1 73.62 206 THR B CA 1
ATOM 6406 C C . THR B 1 206 ? 13.555 57.625 45.531 1 73.62 206 THR B C 1
ATOM 6408 O O . THR B 1 206 ? 12.617 58.125 44.875 1 73.62 206 THR B O 1
ATOM 6411 N N . PRO B 1 207 ? 13.383 57.125 46.75 1 66.69 207 PRO B N 1
ATOM 6412 C CA . PRO B 1 207 ? 12.141 57.375 47.5 1 66.69 207 PRO B CA 1
ATOM 6413 C C . PRO B 1 207 ? 11.703 58.844 47.438 1 66.69 207 PRO B C 1
ATOM 6415 O O . PRO B 1 207 ? 10.508 59.156 47.469 1 66.69 207 PRO B O 1
ATOM 6418 N N . GLU B 1 208 ? 12.562 59.75 47.375 1 63.19 208 GLU B N 1
ATOM 6419 C CA . GLU B 1 208 ? 12.25 61.156 47.344 1 63.19 208 GLU B CA 1
ATOM 6420 C C . GLU B 1 208 ? 11.508 61.531 46.062 1 63.19 208 GLU B C 1
ATOM 6422 O O . GLU B 1 208 ? 10.734 62.5 46.062 1 63.19 208 GLU B O 1
ATOM 6427 N N . ASN B 1 209 ? 11.797 60.781 45.125 1 62.88 209 ASN B N 1
ATOM 6428 C CA . ASN B 1 209 ? 11.211 61.094 43.812 1 62.88 209 ASN B CA 1
ATOM 6429 C C . ASN B 1 209 ? 9.867 60.375 43.625 1 62.88 209 ASN B C 1
ATOM 6431 O O . ASN B 1 209 ? 9.227 60.531 42.594 1 62.88 209 ASN B O 1
ATOM 6435 N N . ASP B 1 210 ? 9.523 59.781 44.688 1 66.62 210 ASP B N 1
ATOM 6436 C CA . ASP B 1 210 ? 8.406 58.844 44.562 1 66.62 210 ASP B CA 1
ATOM 6437 C C . ASP B 1 210 ? 7.094 59.531 44.969 1 66.62 210 ASP B C 1
ATOM 6439 O O . ASP B 1 210 ? 6.02 59.125 44.5 1 66.62 210 ASP B O 1
ATOM 6443 N N . PRO B 1 211 ? 7.25 60.719 45.656 1 76.5 211 PRO B N 1
ATOM 6444 C CA . PRO B 1 211 ? 5.922 61.125 46.094 1 76.5 211 PRO B CA 1
ATOM 6445 C C . PRO B 1 211 ? 5.039 61.625 44.969 1 76.5 211 PRO B C 1
ATOM 6447 O O . PRO B 1 211 ? 5.438 62.5 44.188 1 76.5 211 PRO B O 1
ATOM 6450 N N . GLY B 1 212 ? 3.975 61 44.5 1 86.12 212 GLY B N 1
ATOM 6451 C CA . GLY B 1 212 ? 3.01 61.406 43.5 1 86.12 212 GLY B CA 1
ATOM 6452 C C . GLY B 1 212 ? 3.193 60.719 42.156 1 86.12 212 GLY B C 1
ATOM 6453 O O . GLY B 1 212 ? 2.463 61 41.219 1 86.12 212 GLY B O 1
ATOM 6454 N N . LEU B 1 213 ? 4.301 59.938 42.062 1 90.88 213 LEU B N 1
ATOM 6455 C CA . LEU B 1 213 ? 4.508 59.219 40.844 1 90.88 213 LEU B CA 1
ATOM 6456 C C . LEU B 1 213 ? 3.418 58.156 40.625 1 90.88 213 LEU B C 1
ATOM 6458 O O . LEU B 1 213 ? 3.291 57.219 41.438 1 90.88 213 LEU B O 1
ATOM 6462 N N . THR B 1 214 ? 2.605 58.344 39.562 1 92.56 214 THR B N 1
ATOM 6463 C CA . THR B 1 214 ? 1.494 57.438 39.312 1 92.56 214 THR B CA 1
ATOM 6464 C C . THR B 1 214 ? 1.57 56.844 37.906 1 92.56 214 THR B C 1
ATOM 6466 O O . THR B 1 214 ? 0.852 55.906 37.594 1 92.56 214 THR B O 1
ATOM 6469 N N . SER B 1 215 ? 2.492 57.406 37.062 1 93.5 215 SER B N 1
ATOM 6470 C CA . SER B 1 215 ? 2.674 56.906 35.719 1 93.5 215 SER B CA 1
ATOM 6471 C C . SER B 1 215 ? 4.133 57.031 35.281 1 93.5 215 SER B C 1
ATOM 6473 O O . SER B 1 215 ? 4.891 57.844 35.812 1 93.5 215 SER B O 1
ATOM 6475 N N . SER B 1 216 ? 4.496 56.25 34.406 1 95.44 216 SER B N 1
ATOM 6476 C CA . SER B 1 216 ? 3.82 55.281 33.594 1 95.44 216 SER B CA 1
ATOM 6477 C C . SER B 1 216 ? 4.059 53.875 34.094 1 95.44 216 SER B C 1
ATOM 6479 O O . SER B 1 216 ? 5.191 53.5 34.438 1 95.44 216 SER B O 1
ATOM 6481 N N . PHE B 1 217 ? 3.037 53.031 34.031 1 96.25 217 PHE B N 1
ATOM 6482 C CA . PHE B 1 217 ? 3.154 51.656 34.438 1 96.25 217 PHE B CA 1
ATOM 6483 C C . PHE B 1 217 ? 4.141 50.875 33.562 1 96.25 217 PHE B C 1
ATOM 6485 O O . PHE B 1 217 ? 4.832 49.969 34.031 1 96.25 217 PHE B O 1
ATOM 6492 N N . MET B 1 218 ? 4.289 51.25 32.312 1 97.25 218 MET B N 1
ATOM 6493 C CA . MET B 1 218 ? 5.172 50.562 31.375 1 97.25 218 MET B CA 1
ATOM 6494 C C . MET B 1 218 ? 6.629 50.906 31.656 1 97.25 218 MET B C 1
ATOM 6496 O O . MET B 1 218 ? 7.535 50.25 31.141 1 97.25 218 MET B O 1
ATOM 6500 N N . ALA B 1 219 ? 6.883 51.906 32.5 1 95 219 ALA B N 1
ATOM 6501 C CA . ALA B 1 219 ? 8.234 52.281 32.906 1 95 219 ALA B CA 1
ATOM 6502 C C . ALA B 1 219 ? 8.578 51.75 34.281 1 95 219 ALA B C 1
ATOM 6504 O O . ALA B 1 219 ? 9.734 51.375 34.531 1 95 219 ALA B O 1
ATOM 6505 N N . PHE B 1 220 ? 7.547 51.719 35.125 1 92.88 220 PHE B N 1
ATOM 6506 C CA . PHE B 1 220 ? 7.812 51.375 36.531 1 92.88 220 PHE B CA 1
ATOM 6507 C C . PHE B 1 220 ? 6.832 50.312 37 1 92.88 220 PHE B C 1
ATOM 6509 O O . PHE B 1 220 ? 6.117 50.531 38 1 92.88 220 PHE B O 1
ATOM 6516 N N . PRO B 1 221 ? 6.922 49.188 36.469 1 93.19 221 PRO B N 1
ATOM 6517 C CA . PRO B 1 221 ? 5.973 48.156 36.906 1 93.19 221 PRO B CA 1
ATOM 6518 C C . PRO B 1 221 ? 6.246 47.656 38.312 1 93.19 221 PRO B C 1
ATOM 6520 O O . PRO B 1 221 ? 5.352 47.125 38.969 1 93.19 221 PRO B O 1
ATOM 6523 N N . GLY B 1 222 ? 7.406 47.844 38.844 1 89.56 222 GLY B N 1
ATOM 6524 C CA . GLY B 1 222 ? 7.77 47.344 40.156 1 89.56 222 GLY B CA 1
ATOM 6525 C C . GLY B 1 222 ? 7.336 48.281 41.281 1 89.56 222 GLY B C 1
ATOM 6526 O O . GLY B 1 222 ? 7.465 47.938 42.438 1 89.56 222 GLY B O 1
ATOM 6527 N N . ARG B 1 223 ? 6.773 49.406 40.938 1 90.19 223 ARG B N 1
ATOM 6528 C CA . ARG B 1 223 ? 6.348 50.375 41.938 1 90.19 223 ARG B CA 1
ATOM 6529 C C . ARG B 1 223 ? 4.836 50.312 42.156 1 90.19 223 ARG B C 1
ATOM 6531 O O . ARG B 1 223 ? 4.066 50.688 41.281 1 90.19 223 ARG B O 1
ATOM 6538 N N . PRO B 1 224 ? 4.418 49.906 43.344 1 88.88 224 PRO B N 1
ATOM 6539 C CA . PRO B 1 224 ? 2.988 49.719 43.594 1 88.88 224 PRO B CA 1
ATOM 6540 C C . PRO B 1 224 ? 2.184 51 43.406 1 88.88 224 PRO B C 1
ATOM 6542 O O . PRO B 1 224 ? 0.992 50.969 43.094 1 88.88 224 PRO B O 1
ATOM 6545 N N . SER B 1 225 ? 2.861 52.156 43.594 1 88.5 225 SER B N 1
ATOM 6546 C CA . SER B 1 225 ? 2.154 53.406 43.5 1 88.5 225 SER B CA 1
ATOM 6547 C C . SER B 1 225 ? 1.835 53.75 42.031 1 88.5 225 SER B C 1
ATOM 6549 O O . SER B 1 225 ? 0.975 54.594 41.781 1 88.5 225 SER B O 1
ATOM 6551 N N . VAL B 1 226 ? 2.52 53.188 41.188 1 93.31 226 VAL B N 1
ATOM 6552 C CA . VAL B 1 226 ? 2.348 53.5 39.75 1 93.31 226 VAL B CA 1
ATOM 6553 C C . VAL B 1 226 ? 1.304 52.562 39.156 1 93.31 226 VAL B C 1
ATOM 6555 O O . VAL B 1 226 ? 1.554 51.375 38.969 1 93.31 226 VAL B O 1
ATOM 6558 N N . ARG B 1 227 ? 0.23 53.062 38.781 1 94.12 227 ARG B N 1
ATOM 6559 C CA . ARG B 1 227 ? -0.862 52.25 38.281 1 94.12 227 ARG B CA 1
ATOM 6560 C C . ARG B 1 227 ? -1.332 52.719 36.906 1 94.12 227 ARG B C 1
ATOM 6562 O O . ARG B 1 227 ? -1.979 51.969 36.188 1 94.12 227 ARG B O 1
ATOM 6569 N N . ASP B 1 228 ? -0.913 53.938 36.562 1 94.75 228 ASP B N 1
ATOM 6570 C CA . ASP B 1 228 ? -1.451 54.562 35.375 1 94.75 228 ASP B CA 1
ATOM 6571 C C . ASP B 1 228 ? -0.459 54.469 34.219 1 94.75 228 ASP B C 1
ATOM 6573 O O . ASP B 1 228 ? 0.744 54.312 34.438 1 94.75 228 ASP B O 1
ATOM 6577 N N . LEU B 1 229 ? -1.016 54.5 33.031 1 96.81 229 LEU B N 1
ATOM 6578 C CA . LEU B 1 229 ? -0.215 54.625 31.812 1 96.81 229 LEU B CA 1
ATOM 6579 C C . LEU B 1 229 ? -0.076 56.094 31.406 1 96.81 229 LEU B C 1
ATOM 6581 O O . LEU B 1 229 ? -0.954 56.906 31.703 1 96.81 229 LEU B O 1
ATOM 6585 N N . CYS B 1 230 ? 1.027 56.375 30.781 1 95.81 230 CYS B N 1
ATOM 6586 C CA . CYS B 1 230 ? 1.143 57.719 30.25 1 95.81 230 CYS B CA 1
ATOM 6587 C C . CYS B 1 230 ? 0.143 57.938 29.109 1 95.81 230 CYS B C 1
ATOM 6589 O O . CYS B 1 230 ? -0.125 57.031 28.328 1 95.81 230 CYS B O 1
ATOM 6591 N N . ASP B 1 231 ? -0.421 59.094 29.094 1 94.44 231 ASP B N 1
ATOM 6592 C CA . ASP B 1 231 ? -1.342 59.531 28.031 1 94.44 231 ASP B CA 1
ATOM 6593 C C . ASP B 1 231 ? -0.806 60.75 27.281 1 94.44 231 ASP B C 1
ATOM 6595 O O . ASP B 1 231 ? 0.372 61.094 27.406 1 94.44 231 ASP B O 1
ATOM 6599 N N . GLU B 1 232 ? -1.612 61.344 26.516 1 91.88 232 GLU B N 1
ATOM 6600 C CA . GLU B 1 232 ? -1.176 62.469 25.672 1 91.88 232 GLU B CA 1
ATOM 6601 C C . GLU B 1 232 ? -0.688 63.625 26.516 1 91.88 232 GLU B C 1
ATOM 6603 O O . GLU B 1 232 ? 0.187 64.375 26.094 1 91.88 232 GLU B O 1
ATOM 6608 N N . GLY B 1 233 ? -1.176 63.75 27.719 1 92.19 233 GLY B N 1
ATOM 6609 C CA . GLY B 1 233 ? -0.823 64.875 28.578 1 92.19 233 GLY B CA 1
ATOM 6610 C C . GLY B 1 233 ? 0.453 64.625 29.375 1 92.19 233 GLY B C 1
ATOM 6611 O O . GLY B 1 233 ? 1.142 65.562 29.75 1 92.19 233 GLY B O 1
ATOM 6612 N N . THR B 1 234 ? 0.77 63.438 29.656 1 92.62 234 THR B N 1
ATOM 6613 C CA . THR B 1 234 ? 1.883 63.156 30.547 1 92.62 234 THR B CA 1
ATOM 6614 C C . THR B 1 234 ? 3.037 62.5 29.781 1 92.62 234 THR B C 1
ATOM 6616 O O . THR B 1 234 ? 4.133 62.344 30.312 1 92.62 234 THR B O 1
ATOM 6619 N N . HIS B 1 235 ? 2.936 62.25 28.562 1 93.75 235 HIS B N 1
ATOM 6620 C CA . HIS B 1 235 ? 3.869 61.469 27.766 1 93.75 235 HIS B CA 1
ATOM 6621 C C . HIS B 1 235 ? 5.055 62.312 27.312 1 93.75 235 HIS B C 1
ATOM 6623 O O . HIS B 1 235 ? 4.875 63.438 26.859 1 93.75 235 HIS B O 1
ATOM 6629 N N . ASP B 1 236 ? 6.184 61.75 27.5 1 91.56 236 ASP B N 1
ATOM 6630 C CA . ASP B 1 236 ? 7.379 62.312 26.891 1 91.56 236 ASP B CA 1
ATOM 6631 C C . ASP B 1 236 ? 7.691 61.656 25.562 1 91.56 236 ASP B C 1
ATOM 6633 O O . ASP B 1 236 ? 8.367 60.625 25.5 1 91.56 236 ASP B O 1
ATOM 6637 N N . ARG B 1 237 ? 7.352 62.312 24.469 1 91.44 237 ARG B N 1
ATOM 6638 C CA . ARG B 1 237 ? 7.434 61.719 23.141 1 91.44 237 ARG B CA 1
ATOM 6639 C C . ARG B 1 237 ? 8.867 61.688 22.625 1 91.44 237 ARG B C 1
ATOM 6641 O O . ARG B 1 237 ? 9.188 61 21.656 1 91.44 237 ARG B O 1
ATOM 6648 N N . TRP B 1 238 ? 9.711 62.438 23.297 1 89.25 238 TRP B N 1
ATOM 6649 C CA . TRP B 1 238 ? 11.062 62.594 22.766 1 89.25 238 TRP B CA 1
ATOM 6650 C C . TRP B 1 238 ? 12.047 61.656 23.484 1 89.25 238 TRP B C 1
ATOM 6652 O O . TRP B 1 238 ? 13.188 61.5 23.047 1 89.25 238 TRP B O 1
ATOM 6662 N N . ALA B 1 239 ? 11.602 61.094 24.625 1 93.69 239 ALA B N 1
ATOM 6663 C CA . ALA B 1 239 ? 12.484 60.156 25.312 1 93.69 239 ALA B CA 1
ATOM 6664 C C . ALA B 1 239 ? 12.781 58.938 24.422 1 93.69 239 ALA B C 1
ATOM 6666 O O . ALA B 1 239 ? 11.875 58.375 23.797 1 93.69 239 ALA B O 1
ATOM 6667 N N . PRO B 1 240 ? 14.008 58.531 24.281 1 93.12 240 PRO B N 1
ATOM 6668 C CA . PRO B 1 240 ?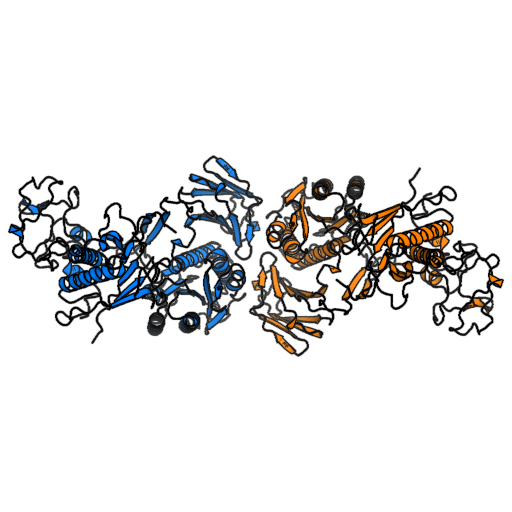 14.352 57.406 23.406 1 93.12 240 PRO B CA 1
ATOM 6669 C C . PRO B 1 240 ? 14.023 56.031 24.016 1 93.12 240 PRO B C 1
ATOM 6671 O O . PRO B 1 240 ? 14.898 55.188 24.141 1 93.12 240 PRO B O 1
ATOM 6674 N N . THR B 1 241 ? 12.828 55.812 24.281 1 93.75 241 THR B N 1
ATOM 6675 C CA . THR B 1 241 ? 12.352 54.531 24.766 1 93.75 241 THR B CA 1
ATOM 6676 C C . THR B 1 241 ? 12.008 53.594 23.609 1 93.75 241 THR B C 1
ATOM 6678 O O . THR B 1 241 ? 11.859 54.031 22.469 1 93.75 241 THR B O 1
ATOM 6681 N N . ARG B 1 242 ? 11.93 52.312 23.906 1 92.38 242 ARG B N 1
ATOM 6682 C CA . ARG B 1 242 ? 11.516 51.344 22.906 1 92.38 242 ARG B CA 1
ATOM 6683 C C . ARG B 1 242 ? 10.109 51.656 22.391 1 92.38 242 ARG B C 1
ATOM 6685 O O . ARG B 1 242 ? 9.828 51.531 21.203 1 92.38 242 ARG B O 1
ATOM 6692 N N . HIS B 1 243 ? 9.203 52.031 23.25 1 94.5 243 HIS B N 1
ATOM 6693 C CA . HIS B 1 243 ? 7.832 52.344 22.875 1 94.5 243 HIS B CA 1
ATOM 6694 C C . HIS B 1 243 ? 7.785 53.531 21.906 1 94.5 243 HIS B C 1
ATOM 6696 O O . HIS B 1 243 ? 7.094 53.438 20.875 1 94.5 243 HIS B O 1
ATOM 6702 N N . ASN B 1 244 ? 8.547 54.562 22.219 1 92.69 244 ASN B N 1
ATOM 6703 C CA . ASN B 1 244 ? 8.555 55.719 21.344 1 92.69 244 ASN B CA 1
ATOM 6704 C C . ASN B 1 244 ? 9.133 55.375 19.969 1 92.69 244 ASN B C 1
ATOM 6706 O O . ASN B 1 244 ? 8.664 55.875 18.953 1 92.69 244 ASN B O 1
ATOM 6710 N N . LEU B 1 245 ? 10.133 54.594 20.031 1 86.56 245 LEU B N 1
ATOM 6711 C CA . LEU B 1 245 ? 10.758 54.188 18.766 1 86.56 245 LEU B CA 1
ATOM 6712 C C . LEU B 1 245 ? 9.789 53.406 17.891 1 86.56 245 LEU B C 1
ATOM 6714 O O . LEU B 1 245 ? 9.672 53.688 16.703 1 86.56 245 LEU B O 1
ATOM 6718 N N . ILE B 1 246 ? 9.07 52.469 18.438 1 87.5 246 ILE B N 1
ATOM 6719 C CA . ILE B 1 246 ? 8.227 51.562 17.672 1 87.5 246 ILE B CA 1
ATOM 6720 C C . ILE B 1 246 ? 6.883 52.219 17.375 1 87.5 246 ILE B C 1
ATOM 6722 O O . ILE B 1 246 ? 6.312 52.031 16.297 1 87.5 246 ILE B O 1
ATOM 6726 N N . CYS B 1 247 ? 6.379 53.031 18.266 1 92.62 247 CYS B N 1
ATOM 6727 C CA . CYS B 1 247 ? 5.02 53.531 18.156 1 92.62 247 CYS B CA 1
ATOM 6728 C C . CYS B 1 247 ? 5.023 55 17.719 1 92.62 247 CYS B C 1
ATOM 6730 O O . CYS B 1 247 ? 3.996 55.656 17.797 1 92.62 247 CYS B O 1
ATOM 6732 N N . GLY B 1 248 ? 6.145 55.531 17.344 1 90.12 248 GLY B N 1
ATOM 6733 C CA . GLY B 1 248 ? 6.215 56.844 16.719 1 90.12 248 GLY B CA 1
ATOM 6734 C C . GLY B 1 248 ? 5.906 57.969 17.688 1 90.12 248 GLY B C 1
ATOM 6735 O O . GLY B 1 248 ? 5.23 58.938 17.312 1 90.12 248 GLY B O 1
ATOM 6736 N N . GLY B 1 249 ? 6.223 57.781 18.891 1 93.62 249 GLY B N 1
ATOM 6737 C CA . GLY B 1 249 ? 6.082 58.844 19.859 1 93.62 249 GLY B CA 1
ATOM 6738 C C . GLY B 1 249 ? 4.695 58.938 20.469 1 93.62 249 GLY B C 1
ATOM 6739 O O . GLY B 1 249 ? 4.414 59.812 21.281 1 93.62 249 GLY B O 1
ATOM 6740 N N . LYS B 1 250 ? 3.85 58.062 20.094 1 96.06 250 LYS B N 1
ATOM 6741 C CA . LYS B 1 250 ? 2.529 58 20.719 1 96.06 250 LYS B CA 1
ATOM 6742 C C . LYS B 1 250 ? 2.615 57.5 22.156 1 96.06 250 LYS B C 1
ATOM 6744 O O . LYS B 1 250 ? 3.5 56.688 22.484 1 96.06 250 LYS B O 1
ATOM 6749 N N . SER B 1 251 ? 1.721 57.969 23 1 96.5 251 SER B N 1
ATOM 6750 C CA . SER B 1 251 ? 1.693 57.469 24.359 1 96.5 251 SER B CA 1
ATOM 6751 C C . SER B 1 251 ? 1.1 56.062 24.406 1 96.5 251 SER B C 1
ATOM 6753 O O . SER B 1 251 ? 0.401 55.656 23.469 1 96.5 251 SER B O 1
ATOM 6755 N N . VAL B 1 252 ? 1.392 55.312 25.438 1 97.31 252 VAL B N 1
ATOM 6756 C CA . VAL B 1 252 ? 0.903 53.938 25.594 1 97.31 252 VAL B CA 1
ATOM 6757 C C . VAL B 1 252 ? -0.625 53.938 25.609 1 97.31 252 VAL B C 1
ATOM 6759 O O . VAL B 1 252 ? -1.257 53.125 24.922 1 97.31 252 VAL B O 1
ATOM 6762 N N . TRP B 1 253 ? -1.248 54.875 26.344 1 95.19 253 TRP B N 1
ATOM 6763 C CA . TRP B 1 253 ? -2.703 54.875 26.438 1 95.19 253 TRP B CA 1
ATOM 6764 C C . TRP B 1 253 ? -3.332 55.25 25.094 1 95.19 253 TRP B C 1
ATOM 6766 O O . TRP B 1 253 ? -4.402 54.75 24.75 1 95.19 253 TRP B O 1
ATOM 6776 N N . GLU B 1 254 ? -2.682 56.188 24.422 1 95.12 254 GLU B N 1
ATOM 6777 C CA . GLU B 1 254 ? -3.148 56.531 23.078 1 95.12 254 GLU B CA 1
ATOM 6778 C C . GLU B 1 254 ? -3.199 55.312 22.172 1 95.12 254 GLU B C 1
ATOM 6780 O O . GLU B 1 254 ? -4.184 55.125 21.453 1 95.12 254 GLU B O 1
ATOM 6785 N N . VAL B 1 255 ? -2.164 54.5 22.219 1 95.62 255 VAL B N 1
ATOM 6786 C CA . VAL B 1 255 ? -2.088 53.312 21.375 1 95.62 255 VAL B CA 1
ATOM 6787 C C . VAL B 1 255 ? -3.145 52.312 21.828 1 95.62 255 VAL B C 1
ATOM 6789 O O . VAL B 1 255 ? -3.848 51.719 20.984 1 95.62 255 VAL B O 1
ATOM 6792 N N . MET B 1 256 ? -3.305 52.062 23.062 1 92.56 256 MET B N 1
ATOM 6793 C CA . MET B 1 256 ? -4.25 51.094 23.609 1 92.56 256 MET B CA 1
ATOM 6794 C C . MET B 1 256 ? -5.688 51.5 23.297 1 92.56 256 MET B C 1
ATOM 6796 O O . MET B 1 256 ? -6.508 50.625 22.938 1 92.56 256 MET B O 1
ATOM 6800 N N . ARG B 1 257 ? -5.984 52.781 23.359 1 89.12 257 ARG B N 1
ATOM 6801 C CA . ARG B 1 257 ? -7.344 53.25 23.141 1 89.12 257 ARG B CA 1
ATOM 6802 C C . ARG B 1 257 ? -7.758 53.062 21.672 1 89.12 257 ARG B C 1
ATOM 6804 O O . ARG B 1 257 ? -8.945 53 21.375 1 89.12 257 ARG B O 1
ATOM 6811 N N . ALA B 1 258 ? -6.773 53.031 20.875 1 89.69 258 ALA B N 1
ATOM 6812 C CA . ALA B 1 258 ? -7.051 52.844 19.453 1 89.69 258 ALA B CA 1
ATOM 6813 C C . ALA B 1 258 ? -7.328 51.406 19.109 1 89.69 258 ALA B C 1
ATOM 6815 O O . ALA B 1 258 ? -7.801 51.094 18.016 1 89.69 258 ALA B O 1
ATOM 6816 N N . SER B 1 259 ? -7.098 50.5 20.031 1 84.62 259 SER B N 1
ATOM 6817 C CA . SER B 1 259 ? -7.344 49.062 19.797 1 84.62 259 SER B CA 1
ATOM 6818 C C . SER B 1 259 ? -8.836 48.781 19.734 1 84.62 259 SER B C 1
ATOM 6820 O O . SER B 1 259 ? -9.648 49.531 20.281 1 84.62 259 SER B O 1
ATOM 6822 N N . PRO B 1 260 ? -9.211 47.688 19.125 1 75.44 260 PRO B N 1
ATOM 6823 C CA . PRO B 1 260 ? -10.625 47.344 19.031 1 75.44 260 PRO B CA 1
ATOM 6824 C C . PRO B 1 260 ? -11.281 47.125 20.391 1 75.44 260 PRO B C 1
ATOM 6826 O O . PRO B 1 260 ? -12.5 47.25 20.516 1 75.44 260 PRO B O 1
ATOM 6829 N N . ASP B 1 261 ? -10.547 46.844 21.359 1 80.5 261 ASP B N 1
ATOM 6830 C CA . ASP B 1 261 ? -11.086 46.594 22.688 1 80.5 261 ASP B CA 1
ATOM 6831 C C . ASP B 1 261 ? -11.719 47.844 23.281 1 80.5 261 ASP B C 1
ATOM 6833 O O . ASP B 1 261 ? -12.617 47.75 24.125 1 80.5 261 ASP B O 1
ATOM 6837 N N . PHE B 1 262 ? -11.273 48.969 22.797 1 81.94 262 PHE B N 1
ATOM 6838 C CA . PHE B 1 262 ? -11.695 50.219 23.453 1 81.94 262 PHE B CA 1
ATOM 6839 C C . PHE B 1 262 ? -12.445 51.125 22.484 1 81.94 262 PHE B C 1
ATOM 6841 O O . PHE B 1 262 ? -12.719 52.281 22.781 1 81.94 262 PHE B O 1
ATOM 6848 N N . GLN B 1 263 ? -12.672 50.594 21.375 1 77.75 263 GLN B N 1
ATOM 6849 C CA . GLN B 1 263 ? -13.375 51.375 20.391 1 77.75 263 GLN B CA 1
ATOM 6850 C C . GLN B 1 263 ? -14.875 51.125 20.422 1 77.75 263 GLN B C 1
ATOM 6852 O O . GLN B 1 263 ? -15.32 50.125 21 1 77.75 263 GLN B O 1
ATOM 6857 N N . ASN B 1 264 ? -15.688 51.969 19.734 1 69.69 264 ASN B N 1
ATOM 6858 C CA . ASN B 1 264 ? -17.125 51.875 19.547 1 69.69 264 ASN B CA 1
ATOM 6859 C C . ASN B 1 264 ? -17.859 51.719 20.875 1 69.69 264 ASN B C 1
ATOM 6861 O O . ASN B 1 264 ? -18.797 50.938 20.969 1 69.69 264 ASN B O 1
ATOM 6865 N N . ASN B 1 265 ? -17.453 52.469 21.781 1 60.34 265 ASN B N 1
ATOM 6866 C CA . ASN B 1 265 ? -18.062 52.562 23.109 1 60.34 265 ASN B CA 1
ATOM 6867 C C . ASN B 1 265 ? -18.062 51.219 23.828 1 60.34 265 ASN B C 1
ATOM 6869 O O . ASN B 1 265 ? -18.969 50.938 24.594 1 60.34 265 ASN B O 1
ATOM 6873 N N . ARG B 1 266 ? -17.172 50.375 23.328 1 59.97 266 ARG B N 1
ATOM 6874 C CA . ARG B 1 266 ? -16.984 49.125 24.062 1 59.97 266 ARG B CA 1
ATOM 6875 C C . ARG B 1 266 ? -16.234 49.344 25.359 1 59.97 266 ARG B C 1
ATOM 6877 O O . ARG B 1 266 ? -15.328 50.188 25.438 1 59.97 266 ARG B O 1
ATOM 6884 N N . ASN B 1 267 ? -16.688 48.844 26.453 1 55.91 267 ASN B N 1
ATOM 6885 C CA . ASN B 1 267 ? -16.062 48.844 27.781 1 55.91 267 ASN B CA 1
ATOM 6886 C C . ASN B 1 267 ? -15.969 50.25 28.344 1 55.91 267 ASN B C 1
ATOM 6888 O O . ASN B 1 267 ? -14.875 50.812 28.484 1 55.91 267 ASN B O 1
ATOM 6892 N N . VAL B 1 268 ? -17.047 51.062 28.406 1 53 268 VAL B N 1
ATOM 6893 C CA . VAL B 1 268 ? -17.094 52.438 28.891 1 53 268 VAL B CA 1
ATOM 6894 C C . VAL B 1 268 ? -16.484 52.531 30.281 1 53 268 VAL B C 1
ATOM 6896 O O . VAL B 1 268 ? -16.562 51.562 31.062 1 53 268 VAL B O 1
ATOM 6899 N N . GLU B 1 269 ? -15.789 53.625 30.609 1 51.59 269 GLU B N 1
ATOM 6900 C CA . GLU B 1 269 ? -15.148 54.031 31.859 1 51.59 269 GLU B CA 1
ATOM 6901 C C . GLU B 1 269 ? -16.156 54.062 33 1 51.59 269 GLU B C 1
ATOM 6903 O O . GLU B 1 269 ? -17.297 54.469 32.812 1 51.59 269 GLU B O 1
ATOM 6908 N N . ALA B 1 270 ? -15.984 53.438 34.25 1 53.16 270 ALA B N 1
ATOM 6909 C CA . ALA B 1 270 ? -16.656 53.5 35.531 1 53.16 270 ALA B CA 1
ATOM 6910 C C . ALA B 1 270 ? -17.703 52.375 35.656 1 53.16 270 ALA B C 1
ATOM 6912 O O . ALA B 1 270 ? -18.281 52.188 36.75 1 53.16 270 ALA B O 1
ATOM 6913 N N . GLY B 1 271 ? -18.031 51.719 34.625 1 48.5 271 GLY B N 1
ATOM 6914 C CA . GLY B 1 271 ? -19.094 50.75 34.812 1 48.5 271 GLY B CA 1
ATOM 6915 C C . GLY B 1 271 ? -18.578 49.375 35.219 1 48.5 271 GLY B C 1
ATOM 6916 O O . GLY B 1 271 ? -19.375 48.5 35.562 1 48.5 271 GLY B O 1
ATOM 6917 N N . LEU B 1 272 ? -17.344 49.062 34.906 1 55.47 272 LEU B N 1
ATOM 6918 C CA . LEU B 1 272 ? -16.984 47.688 35.125 1 55.47 272 LEU B CA 1
ATOM 6919 C C . LEU B 1 272 ? -16.422 47.469 36.531 1 55.47 272 LEU B C 1
ATOM 6921 O O . LEU B 1 272 ? -15.719 48.344 37.062 1 55.47 272 LEU B O 1
ATOM 6925 N N . ARG B 1 273 ? -17.109 46.719 37.438 1 57.75 273 ARG B N 1
ATOM 6926 C CA . ARG B 1 273 ? -16.5 46.219 38.656 1 57.75 273 ARG B CA 1
ATOM 6927 C C . ARG B 1 273 ? -15.43 45.188 38.375 1 57.75 273 ARG B C 1
ATOM 6929 O O . ARG B 1 273 ? -15.5 44.469 37.375 1 57.75 273 ARG B O 1
ATOM 6936 N N . GLU B 1 274 ? -14.219 45.438 38.938 1 60.66 274 GLU B N 1
ATOM 6937 C CA . GLU B 1 274 ? -13.195 44.406 38.875 1 60.66 274 GLU B CA 1
ATOM 6938 C C . GLU B 1 274 ? -13.812 43.031 39.062 1 60.66 274 GLU B C 1
ATOM 6940 O O . GLU B 1 274 ? -14.578 42.812 40 1 60.66 274 GLU B O 1
ATOM 6945 N N . GLY B 1 275 ? -14.055 42.312 37.938 1 63.28 275 GLY B N 1
ATOM 6946 C CA . GLY B 1 275 ? -14.758 41.062 38.031 1 63.28 275 GLY B CA 1
ATOM 6947 C C . GLY B 1 275 ? -13.859 39.875 38.406 1 63.28 275 GLY B C 1
ATOM 6948 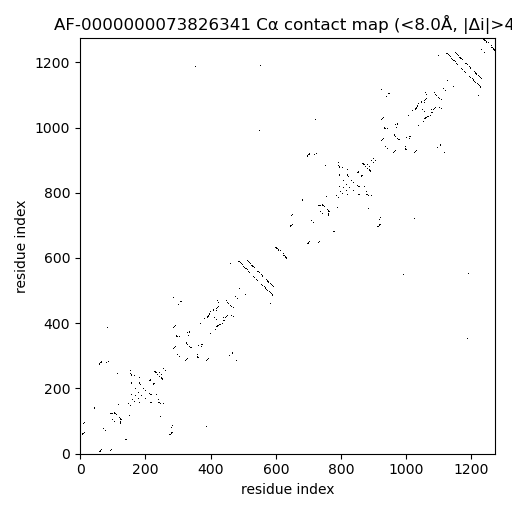O O . GLY B 1 275 ? -12.641 40.062 38.531 1 63.28 275 GLY B O 1
ATOM 6949 N N . HIS B 1 276 ? -14.461 38.844 38.875 1 80 276 HIS B N 1
ATOM 6950 C CA . HIS B 1 276 ? -13.828 37.594 39.281 1 80 276 HIS B CA 1
ATOM 6951 C C . HIS B 1 276 ? -13.297 36.844 38.062 1 80 276 HIS B C 1
ATOM 6953 O O . HIS B 1 276 ? -13.953 36.781 37.031 1 80 276 HIS B O 1
ATOM 6959 N N . VAL B 1 277 ? -11.945 36.562 38.125 1 83.81 277 VAL B N 1
ATOM 6960 C CA . VAL B 1 277 ? -11.336 35.719 37.062 1 83.81 277 VAL B CA 1
ATOM 6961 C C . VAL B 1 277 ? -11.734 34.281 37.281 1 83.81 277 VAL B C 1
ATOM 6963 O O . VAL B 1 277 ? -11.555 33.719 38.375 1 83.81 277 VAL B O 1
ATOM 6966 N N . THR B 1 278 ? -12.422 33.75 36.312 1 83.75 278 THR B N 1
ATOM 6967 C CA . THR B 1 278 ? -12.758 32.344 36.375 1 83.75 278 THR B CA 1
ATOM 6968 C C . THR B 1 278 ? -11.695 31.5 35.656 1 83.75 278 THR B C 1
ATOM 6970 O O . THR B 1 278 ? -11.203 31.906 34.594 1 83.75 278 THR B O 1
ATOM 6973 N N . PHE B 1 279 ? -11.273 30.438 36.375 1 83.12 279 PHE B N 1
ATOM 6974 C CA . PHE B 1 279 ? -10.266 29.547 35.812 1 83.12 279 PHE B CA 1
ATOM 6975 C C . PHE B 1 279 ? -10.883 28.219 35.406 1 83.12 279 PHE B C 1
ATOM 6977 O O . PHE B 1 279 ? -11.695 27.656 36.125 1 83.12 279 PHE B O 1
ATOM 6984 N N . THR B 1 280 ? -10.648 27.766 34.188 1 80.88 280 THR B N 1
ATOM 6985 C CA . THR B 1 280 ? -11.016 26.438 33.719 1 80.88 280 THR B CA 1
ATOM 6986 C C . THR B 1 280 ? -9.773 25.656 33.312 1 80.88 280 THR B C 1
ATOM 6988 O O . THR B 1 280 ? -8.969 26.156 32.5 1 80.88 280 THR B O 1
ATOM 6991 N N . TYR B 1 281 ? -9.594 24.531 33.844 1 79.25 281 TYR B N 1
ATOM 6992 C CA . TYR B 1 281 ? -8.461 23.672 33.5 1 79.25 281 TYR B CA 1
ATOM 6993 C C . TYR B 1 281 ? -8.867 22.609 32.5 1 79.25 281 TYR B C 1
ATOM 6995 O O . TYR B 1 281 ? -9.922 21.984 32.625 1 79.25 281 TYR B O 1
ATOM 7003 N N . VAL B 1 282 ? -8.086 22.516 31.438 1 78.75 282 VAL B N 1
ATOM 7004 C CA . VAL B 1 282 ? -8.406 21.547 30.391 1 78.75 282 VAL B CA 1
ATOM 7005 C C . VAL B 1 282 ? -7.176 20.703 30.094 1 78.75 282 VAL B C 1
ATOM 7007 O O . VAL B 1 282 ? -6.047 21.094 30.375 1 78.75 282 VAL B O 1
ATOM 7010 N N . ARG B 1 283 ? -7.457 19.453 29.547 1 76.69 283 ARG B N 1
ATOM 7011 C CA . ARG B 1 283 ? -6.398 18.547 29.109 1 76.69 283 ARG B CA 1
ATOM 7012 C C . ARG B 1 283 ? -6.332 18.5 27.594 1 76.69 283 ARG B C 1
ATOM 7014 O O . ARG B 1 283 ? -7.363 18.547 26.906 1 76.69 283 ARG B O 1
ATOM 7021 N N . PRO B 1 284 ? -5.066 18.453 27.172 1 73.94 284 PRO B N 1
ATOM 7022 C CA . PRO B 1 284 ? -4.957 18.312 25.719 1 73.94 284 PRO B CA 1
ATOM 7023 C C . PRO B 1 284 ? -5.613 17.047 25.203 1 73.94 284 PRO B C 1
ATOM 7025 O O . PRO B 1 284 ? -5.531 15.984 25.844 1 73.94 284 PRO B O 1
ATOM 7028 N N . ARG B 1 285 ? -6.406 17.203 24.188 1 78.38 285 ARG B N 1
ATOM 7029 C CA . ARG B 1 285 ? -6.992 16.078 23.469 1 78.38 285 ARG B CA 1
ATOM 7030 C C . ARG B 1 285 ? -6.316 15.883 22.109 1 78.38 285 ARG B C 1
ATOM 7032 O O . ARG B 1 285 ? -5.805 16.828 21.531 1 78.38 285 ARG B O 1
ATOM 7039 N N . THR B 1 286 ? -6.223 14.594 21.734 1 84.44 286 THR B N 1
ATOM 7040 C CA . THR B 1 286 ? -5.727 14.367 20.375 1 84.44 286 THR B CA 1
ATOM 7041 C C . THR B 1 286 ? -6.625 15.047 19.359 1 84.44 286 THR B C 1
ATOM 7043 O O . THR B 1 286 ? -7.852 14.953 19.438 1 84.44 286 THR B O 1
ATOM 7046 N N . PRO B 1 287 ? -6.07 15.75 18.531 1 88.81 287 PRO B N 1
ATOM 7047 C CA . PRO B 1 287 ? -6.859 16.562 17.594 1 88.81 287 PRO B CA 1
ATOM 7048 C C . PRO B 1 287 ? -7.785 15.727 16.719 1 88.81 287 PRO B C 1
ATOM 7050 O O . PRO B 1 287 ? -7.441 14.594 16.359 1 88.81 287 PRO B O 1
ATOM 7053 N N . ARG B 1 288 ? -8.93 16.266 16.422 1 94.12 288 ARG B N 1
ATOM 7054 C CA . ARG B 1 288 ? -9.906 15.75 15.469 1 94.12 288 ARG B CA 1
ATOM 7055 C C . ARG B 1 288 ? -10.023 16.656 14.25 1 94.12 288 ARG B C 1
ATOM 7057 O O . ARG B 1 288 ? -10.203 17.875 14.383 1 94.12 288 ARG B O 1
ATOM 7064 N N . ILE B 1 289 ? -9.891 16.062 13.086 1 96.5 289 ILE B N 1
ATOM 7065 C CA . ILE B 1 289 ? -9.844 16.844 11.852 1 96.5 289 ILE B CA 1
ATOM 7066 C C . ILE B 1 289 ? -10.891 16.312 10.875 1 96.5 289 ILE B C 1
ATOM 7068 O O . ILE B 1 289 ? -11.008 15.094 10.672 1 96.5 289 ILE B O 1
ATOM 7072 N N . VAL B 1 290 ? -11.664 17.172 10.328 1 98.12 290 VAL B N 1
ATOM 7073 C CA . VAL B 1 290 ? -12.492 16.812 9.18 1 98.12 290 VAL B CA 1
ATOM 7074 C C . VAL B 1 290 ? -11.961 17.5 7.926 1 98.12 290 VAL B C 1
ATOM 7076 O O . VAL B 1 290 ? -11.859 18.719 7.875 1 98.12 290 VAL B O 1
ATOM 7079 N N . LEU B 1 291 ? -11.531 16.719 6.996 1 98.62 291 LEU B N 1
ATOM 7080 C CA . LEU B 1 291 ? -11.211 17.234 5.676 1 98.62 291 LEU B CA 1
ATOM 7081 C C . LEU B 1 291 ? -12.484 17.484 4.867 1 98.62 291 LEU B C 1
ATOM 7083 O O . LEU B 1 291 ? -13.211 16.547 4.547 1 98.62 291 LEU B O 1
ATOM 7087 N N . LEU B 1 292 ? -12.789 18.688 4.629 1 98.12 292 LEU B N 1
ATOM 7088 C CA . LEU B 1 292 ? -13.945 19.109 3.844 1 98.12 292 LEU B CA 1
ATOM 7089 C C . LEU B 1 292 ? -13.531 19.516 2.438 1 98.12 292 LEU B C 1
ATOM 7091 O O . LEU B 1 292 ? -12.922 20.578 2.248 1 98.12 292 LEU B O 1
ATOM 7095 N N . VAL B 1 293 ? -13.93 18.703 1.439 1 97.88 293 VAL B N 1
ATOM 7096 C CA . VAL B 1 293 ? -13.391 18.859 0.092 1 97.88 293 VAL B CA 1
ATOM 7097 C C . VAL B 1 293 ? -14.523 19.203 -0.877 1 97.88 293 VAL B C 1
ATOM 7099 O O . VAL B 1 293 ? -15.539 18.516 -0.925 1 97.88 293 VAL B O 1
ATOM 7102 N N . GLU B 1 294 ? -14.352 20.266 -1.641 1 95.94 294 GLU B N 1
ATOM 7103 C CA . GLU B 1 294 ? -15.312 20.594 -2.686 1 95.94 294 GLU B CA 1
ATOM 7104 C C . GLU B 1 294 ? -15.297 19.562 -3.805 1 95.94 294 GLU B C 1
ATOM 7106 O O . GLU B 1 294 ? -14.234 19.203 -4.32 1 95.94 294 GLU B O 1
ATOM 7111 N N . ASP B 1 295 ? -16.438 19.078 -4.09 1 96.06 295 ASP B N 1
ATOM 7112 C CA . ASP B 1 295 ? -16.641 18.047 -5.113 1 96.06 295 ASP B CA 1
ATOM 7113 C C . ASP B 1 295 ? -17.562 18.547 -6.215 1 96.06 295 ASP B C 1
ATOM 7115 O O . ASP B 1 295 ? -18.688 18.047 -6.367 1 96.06 295 ASP B O 1
ATOM 7119 N N . THR B 1 296 ? -17.141 19.547 -7.023 1 94.44 296 THR B N 1
ATOM 7120 C CA . THR B 1 296 ? -17.891 20.094 -8.156 1 94.44 296 THR B CA 1
ATOM 7121 C C . THR B 1 296 ? -17.125 19.875 -9.461 1 94.44 296 THR B C 1
ATOM 7123 O O . THR B 1 296 ? -16.031 19.297 -9.461 1 94.44 296 THR B O 1
ATOM 7126 N N . ASN B 1 297 ? -17.688 20.359 -10.555 1 93 297 ASN B N 1
ATOM 7127 C CA . ASN B 1 297 ? -17.094 20.141 -11.867 1 93 297 ASN B CA 1
ATOM 7128 C C . ASN B 1 297 ? -15.828 20.969 -12.055 1 93 297 ASN B C 1
ATOM 7130 O O . ASN B 1 297 ? -15.062 20.734 -12.992 1 93 297 ASN B O 1
ATOM 7134 N N . VAL B 1 298 ? -15.562 21.953 -11.133 1 90.75 298 VAL B N 1
ATOM 7135 C CA . VAL B 1 298 ? -14.305 22.703 -11.18 1 90.75 298 VAL B CA 1
ATOM 7136 C C . VAL B 1 298 ? -13.125 21.75 -11.008 1 90.75 298 VAL B C 1
ATOM 7138 O O . VAL B 1 298 ? -12.039 22 -11.531 1 90.75 298 VAL B O 1
ATOM 7141 N N . MET B 1 299 ? -13.438 20.656 -10.336 1 93.06 299 MET B N 1
ATOM 7142 C CA . MET B 1 299 ? -12.398 19.672 -10.062 1 93.06 299 MET B CA 1
ATOM 7143 C C . MET B 1 299 ? -12.258 18.688 -11.227 1 93.06 299 MET B C 1
ATOM 7145 O O . MET B 1 299 ? -11.297 17.922 -11.281 1 93.06 299 MET B O 1
ATOM 7149 N N . ASN B 1 300 ? -13.195 18.734 -12.164 1 89.44 300 ASN B N 1
ATOM 7150 C CA . ASN B 1 300 ? -13.195 17.828 -13.312 1 89.44 300 ASN B CA 1
ATOM 7151 C C . ASN B 1 300 ? -12.414 18.406 -14.484 1 89.44 300 ASN B C 1
ATOM 7153 O O . ASN B 1 300 ? -12.922 18.469 -15.609 1 89.44 300 ASN B O 1
ATOM 7157 N N . VAL B 1 301 ? -11.297 18.953 -14.242 1 89.75 301 VAL B N 1
ATOM 7158 C CA . VAL B 1 301 ? -10.406 19.516 -15.25 1 89.75 301 VAL B CA 1
ATOM 7159 C C . VAL B 1 301 ? -9 18.953 -15.07 1 89.75 301 VAL B C 1
ATOM 7161 O O . VAL B 1 301 ? -8.43 19.031 -13.977 1 89.75 301 VAL B O 1
ATOM 7164 N N . GLN B 1 302 ? -8.555 18.328 -16.141 1 90.38 302 GLN B N 1
ATOM 7165 C CA . GLN B 1 302 ? -7.211 17.766 -16.172 1 90.38 302 GLN B CA 1
ATOM 7166 C C . GLN B 1 302 ? -6.957 16.891 -14.945 1 90.38 302 GLN B C 1
ATOM 7168 O O . GLN B 1 302 ? -7.711 15.945 -14.68 1 90.38 302 GLN B O 1
ATOM 7173 N N . LYS B 1 303 ? -5.898 17.266 -14.117 1 93.12 303 LYS B N 1
ATOM 7174 C CA . LYS B 1 303 ? -5.531 16.359 -13.023 1 93.12 303 LYS B CA 1
ATOM 7175 C C . LYS B 1 303 ? -5.922 16.938 -11.672 1 93.12 303 LYS B C 1
ATOM 7177 O O . LYS B 1 303 ? -5.453 16.484 -10.633 1 93.12 303 LYS B O 1
ATOM 7182 N N . ARG B 1 304 ? -6.844 17.922 -11.617 1 94.69 304 ARG B N 1
ATOM 7183 C CA . ARG B 1 304 ? -7.195 18.578 -10.367 1 94.69 304 ARG B CA 1
ATOM 7184 C C . ARG B 1 304 ? -7.672 17.562 -9.328 1 94.69 304 ARG B C 1
ATOM 7186 O O . ARG B 1 304 ? -7.184 17.547 -8.195 1 94.69 304 ARG B O 1
ATOM 7193 N N . TRP B 1 305 ? -8.594 16.75 -9.766 1 95.94 305 TRP B N 1
ATOM 7194 C CA . TRP B 1 305 ? -9.195 15.812 -8.82 1 95.94 305 TRP B CA 1
ATOM 7195 C C . TRP B 1 305 ? -8.227 14.68 -8.492 1 95.94 305 TRP B C 1
ATOM 7197 O O . TRP B 1 305 ? -8.156 14.227 -7.352 1 95.94 305 TRP B O 1
ATOM 7207 N N . ASP B 1 306 ? -7.496 14.25 -9.469 1 94.94 306 ASP B N 1
ATOM 7208 C CA . ASP B 1 306 ? -6.5 13.203 -9.242 1 94.94 306 ASP B CA 1
ATOM 7209 C C . ASP B 1 306 ? -5.469 13.648 -8.203 1 94.94 306 ASP B C 1
ATOM 7211 O O . ASP B 1 306 ? -5.145 12.898 -7.285 1 94.94 306 ASP B O 1
ATOM 7215 N N . PHE B 1 307 ? -4.961 14.859 -8.367 1 97.06 307 PHE B N 1
ATOM 7216 C CA . PHE B 1 307 ? -3.994 15.406 -7.426 1 97.06 307 PHE B CA 1
ATOM 7217 C C . PHE B 1 307 ? -4.617 15.562 -6.043 1 97.06 307 PHE B C 1
ATOM 7219 O O . PHE B 1 307 ? -3.959 15.32 -5.027 1 97.06 307 PHE B O 1
ATOM 7226 N N . MET B 1 308 ? -5.887 15.977 -5.988 1 97.56 308 MET B N 1
ATOM 7227 C CA . MET B 1 308 ? -6.602 16.094 -4.723 1 97.56 308 MET B CA 1
ATOM 7228 C C . MET B 1 308 ? -6.672 14.75 -4.004 1 97.56 308 MET B C 1
ATOM 7230 O O . MET B 1 308 ? -6.355 14.664 -2.816 1 97.56 308 MET B O 1
ATOM 7234 N N . ARG B 1 309 ? -7.047 13.75 -4.715 1 97.25 309 ARG B N 1
ATOM 7235 C CA . ARG B 1 309 ? -7.145 12.414 -4.133 1 97.25 309 ARG B CA 1
ATOM 7236 C C . ARG B 1 309 ? -5.793 11.945 -3.615 1 97.25 309 ARG B C 1
ATOM 7238 O O . ARG B 1 309 ? -5.695 11.422 -2.504 1 97.25 309 ARG B O 1
ATOM 7245 N N . LYS B 1 310 ? -4.773 12.102 -4.41 1 97.81 310 LYS B N 1
ATOM 7246 C CA . LYS B 1 310 ? -3.432 11.664 -4.035 1 97.81 310 LYS B CA 1
ATOM 7247 C C . LYS B 1 310 ? -2.918 12.438 -2.824 1 97.81 310 LYS B C 1
ATOM 7249 O O . LYS B 1 310 ? -2.275 11.867 -1.94 1 97.81 310 LYS B O 1
ATOM 7254 N N . ALA B 1 311 ? -3.199 13.719 -2.812 1 98.44 311 ALA B N 1
ATOM 7255 C CA . ALA B 1 311 ? -2.727 14.562 -1.722 1 98.44 311 ALA B CA 1
ATOM 7256 C C . ALA B 1 311 ? -3.398 14.188 -0.404 1 98.44 311 ALA B C 1
ATOM 7258 O O . ALA B 1 311 ? -2.74 14.109 0.636 1 98.44 311 ALA B O 1
ATOM 7259 N N . VAL B 1 312 ? -4.707 14 -0.445 1 98.31 312 VAL B N 1
ATOM 7260 C CA . VAL B 1 312 ? -5.434 13.594 0.753 1 98.31 312 VAL B CA 1
ATOM 7261 C C . VAL B 1 312 ? -4.93 12.234 1.232 1 98.31 312 VAL B C 1
ATOM 7263 O O . VAL B 1 312 ? -4.727 12.031 2.432 1 98.31 312 VAL B O 1
ATOM 7266 N N . ARG B 1 313 ? -4.75 11.398 0.293 1 97.62 313 ARG B N 1
ATOM 7267 C CA . ARG B 1 313 ? -4.242 10.07 0.644 1 97.62 313 ARG B CA 1
ATOM 7268 C C . ARG B 1 313 ? -2.865 10.172 1.295 1 97.62 313 ARG B C 1
ATOM 7270 O O . ARG B 1 313 ? -2.602 9.508 2.301 1 97.62 313 ARG B O 1
ATOM 7277 N N . LYS B 1 314 ? -1.957 10.93 0.738 1 98.25 314 LYS B N 1
ATOM 7278 C CA . LYS B 1 314 ? -0.62 11.125 1.29 1 98.25 314 LYS B CA 1
ATOM 7279 C C . LYS B 1 314 ? -0.686 11.711 2.697 1 98.25 314 LYS B C 1
ATOM 7281 O O . LYS B 1 314 ? 0.033 11.273 3.594 1 98.25 314 LYS B O 1
ATOM 7286 N N . LEU B 1 315 ? -1.551 12.703 2.9 1 98.19 315 LEU B N 1
ATOM 7287 C CA . LEU B 1 315 ? -1.719 13.352 4.195 1 98.19 315 LEU B CA 1
ATOM 7288 C C . LEU B 1 315 ? -2.145 12.344 5.258 1 98.19 315 LEU B C 1
ATOM 7290 O O . LEU B 1 315 ? -1.566 12.305 6.348 1 98.19 315 LEU B O 1
ATOM 7294 N N . VAL B 1 316 ? -3.113 11.531 4.949 1 97.94 316 VAL B N 1
ATOM 7295 C CA . VAL B 1 316 ? -3.723 10.641 5.934 1 97.94 316 VAL B CA 1
ATOM 7296 C C . VAL B 1 316 ? -2.818 9.43 6.164 1 97.94 316 VAL B C 1
ATOM 7298 O O . VAL B 1 316 ? -2.668 8.969 7.301 1 97.94 316 VAL B O 1
ATOM 7301 N N . THR B 1 317 ? -2.197 8.992 5.145 1 95.75 317 THR B N 1
ATOM 7302 C CA . THR B 1 317 ? -1.431 7.754 5.23 1 95.75 317 THR B CA 1
ATOM 7303 C C . THR B 1 317 ? -0.045 8.016 5.812 1 95.75 317 THR B C 1
ATOM 7305 O O . THR B 1 317 ? 0.5 7.176 6.531 1 95.75 317 THR B O 1
ATOM 7308 N N . TYR B 1 318 ? 0.517 9.211 5.52 1 94.88 318 TYR B N 1
ATOM 7309 C CA . TYR B 1 318 ? 1.927 9.383 5.855 1 94.88 318 TYR B CA 1
ATOM 7310 C C . TYR B 1 318 ? 2.123 10.523 6.84 1 94.88 318 TYR B C 1
ATOM 7312 O O . TYR B 1 318 ? 3.074 10.523 7.621 1 94.88 318 TYR B O 1
ATOM 7320 N N . ASP B 1 319 ? 1.248 11.5 6.828 1 96.25 319 ASP B N 1
ATOM 7321 C CA . ASP B 1 319 ? 1.613 12.727 7.523 1 96.25 319 ASP B CA 1
ATOM 7322 C C . ASP B 1 319 ? 0.926 12.812 8.883 1 96.25 319 ASP B C 1
ATOM 7324 O O . ASP B 1 319 ? 1.553 13.188 9.883 1 96.25 319 ASP B O 1
ATOM 7328 N N . ILE B 1 320 ? -0.36 12.5 8.961 1 96.69 320 ILE B N 1
ATOM 7329 C CA . ILE B 1 320 ? -1.113 12.664 10.203 1 96.69 320 ILE B CA 1
ATOM 7330 C C . ILE B 1 320 ? -0.625 11.664 11.242 1 96.69 320 ILE B C 1
ATOM 7332 O O . ILE B 1 320 ? -0.598 10.461 10.992 1 96.69 320 ILE B O 1
ATOM 7336 N N . PRO B 1 321 ? -0.26 12.133 12.398 1 92.56 321 PRO B N 1
ATOM 7337 C CA . PRO B 1 321 ? 0.231 11.227 13.43 1 92.56 321 PRO B CA 1
ATOM 7338 C C . PRO B 1 321 ? -0.827 10.219 13.883 1 92.56 321 PRO B C 1
ATOM 7340 O O . PRO B 1 321 ? -2.025 10.5 13.812 1 92.56 321 PRO B O 1
ATOM 7343 N N . GLU B 1 322 ? -0.322 9.156 14.328 1 91.69 322 GLU B N 1
ATOM 7344 C CA . GLU B 1 322 ? -1.205 8.133 14.867 1 91.69 322 GLU B CA 1
ATOM 7345 C C . GLU B 1 322 ? -2.02 8.664 16.047 1 91.69 322 GLU B C 1
ATOM 7347 O O . GLU B 1 322 ? -1.541 9.5 16.797 1 91.69 322 GLU B O 1
ATOM 7352 N N . GLY B 1 323 ? -3.26 8.234 16.141 1 91.75 323 GLY B N 1
ATOM 7353 C CA . GLY B 1 323 ? -4.105 8.625 17.266 1 91.75 323 GLY B CA 1
ATOM 7354 C C . GLY B 1 323 ? -5.035 9.773 16.938 1 91.75 323 GLY B C 1
ATOM 7355 O O . GLY B 1 323 ? -6.027 10 17.625 1 91.75 323 GLY B O 1
ATOM 7356 N N . HIS B 1 324 ? -4.699 10.578 15.945 1 93.38 324 HIS B N 1
ATOM 7357 C CA . HIS B 1 324 ? -5.617 11.625 15.492 1 93.38 324 HIS B CA 1
ATOM 7358 C C . HIS B 1 324 ? -6.863 11.016 14.852 1 93.38 324 HIS B C 1
ATOM 7360 O O . HIS B 1 324 ? -6.812 9.906 14.312 1 93.38 324 HIS B O 1
ATOM 7366 N N . SER B 1 325 ? -7.914 11.727 14.984 1 95.38 325 SER B N 1
ATOM 7367 C CA . SER B 1 325 ? -9.141 11.289 14.32 1 95.38 325 SER B CA 1
ATOM 7368 C C . SER B 1 325 ? -9.406 12.109 13.062 1 95.38 325 SER B C 1
ATOM 7370 O O . SER B 1 325 ? -9.227 13.328 13.055 1 95.38 325 SER B O 1
ATOM 7372 N N . VAL B 1 326 ? -9.766 11.391 12.031 1 97.44 326 VAL B N 1
ATOM 7373 C CA . VAL B 1 326 ? -9.945 12.055 10.742 1 97.44 326 VAL B CA 1
ATOM 7374 C C . VAL B 1 326 ? -11.289 11.656 10.133 1 97.44 326 VAL B C 1
ATOM 7376 O O . VAL B 1 326 ? -11.664 10.484 10.164 1 97.44 326 VAL B O 1
ATOM 7379 N N . GLY B 1 327 ? -12.062 12.594 9.727 1 97.81 327 GLY B N 1
ATOM 7380 C CA . GLY B 1 327 ? -13.242 12.406 8.891 1 97.81 327 GLY B CA 1
ATOM 7381 C C . GLY B 1 327 ? -13.117 13.062 7.527 1 97.81 327 GLY B C 1
ATOM 7382 O O . GLY B 1 327 ? -12.352 14.016 7.355 1 97.81 327 GLY B O 1
ATOM 7383 N N . LEU B 1 328 ? -13.844 12.516 6.555 1 98.12 328 LEU B N 1
ATOM 7384 C CA . LEU B 1 328 ? -13.812 13.062 5.203 1 98.12 328 LEU B CA 1
ATOM 7385 C C . LEU B 1 328 ? -15.219 13.391 4.715 1 98.12 328 LEU B C 1
ATOM 7387 O O . LEU B 1 328 ? -16.094 12.523 4.707 1 98.12 328 LEU B O 1
ATOM 7391 N N . VAL B 1 329 ? -15.391 14.617 4.348 1 98.44 329 VAL B N 1
ATOM 7392 C CA . VAL B 1 329 ? -16.656 15.102 3.822 1 98.44 329 VAL B CA 1
ATOM 7393 C C . VAL B 1 329 ? -16.438 15.773 2.469 1 98.44 329 VAL B C 1
ATOM 7395 O O . VAL B 1 329 ? -15.453 16.5 2.285 1 98.44 329 VAL B O 1
ATOM 7398 N N . VAL B 1 330 ? -17.281 15.461 1.52 1 97.94 330 VAL B N 1
ATOM 7399 C CA . VAL B 1 330 ? -17.281 16.172 0.246 1 97.94 330 VAL B CA 1
ATOM 7400 C C . VAL B 1 330 ? -18.562 16.969 0.102 1 97.94 330 VAL B C 1
ATOM 7402 O O . VAL B 1 330 ? -19.562 16.688 0.771 1 97.94 330 VAL B O 1
ATOM 7405 N N . PHE B 1 331 ? -18.469 18.062 -0.738 1 96.69 331 PHE B N 1
ATOM 7406 C CA . PHE B 1 331 ? -19.703 18.828 -0.938 1 96.69 331 PHE B CA 1
ATOM 7407 C C . PHE B 1 331 ? -19.734 19.438 -2.338 1 96.69 331 PHE B C 1
ATOM 7409 O O . PHE B 1 331 ? -18.688 19.766 -2.9 1 96.69 331 PHE B O 1
ATOM 7416 N N . ASP B 1 332 ? -20.797 19.484 -2.877 1 96.06 332 ASP B N 1
ATOM 7417 C CA . ASP B 1 332 ? -21.219 20.281 -4.027 1 96.06 332 ASP B CA 1
ATOM 7418 C C . ASP B 1 332 ? -22.469 21.078 -3.711 1 96.06 332 ASP B C 1
ATOM 7420 O O . ASP B 1 332 ? -22.469 21.922 -2.801 1 96.06 332 ASP B O 1
ATOM 7424 N N . SER B 1 333 ? -23.656 20.703 -4.242 1 95.44 333 SER B N 1
ATOM 7425 C CA . SER B 1 333 ? -24.906 21.344 -3.824 1 95.44 333 SER B CA 1
ATOM 7426 C C . SER B 1 333 ? -25.422 20.734 -2.527 1 95.44 333 SER B C 1
ATOM 7428 O O . SER B 1 333 ? -26.25 21.344 -1.843 1 95.44 333 SER B O 1
ATOM 7430 N N . VAL B 1 334 ? -24.906 19.609 -2.27 1 96.56 334 VAL B N 1
ATOM 7431 C CA . VAL B 1 334 ? -25.172 18.906 -1.021 1 96.56 334 VAL B CA 1
ATOM 7432 C C . VAL B 1 334 ? -23.859 18.375 -0.439 1 96.56 334 VAL B C 1
ATOM 7434 O O . VAL B 1 334 ? -22.828 18.406 -1.098 1 96.56 334 VAL B O 1
ATOM 7437 N N . ALA B 1 335 ? -23.906 18.031 0.84 1 97.56 335 ALA B N 1
ATOM 7438 C CA . ALA B 1 335 ? -22.719 17.469 1.476 1 97.56 335 ALA B CA 1
ATOM 7439 C C . ALA B 1 335 ? -22.906 15.992 1.8 1 97.56 335 ALA B C 1
ATOM 7441 O O . ALA B 1 335 ? -24.031 15.531 1.998 1 97.56 335 ALA B O 1
ATOM 7442 N N . ALA B 1 336 ? -21.844 15.227 1.75 1 96.38 336 ALA B N 1
ATOM 7443 C CA . ALA B 1 336 ? -21.891 13.797 2.064 1 96.38 336 ALA B CA 1
ATOM 7444 C C . ALA B 1 336 ? -20.625 13.359 2.805 1 96.38 336 ALA B C 1
ATOM 7446 O O . ALA B 1 336 ? -19.516 13.719 2.412 1 96.38 336 ALA B O 1
ATOM 7447 N N . THR B 1 337 ? -20.875 12.602 3.906 1 97.19 337 THR B N 1
ATOM 7448 C CA . THR B 1 337 ? -19.766 11.984 4.605 1 97.19 337 THR B CA 1
ATOM 7449 C C . THR B 1 337 ? -19.234 10.789 3.824 1 97.19 337 THR B C 1
ATOM 7451 O O . THR B 1 337 ? -19.969 9.844 3.539 1 97.19 337 THR B O 1
ATOM 7454 N N . LYS B 1 338 ? -17.984 10.836 3.402 1 96.25 338 LYS B N 1
ATOM 7455 C CA . LYS B 1 338 ? -17.375 9.727 2.686 1 96.25 338 LYS B CA 1
ATOM 7456 C C . LYS B 1 338 ? -16.672 8.766 3.646 1 96.25 338 LYS B C 1
ATOM 7458 O O . LYS B 1 338 ? -16.531 7.582 3.352 1 96.25 338 LYS B O 1
ATOM 7463 N N . HIS B 1 339 ? -16.234 9.273 4.746 1 96.19 339 HIS B N 1
ATOM 7464 C CA . HIS B 1 339 ? -15.68 8.461 5.828 1 96.19 339 HIS B CA 1
ATOM 7465 C C . HIS B 1 339 ? -16 9.062 7.191 1 96.19 339 HIS B C 1
ATOM 7467 O O . HIS B 1 339 ? -15.758 10.25 7.418 1 96.19 339 HIS B O 1
ATOM 7473 N N . PRO B 1 340 ? -16.5 8.312 8.102 1 96.19 340 PRO B N 1
ATOM 7474 C CA . PRO B 1 340 ? -16.797 8.844 9.43 1 96.19 340 PRO B CA 1
ATOM 7475 C C . PRO B 1 340 ? -15.547 9.227 10.211 1 96.19 340 PRO B C 1
ATOM 7477 O O . PRO B 1 340 ? -14.438 8.883 9.797 1 96.19 340 PRO B O 1
ATOM 7480 N N . LEU B 1 341 ? -15.781 10.008 11.234 1 96.56 341 LEU B N 1
ATOM 7481 C CA . LEU B 1 341 ? -14.656 10.344 12.109 1 96.56 341 LEU B CA 1
ATOM 7482 C C . LEU B 1 341 ? -14.039 9.094 12.719 1 96.56 341 LEU B C 1
ATOM 7484 O O . LEU B 1 341 ? -14.711 8.367 13.461 1 96.56 341 LEU B O 1
ATOM 7488 N N . THR B 1 342 ? -12.781 8.852 12.344 1 95.94 342 THR B N 1
ATOM 7489 C CA . THR B 1 342 ? -12.117 7.609 12.727 1 95.94 342 THR B CA 1
ATOM 7490 C C . THR B 1 342 ? -10.727 7.895 13.297 1 95.94 342 THR B C 1
ATOM 7492 O O . THR B 1 342 ? -9.961 8.656 12.711 1 95.94 342 THR B O 1
ATOM 7495 N N . THR B 1 343 ? -10.461 7.234 14.477 1 95.62 343 THR B N 1
ATOM 7496 C CA . THR B 1 343 ? -9.109 7.34 15.023 1 95.62 343 THR B CA 1
ATOM 7497 C C . THR B 1 343 ? -8.117 6.547 14.18 1 95.62 343 THR B C 1
ATOM 7499 O O . THR B 1 343 ? -8.297 5.348 13.969 1 95.62 343 THR B O 1
ATOM 7502 N N . LEU B 1 344 ? -7.094 7.191 13.727 1 96.5 344 LEU B N 1
ATOM 7503 C CA . LEU B 1 344 ? -6.168 6.598 12.766 1 96.5 344 LEU B CA 1
ATOM 7504 C C . LEU B 1 344 ? -5.238 5.602 13.453 1 96.5 344 LEU B C 1
ATOM 7506 O O . LEU B 1 344 ? -4.789 5.84 14.578 1 96.5 344 LEU B O 1
ATOM 7510 N N . SER B 1 345 ? -5.047 4.523 12.859 1 95.19 345 SER B N 1
ATOM 7511 C CA . SER B 1 345 ? -4.059 3.494 13.172 1 95.19 345 SER B CA 1
ATOM 7512 C C . SER B 1 345 ? -3.369 2.992 11.906 1 95.19 345 SER B C 1
ATOM 7514 O O . SER B 1 345 ? -3.801 3.305 10.789 1 95.19 345 SER B O 1
ATOM 7516 N N . GLU B 1 346 ? -2.279 2.248 12.102 1 90.81 346 GLU B N 1
ATOM 7517 C CA . GLU B 1 346 ? -1.567 1.701 10.953 1 90.81 346 GLU B CA 1
ATOM 7518 C C . GLU B 1 346 ? -2.473 0.793 10.125 1 90.81 346 GLU B C 1
ATOM 7520 O O . GLU B 1 346 ? -2.34 0.724 8.898 1 90.81 346 GLU B O 1
ATOM 7525 N N . ALA B 1 347 ? -3.451 0.281 10.734 1 89.38 347 ALA B N 1
ATOM 7526 C CA . ALA B 1 347 ? -4.301 -0.72 10.094 1 89.38 347 ALA B CA 1
ATOM 7527 C C . ALA B 1 347 ? -5.359 -0.06 9.219 1 89.38 347 ALA B C 1
ATOM 7529 O O . ALA B 1 347 ? -5.824 -0.652 8.242 1 89.38 347 ALA B O 1
ATOM 7530 N N . ASN B 1 348 ? -5.73 1.204 9.539 1 93.62 348 ASN B N 1
ATOM 7531 C CA . ASN B 1 348 ? -6.91 1.728 8.867 1 93.62 348 ASN B CA 1
ATOM 7532 C C . ASN B 1 348 ? -6.59 2.994 8.078 1 93.62 348 ASN B C 1
ATOM 7534 O O . ASN B 1 348 ? -7.414 3.465 7.289 1 93.62 348 ASN B O 1
ATOM 7538 N N . ARG B 1 349 ? -5.461 3.559 8.203 1 95.19 349 ARG B N 1
ATOM 7539 C CA . ARG B 1 349 ? -5.164 4.871 7.641 1 95.19 349 ARG B CA 1
ATOM 7540 C C . ARG B 1 349 ? -5.273 4.852 6.121 1 95.19 349 ARG B C 1
ATOM 7542 O O . ARG B 1 349 ? -5.719 5.828 5.512 1 95.19 349 ARG B O 1
ATOM 7549 N N . GLU B 1 350 ? -4.887 3.752 5.492 1 92.38 350 GLU B N 1
ATOM 7550 C CA . GLU B 1 350 ? -4.992 3.668 4.039 1 92.38 350 GLU B CA 1
ATOM 7551 C C . GLU B 1 350 ? -6.449 3.73 3.59 1 92.38 350 GLU B C 1
ATOM 7553 O O . GLU B 1 350 ? -6.766 4.355 2.574 1 92.38 350 GLU B O 1
ATOM 7558 N N . LYS B 1 351 ? -7.293 3.051 4.297 1 92.44 351 LYS B N 1
ATOM 7559 C CA . LYS B 1 351 ? -8.711 3.059 3.969 1 92.44 351 LYS B CA 1
ATOM 7560 C C . LYS B 1 351 ? -9.305 4.457 4.121 1 92.44 351 LYS B C 1
ATOM 7562 O O . LYS B 1 351 ? -10.086 4.902 3.273 1 92.44 351 LYS B O 1
ATOM 7567 N N . VAL B 1 352 ? -8.945 5.113 5.16 1 95.88 352 VAL B N 1
ATOM 7568 C CA . VAL B 1 352 ? -9.438 6.465 5.395 1 95.88 352 VAL B CA 1
ATOM 7569 C C . VAL B 1 352 ? -8.93 7.398 4.297 1 95.88 352 VAL B C 1
ATOM 7571 O O . VAL B 1 352 ? -9.703 8.156 3.713 1 95.88 352 VAL B O 1
ATOM 7574 N N . GLY B 1 353 ? -7.668 7.293 3.955 1 96.19 353 GLY B N 1
ATOM 7575 C CA . GLY B 1 353 ? -7.039 8.195 3.002 1 96.19 353 GLY B CA 1
ATOM 7576 C C . GLY B 1 353 ? -7.535 8 1.582 1 96.19 353 GLY B C 1
ATOM 7577 O O . GLY B 1 353 ? -7.457 8.914 0.76 1 96.19 353 GLY B O 1
ATOM 7578 N N . SER B 1 354 ? -8.047 6.848 1.286 1 94.31 354 SER B N 1
ATOM 7579 C CA . SER B 1 354 ? -8.477 6.531 -0.073 1 94.31 354 SER B CA 1
ATOM 7580 C C . SER B 1 354 ? -9.984 6.656 -0.218 1 94.31 354 SER B C 1
ATOM 7582 O O . SER B 1 354 ? -10.578 6.078 -1.133 1 94.31 354 SER B O 1
ATOM 7584 N N . SER B 1 355 ? -10.648 7.402 0.592 1 94.56 355 SER B N 1
ATOM 7585 C CA . SER B 1 355 ? -12.102 7.391 0.681 1 94.56 355 SER B CA 1
ATOM 7586 C C . SER B 1 355 ? -12.727 8.406 -0.27 1 94.56 355 SER B C 1
ATOM 7588 O O . SER B 1 355 ? -13.938 8.383 -0.506 1 94.56 355 SER B O 1
ATOM 7590 N N . LEU B 1 356 ? -11.938 9.32 -0.824 1 96.12 356 LEU B N 1
ATOM 7591 C CA . LEU B 1 356 ? -12.516 10.242 -1.795 1 96.12 356 LEU B CA 1
ATOM 7592 C C . LEU B 1 356 ? -12.977 9.508 -3.045 1 96.12 356 LEU B C 1
ATOM 7594 O O . LEU B 1 356 ? -12.328 8.555 -3.484 1 96.12 356 LEU B O 1
ATOM 7598 N N . PRO B 1 357 ? -14.07 10.008 -3.639 1 94.25 357 PRO B N 1
ATOM 7599 C CA . PRO B 1 357 ? -14.531 9.344 -4.863 1 94.25 357 PRO B CA 1
ATOM 7600 C C . PRO B 1 357 ? -13.484 9.367 -5.973 1 94.25 357 PRO B C 1
ATOM 7602 O O . PRO B 1 357 ? -12.68 10.297 -6.051 1 94.25 357 PRO B O 1
ATOM 7605 N N . ARG B 1 358 ? -13.57 8.391 -6.805 1 92.81 358 ARG B N 1
ATOM 7606 C CA . ARG B 1 358 ? -12.633 8.25 -7.918 1 92.81 358 ARG B CA 1
ATOM 7607 C C . ARG B 1 358 ? -12.812 9.375 -8.93 1 92.81 358 ARG B C 1
ATOM 7609 O O . ARG B 1 358 ? -11.852 9.781 -9.586 1 92.81 358 ARG B O 1
ATOM 7616 N N . ASN B 1 359 ? -14.078 9.766 -9.125 1 92.25 359 ASN B N 1
ATOM 7617 C CA . ASN B 1 359 ? -14.43 10.859 -10.023 1 92.25 359 ASN B CA 1
ATOM 7618 C C . ASN B 1 359 ? -15.219 11.945 -9.297 1 92.25 359 ASN B C 1
ATOM 7620 O O . ASN B 1 359 ? -16.047 11.648 -8.438 1 92.25 359 ASN B O 1
ATOM 7624 N N . PRO B 1 360 ? -14.898 13.156 -9.672 1 93.62 360 PRO B N 1
ATOM 7625 C CA . PRO B 1 360 ? -15.656 14.242 -9.031 1 93.62 360 PRO B CA 1
ATOM 7626 C C . PRO B 1 360 ? -17.078 14.367 -9.57 1 93.62 360 PRO B C 1
ATOM 7628 O O . PRO B 1 360 ? -17.406 13.789 -10.609 1 93.62 360 PRO B O 1
ATOM 7631 N N . SER B 1 361 ? -17.828 15.117 -8.836 1 93.56 361 SER B N 1
ATOM 7632 C CA . SER B 1 361 ? -19.203 15.414 -9.219 1 93.56 361 SER B CA 1
ATOM 7633 C C . SER B 1 361 ? -19.25 16.234 -10.508 1 93.56 361 SER B C 1
ATOM 7635 O O . SER B 1 361 ? -18.297 16.969 -10.812 1 93.56 361 SER B O 1
ATOM 7637 N N . GLN B 1 362 ? -20.359 16.125 -11.203 1 91.69 362 GLN B N 1
ATOM 7638 C CA . GLN B 1 362 ? -20.578 16.922 -12.406 1 91.69 362 GLN B CA 1
ATOM 7639 C C . GLN B 1 362 ? -21.359 18.203 -12.102 1 91.69 362 GLN B C 1
ATOM 7641 O O . GLN B 1 362 ? -21.562 19.031 -12.984 1 91.69 362 GLN B O 1
ATOM 7646 N N . GLU B 1 363 ? -21.688 18.328 -10.836 1 92.88 363 GLU B N 1
ATOM 7647 C CA . GLU B 1 363 ? -22.406 19.516 -10.422 1 92.88 363 GLU B CA 1
ATOM 7648 C C . GLU B 1 363 ? -21.578 20.781 -10.648 1 92.88 363 GLU B C 1
ATOM 7650 O O . GLU B 1 363 ? -20.391 20.797 -10.375 1 92.88 363 GLU B O 1
ATOM 7655 N N . GLY B 1 364 ? -22.25 21.828 -11.164 1 91.31 364 GLY B N 1
ATOM 7656 C CA . GLY B 1 364 ? -21.562 23.078 -11.438 1 91.31 364 GLY B CA 1
ATOM 7657 C C . GLY B 1 364 ? -21.109 23.797 -10.18 1 91.31 364 GLY B C 1
ATOM 7658 O O . GLY B 1 364 ? -21.781 23.75 -9.148 1 91.31 364 GLY B O 1
ATOM 7659 N N . GLU B 1 365 ? -20.062 24.5 -10.297 1 86.5 365 GLU B N 1
ATOM 7660 C CA . GLU B 1 365 ? -19.484 25.234 -9.18 1 86.5 365 GLU B CA 1
ATOM 7661 C C . GLU B 1 365 ? -20.453 26.281 -8.625 1 86.5 365 GLU B C 1
ATOM 7663 O O . GLU B 1 365 ? -20.469 26.547 -7.426 1 86.5 365 GLU B O 1
ATOM 7668 N N . HIS B 1 366 ? -21.328 26.844 -9.461 1 86 366 HIS B N 1
ATOM 7669 C CA . HIS B 1 366 ? -22.25 27.891 -9.055 1 86 366 HIS B CA 1
ATOM 7670 C C . HIS B 1 366 ? -23.281 27.359 -8.055 1 86 366 HIS B C 1
ATOM 7672 O O . HIS B 1 366 ? -23.922 28.125 -7.344 1 86 366 HIS B O 1
ATOM 7678 N N . LYS B 1 367 ? -23.344 26.062 -7.957 1 89.81 367 LYS B N 1
ATOM 7679 C CA . LYS B 1 367 ? -24.328 25.453 -7.062 1 89.81 367 LYS B CA 1
ATOM 7680 C C . LYS B 1 367 ? -23.688 25.016 -5.754 1 89.81 367 LYS B C 1
ATOM 7682 O O . LYS B 1 367 ? -24.344 24.438 -4.895 1 89.81 367 LYS B O 1
ATOM 7687 N N . ARG B 1 368 ? -22.422 25.25 -5.609 1 89.62 368 ARG B N 1
ATOM 7688 C CA . ARG B 1 368 ? -21.734 24.734 -4.43 1 89.62 368 ARG B CA 1
ATOM 7689 C C . ARG B 1 368 ? -22.312 25.328 -3.152 1 89.62 368 ARG B C 1
ATOM 7691 O O . ARG B 1 368 ? -22.594 26.531 -3.096 1 89.62 368 ARG B O 1
ATOM 7698 N N . CYS B 1 369 ? -22.562 24.609 -2.145 1 91.88 369 CYS B N 1
ATOM 7699 C CA . CYS B 1 369 ? -23.094 25 -0.843 1 91.88 369 CYS B CA 1
ATOM 7700 C C . CYS B 1 369 ? -22.047 24.797 0.25 1 91.88 369 CYS B C 1
ATOM 7702 O O . CYS B 1 369 ? -22.062 23.766 0.932 1 91.88 369 CYS B O 1
ATOM 7704 N N . VAL B 1 370 ? -21.234 25.797 0.488 1 92.12 370 VAL B N 1
ATOM 7705 C CA . VAL B 1 370 ? -20.172 25.719 1.485 1 92.12 370 VAL B CA 1
ATOM 7706 C C . VAL B 1 370 ? -20.781 25.5 2.869 1 92.12 370 VAL B C 1
ATOM 7708 O O . VAL B 1 370 ? -20.266 24.719 3.666 1 92.12 370 VAL B O 1
ATOM 7711 N N . LEU B 1 371 ? -21.922 26.141 3.164 1 93.75 371 LEU B N 1
ATOM 7712 C CA . LEU B 1 371 ? -22.578 26.016 4.461 1 93.75 371 LEU B CA 1
ATOM 7713 C C . LEU B 1 371 ? -23.047 24.594 4.699 1 93.75 371 LEU B C 1
ATOM 7715 O O . LEU B 1 371 ? -23.031 24.109 5.828 1 93.75 371 LEU B O 1
ATOM 7719 N N . CYS B 1 372 ? -23.562 24 3.566 1 95.38 372 CYS B N 1
ATOM 7720 C CA . CYS B 1 372 ? -23.969 22.594 3.688 1 95.38 372 CYS B CA 1
ATOM 7721 C C . CYS B 1 372 ? -22.781 21.719 4.082 1 95.38 372 CYS B C 1
ATOM 7723 O O . CYS B 1 372 ? -22.906 20.844 4.934 1 95.38 372 CYS B O 1
ATOM 7725 N N . GLY B 1 373 ? -21.641 21.953 3.441 1 97 373 GLY B N 1
ATOM 7726 C CA . GLY B 1 373 ? -20.422 21.219 3.789 1 97 373 GLY B CA 1
ATOM 7727 C C . GLY B 1 373 ? -20 21.422 5.227 1 97 373 GLY B C 1
ATOM 7728 O O . GLY B 1 373 ? -19.688 20.469 5.934 1 97 373 GLY B O 1
ATOM 7729 N N . LEU B 1 374 ? -20 22.688 5.664 1 96.31 374 LEU B N 1
ATOM 7730 C CA . LEU B 1 374 ? -19.578 23.016 7.027 1 96.31 374 LEU B CA 1
ATOM 7731 C C . LEU B 1 374 ? -20.516 22.359 8.047 1 96.31 374 LEU B C 1
ATOM 7733 O O . LEU B 1 374 ? -20.047 21.828 9.062 1 96.31 374 LEU B O 1
ATOM 7737 N N . ARG B 1 375 ? -21.781 22.406 7.762 1 97.38 375 ARG B N 1
ATOM 7738 C CA . ARG B 1 375 ? -22.75 21.797 8.672 1 97.38 375 ARG B CA 1
ATOM 7739 C C . ARG B 1 375 ? -22.484 20.297 8.812 1 97.38 375 ARG B C 1
ATOM 7741 O O . ARG B 1 375 ? -22.547 19.766 9.922 1 97.38 375 ARG B O 1
ATOM 7748 N N . GLU B 1 376 ? -22.281 19.688 7.684 1 98.12 376 GLU B N 1
ATOM 7749 C CA . GLU B 1 376 ? -22 18.25 7.719 1 98.12 376 GLU B CA 1
ATOM 7750 C C . GLU B 1 376 ? -20.719 17.969 8.5 1 98.12 376 GLU B C 1
ATOM 7752 O O . GLU B 1 376 ? -20.656 17.016 9.281 1 98.12 376 GLU B O 1
ATOM 7757 N N . ALA B 1 377 ? -19.703 18.719 8.281 1 98.31 377 ALA B N 1
ATOM 7758 C CA . ALA B 1 377 ? -18.422 18.562 8.977 1 98.31 377 ALA B CA 1
ATOM 7759 C C . ALA B 1 377 ? -18.594 18.766 10.484 1 98.31 377 ALA B C 1
ATOM 7761 O O . ALA B 1 377 ? -18.031 18 11.281 1 98.31 377 ALA B O 1
ATOM 7762 N N . LEU B 1 378 ? -19.359 19.781 10.883 1 97.62 378 LEU B N 1
ATOM 7763 C CA . LEU B 1 378 ? -19.562 20.094 12.289 1 97.62 378 LEU B CA 1
ATOM 7764 C C . LEU B 1 378 ? -20.375 19 12.969 1 97.62 378 LEU B C 1
ATOM 7766 O O . LEU B 1 378 ? -20.156 18.688 14.141 1 97.62 378 LEU B O 1
ATOM 7770 N N . THR B 1 379 ? -21.344 18.469 12.211 1 97 379 THR B N 1
ATOM 7771 C CA . THR B 1 379 ? -22.109 17.344 12.742 1 97 379 THR B CA 1
ATOM 7772 C C . THR B 1 379 ? -21.188 16.156 13.039 1 97 379 THR B C 1
ATOM 7774 O O . THR B 1 379 ? -21.312 15.531 14.086 1 97 379 THR B O 1
ATOM 7777 N N . LEU B 1 380 ? -20.297 15.914 12.172 1 96.25 380 LEU B N 1
ATOM 7778 C CA . LEU B 1 380 ? -19.359 14.812 12.352 1 96.25 380 LEU B CA 1
ATOM 7779 C C . LEU B 1 380 ? -18.469 15.047 13.555 1 96.25 380 LEU B C 1
ATOM 7781 O O . LEU B 1 380 ? -18.219 14.133 14.344 1 96.25 380 LEU B O 1
ATOM 7785 N N . LEU B 1 381 ? -17.922 16.234 13.719 1 95.25 381 LEU B N 1
ATOM 7786 C CA . LEU B 1 381 ? -17.047 16.578 14.828 1 95.25 381 LEU B CA 1
ATOM 7787 C C . LEU B 1 381 ? -17.797 16.562 16.156 1 95.25 381 LEU B C 1
ATOM 7789 O O . LEU B 1 381 ? -17.234 16.219 17.188 1 95.25 381 LEU B O 1
ATOM 7793 N N . GLY B 1 382 ? -19.047 16.891 16.141 1 92.75 382 GLY B N 1
ATOM 7794 C CA . GLY B 1 382 ? -19.859 17.031 17.344 1 92.75 382 GLY B CA 1
ATOM 7795 C C . GLY B 1 382 ? -20.156 15.711 18.016 1 92.75 382 GLY B C 1
ATOM 7796 O O . GLY B 1 382 ? -20.547 15.68 19.188 1 92.75 382 GLY B O 1
ATOM 7797 N N . GLN B 1 383 ? -19.906 14.695 17.312 1 88.62 383 GLN B N 1
ATOM 7798 C CA . GLN B 1 383 ? -20.172 13.375 17.875 1 88.62 383 GLN B CA 1
ATOM 7799 C C . GLN B 1 383 ? -19.281 13.109 19.078 1 88.62 383 GLN B C 1
ATOM 7801 O O . GLN B 1 383 ? -19.672 12.367 19.984 1 88.62 383 GLN B O 1
ATOM 7806 N N . ASP B 1 384 ? -18.172 13.734 19.172 1 82.69 384 ASP B N 1
ATOM 7807 C CA . ASP B 1 384 ? -17.234 13.516 20.266 1 82.69 384 ASP B CA 1
ATOM 7808 C C . ASP B 1 384 ? -17.031 14.781 21.094 1 82.69 384 ASP B C 1
ATOM 7810 O O . ASP B 1 384 ? -15.953 15.016 21.625 1 82.69 384 ASP B O 1
ATOM 7814 N N . GLY B 1 385 ? -18.078 15.719 21.031 1 82.69 385 GLY B N 1
ATOM 7815 C CA . GLY B 1 385 ? -17.984 16.938 21.812 1 82.69 385 GLY B CA 1
ATOM 7816 C C . GLY B 1 385 ? -17.531 18.141 20.984 1 82.69 385 GLY B C 1
ATOM 7817 O O . GLY B 1 385 ? -17.234 18.016 19.797 1 82.69 385 GLY B O 1
ATOM 7818 N N . PRO B 1 386 ? -17.516 19.25 21.656 1 86 386 PRO B N 1
ATOM 7819 C CA . PRO B 1 386 ? -17.109 20.469 20.938 1 86 386 PRO B CA 1
ATOM 7820 C C . PRO B 1 386 ? -15.625 20.5 20.609 1 86 386 PRO B C 1
ATOM 7822 O O . PRO B 1 386 ? -14.844 19.734 21.188 1 86 386 PRO B O 1
ATOM 7825 N N . GLY B 1 387 ? -15.344 21.359 19.625 1 87.88 387 GLY B N 1
ATOM 7826 C CA . GLY B 1 387 ? -13.945 21.516 19.266 1 87.88 387 GLY B CA 1
ATOM 7827 C C . GLY B 1 387 ? -13.555 20.703 18.047 1 87.88 387 GLY B C 1
ATOM 7828 O O . GLY B 1 387 ? -14.359 19.953 17.5 1 87.88 387 GLY B O 1
ATOM 7829 N N . GLY B 1 388 ? -12.312 20.969 17.625 1 91.69 388 GLY B N 1
ATOM 7830 C CA . GLY B 1 388 ? -11.773 20.297 16.453 1 91.69 388 GLY B CA 1
ATOM 7831 C C . GLY B 1 388 ? -11.383 21.234 15.344 1 91.69 388 GLY B C 1
ATOM 7832 O O . GLY B 1 388 ? -11.336 22.453 15.539 1 91.69 388 GLY B O 1
ATOM 7833 N N . HIS B 1 389 ? -11.047 20.625 14.234 1 94.56 389 HIS B N 1
ATOM 7834 C CA . HIS B 1 389 ? -10.562 21.406 13.102 1 94.56 389 HIS B CA 1
ATOM 7835 C C . HIS B 1 389 ? -11.25 20.969 11.805 1 94.56 389 HIS B C 1
ATOM 7837 O O . HIS B 1 389 ? -11.516 19.781 11.609 1 94.56 389 HIS B O 1
ATOM 7843 N N . VAL B 1 390 ? -11.555 21.906 11.008 1 96.88 390 VAL B N 1
ATOM 7844 C CA . VAL B 1 390 ? -11.992 21.641 9.633 1 96.88 390 VAL B CA 1
ATOM 7845 C C . VAL B 1 390 ? -10.969 22.219 8.656 1 96.88 390 VAL B C 1
ATOM 7847 O O . VAL B 1 390 ? -10.57 23.375 8.766 1 96.88 390 VAL B O 1
ATOM 7850 N N . VAL B 1 391 ? -10.484 21.422 7.812 1 97.38 391 VAL B N 1
ATOM 7851 C CA . VAL B 1 391 ? -9.656 21.875 6.699 1 97.38 391 VAL B CA 1
ATOM 7852 C C . VAL B 1 391 ? -10.477 21.875 5.41 1 97.38 391 VAL B C 1
ATOM 7854 O O . VAL B 1 391 ? -10.727 20.828 4.82 1 97.38 391 VAL B O 1
ATOM 7857 N N . LEU B 1 392 ? -10.844 23.047 5.012 1 96.12 392 LEU B N 1
ATOM 7858 C CA . LEU B 1 392 ? -11.664 23.219 3.82 1 96.12 392 LEU B CA 1
ATOM 7859 C C . LEU B 1 392 ? -10.797 23.422 2.582 1 96.12 392 LEU B C 1
ATOM 7861 O O . LEU B 1 392 ? -9.953 24.312 2.545 1 96.12 392 LEU B O 1
ATOM 7865 N N . VAL B 1 393 ? -10.938 22.531 1.608 1 95.88 393 VAL B N 1
ATOM 7866 C CA . VAL B 1 393 ? -10.297 22.672 0.307 1 95.88 393 VAL B CA 1
ATOM 7867 C C . VAL B 1 393 ? -11.336 23 -0.757 1 95.88 393 VAL B C 1
ATOM 7869 O O . VAL B 1 393 ? -12.203 22.172 -1.055 1 95.88 393 VAL B O 1
ATOM 7872 N N . ALA B 1 394 ? -11.312 24.109 -1.322 1 92.19 394 ALA B N 1
ATOM 7873 C CA . ALA B 1 394 ? -12.312 24.562 -2.293 1 92.19 394 ALA B CA 1
ATOM 7874 C C . ALA B 1 394 ? -11.656 25.312 -3.445 1 92.19 394 ALA B C 1
ATOM 7876 O O . ALA B 1 394 ? -10.641 25.984 -3.26 1 92.19 394 ALA B O 1
ATOM 7877 N N . GLY B 1 395 ? -12.305 25.141 -4.59 1 88.19 395 GLY B N 1
ATOM 7878 C CA . GLY B 1 395 ? -11.789 25.812 -5.77 1 88.19 395 GLY B CA 1
ATOM 7879 C C . GLY B 1 395 ? -12.172 27.281 -5.824 1 88.19 395 GLY B C 1
ATOM 7880 O O . GLY B 1 395 ? -13.258 27.656 -5.391 1 88.19 395 GLY B O 1
ATOM 7881 N N . GLY B 1 396 ? -11.25 28.062 -6.398 1 78 396 GLY B N 1
ATOM 7882 C CA . GLY B 1 396 ? -11.531 29.469 -6.648 1 78 396 GLY B CA 1
ATOM 7883 C C . GLY B 1 396 ? -11.609 30.281 -5.379 1 78 396 GLY B C 1
ATOM 7884 O O . GLY B 1 396 ? -11.68 29.734 -4.277 1 78 396 GLY B O 1
ATOM 7885 N N . SER B 1 397 ? -11.484 31.469 -5.594 1 62.25 397 SER B N 1
ATOM 7886 C CA . SER B 1 397 ? -11.508 32.375 -4.453 1 62.25 397 SER B CA 1
ATOM 7887 C C . SER B 1 397 ? -12.914 32.906 -4.207 1 62.25 397 SER B C 1
ATOM 7889 O O . SER B 1 397 ? -13.078 34.031 -3.713 1 62.25 397 SER B O 1
ATOM 7891 N N . GLY B 1 398 ? -13.852 32.062 -4.82 1 60.72 398 GLY B N 1
ATOM 7892 C CA . GLY B 1 398 ? -15.203 32.594 -4.695 1 60.72 398 GLY B CA 1
ATOM 7893 C C . GLY B 1 398 ? -15.578 32.938 -3.266 1 60.72 398 GLY B C 1
ATOM 7894 O O . GLY B 1 398 ? -15.008 32.406 -2.32 1 60.72 398 GLY B O 1
ATOM 7895 N N . ALA B 1 399 ? -16.297 34.031 -3.109 1 63.09 399 ALA B N 1
ATOM 7896 C CA . ALA B 1 399 ? -16.656 34.688 -1.85 1 63.09 399 ALA B CA 1
ATOM 7897 C C . ALA B 1 399 ? -18 34.188 -1.344 1 63.09 399 ALA B C 1
ATOM 7899 O O . ALA B 1 399 ? -18.906 33.906 -2.137 1 63.09 399 ALA B O 1
ATOM 7900 N N . LEU B 1 400 ? -17.922 33.719 -0.131 1 75.69 400 LEU B N 1
ATOM 7901 C CA . LEU B 1 400 ? -19.203 33.594 0.567 1 75.69 400 LEU B CA 1
ATOM 7902 C C . LEU B 1 400 ? -19.859 34.969 0.674 1 75.69 400 LEU B C 1
ATOM 7904 O O . LEU B 1 400 ? -19.188 36 0.872 1 75.69 400 LEU B O 1
ATOM 7908 N N . ASP B 1 401 ? -21.125 35 0.37 1 75.69 401 ASP B N 1
ATOM 7909 C CA . ASP B 1 401 ? -21.797 36.281 0.644 1 75.69 401 ASP B CA 1
ATOM 7910 C C . ASP B 1 401 ? -21.781 36.594 2.137 1 75.69 401 ASP B C 1
ATOM 7912 O O . ASP B 1 401 ? -21.453 35.719 2.957 1 75.69 401 ASP B O 1
ATOM 7916 N N . ASP B 1 402 ? -22 37.781 2.441 1 77.69 402 ASP B N 1
ATOM 7917 C CA . ASP B 1 402 ? -21.891 38.25 3.814 1 77.69 402 ASP B CA 1
ATOM 7918 C C . ASP B 1 402 ? -22.797 37.469 4.75 1 77.69 402 ASP B C 1
ATOM 7920 O O . ASP B 1 402 ? -22.406 37.156 5.879 1 77.69 402 ASP B O 1
ATOM 7924 N N . SER B 1 403 ? -23.969 37.188 4.258 1 83.38 403 SER B N 1
ATOM 7925 C CA . SER B 1 403 ? -24.906 36.438 5.09 1 83.38 403 SER B CA 1
ATOM 7926 C C . SER B 1 403 ? -24.406 35.031 5.348 1 83.38 403 SER B C 1
ATOM 7928 O O . SER B 1 403 ? -24.516 34.531 6.465 1 83.38 403 SER B O 1
ATOM 7930 N N . GLU B 1 404 ? -23.875 34.438 4.316 1 85.69 404 GLU B N 1
ATOM 7931 C CA . GLU B 1 404 ? -23.344 33.094 4.449 1 85.69 404 GLU B CA 1
ATOM 7932 C C . GLU B 1 404 ? -22.109 33.062 5.352 1 85.69 404 GLU B C 1
ATOM 7934 O O . GLU B 1 404 ? -21.938 32.156 6.148 1 85.69 404 GLU B O 1
ATOM 7939 N N . ALA B 1 405 ? -21.281 34.062 5.211 1 85.75 405 ALA B N 1
ATOM 7940 C CA . ALA B 1 405 ? -20.078 34.156 6.027 1 85.75 405 ALA B CA 1
ATOM 7941 C C . ALA B 1 405 ? -20.422 34.312 7.504 1 85.75 405 ALA B C 1
ATOM 7943 O O . ALA B 1 405 ? -19.797 33.688 8.359 1 85.75 405 ALA B O 1
ATOM 7944 N N . ALA B 1 406 ? -21.406 35.125 7.77 1 86.06 406 ALA B N 1
ATOM 7945 C CA . ALA B 1 406 ? -21.844 35.344 9.148 1 86.06 406 ALA B CA 1
ATOM 7946 C C . ALA B 1 406 ? -22.406 34.062 9.742 1 86.06 406 ALA B C 1
ATOM 7948 O O . ALA B 1 406 ? -22.156 33.75 10.906 1 86.06 406 ALA B O 1
ATOM 7949 N N . ALA B 1 407 ? -23.203 33.406 8.93 1 91 407 ALA B N 1
ATOM 7950 C CA . ALA B 1 407 ? -23.781 32.156 9.383 1 91 407 ALA B CA 1
ATOM 7951 C C . ALA B 1 407 ? -22.688 31.125 9.664 1 91 407 ALA B C 1
ATOM 7953 O O . ALA B 1 407 ? -22.734 30.406 10.664 1 91 407 ALA B O 1
ATOM 7954 N N . ALA B 1 408 ? -21.734 31.047 8.789 1 92.31 408 ALA B N 1
ATOM 7955 C CA . ALA B 1 408 ? -20.609 30.125 8.969 1 92.31 408 ALA B CA 1
ATOM 7956 C C . ALA B 1 408 ? -19.828 30.453 10.234 1 92.31 408 ALA B C 1
ATOM 7958 O O . ALA B 1 408 ? -19.469 29.547 11 1 92.31 408 ALA B O 1
ATOM 7959 N N . GLU B 1 409 ? -19.562 31.688 10.438 1 89.44 409 GLU B N 1
ATOM 7960 C CA . GLU B 1 409 ? -18.828 32.125 11.625 1 89.44 409 GLU B CA 1
ATOM 7961 C C . GLU B 1 409 ? -19.562 31.734 12.906 1 89.44 409 GLU B C 1
ATOM 7963 O O . GLU B 1 409 ? -18.938 31.266 13.859 1 89.44 409 GLU B O 1
ATOM 7968 N N . ARG B 1 410 ? -20.844 31.984 12.898 1 90.75 410 ARG B N 1
ATOM 7969 C CA . ARG B 1 410 ? -21.656 31.656 14.055 1 90.75 410 ARG B CA 1
ATOM 7970 C C . ARG B 1 410 ? -21.625 30.156 14.336 1 90.75 410 ARG B C 1
ATOM 7972 O O . ARG B 1 410 ? -21.5 29.734 15.484 1 90.75 410 ARG B O 1
ATOM 7979 N N . GLN B 1 411 ? -21.781 29.422 13.305 1 93 411 GLN B N 1
ATOM 7980 C CA . GLN B 1 411 ? -21.781 27.984 13.453 1 93 411 GLN B CA 1
ATOM 7981 C C . GLN B 1 411 ? -20.438 27.469 13.969 1 93 411 GLN B C 1
ATOM 7983 O O . GLN B 1 411 ? -20.391 26.609 14.859 1 93 411 GLN B O 1
ATOM 7988 N N . LEU B 1 412 ? -19.391 27.922 13.438 1 93.44 412 LEU B N 1
ATOM 7989 C CA . LEU B 1 412 ? -18.062 27.516 13.844 1 93.44 412 LEU B CA 1
ATOM 7990 C C . LEU B 1 412 ? -17.781 27.938 15.289 1 93.44 412 LEU B C 1
ATOM 7992 O O . LEU B 1 412 ? -17.203 27.156 16.062 1 93.44 412 LEU B O 1
ATOM 7996 N N . ALA B 1 413 ? -18.188 29.125 15.641 1 86.81 413 ALA B N 1
ATOM 7997 C CA . ALA B 1 413 ? -18 29.625 17 1 86.81 413 ALA B CA 1
ATOM 7998 C C . ALA B 1 413 ? -18.781 28.781 18 1 86.81 413 ALA B C 1
ATOM 8000 O O . ALA B 1 413 ? -18.266 28.422 19.062 1 86.81 413 ALA B O 1
ATOM 8001 N N . ALA B 1 414 ? -20 28.5 17.609 1 88.31 414 ALA B N 1
ATOM 8002 C CA . ALA B 1 414 ? -20.844 27.703 18.484 1 88.31 414 ALA B CA 1
ATOM 8003 C C . ALA B 1 414 ? -20.266 26.312 18.703 1 88.31 414 ALA B C 1
ATOM 8005 O O . ALA B 1 414 ? -20.359 25.75 19.797 1 88.31 414 ALA B O 1
ATOM 8006 N N . ALA B 1 415 ? -19.703 25.812 17.703 1 92.06 415 ALA B N 1
ATOM 8007 C CA . ALA B 1 415 ? -19.109 24.484 17.766 1 92.06 415 ALA B CA 1
ATOM 8008 C C . ALA B 1 415 ? -17.688 24.531 18.328 1 92.06 415 ALA B C 1
ATOM 8010 O O . ALA B 1 415 ? -17.109 23.5 18.656 1 92.06 415 ALA B O 1
ATOM 8011 N N . GLN B 1 416 ? -17.125 25.781 18.453 1 88.75 416 GLN B N 1
ATOM 8012 C CA . GLN B 1 416 ? -15.75 26 18.891 1 88.75 416 GLN B CA 1
ATOM 8013 C C . GLN B 1 416 ? -14.758 25.266 17.984 1 88.75 416 GLN B C 1
ATOM 8015 O O . GLN B 1 416 ? -13.859 24.578 18.469 1 88.75 416 GLN B O 1
ATOM 8020 N N . VAL B 1 417 ? -15.023 25.312 16.719 1 92.75 417 VAL B N 1
ATOM 8021 C CA . VAL B 1 417 ? -14.211 24.625 15.727 1 92.75 417 VAL B CA 1
ATOM 8022 C C . VAL B 1 417 ? -13.336 25.625 14.977 1 92.75 417 VAL B C 1
ATOM 8024 O O . VAL B 1 417 ? -13.797 26.719 14.633 1 92.75 417 VAL B O 1
ATOM 8027 N N . THR B 1 418 ? -12.078 25.312 14.773 1 90.38 418 THR B N 1
ATOM 8028 C CA . THR B 1 418 ? -11.156 26.125 13.984 1 90.38 418 THR B CA 1
ATOM 8029 C C . THR B 1 418 ? -11.234 25.75 12.508 1 90.38 418 THR B C 1
ATOM 8031 O O . THR B 1 418 ? -11.227 24.562 12.164 1 90.38 418 THR B O 1
ATOM 8034 N N . LEU B 1 419 ? -11.305 26.734 11.633 1 92.94 419 LEU B N 1
ATOM 8035 C CA . LEU B 1 419 ? -11.375 26.5 10.195 1 92.94 419 LEU B CA 1
ATOM 8036 C C . LEU B 1 419 ? -10.062 26.875 9.523 1 92.94 419 LEU B C 1
ATOM 8038 O O . LEU B 1 419 ? -9.547 27.969 9.719 1 92.94 419 LEU B O 1
ATOM 8042 N N . HIS B 1 420 ? -9.484 25.953 8.875 1 90.81 420 HIS B N 1
ATOM 8043 C CA . HIS B 1 420 ?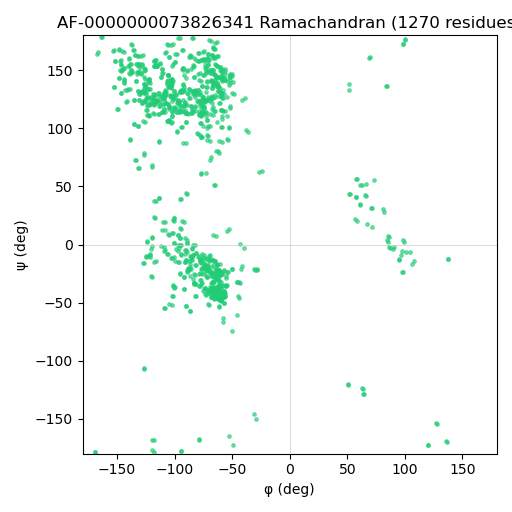 -8.398 26.203 7.93 1 90.81 420 HIS B CA 1
ATOM 8044 C C . HIS B 1 420 ? -8.891 26.125 6.488 1 90.81 420 HIS B C 1
ATOM 8046 O O . HIS B 1 420 ? -9.734 25.281 6.16 1 90.81 420 HIS B O 1
ATOM 8052 N N . THR B 1 421 ? -8.375 27 5.629 1 91.5 421 THR B N 1
ATOM 8053 C CA . THR B 1 421 ? -8.859 27 4.254 1 91.5 421 THR B CA 1
ATOM 8054 C C . THR B 1 421 ? -7.695 26.859 3.271 1 91.5 421 THR B C 1
ATOM 8056 O O . THR B 1 421 ? -6.621 27.422 3.49 1 91.5 421 THR B O 1
ATOM 8059 N N . ILE B 1 422 ? -7.855 26.078 2.291 1 92.12 422 ILE B N 1
ATOM 8060 C CA . ILE B 1 422 ? -6.953 25.922 1.155 1 92.12 422 ILE B CA 1
ATOM 8061 C C . ILE B 1 422 ? -7.707 26.188 -0.146 1 92.12 422 ILE B C 1
ATOM 8063 O O . ILE B 1 422 ? -8.609 25.422 -0.509 1 92.12 422 ILE B O 1
ATOM 8067 N N . VAL B 1 423 ? -7.363 27.266 -0.792 1 90.38 423 VAL B N 1
ATOM 8068 C CA . VAL B 1 423 ? -7.914 27.5 -2.121 1 90.38 423 VAL B CA 1
ATOM 8069 C C . VAL B 1 423 ? -7.184 26.641 -3.148 1 90.38 423 VAL B C 1
ATOM 8071 O O . VAL B 1 423 ? -5.996 26.859 -3.408 1 90.38 423 VAL B O 1
ATOM 8074 N N . TYR B 1 424 ? -7.879 25.703 -3.711 1 92.06 424 TYR B N 1
ATOM 8075 C CA . TYR B 1 424 ? -7.273 24.797 -4.68 1 92.06 424 TYR B CA 1
ATOM 8076 C C . TYR B 1 424 ? -8.242 24.469 -5.812 1 92.06 424 TYR B C 1
ATOM 8078 O O . TYR B 1 424 ? -9.305 23.891 -5.582 1 92.06 424 TYR B O 1
ATOM 8086 N N . PRO B 1 425 ? -8.055 24.656 -7.055 1 89.75 425 PRO B N 1
ATOM 8087 C CA . PRO B 1 425 ? -7.008 25.609 -7.434 1 89.75 425 PRO B CA 1
ATOM 8088 C C . PRO B 1 425 ? -7.508 27.047 -7.48 1 89.75 425 PRO B C 1
ATOM 8090 O O . PRO B 1 425 ? -8.719 27.281 -7.473 1 89.75 425 PRO B O 1
ATOM 8093 N N . LEU B 1 426 ? -6.555 27.906 -7.449 1 86.44 426 LEU B N 1
ATOM 8094 C CA . LEU B 1 426 ? -6.926 29.281 -7.758 1 86.44 426 LEU B CA 1
ATOM 8095 C C . LEU B 1 426 ? -7.102 29.484 -9.258 1 86.44 426 LEU B C 1
ATOM 8097 O O . LEU B 1 426 ? -6.125 29.469 -10.016 1 86.44 426 LEU B O 1
ATOM 8101 N N . THR B 1 427 ? -8.328 29.562 -9.641 1 82.06 427 THR B N 1
ATOM 8102 C CA . THR B 1 427 ? -8.633 29.641 -11.062 1 82.06 427 THR B CA 1
ATOM 8103 C C . THR B 1 427 ? -8.609 31.094 -11.547 1 82.06 427 THR B C 1
ATOM 8105 O O . THR B 1 427 ? -8.406 31.344 -12.734 1 82.06 427 THR B O 1
ATOM 8108 N N . GLU B 1 428 ? -8.773 31.984 -10.539 1 76.19 428 GLU B N 1
ATOM 8109 C CA . GLU B 1 428 ? -8.75 33.406 -10.883 1 76.19 428 GLU B CA 1
ATOM 8110 C C . GLU B 1 428 ? -7.316 33.938 -10.969 1 76.19 428 GLU B C 1
ATOM 8112 O O . GLU B 1 428 ? -6.398 33.344 -10.398 1 76.19 428 GLU B O 1
ATOM 8117 N N . LYS B 1 429 ? -7.203 34.906 -11.727 1 70.06 429 LYS B N 1
ATOM 8118 C CA . LYS B 1 429 ? -5.887 35.531 -11.859 1 70.06 429 LYS B CA 1
ATOM 8119 C C . LYS B 1 429 ? -5.398 36.062 -10.516 1 70.06 429 LYS B C 1
ATOM 8121 O O . LYS B 1 429 ? -4.215 35.969 -10.188 1 70.06 429 LYS B O 1
ATOM 8126 N N . TYR B 1 430 ? -6.312 36.719 -9.789 1 66.31 430 TYR B N 1
ATOM 8127 C CA . TYR B 1 430 ? -5.977 37.25 -8.469 1 66.31 430 TYR B CA 1
ATOM 8128 C C . TYR B 1 430 ? -6.988 36.812 -7.426 1 66.31 430 TYR B C 1
ATOM 8130 O O . TYR B 1 430 ? -8.188 36.75 -7.699 1 66.31 430 TYR B O 1
ATOM 8138 N N . PRO B 1 431 ? -6.348 36.344 -6.328 1 65 431 PRO B N 1
ATOM 8139 C CA . PRO B 1 431 ? -7.305 36 -5.27 1 65 431 PRO B CA 1
ATOM 8140 C C . PRO B 1 431 ? -8.148 37.188 -4.844 1 65 431 PRO B C 1
ATOM 8142 O O . PRO B 1 431 ? -7.66 38.344 -4.82 1 65 431 PRO B O 1
ATOM 8145 N N . ARG B 1 432 ? -9.492 37.156 -4.84 1 59.88 432 ARG B N 1
ATOM 8146 C CA . ARG B 1 432 ? -10.344 38.219 -4.332 1 59.88 432 ARG B CA 1
ATOM 8147 C C . ARG B 1 432 ? -10.047 38.531 -2.863 1 59.88 432 ARG B C 1
ATOM 8149 O O . ARG B 1 432 ? -10.039 37.594 -2.035 1 59.88 432 ARG B O 1
ATOM 8156 N N . PRO B 1 433 ? -9.562 39.781 -2.785 1 50.47 433 PRO B N 1
ATOM 8157 C CA . PRO B 1 433 ? -9.352 40.219 -1.398 1 50.47 433 PRO B CA 1
ATOM 8158 C C . PRO B 1 433 ? -10.578 39.969 -0.519 1 50.47 433 PRO B C 1
ATOM 8160 O O . PRO B 1 433 ? -11.711 40.031 -1.005 1 50.47 433 PRO B O 1
ATOM 8163 N N . ASN B 1 434 ? -10.445 39.531 0.706 1 50.94 434 ASN B N 1
ATOM 8164 C CA . ASN B 1 434 ? -11.508 39.406 1.7 1 50.94 434 ASN B CA 1
ATOM 8165 C C . ASN B 1 434 ? -12.516 38.344 1.311 1 50.94 434 ASN B C 1
ATOM 8167 O O . ASN B 1 434 ? -13.703 38.438 1.621 1 50.94 434 ASN B O 1
ATOM 8171 N N . GLY B 1 435 ? -12.086 37.5 0.391 1 58.53 435 GLY B N 1
ATOM 8172 C CA . GLY B 1 435 ? -13.031 36.406 0.124 1 58.53 435 GLY B CA 1
ATOM 8173 C C . GLY B 1 435 ? -13.477 35.688 1.378 1 58.53 435 GLY B C 1
ATOM 8174 O O . GLY B 1 435 ? -12.766 35.688 2.381 1 58.53 435 GLY B O 1
ATOM 8175 N N . GLY B 1 436 ? -14.812 35.688 1.689 1 64.75 436 GLY B N 1
ATOM 8176 C CA . GLY B 1 436 ? -15.539 35.219 2.861 1 64.75 436 GLY B CA 1
ATOM 8177 C C . GLY B 1 436 ? -14.875 34.062 3.551 1 64.75 436 GLY B C 1
ATOM 8178 O O . GLY B 1 436 ? -14.742 34.031 4.777 1 64.75 436 GLY B O 1
ATOM 8179 N N . LEU B 1 437 ? -14.008 33.312 2.828 1 76.88 437 LEU B N 1
ATOM 8180 C CA . LEU B 1 437 ? -13.5 32.094 3.453 1 76.88 437 LEU B CA 1
ATOM 8181 C C . LEU B 1 437 ? -12.203 32.344 4.199 1 76.88 437 LEU B C 1
ATOM 8183 O O . LEU B 1 437 ? -11.977 31.812 5.281 1 76.88 437 LEU B O 1
ATOM 8187 N N . THR B 1 438 ? -11.297 33.219 3.643 1 74 438 THR B N 1
ATOM 8188 C CA . THR B 1 438 ? -10.023 33.562 4.285 1 74 438 THR B CA 1
ATOM 8189 C C . THR B 1 438 ? -10.258 34.312 5.594 1 74 438 THR B C 1
ATOM 8191 O O . THR B 1 438 ? -9.578 34.062 6.59 1 74 438 THR B O 1
ATOM 8194 N N . ASN B 1 439 ? -11.172 35.188 5.578 1 72.94 439 ASN B N 1
ATOM 8195 C CA . ASN B 1 439 ? -11.523 35.938 6.785 1 72.94 439 ASN B CA 1
ATOM 8196 C C . ASN B 1 439 ? -12.102 35 7.855 1 72.94 439 ASN B C 1
ATOM 8198 O O . ASN B 1 439 ? -11.836 35.188 9.047 1 72.94 439 ASN B O 1
ATOM 8202 N N . LEU B 1 440 ? -12.883 34.156 7.367 1 80.81 440 LEU B N 1
ATOM 8203 C CA . LEU B 1 440 ? -13.477 33.188 8.289 1 80.81 440 LEU B CA 1
ATOM 8204 C C . LEU B 1 440 ? -12.398 32.344 8.961 1 80.81 440 LEU B C 1
ATOM 8206 O O . LEU B 1 440 ? -12.492 32.031 10.156 1 80.81 440 LEU B O 1
ATOM 8210 N N . ALA B 1 441 ? -11.383 31.906 8.219 1 84.69 441 ALA B N 1
ATOM 8211 C CA . ALA B 1 441 ? -10.281 31.125 8.773 1 84.69 441 ALA B CA 1
ATOM 8212 C C . ALA B 1 441 ? -9.547 31.906 9.859 1 84.69 441 ALA B C 1
ATOM 8214 O O . ALA B 1 441 ? -9.305 31.391 10.953 1 84.69 441 ALA B O 1
ATOM 8215 N N . THR B 1 442 ? -9.32 33.125 9.586 1 72.62 442 THR B N 1
ATOM 8216 C CA . THR B 1 442 ? -8.602 33.969 10.531 1 72.62 442 THR B CA 1
ATOM 8217 C C . THR B 1 442 ? -9.414 34.188 11.805 1 72.62 442 THR B C 1
ATOM 8219 O O . THR B 1 442 ? -8.883 34.094 12.914 1 72.62 442 THR B O 1
ATOM 8222 N N . ARG B 1 443 ? -10.648 34.406 11.648 1 73.69 443 ARG B N 1
ATOM 8223 C CA . ARG B 1 443 ? -11.516 34.688 12.781 1 73.69 443 ARG B CA 1
ATOM 8224 C C . ARG B 1 443 ? -11.68 33.469 13.68 1 73.69 443 ARG B C 1
ATOM 8226 O O . ARG B 1 443 ? -11.93 33.625 14.883 1 73.69 443 ARG B O 1
ATOM 8233 N N . THR B 1 444 ? -11.539 32.344 13.094 1 80.31 444 THR B N 1
ATOM 8234 C CA . THR B 1 444 ? -11.703 31.125 13.867 1 80.31 444 THR B CA 1
ATOM 8235 C C . THR B 1 444 ? -10.352 30.609 14.359 1 80.31 444 THR B C 1
ATOM 8237 O O . THR B 1 444 ? -10.266 29.547 14.984 1 80.31 444 THR B O 1
ATOM 8240 N N . GLY B 1 445 ? -9.266 31.391 14.109 1 73.38 445 GLY B N 1
ATOM 8241 C CA . GLY B 1 445 ? -7.938 31.031 14.586 1 73.38 445 GLY B CA 1
ATOM 8242 C C . GLY B 1 445 ? -7.199 30.094 13.641 1 73.38 445 GLY B C 1
ATOM 8243 O O . GLY B 1 445 ? -6.152 29.547 13.992 1 73.38 445 GLY B O 1
ATOM 8244 N N . GLY B 1 446 ? -7.789 29.859 12.477 1 81.75 446 GLY B N 1
ATOM 8245 C CA . GLY B 1 446 ? -7.141 29 11.5 1 81.75 446 GLY B CA 1
ATOM 8246 C C . GLY B 1 446 ? -6.309 29.75 10.484 1 81.75 446 GLY B C 1
ATOM 8247 O O . GLY B 1 446 ? -6.102 30.969 10.625 1 81.75 446 GLY B O 1
ATOM 8248 N N . HIS B 1 447 ? -5.723 29 9.508 1 78.88 447 HIS B N 1
ATOM 8249 C CA . HIS B 1 447 ? -4.871 29.562 8.469 1 78.88 447 HIS B CA 1
ATOM 8250 C C . HIS B 1 447 ? -5.465 29.328 7.086 1 78.88 447 HIS B C 1
ATOM 8252 O O . HIS B 1 447 ? -6.324 28.469 6.91 1 78.88 447 HIS B O 1
ATOM 8258 N N . SER B 1 448 ? -5.008 30.203 6.164 1 83.81 448 SER B N 1
ATOM 8259 C CA . SER B 1 448 ? -5.453 30.094 4.777 1 83.81 448 SER B CA 1
ATOM 8260 C C . SER B 1 448 ? -4.273 29.906 3.83 1 83.81 448 SER B C 1
ATOM 8262 O O . SER B 1 448 ? -3.223 30.516 4.012 1 83.81 448 SER B O 1
ATOM 8264 N N . TYR B 1 449 ? -4.43 29.047 2.85 1 84.69 449 TYR B N 1
ATOM 8265 C CA . TYR B 1 449 ? -3.41 28.75 1.851 1 84.69 449 TYR B CA 1
ATOM 8266 C C . TYR B 1 449 ? -3.99 28.812 0.443 1 84.69 449 TYR B C 1
ATOM 8268 O O . TYR B 1 449 ? -5.191 28.594 0.25 1 84.69 449 TYR B O 1
ATOM 8276 N N . ILE B 1 450 ? -3.121 29.188 -0.496 1 85.88 450 ILE B N 1
ATOM 8277 C CA . ILE B 1 450 ? -3.561 29.297 -1.885 1 85.88 450 ILE B CA 1
ATOM 8278 C C . ILE B 1 450 ? -2.654 28.438 -2.771 1 85.88 450 ILE B C 1
ATOM 8280 O O . ILE B 1 450 ? -1.428 28.531 -2.695 1 85.88 450 ILE B O 1
ATOM 8284 N N . VAL B 1 451 ? -3.25 27.594 -3.607 1 90.56 451 VAL B N 1
ATOM 8285 C CA . VAL B 1 451 ? -2.555 26.781 -4.602 1 90.56 451 VAL B CA 1
ATOM 8286 C C . VAL B 1 451 ? -2.947 27.234 -6.004 1 90.56 451 VAL B C 1
ATOM 8288 O O . VAL B 1 451 ? -4.082 27.016 -6.438 1 90.56 451 VAL B O 1
ATOM 8291 N N . PRO B 1 452 ? -2.057 27.812 -6.754 1 86.44 452 PRO B N 1
ATOM 8292 C CA . PRO B 1 452 ? -2.395 28.312 -8.094 1 86.44 452 PRO B CA 1
ATOM 8293 C C . PRO B 1 452 ? -2.693 27.172 -9.078 1 86.44 452 PRO B C 1
ATOM 8295 O O . PRO B 1 452 ? -2.104 26.094 -8.977 1 86.44 452 PRO B O 1
ATOM 8298 N N . ASP B 1 453 ? -3.613 27.469 -10.008 1 88.69 453 ASP B N 1
ATOM 8299 C CA . ASP B 1 453 ? -3.854 26.562 -11.125 1 88.69 453 ASP B CA 1
ATOM 8300 C C . ASP B 1 453 ? -2.729 26.656 -12.156 1 88.69 453 ASP B C 1
ATOM 8302 O O . ASP B 1 453 ? -2.506 27.703 -12.75 1 88.69 453 ASP B O 1
ATOM 8306 N N . GLU B 1 454 ? -1.993 25.672 -12.312 1 85.81 454 GLU B N 1
ATOM 8307 C CA . GLU B 1 454 ? -0.885 25.672 -13.258 1 85.81 454 GLU B CA 1
ATOM 8308 C C . GLU B 1 454 ? -1.012 24.516 -14.25 1 85.81 454 GLU B C 1
ATOM 8310 O O . GLU B 1 454 ? -1.113 23.359 -13.844 1 85.81 454 GLU B O 1
ATOM 8315 N N . GLY B 1 455 ? -1.072 24.844 -15.5 1 84.31 455 GLY B N 1
ATOM 8316 C CA . GLY B 1 455 ? -1.186 23.812 -16.531 1 84.31 455 GLY B CA 1
ATOM 8317 C C . GLY B 1 455 ? 0.002 23.797 -17.469 1 84.31 455 GLY B C 1
ATOM 8318 O O . GLY B 1 455 ? 0.829 24.703 -17.469 1 84.31 455 GLY B O 1
ATOM 8319 N N . ILE B 1 456 ? 0.189 22.734 -18.094 1 76 456 ILE B N 1
ATOM 8320 C CA . ILE B 1 456 ? 1.161 22.531 -19.172 1 76 456 ILE B CA 1
ATOM 8321 C C . ILE B 1 456 ? 0.51 21.766 -20.328 1 76 456 ILE B C 1
ATOM 8323 O O . ILE B 1 456 ? 0.251 20.562 -20.219 1 76 456 ILE B O 1
ATOM 8327 N N . GLY B 1 457 ? 0.201 22.469 -21.359 1 73.81 457 GLY B N 1
ATOM 8328 C CA . GLY B 1 457 ? -0.594 21.875 -22.422 1 73.81 457 GLY B CA 1
ATOM 8329 C C . GLY B 1 457 ? -1.984 21.469 -21.969 1 73.81 457 GLY B C 1
ATOM 8330 O O . GLY B 1 457 ? -2.721 22.281 -21.406 1 73.81 457 GLY B O 1
ATOM 8331 N N . GLU B 1 458 ? -2.322 20.156 -22.172 1 77.62 458 GLU B N 1
ATOM 8332 C CA . GLU B 1 458 ? -3.635 19.641 -21.781 1 77.62 458 GLU B CA 1
ATOM 8333 C C . GLU B 1 458 ? -3.564 18.891 -20.469 1 77.62 458 GLU B C 1
ATOM 8335 O O . GLU B 1 458 ? -4.461 18.109 -20.141 1 77.62 458 GLU B O 1
ATOM 8340 N N . ASP B 1 459 ? -2.355 19.312 -19.75 1 85.94 459 ASP B N 1
ATOM 8341 C CA . ASP B 1 459 ? -2.178 18.594 -18.5 1 85.94 459 ASP B CA 1
ATOM 8342 C C . ASP B 1 459 ? -1.874 19.562 -17.359 1 85.94 459 ASP B C 1
ATOM 8344 O O . ASP B 1 459 ? -1.603 20.75 -17.594 1 85.94 459 ASP B O 1
ATOM 8348 N N . SER B 1 460 ? -2.033 19.141 -16.141 1 91.19 460 SER B N 1
ATOM 8349 C CA . SER B 1 460 ? -1.639 19.922 -14.977 1 91.19 460 SER B CA 1
ATOM 8350 C C . SER B 1 460 ? -0.152 19.75 -14.672 1 91.19 460 SER B C 1
ATOM 8352 O O . SER B 1 460 ? 0.416 18.688 -14.891 1 91.19 460 SER B O 1
ATOM 8354 N N . LYS B 1 461 ? 0.46 20.812 -14.227 1 92.12 461 LYS B N 1
ATOM 8355 C CA . LYS B 1 461 ? 1.848 20.734 -13.781 1 92.12 461 LYS B CA 1
ATOM 8356 C C . LYS B 1 461 ? 1.953 20.016 -12.438 1 92.12 461 LYS B C 1
ATOM 8358 O O . LYS B 1 461 ? 1.093 20.172 -11.57 1 92.12 461 LYS B O 1
ATOM 8363 N N . LEU B 1 462 ? 3.059 19.344 -12.25 1 93.56 462 LEU B N 1
ATOM 8364 C CA . LEU B 1 462 ? 3.305 18.656 -10.992 1 93.56 462 LEU B CA 1
ATOM 8365 C C . LEU B 1 462 ? 3.398 19.656 -9.836 1 93.56 462 LEU B C 1
ATOM 8367 O O . LEU B 1 462 ? 3.156 19.297 -8.68 1 93.56 462 LEU B O 1
ATOM 8371 N N . SER B 1 463 ? 3.705 20.922 -10.125 1 91.88 463 SER B N 1
ATOM 8372 C CA . SER B 1 463 ? 3.801 21.953 -9.094 1 91.88 463 SER B CA 1
ATOM 8373 C C . SER B 1 463 ? 2.469 22.125 -8.375 1 91.88 463 SER B C 1
ATOM 8375 O O . SER B 1 463 ? 2.441 22.422 -7.176 1 91.88 463 SER B O 1
ATOM 8377 N N . MET B 1 464 ? 1.401 22 -9.055 1 93.88 464 MET B N 1
ATOM 8378 C CA . MET B 1 464 ? 0.086 22.109 -8.43 1 93.88 464 MET B CA 1
ATOM 8379 C C . MET B 1 464 ? -0.108 21.016 -7.383 1 93.88 464 MET B C 1
ATOM 8381 O O . MET B 1 464 ? -0.631 21.266 -6.297 1 93.88 464 MET B O 1
ATOM 8385 N N . TYR B 1 465 ? 0.284 19.875 -7.742 1 96.12 465 TYR B N 1
ATOM 8386 C CA . TYR B 1 465 ? 0.213 18.75 -6.805 1 96.12 465 TYR B CA 1
ATOM 8387 C C . TYR B 1 465 ? 1.082 19.016 -5.582 1 96.12 465 TYR B C 1
ATOM 8389 O O . TYR B 1 465 ? 0.612 18.906 -4.445 1 96.12 465 TYR B O 1
ATOM 8397 N N . TYR B 1 466 ? 2.348 19.328 -5.746 1 95.81 466 TYR B N 1
ATOM 8398 C CA . TYR B 1 466 ? 3.27 19.531 -4.637 1 95.81 466 TYR B CA 1
ATOM 8399 C C . TYR B 1 466 ? 2.803 20.688 -3.746 1 95.81 466 TYR B C 1
ATOM 8401 O O . TYR B 1 466 ? 2.916 20.609 -2.52 1 95.81 466 TYR B O 1
ATOM 8409 N N . ASN B 1 467 ? 2.322 21.75 -4.348 1 93.06 467 ASN B N 1
ATOM 8410 C CA . ASN B 1 467 ? 1.838 22.891 -3.574 1 93.06 467 ASN B CA 1
ATOM 8411 C C . ASN B 1 467 ? 0.63 22.5 -2.721 1 93.06 467 ASN B C 1
ATOM 8413 O O . ASN B 1 467 ? 0.456 23.031 -1.618 1 93.06 467 ASN B O 1
ATOM 8417 N N . LEU B 1 468 ? -0.222 21.688 -3.311 1 96.56 468 LEU B N 1
ATOM 8418 C CA . LEU B 1 468 ? -1.349 21.188 -2.525 1 96.56 468 LEU B CA 1
ATOM 8419 C C . LEU B 1 468 ? -0.863 20.359 -1.343 1 96.56 468 LEU B C 1
ATOM 8421 O O . LEU B 1 468 ? -1.369 20.5 -0.227 1 96.56 468 LEU B O 1
ATOM 8425 N N . LEU B 1 469 ? 0.142 19.484 -1.576 1 97.25 469 LEU B N 1
ATOM 8426 C CA . LEU B 1 469 ? 0.743 18.719 -0.499 1 97.25 469 LEU B CA 1
ATOM 8427 C C . LEU B 1 469 ? 1.301 19.625 0.586 1 97.25 469 LEU B C 1
ATOM 8429 O O . LEU B 1 469 ? 1.095 19.391 1.777 1 97.25 469 LEU B O 1
ATOM 8433 N N . ASP B 1 470 ? 1.969 20.625 0.142 1 92.62 470 ASP B N 1
ATOM 8434 C CA . ASP B 1 470 ? 2.605 21.562 1.062 1 92.62 470 ASP B CA 1
ATOM 8435 C C . ASP B 1 470 ? 1.563 22.312 1.888 1 92.62 470 ASP B C 1
ATOM 8437 O O . ASP B 1 470 ? 1.728 22.484 3.098 1 92.62 470 ASP B O 1
ATOM 8441 N N . ALA B 1 471 ? 0.516 22.75 1.25 1 92.25 471 ALA B N 1
ATOM 8442 C CA . ALA B 1 471 ? -0.558 23.469 1.943 1 92.25 471 ALA B CA 1
ATOM 8443 C C . ALA B 1 471 ? -1.212 22.578 2.994 1 92.25 471 ALA B C 1
ATOM 8445 O O . ALA B 1 471 ? -1.463 23.016 4.121 1 92.25 471 ALA B O 1
ATOM 8446 N N . LEU B 1 472 ? -1.482 21.375 2.65 1 96.69 472 LEU B N 1
ATOM 8447 C CA . LEU B 1 472 ? -2.098 20.438 3.576 1 96.69 472 LEU B CA 1
ATOM 8448 C C . LEU B 1 472 ? -1.17 20.141 4.75 1 96.69 472 LEU B C 1
ATOM 8450 O O . LEU B 1 472 ? -1.622 20.016 5.891 1 96.69 472 LEU B O 1
ATOM 8454 N N . TYR B 1 473 ? 0.092 19.984 4.477 1 93.25 473 TYR B N 1
ATOM 8455 C CA . TYR B 1 473 ? 1.071 19.719 5.523 1 93.25 473 TYR B CA 1
ATOM 8456 C C . TYR B 1 473 ? 1.131 20.875 6.523 1 93.25 473 TYR B C 1
ATOM 8458 O O . TYR B 1 473 ? 1.204 20.641 7.734 1 93.25 473 TYR B O 1
ATOM 8466 N N . HIS B 1 474 ? 1.084 22.094 6.031 1 85.69 474 HIS B N 1
ATOM 8467 C CA . HIS B 1 474 ? 1.123 23.266 6.914 1 85.69 474 HIS B CA 1
ATOM 8468 C C . HIS B 1 474 ? -0.184 23.406 7.684 1 85.69 474 HIS B C 1
ATOM 8470 O O . HIS B 1 474 ? -0.179 23.828 8.844 1 85.69 474 HIS B O 1
ATOM 8476 N N . ALA B 1 475 ? -1.271 23.141 7 1 90.31 475 ALA B N 1
ATOM 8477 C CA . ALA B 1 475 ? -2.539 23.125 7.727 1 90.31 475 ALA B CA 1
ATOM 8478 C C . ALA B 1 475 ? -2.508 22.125 8.875 1 90.31 475 ALA B C 1
ATOM 8480 O O . ALA B 1 475 ? -3.014 22.406 9.961 1 90.31 475 ALA B O 1
ATOM 8481 N N . LEU B 1 476 ? -1.92 21 8.586 1 92.19 476 LEU B N 1
ATOM 8482 C CA . LEU B 1 476 ? -1.778 19.984 9.625 1 92.19 476 LEU B CA 1
ATOM 8483 C C . LEU B 1 476 ? -0.921 20.5 10.773 1 92.19 476 LEU B C 1
ATOM 8485 O O . LEU B 1 476 ? -1.166 20.172 11.938 1 92.19 476 LEU B O 1
ATOM 8489 N N . GLY B 1 477 ? 0.102 21.219 10.398 1 83.12 477 GLY B N 1
ATOM 8490 C CA . GLY B 1 477 ? 0.909 21.844 11.445 1 83.12 477 GLY B CA 1
ATOM 8491 C C . GLY B 1 477 ? 0.102 22.719 12.383 1 83.12 477 GLY B C 1
ATOM 8492 O O . GLY B 1 477 ? 0.365 22.75 13.586 1 83.12 477 GLY B O 1
ATOM 8493 N N . GLY B 1 478 ? -0.896 23.391 11.812 1 77.19 478 GLY B N 1
ATOM 8494 C CA . GLY B 1 478 ? -1.783 24.203 12.625 1 77.19 478 GLY B CA 1
ATOM 8495 C C . GLY B 1 478 ? -2.73 23.391 13.484 1 77.19 478 GLY B C 1
ATOM 8496 O O . GLY B 1 478 ? -3.211 23.859 14.516 1 77.19 478 GLY B O 1
ATOM 8497 N N . VAL B 1 479 ? -2.92 22.188 13.102 1 82.62 479 VAL B N 1
ATOM 8498 C CA . VAL B 1 479 ? -3.834 21.281 13.797 1 82.62 479 VAL B CA 1
ATOM 8499 C C . VAL B 1 479 ? -3.08 20.516 14.883 1 82.62 479 VAL B C 1
ATOM 8501 O O . VAL B 1 479 ? -3.488 20.516 16.047 1 82.62 479 VAL B O 1
ATOM 8504 N N . ALA B 1 480 ? -2.01 19.906 14.508 1 80.06 480 ALA B N 1
ATOM 8505 C CA . ALA B 1 480 ? -1.294 18.984 15.375 1 80.06 480 ALA B CA 1
ATOM 8506 C C . ALA B 1 480 ? -0.167 19.688 16.125 1 80.06 480 ALA B C 1
ATOM 8508 O O . ALA B 1 480 ? 0.348 19.172 17.125 1 80.06 480 ALA B O 1
ATOM 8509 N N . GLY B 1 481 ? 0.078 20.828 15.766 1 73.62 481 GLY B N 1
ATOM 8510 C CA . GLY B 1 481 ? 1.298 21.453 16.266 1 73.62 481 GLY B CA 1
ATOM 8511 C C . GLY B 1 481 ? 2.523 21.094 15.438 1 73.62 481 GLY B C 1
ATOM 8512 O O . GLY B 1 481 ? 2.707 19.938 15.062 1 73.62 481 GLY B O 1
ATOM 8513 N N . HIS B 1 482 ? 3.303 22 15.156 1 65.69 482 HIS B N 1
ATOM 8514 C CA . HIS B 1 482 ? 4.457 21.781 14.289 1 65.69 482 HIS B CA 1
ATOM 8515 C C . HIS B 1 482 ? 5.457 20.828 14.93 1 65.69 482 HIS B C 1
ATOM 8517 O O . HIS B 1 482 ? 6.191 20.125 14.227 1 65.69 482 HIS B O 1
ATOM 8523 N N . GLY B 1 483 ? 5.441 20.75 16.188 1 68.75 483 GLY B N 1
ATOM 8524 C CA . GLY B 1 483 ? 6.355 19.844 16.875 1 68.75 483 GLY B CA 1
ATOM 8525 C C . GLY B 1 483 ? 6 18.391 16.688 1 68.75 483 GLY B C 1
ATOM 8526 O O . GLY B 1 483 ? 6.848 17.516 16.875 1 68.75 483 GLY B O 1
ATOM 8527 N N . ALA B 1 484 ? 4.82 18.203 16.344 1 78.25 484 ALA B N 1
ATOM 8528 C CA . ALA B 1 484 ? 4.367 16.828 16.172 1 78.25 484 ALA B CA 1
ATOM 8529 C C . ALA B 1 484 ? 4.719 16.297 14.789 1 78.25 484 ALA B C 1
ATOM 8531 O O . ALA B 1 484 ? 4.645 15.086 14.539 1 78.25 484 ALA B O 1
ATOM 8532 N N . LEU B 1 485 ? 5.191 17.188 13.914 1 85.94 485 LEU B N 1
ATOM 8533 C CA . LEU B 1 485 ? 5.469 16.812 12.531 1 85.94 485 LEU B CA 1
ATOM 8534 C C . LEU B 1 485 ? 6.965 16.828 12.25 1 85.94 485 LEU B C 1
ATOM 8536 O O . LEU B 1 485 ? 7.719 17.547 12.914 1 85.94 485 LEU B O 1
ATOM 8540 N N . PRO B 1 486 ? 7.414 15.977 11.297 1 86.94 486 PRO B N 1
ATOM 8541 C CA . PRO B 1 486 ? 8.82 16.078 10.898 1 86.94 486 PRO B CA 1
ATOM 8542 C C . PRO B 1 486 ? 9.172 17.469 10.352 1 86.94 486 PRO B C 1
ATOM 8544 O O . PRO B 1 486 ? 8.328 18.125 9.742 1 86.94 486 PRO B O 1
ATOM 8547 N N . VAL B 1 487 ? 10.383 17.766 10.555 1 81.94 487 VAL B N 1
ATOM 8548 C CA . VAL B 1 487 ? 10.883 19.047 10.062 1 81.94 487 VAL B CA 1
ATOM 8549 C C . VAL B 1 487 ? 11.273 18.906 8.594 1 81.94 487 VAL B C 1
ATOM 8551 O O . VAL B 1 487 ? 12.016 17.984 8.219 1 81.94 487 VAL B O 1
ATOM 8554 N N . LYS B 1 488 ? 10.781 19.797 7.773 1 89 488 LYS B N 1
ATOM 8555 C CA . LYS B 1 488 ? 11.219 19.844 6.379 1 89 488 LYS B CA 1
ATOM 8556 C C . LYS B 1 488 ? 12.586 20.5 6.246 1 89 488 LYS B C 1
ATOM 8558 O O . LYS B 1 488 ? 12.688 21.734 6.316 1 89 488 LYS B O 1
ATOM 8563 N N . VAL B 1 489 ? 13.57 19.766 5.902 1 87.69 489 VAL B N 1
ATOM 8564 C CA . VAL B 1 489 ? 14.938 20.266 5.859 1 87.69 489 VAL B CA 1
ATOM 8565 C C . VAL B 1 489 ? 15.281 20.719 4.445 1 87.69 489 VAL B C 1
ATOM 8567 O O . VAL B 1 489 ? 16.203 21.531 4.246 1 87.69 489 VAL B O 1
ATOM 8570 N N . HIS B 1 490 ? 14.609 20.156 3.543 1 90.56 490 HIS B N 1
ATOM 8571 C CA . HIS B 1 490 ? 14.891 20.469 2.146 1 90.56 490 HIS B CA 1
ATOM 8572 C C . HIS B 1 490 ? 13.648 20.281 1.28 1 90.56 490 HIS B C 1
ATOM 8574 O O . HIS B 1 490 ? 12.875 19.359 1.494 1 90.56 490 HIS B O 1
ATOM 8580 N N . ALA B 1 491 ? 13.367 21.219 0.381 1 92.25 491 ALA B N 1
ATOM 8581 C CA . ALA B 1 491 ? 12.336 21.125 -0.644 1 92.25 491 ALA B CA 1
ATOM 8582 C C . ALA B 1 491 ? 12.727 21.922 -1.891 1 92.25 491 ALA B C 1
ATOM 8584 O O . ALA B 1 491 ? 12.914 23.125 -1.829 1 92.25 491 ALA B O 1
ATOM 8585 N N . THR B 1 492 ? 12.898 21.234 -2.977 1 91.19 492 THR B N 1
ATOM 8586 C CA . THR B 1 492 ? 13.336 21.922 -4.188 1 91.19 492 THR B CA 1
ATOM 8587 C C . THR B 1 492 ? 12.672 21.312 -5.422 1 91.19 492 THR B C 1
ATOM 8589 O O . THR B 1 492 ? 12.461 20.109 -5.484 1 91.19 492 THR B O 1
ATOM 8592 N N . GLU B 1 493 ? 12.344 22.219 -6.352 1 91.62 493 GLU B N 1
ATOM 8593 C CA . GLU B 1 493 ? 11.859 21.797 -7.66 1 91.62 493 GLU B CA 1
ATOM 8594 C C . GLU B 1 493 ? 13.008 21.609 -8.648 1 91.62 493 GLU B C 1
ATOM 8596 O O . GLU B 1 493 ? 13.922 22.438 -8.711 1 91.62 493 GLU B O 1
ATOM 8601 N N . HIS B 1 494 ? 13.039 20.5 -9.312 1 92.12 494 HIS B N 1
ATOM 8602 C CA . HIS B 1 494 ? 13.93 20.281 -10.445 1 92.12 494 HIS B CA 1
ATOM 8603 C C . HIS B 1 494 ? 13.164 20.312 -11.758 1 92.12 494 HIS B C 1
ATOM 8605 O O . HIS B 1 494 ? 12.406 19.375 -12.062 1 92.12 494 HIS B O 1
ATOM 8611 N N . PRO B 1 495 ? 13.359 21.422 -12.469 1 85.25 495 PRO B N 1
ATOM 8612 C CA . PRO B 1 495 ? 12.578 21.578 -13.703 1 85.25 495 PRO B CA 1
ATOM 8613 C C . PRO B 1 495 ? 12.789 20.422 -14.688 1 85.25 495 PRO B C 1
ATOM 8615 O O . PRO B 1 495 ? 13.883 19.844 -14.742 1 85.25 495 PRO B O 1
ATOM 8618 N N . GLY B 1 496 ? 11.672 20.125 -15.305 1 79.56 496 GLY B N 1
ATOM 8619 C CA . GLY B 1 496 ? 11.758 19.109 -16.344 1 79.56 496 GLY B CA 1
ATOM 8620 C C . GLY B 1 496 ? 12.531 19.562 -17.562 1 79.56 496 GLY B C 1
ATOM 8621 O O . GLY B 1 496 ? 12.992 20.703 -17.625 1 79.56 496 GLY B O 1
ATOM 8622 N N . GLY B 1 497 ? 12.734 18.641 -18.516 1 75.31 497 GLY B N 1
ATOM 8623 C CA . GLY B 1 497 ? 13.469 18.906 -19.75 1 75.31 497 GLY B CA 1
ATOM 8624 C C . GLY B 1 497 ? 14.578 17.906 -20 1 75.31 497 GLY B C 1
ATOM 8625 O O . GLY B 1 497 ? 14.469 16.734 -19.625 1 75.31 497 GLY B O 1
ATOM 8626 N N . ARG B 1 498 ? 15.516 18.359 -20.719 1 71.62 498 ARG B N 1
ATOM 8627 C CA . ARG B 1 498 ? 16.547 17.438 -21.188 1 71.62 498 ARG B CA 1
ATOM 8628 C C . ARG B 1 498 ? 17.75 17.438 -20.266 1 71.62 498 ARG B C 1
ATOM 8630 O O . ARG B 1 498 ? 18.891 17.531 -20.719 1 71.62 498 ARG B O 1
ATOM 8637 N N . VAL B 1 499 ? 17.453 17.516 -19.016 1 79.56 499 VAL B N 1
ATOM 8638 C CA . VAL B 1 499 ? 18.547 17.406 -18.062 1 79.56 499 VAL B CA 1
ATOM 8639 C C . VAL B 1 499 ? 18.656 15.969 -17.562 1 79.56 499 VAL B C 1
ATOM 8641 O O . VAL B 1 499 ? 17.703 15.414 -17.031 1 79.56 499 VAL B O 1
ATOM 8644 N N . PRO B 1 500 ? 19.781 15.383 -17.719 1 84.81 500 PRO B N 1
ATOM 8645 C CA . PRO B 1 500 ? 19.906 13.953 -17.406 1 84.81 500 PRO B CA 1
ATOM 8646 C C . PRO B 1 500 ? 19.984 13.68 -15.914 1 84.81 500 PRO B C 1
ATOM 8648 O O . PRO B 1 500 ? 19.75 12.555 -15.477 1 84.81 500 PRO B O 1
ATOM 8651 N N . VAL B 1 501 ? 20.344 14.734 -15.164 1 90.88 501 VAL B N 1
ATOM 8652 C CA . VAL B 1 501 ? 20.516 14.5 -13.734 1 90.88 501 VAL B CA 1
ATOM 8653 C C . VAL B 1 501 ? 19.969 15.688 -12.945 1 90.88 501 VAL B C 1
ATOM 8655 O O . VAL B 1 501 ? 20.172 16.844 -13.32 1 90.88 501 VAL B O 1
ATOM 8658 N N . SER B 1 502 ? 19.219 15.398 -11.922 1 92.25 502 SER B N 1
ATOM 8659 C CA . SER B 1 502 ? 18.812 16.375 -10.93 1 92.25 502 SER B CA 1
ATOM 8660 C C . SER B 1 502 ? 19.672 16.281 -9.68 1 92.25 502 SER B C 1
ATOM 8662 O O . SER B 1 502 ? 19.703 15.25 -9.008 1 92.25 502 SER B O 1
ATOM 8664 N N . GLU B 1 503 ? 20.375 17.359 -9.414 1 93.69 503 GLU B N 1
ATOM 8665 C CA . GLU B 1 503 ? 21.297 17.328 -8.281 1 93.69 503 GLU B CA 1
ATOM 8666 C C . GLU B 1 503 ? 21.031 18.484 -7.316 1 93.69 503 GLU B C 1
ATOM 8668 O O . GLU B 1 503 ? 20.453 19.5 -7.703 1 93.69 503 GLU B O 1
ATOM 8673 N N . GLY B 1 504 ? 21.328 18.266 -6.059 1 95 504 GLY B N 1
ATOM 8674 C CA . GLY B 1 504 ? 21.172 19.266 -5.016 1 95 504 GLY B CA 1
ATOM 8675 C C . GLY B 1 504 ? 21.828 18.859 -3.701 1 95 504 GLY B C 1
ATOM 8676 O O . GLY B 1 504 ? 22.609 17.922 -3.652 1 95 504 GLY B O 1
ATOM 8677 N N . SER B 1 505 ? 21.688 19.703 -2.748 1 94.38 505 SER B N 1
ATOM 8678 C CA . SER B 1 505 ? 22.234 19.469 -1.422 1 94.38 505 SER B CA 1
ATOM 8679 C C . SER B 1 505 ? 21.266 19.875 -0.328 1 94.38 505 SER B C 1
ATOM 8681 O O . SER B 1 505 ? 20.312 20.641 -0.583 1 94.38 505 SER B O 1
ATOM 8683 N N . PHE B 1 506 ? 21.422 19.266 0.809 1 92.25 506 PHE B N 1
ATOM 8684 C CA . PHE B 1 506 ? 20.625 19.641 1.969 1 92.25 506 PHE B CA 1
ATOM 8685 C C . PHE B 1 506 ? 21.438 19.484 3.254 1 92.25 506 PHE B C 1
ATOM 8687 O O . PHE B 1 506 ? 22.344 18.672 3.324 1 92.25 506 PHE B O 1
ATOM 8694 N N . LEU B 1 507 ? 21.094 20.328 4.223 1 88.81 507 LEU B N 1
ATOM 8695 C CA . LEU B 1 507 ? 21.812 20.344 5.488 1 88.81 507 LEU B CA 1
ATOM 8696 C C . LEU B 1 507 ? 21.016 19.641 6.582 1 88.81 507 LEU B C 1
ATOM 8698 O O . LEU B 1 507 ? 19.828 19.875 6.742 1 88.81 507 LEU B O 1
ATOM 8702 N N . VAL B 1 508 ? 21.672 18.688 7.227 1 88.44 508 VAL B N 1
ATOM 8703 C CA . VAL B 1 508 ? 21.078 18.078 8.406 1 88.44 508 VAL B CA 1
ATOM 8704 C C . VAL B 1 508 ? 21.75 18.625 9.672 1 88.44 508 VAL B C 1
ATOM 8706 O O . VAL B 1 508 ? 22.938 18.422 9.875 1 88.44 508 VAL B O 1
ATOM 8709 N N . ASP B 1 509 ? 20.906 19.25 10.43 1 81.12 509 ASP B N 1
ATOM 8710 C CA . ASP B 1 509 ? 21.391 19.781 11.695 1 81.12 509 ASP B CA 1
ATOM 8711 C C . ASP B 1 509 ? 21.688 18.656 12.688 1 81.12 509 ASP B C 1
ATOM 8713 O O . ASP B 1 509 ? 21.094 17.578 12.602 1 81.12 509 ASP B O 1
ATOM 8717 N N . ALA B 1 510 ? 22.578 18.906 13.656 1 80 510 ALA B N 1
ATOM 8718 C CA . ALA B 1 510 ? 23 17.906 14.633 1 80 510 ALA B CA 1
ATOM 8719 C C . ALA B 1 510 ? 21.828 17.469 15.516 1 80 510 ALA B C 1
ATOM 8721 O O . ALA B 1 510 ? 21.828 16.359 16.047 1 80 510 ALA B O 1
ATOM 8722 N N . ALA B 1 511 ? 20.891 18.359 15.633 1 74.88 511 ALA B N 1
ATOM 8723 C CA . ALA B 1 511 ? 19.734 18.047 16.484 1 74.88 511 ALA B CA 1
ATOM 8724 C C . ALA B 1 511 ? 18.781 17.094 15.766 1 74.88 511 ALA B C 1
ATOM 8726 O O . ALA B 1 511 ? 17.922 16.484 16.406 1 74.88 511 ALA B O 1
ATOM 8727 N N . LEU B 1 512 ? 18.938 16.969 14.469 1 82.69 512 LEU B N 1
ATOM 8728 C CA . LEU B 1 512 ? 18.047 16.141 13.672 1 82.69 512 LEU B CA 1
ATOM 8729 C C . LEU B 1 512 ? 18.688 14.797 13.344 1 82.69 512 LEU B C 1
ATOM 8731 O O . LEU B 1 512 ? 19.844 14.555 13.711 1 82.69 512 LEU B O 1
ATOM 8735 N N . GLY B 1 513 ? 17.938 13.883 12.758 1 85.94 513 GLY B N 1
ATOM 8736 C CA . GLY B 1 513 ? 18.531 12.641 12.289 1 85.94 513 GLY B CA 1
ATOM 8737 C C . GLY B 1 513 ? 17.688 11.422 12.609 1 85.94 513 GLY B C 1
ATOM 8738 O O . GLY B 1 513 ? 17.906 10.344 12.055 1 85.94 513 GLY B O 1
ATOM 8739 N N . ALA B 1 514 ? 16.75 11.758 13.469 1 86.81 514 ALA B N 1
ATOM 8740 C CA . ALA B 1 514 ? 15.836 10.641 13.703 1 86.81 514 ALA B CA 1
ATOM 8741 C C . ALA B 1 514 ? 14.836 10.516 12.555 1 86.81 514 ALA B C 1
ATOM 8743 O O . ALA B 1 514 ? 14.258 11.516 12.117 1 86.81 514 ALA B O 1
ATOM 8744 N N . ASP B 1 515 ? 14.68 9.414 11.852 1 88.94 515 ASP B N 1
ATOM 8745 C CA . ASP B 1 515 ? 13.703 9.102 10.812 1 88.94 515 ASP B CA 1
ATOM 8746 C C . ASP B 1 515 ? 13.844 10.055 9.625 1 88.94 515 ASP B C 1
ATOM 8748 O O . ASP B 1 515 ? 12.891 10.727 9.242 1 88.94 515 ASP B O 1
ATOM 8752 N N . THR B 1 516 ? 14.984 10.227 9.086 1 93.69 516 THR B N 1
ATOM 8753 C CA . THR B 1 516 ? 15.25 11.062 7.914 1 93.69 516 THR B CA 1
ATOM 8754 C C . THR B 1 516 ? 14.75 10.383 6.641 1 93.69 516 THR B C 1
ATOM 8756 O O . THR B 1 516 ? 15.148 9.258 6.336 1 93.69 516 THR B O 1
ATOM 8759 N N . VAL B 1 517 ? 13.891 11.086 5.945 1 96.69 517 VAL B N 1
ATOM 8760 C CA . VAL B 1 517 ? 13.266 10.492 4.77 1 96.69 517 VAL B CA 1
ATOM 8761 C C . VAL B 1 517 ? 13.5 11.383 3.553 1 96.69 517 VAL B C 1
ATOM 8763 O O . VAL B 1 517 ? 13.141 12.562 3.559 1 96.69 517 VAL B O 1
ATOM 8766 N N . PHE B 1 518 ? 14.227 10.875 2.572 1 97.25 518 PHE B N 1
ATOM 8767 C CA . PHE B 1 518 ? 14.398 11.484 1.262 1 97.25 518 PHE B CA 1
ATOM 8768 C C . PHE B 1 518 ? 13.266 11.086 0.323 1 97.25 518 PHE B C 1
ATOM 8770 O O . PHE B 1 518 ? 13.078 9.906 0.031 1 97.25 518 PHE B O 1
ATOM 8777 N N . THR B 1 519 ? 12.461 12.078 -0.193 1 98.06 519 THR B N 1
ATOM 8778 C CA . THR B 1 519 ? 11.281 11.773 -0.999 1 98.06 519 THR B CA 1
ATOM 8779 C C . THR B 1 519 ? 11.359 12.477 -2.352 1 98.06 519 THR B C 1
ATOM 8781 O O . THR B 1 519 ? 11.711 13.656 -2.428 1 98.06 519 THR B O 1
ATOM 8784 N N . ILE B 1 520 ? 11.086 11.805 -3.396 1 97.06 520 ILE B N 1
ATOM 8785 C CA . ILE B 1 520 ? 10.922 12.359 -4.738 1 97.06 520 ILE B CA 1
ATOM 8786 C C . ILE B 1 520 ? 9.453 12.297 -5.148 1 97.06 520 ILE B C 1
ATOM 8788 O O . ILE B 1 520 ? 8.844 11.219 -5.125 1 97.06 520 ILE B O 1
ATOM 8792 N N . PHE B 1 521 ? 8.82 13.391 -5.453 1 97.31 521 PHE B N 1
ATOM 8793 C CA . PHE B 1 521 ? 7.496 13.438 -6.055 1 97.31 521 PHE B CA 1
ATOM 8794 C C . PHE B 1 521 ? 7.594 13.57 -7.57 1 97.31 521 PHE B C 1
ATOM 8796 O O . PHE B 1 521 ? 8.359 14.398 -8.078 1 97.31 521 PHE B O 1
ATOM 8803 N N . TYR B 1 522 ? 6.871 12.758 -8.312 1 94.88 522 TYR B N 1
ATOM 8804 C CA . TYR B 1 522 ? 7 12.695 -9.758 1 94.88 522 TYR B CA 1
ATOM 8805 C C . TYR B 1 522 ? 5.633 12.719 -10.438 1 94.88 522 TYR B C 1
ATOM 8807 O O . TYR B 1 522 ? 4.613 12.461 -9.789 1 94.88 522 TYR B O 1
ATOM 8815 N N . TYR B 1 523 ? 5.617 13.172 -11.695 1 92.75 523 TYR B N 1
ATOM 8816 C CA . TYR B 1 523 ? 4.41 13.117 -12.508 1 92.75 523 TYR B CA 1
ATOM 8817 C C . TYR B 1 523 ? 4.227 11.734 -13.125 1 92.75 523 TYR B C 1
ATOM 8819 O O . TYR B 1 523 ? 3.123 11.188 -13.125 1 92.75 523 TYR B O 1
ATOM 8827 N N . ASP B 1 524 ? 5.262 11.164 -13.641 1 89.81 524 ASP B N 1
ATOM 8828 C CA . ASP B 1 524 ? 5.383 9.836 -14.227 1 89.81 524 ASP B CA 1
ATOM 8829 C C . ASP B 1 524 ? 6.645 9.125 -13.742 1 89.81 524 ASP B C 1
ATOM 8831 O O . ASP B 1 524 ? 7.754 9.641 -13.898 1 89.81 524 ASP B O 1
ATOM 8835 N N . VAL B 1 525 ? 6.465 7.98 -13.188 1 90.75 525 VAL B N 1
ATOM 8836 C CA . VAL B 1 525 ? 7.555 7.289 -12.508 1 90.75 525 VAL B CA 1
ATOM 8837 C C . VAL B 1 525 ? 8.648 6.945 -13.516 1 90.75 525 VAL B C 1
ATOM 8839 O O . VAL B 1 525 ? 9.82 6.828 -13.148 1 90.75 525 VAL B O 1
ATOM 8842 N N . THR B 1 526 ? 8.32 6.773 -14.773 1 86.5 526 THR B N 1
ATOM 8843 C CA . THR B 1 526 ? 9.281 6.387 -15.797 1 86.5 526 THR B CA 1
ATOM 8844 C C . THR B 1 526 ? 10.281 7.516 -16.047 1 86.5 526 THR B C 1
ATOM 8846 O O . THR B 1 526 ? 11.328 7.297 -16.656 1 86.5 526 THR B O 1
ATOM 8849 N N . HIS B 1 527 ? 9.969 8.688 -15.539 1 88.31 527 HIS B N 1
ATOM 8850 C CA . HIS B 1 527 ? 10.859 9.828 -15.734 1 88.31 527 HIS B CA 1
ATOM 8851 C C . HIS B 1 527 ? 11.953 9.859 -14.68 1 88.31 527 HIS B C 1
ATOM 8853 O O . HIS B 1 527 ? 12.93 10.602 -14.812 1 88.31 527 HIS B O 1
ATOM 8859 N N . VAL B 1 528 ? 11.773 9.086 -13.695 1 91.56 528 VAL B N 1
ATOM 8860 C CA . VAL B 1 528 ? 12.781 9.031 -12.641 1 91.56 528 VAL B CA 1
ATOM 8861 C C . VAL B 1 528 ? 13.719 7.852 -12.883 1 91.56 528 VAL B C 1
ATOM 8863 O O . VAL B 1 528 ? 13.281 6.703 -12.969 1 91.56 528 VAL B O 1
ATOM 8866 N N . GLY B 1 529 ? 14.969 8.109 -12.984 1 90.25 529 GLY B N 1
ATOM 8867 C CA . GLY B 1 529 ? 15.945 7.051 -13.211 1 90.25 529 GLY B CA 1
ATOM 8868 C C . GLY B 1 529 ? 16.047 6.078 -12.047 1 90.25 529 GLY B C 1
ATOM 8869 O O . GLY B 1 529 ? 15.477 6.316 -10.977 1 90.25 529 GLY B O 1
ATOM 8870 N N . ASN B 1 530 ? 16.75 4.957 -12.305 1 90.62 530 ASN B N 1
ATOM 8871 C CA . ASN B 1 530 ? 16.875 3.902 -11.305 1 90.62 530 ASN B CA 1
ATOM 8872 C C . ASN B 1 530 ? 17.797 4.32 -10.164 1 90.62 530 ASN B C 1
ATOM 8874 O O . ASN B 1 530 ? 17.625 3.863 -9.031 1 90.62 530 ASN B O 1
ATOM 8878 N N . LEU B 1 531 ? 18.703 5.176 -10.492 1 89 531 LEU B N 1
ATOM 8879 C CA . LEU B 1 531 ? 19.766 5.477 -9.547 1 89 531 LEU B CA 1
ATOM 8880 C C . LEU B 1 531 ? 19.453 6.746 -8.758 1 89 531 LEU B C 1
ATOM 8882 O O . LEU B 1 531 ? 19.172 7.793 -9.344 1 89 531 LEU B O 1
ATOM 8886 N N . ILE B 1 532 ? 19.453 6.648 -7.484 1 93.38 532 ILE B N 1
ATOM 8887 C CA . ILE B 1 532 ? 19.406 7.75 -6.527 1 93.38 532 ILE B CA 1
ATOM 8888 C C . ILE B 1 532 ? 20.625 7.688 -5.605 1 93.38 532 ILE B C 1
ATOM 8890 O O . ILE B 1 532 ? 20.75 6.766 -4.801 1 93.38 532 ILE B O 1
ATOM 8894 N N . HIS B 1 533 ? 21.484 8.641 -5.773 1 95 533 HIS B N 1
ATOM 8895 C CA . HIS B 1 533 ? 22.703 8.672 -4.969 1 95 533 HIS B CA 1
ATOM 8896 C C . HIS B 1 533 ? 22.594 9.695 -3.844 1 95 533 HIS B C 1
ATOM 8898 O O . HIS B 1 533 ? 22.281 10.859 -4.09 1 95 533 HIS B O 1
ATOM 8904 N N . LEU B 1 534 ? 22.781 9.234 -2.654 1 96.31 534 LEU B N 1
ATOM 8905 C CA . LEU B 1 534 ? 22.969 10.102 -1.498 1 96.31 534 LEU B CA 1
ATOM 8906 C C . LEU B 1 534 ? 24.406 10.062 -1.006 1 96.31 534 LEU B C 1
ATOM 8908 O O . LEU B 1 534 ? 25 8.984 -0.875 1 96.31 534 LEU B O 1
ATOM 8912 N N . VAL B 1 535 ? 24.938 11.219 -0.863 1 96.44 535 VAL B N 1
ATOM 8913 C CA . VAL B 1 535 ? 26.328 11.336 -0.426 1 96.44 535 VAL B CA 1
ATOM 8914 C C . VAL B 1 535 ? 26.375 12.016 0.938 1 96.44 535 VAL B C 1
ATOM 8916 O O . VAL B 1 535 ? 25.891 13.133 1.1 1 96.44 535 VAL B O 1
ATOM 8919 N N . SER B 1 536 ? 26.984 11.352 1.882 1 95.06 536 SER B N 1
ATOM 8920 C CA . SER B 1 536 ? 27.109 11.898 3.232 1 95.06 536 SER B CA 1
ATOM 8921 C C . SER B 1 536 ? 28.078 13.062 3.277 1 95.06 536 SER B C 1
ATOM 8923 O O . SER B 1 536 ? 28.844 13.281 2.332 1 95.06 536 SER B O 1
ATOM 8925 N N . PRO B 1 537 ? 28 13.812 4.371 1 93.44 537 PRO B N 1
ATOM 8926 C CA . PRO B 1 537 ? 28.938 14.938 4.52 1 93.44 537 PRO B CA 1
ATOM 8927 C C . PRO B 1 537 ? 30.391 14.5 4.449 1 93.44 537 PRO B C 1
ATOM 8929 O O . PRO B 1 537 ? 31.266 15.289 4.059 1 93.44 537 PRO B O 1
ATOM 8932 N N . GLN B 1 538 ? 30.719 13.219 4.734 1 93.81 538 GLN B N 1
ATOM 8933 C CA . GLN B 1 538 ? 32.062 12.703 4.719 1 93.81 538 GLN B CA 1
ATOM 8934 C C . GLN B 1 538 ? 32.438 12.156 3.342 1 93.81 538 GLN B C 1
ATOM 8936 O O . GLN B 1 538 ? 33.531 11.617 3.152 1 93.81 538 GLN B O 1
ATOM 8941 N N . GLY B 1 539 ? 31.484 12.156 2.477 1 92.94 539 GLY B N 1
ATOM 8942 C CA . GLY B 1 539 ? 31.766 11.758 1.106 1 92.94 539 GLY B CA 1
ATOM 8943 C C . GLY B 1 539 ? 31.391 10.312 0.815 1 92.94 539 GLY B C 1
ATOM 8944 O O . GLY B 1 539 ? 31.656 9.805 -0.276 1 92.94 539 GLY B O 1
ATOM 8945 N N . GLN B 1 540 ? 30.859 9.719 1.706 1 92.75 540 GLN B N 1
ATOM 8946 C CA . GLN B 1 540 ? 30.422 8.344 1.501 1 92.75 540 GLN B CA 1
ATOM 8947 C C . GLN B 1 540 ? 29.156 8.273 0.659 1 92.75 540 GLN B C 1
ATOM 8949 O O . GLN B 1 540 ? 28.172 8.945 0.968 1 92.75 540 GLN B O 1
ATOM 8954 N N . VAL B 1 541 ? 29.219 7.48 -0.395 1 92.81 541 VAL B N 1
ATOM 8955 C CA . VAL B 1 541 ? 28.062 7.297 -1.25 1 92.81 541 VAL B CA 1
ATOM 8956 C C . VAL B 1 541 ? 27.188 6.164 -0.704 1 92.81 541 VAL B C 1
ATOM 8958 O O . VAL B 1 541 ? 27.672 5.047 -0.499 1 92.81 541 VAL B O 1
ATOM 8961 N N . ILE B 1 542 ? 26 6.418 -0.507 1 90.19 542 ILE B N 1
ATOM 8962 C CA . ILE B 1 542 ? 25.047 5.406 -0.042 1 90.19 542 ILE B CA 1
ATOM 8963 C C . ILE B 1 542 ? 24.312 4.801 -1.235 1 90.19 542 ILE B C 1
ATOM 8965 O O . ILE B 1 542 ? 23.703 5.52 -2.023 1 90.19 542 ILE B O 1
ATOM 8969 N N . ASP B 1 543 ? 24.422 3.582 -1.417 1 81.62 543 ASP B N 1
ATOM 8970 C CA . ASP B 1 543 ? 23.656 2.848 -2.416 1 81.62 543 ASP B CA 1
ATOM 8971 C C . ASP B 1 543 ? 22.188 2.697 -1.981 1 81.62 543 ASP B C 1
ATOM 8973 O O . ASP B 1 543 ? 21.891 1.938 -1.058 1 81.62 543 ASP B O 1
ATOM 8977 N N . THR B 1 544 ? 21.297 3.332 -2.705 1 88.44 544 THR B N 1
ATOM 8978 C CA . THR B 1 544 ? 19.906 3.35 -2.256 1 88.44 544 THR B CA 1
ATOM 8979 C C . THR B 1 544 ? 19.062 2.346 -3.041 1 88.44 544 THR B C 1
ATOM 8981 O O . THR B 1 544 ? 17.844 2.322 -2.922 1 88.44 544 THR B O 1
ATOM 8984 N N . ALA B 1 545 ? 19.609 1.501 -3.816 1 81.38 545 ALA B N 1
ATOM 8985 C CA . ALA B 1 545 ? 18.875 0.622 -4.723 1 81.38 545 ALA B CA 1
ATOM 8986 C C . ALA B 1 545 ? 17.891 -0.244 -3.961 1 81.38 545 ALA B C 1
ATOM 8988 O O . ALA B 1 545 ? 16.734 -0.408 -4.391 1 81.38 545 ALA B O 1
ATOM 8989 N N . ASN B 1 546 ? 18.312 -0.725 -2.846 1 80.75 546 ASN B N 1
ATOM 8990 C CA . ASN B 1 546 ? 17.453 -1.605 -2.076 1 80.75 546 ASN B CA 1
ATOM 8991 C C . ASN B 1 546 ? 16.719 -0.846 -0.971 1 80.75 546 ASN B C 1
ATOM 8993 O O . ASN B 1 546 ? 16.062 -1.453 -0.123 1 80.75 546 ASN B O 1
ATOM 8997 N N . MET B 1 547 ? 16.828 0.475 -0.992 1 90.06 547 MET B N 1
ATOM 8998 C CA . MET B 1 547 ? 16.219 1.286 0.053 1 90.06 547 MET B CA 1
ATOM 8999 C C . MET B 1 547 ? 15.016 2.061 -0.493 1 90.06 547 MET B C 1
ATOM 9001 O O . MET B 1 547 ? 14.289 2.707 0.265 1 90.06 547 MET B O 1
ATOM 9005 N N . GLN B 1 548 ? 14.852 1.946 -1.748 1 92.81 548 GLN B N 1
ATOM 9006 C CA . GLN B 1 548 ? 13.82 2.75 -2.391 1 92.81 548 GLN B CA 1
ATOM 9007 C C . GLN B 1 548 ? 12.445 2.088 -2.268 1 92.81 548 GLN B C 1
ATOM 9009 O O . GLN B 1 548 ? 12.32 0.874 -2.441 1 92.81 548 GLN B O 1
ATOM 9014 N N . THR B 1 549 ? 11.5 2.832 -1.884 1 93.25 549 THR B N 1
ATOM 9015 C CA . THR B 1 549 ? 10.109 2.406 -1.893 1 93.25 549 THR B CA 1
ATOM 9016 C C . THR B 1 549 ? 9.281 3.27 -2.846 1 93.25 549 THR B C 1
ATOM 9018 O O . THR B 1 549 ? 9.242 4.492 -2.699 1 93.25 549 THR B O 1
ATOM 9021 N N . GLU B 1 550 ? 8.68 2.621 -3.785 1 94.44 550 GLU B N 1
ATOM 9022 C CA . GLU B 1 550 ? 7.836 3.32 -4.75 1 94.44 550 GLU B CA 1
ATOM 9023 C C . GLU B 1 550 ? 6.359 3.174 -4.402 1 94.44 550 GLU B C 1
ATOM 9025 O O . GLU B 1 550 ? 5.898 2.076 -4.086 1 94.44 550 GLU B O 1
ATOM 9030 N N . ASP B 1 551 ? 5.625 4.246 -4.402 1 95.19 551 ASP B N 1
ATOM 9031 C CA . ASP B 1 551 ? 4.188 4.234 -4.164 1 95.19 551 ASP B CA 1
ATOM 9032 C C . ASP B 1 551 ? 3.449 5.059 -5.215 1 95.19 551 ASP B C 1
ATOM 9034 O O . ASP B 1 551 ? 3.348 6.281 -5.098 1 95.19 551 ASP B O 1
ATOM 9038 N N . ALA B 1 552 ? 2.867 4.414 -6.133 1 94.88 552 ALA B N 1
ATOM 9039 C CA . ALA B 1 552 ? 2.191 5.07 -7.246 1 94.88 552 ALA B CA 1
ATOM 9040 C C . ALA B 1 552 ? 0.862 5.676 -6.805 1 94.88 552 ALA B C 1
ATOM 9042 O O . ALA B 1 552 ? 0.286 6.508 -7.508 1 94.88 552 ALA B O 1
ATOM 9043 N N . ASN B 1 553 ? 0.357 5.27 -5.656 1 94.75 553 ASN B N 1
ATOM 9044 C CA . ASN B 1 553 ? -0.888 5.848 -5.16 1 94.75 553 ASN B CA 1
ATOM 9045 C C . ASN B 1 553 ? -0.735 7.336 -4.855 1 94.75 553 ASN B C 1
ATOM 9047 O O . ASN B 1 553 ? -1.712 8.086 -4.898 1 94.75 553 ASN B O 1
ATOM 9051 N N . MET B 1 554 ? 0.487 7.719 -4.555 1 96.44 554 MET B N 1
ATOM 9052 C CA . MET B 1 554 ? 0.744 9.117 -4.223 1 96.44 554 MET B CA 1
ATOM 9053 C C . MET B 1 554 ? 1.815 9.703 -5.133 1 96.44 554 MET B C 1
ATOM 9055 O O . MET B 1 554 ? 2.248 10.844 -4.938 1 96.44 554 MET B O 1
ATOM 9059 N N . ASN B 1 555 ? 2.328 8.984 -6.09 1 96.38 555 ASN B N 1
ATOM 9060 C CA . ASN B 1 555 ? 3.381 9.422 -7 1 96.38 555 ASN B CA 1
ATOM 9061 C C . ASN B 1 555 ? 4.633 9.852 -6.246 1 96.38 555 ASN B C 1
ATOM 9063 O O . ASN B 1 555 ? 5.141 10.953 -6.457 1 96.38 555 ASN B O 1
ATOM 9067 N N . MET B 1 556 ? 5.094 8.953 -5.477 1 97.31 556 MET B N 1
ATOM 9068 C CA . MET B 1 556 ? 6.293 9.32 -4.734 1 97.31 556 MET B CA 1
ATOM 9069 C C . MET B 1 556 ? 7.238 8.133 -4.594 1 97.31 556 MET B C 1
ATOM 9071 O O . MET B 1 556 ? 6.809 6.98 -4.684 1 97.31 556 MET B O 1
ATOM 9075 N N . ILE B 1 557 ? 8.5 8.383 -4.492 1 96.75 557 ILE B N 1
ATOM 9076 C CA . ILE B 1 557 ? 9.578 7.461 -4.148 1 96.75 557 ILE B CA 1
ATOM 9077 C C . ILE B 1 557 ? 10.258 7.918 -2.861 1 96.75 557 ILE B C 1
ATOM 9079 O O . ILE B 1 557 ? 10.609 9.094 -2.723 1 96.75 557 ILE B O 1
ATOM 9083 N N . THR B 1 558 ? 10.43 7.047 -1.897 1 96.88 558 THR B N 1
ATOM 9084 C CA . THR B 1 558 ? 11.047 7.449 -0.636 1 96.88 558 THR B CA 1
ATOM 9085 C C . THR B 1 558 ? 12.289 6.613 -0.351 1 96.88 558 THR B C 1
ATOM 9087 O O . THR B 1 558 ? 12.367 5.445 -0.746 1 96.88 558 THR B O 1
ATOM 9090 N N . VAL B 1 559 ? 13.266 7.164 0.172 1 96.06 559 VAL B N 1
ATOM 9091 C CA . VAL B 1 559 ? 14.438 6.527 0.771 1 96.06 559 VAL B CA 1
ATOM 9092 C C . VAL B 1 559 ? 14.523 6.891 2.252 1 96.06 559 VAL B C 1
ATOM 9094 O O . VAL B 1 559 ? 14.75 8.055 2.6 1 96.06 559 VAL B O 1
ATOM 9097 N N . ARG B 1 560 ? 14.336 5.941 3.09 1 94.31 560 ARG B N 1
ATOM 9098 C CA . ARG B 1 560 ? 14.391 6.184 4.527 1 94.31 560 ARG B CA 1
ATOM 9099 C C . ARG B 1 560 ? 15.766 5.828 5.094 1 94.31 560 ARG B C 1
ATOM 9101 O O . ARG B 1 560 ? 16.219 4.691 4.949 1 94.31 560 ARG B O 1
ATOM 9108 N N . LEU B 1 561 ? 16.375 6.754 5.672 1 92.62 561 LEU B N 1
ATOM 9109 C CA . LEU B 1 561 ? 17.656 6.539 6.312 1 92.62 561 LEU B CA 1
ATOM 9110 C C . LEU B 1 561 ? 17.484 6.203 7.789 1 92.62 561 LEU B C 1
ATOM 9112 O O . LEU B 1 561 ? 16.703 6.848 8.492 1 92.62 561 LEU B O 1
ATOM 9116 N N . VAL B 1 562 ? 18.156 5.176 8.203 1 86.06 562 VAL B N 1
ATOM 9117 C CA . VAL B 1 562 ? 18.109 4.863 9.633 1 86.06 562 VAL B CA 1
ATOM 9118 C C . VAL B 1 562 ? 19.016 5.824 10.398 1 86.06 562 VAL B C 1
ATOM 9120 O O . VAL B 1 562 ? 19.938 6.418 9.812 1 86.06 562 VAL B O 1
ATOM 9123 N N . GLU B 1 563 ? 18.734 5.93 11.648 1 84.31 563 GLU B N 1
ATOM 9124 C CA . GLU B 1 563 ? 19.406 6.922 12.492 1 84.31 563 GLU B CA 1
ATOM 9125 C C . GLU B 1 563 ? 20.922 6.766 12.422 1 84.31 563 GLU B C 1
ATOM 9127 O O . GLU B 1 563 ? 21.641 7.762 12.375 1 84.31 563 GLU B O 1
ATOM 9132 N N . ALA B 1 564 ? 21.391 5.539 12.312 1 84.31 564 ALA B N 1
ATOM 9133 C CA . ALA B 1 564 ? 22.828 5.27 12.328 1 84.31 564 ALA B CA 1
ATOM 9134 C C . ALA B 1 564 ? 23.484 5.734 11.031 1 84.31 564 ALA B C 1
ATOM 9136 O O . ALA B 1 564 ? 24.688 6 11 1 84.31 564 ALA B O 1
ATOM 9137 N N . GLN B 1 565 ? 22.734 5.926 10.023 1 88.44 565 GLN B N 1
ATOM 9138 C CA . GLN B 1 565 ? 23.266 6.309 8.719 1 88.44 565 GLN B CA 1
ATOM 9139 C C . GLN B 1 565 ? 23.328 7.828 8.578 1 88.44 565 GLN B C 1
ATOM 9141 O O . GLN B 1 565 ? 24.016 8.344 7.691 1 88.44 565 GLN B O 1
ATOM 9146 N N . VAL B 1 566 ? 22.625 8.555 9.469 1 91.5 566 VAL B N 1
ATOM 9147 C CA . VAL B 1 566 ? 22.484 10 9.281 1 91.5 566 VAL B CA 1
ATOM 9148 C C . VAL B 1 566 ? 23.547 10.727 10.102 1 91.5 566 VAL B C 1
ATOM 9150 O O . VAL B 1 566 ? 23.562 10.641 11.328 1 91.5 566 VAL B O 1
ATOM 9153 N N . VAL B 1 567 ? 24.453 11.43 9.367 1 91.94 567 VAL B N 1
ATOM 9154 C CA . VAL B 1 567 ? 25.5 12.258 9.953 1 91.94 567 VAL B CA 1
ATOM 9155 C C . VAL B 1 567 ? 25.188 13.734 9.727 1 91.94 567 VAL B C 1
ATOM 9157 O O . VAL B 1 567 ? 24.812 14.133 8.625 1 91.94 567 VAL B O 1
ATOM 9160 N N . PRO B 1 568 ? 25.297 14.453 10.883 1 89.56 568 PRO B N 1
ATOM 9161 C CA . PRO B 1 568 ? 25.047 15.883 10.695 1 89.56 568 PRO B CA 1
ATOM 9162 C C . PRO B 1 568 ? 26 16.516 9.68 1 89.56 568 PRO B C 1
ATOM 9164 O O . PRO B 1 568 ? 27.172 16.141 9.617 1 89.56 568 PRO B O 1
ATOM 9167 N N . GLY B 1 569 ? 25.516 17.453 8.875 1 90.69 569 GLY B N 1
ATOM 9168 C CA . GLY B 1 569 ? 26.312 18.125 7.871 1 90.69 569 GLY B CA 1
ATOM 9169 C C . GLY B 1 569 ? 25.625 18.266 6.531 1 90.69 569 GLY B C 1
ATOM 9170 O O . GLY B 1 569 ? 24.391 18.125 6.445 1 90.69 569 GLY B O 1
ATOM 9171 N N . LEU B 1 570 ? 26.406 18.672 5.555 1 92.31 570 LEU B N 1
ATOM 9172 C CA . LEU B 1 570 ? 25.875 18.938 4.223 1 92.31 570 LEU B CA 1
ATOM 9173 C C . LEU B 1 570 ? 25.828 17.641 3.398 1 92.31 570 LEU B C 1
ATOM 9175 O O . LEU B 1 570 ? 26.875 17.078 3.088 1 92.31 570 LEU B O 1
ATOM 9179 N N . TRP B 1 571 ? 24.688 17.203 3.092 1 96.44 571 TRP B N 1
ATOM 9180 C CA . TRP B 1 571 ? 24.453 16.031 2.244 1 96.44 571 TRP B CA 1
ATOM 9181 C C . TRP B 1 571 ? 24.281 16.438 0.788 1 96.44 571 TRP B C 1
ATOM 9183 O O . TRP B 1 571 ? 23.875 17.578 0.503 1 96.44 571 TRP B O 1
ATOM 9193 N N . ARG B 1 572 ? 24.609 15.586 -0.097 1 97 572 ARG B N 1
ATOM 9194 C CA . ARG B 1 572 ? 24.391 15.805 -1.522 1 97 572 ARG B CA 1
ATOM 9195 C C . ARG B 1 572 ? 23.609 14.648 -2.141 1 97 572 ARG B C 1
ATOM 9197 O O . ARG B 1 572 ? 23.625 13.531 -1.621 1 97 572 ARG B O 1
ATOM 9204 N N . TYR B 1 573 ? 22.828 14.945 -3.168 1 97.06 573 TYR B N 1
ATOM 9205 C CA . TYR B 1 573 ? 22.109 13.883 -3.854 1 97.06 573 TYR B CA 1
ATOM 9206 C C . TYR B 1 573 ? 22.156 14.078 -5.363 1 97.06 573 TYR B C 1
ATOM 9208 O O . TYR B 1 573 ? 22.359 15.195 -5.848 1 97.06 573 TYR B O 1
ATOM 9216 N N . LYS B 1 574 ? 22.109 13 -6.055 1 94.75 574 LYS B N 1
ATOM 9217 C CA . LYS B 1 574 ? 21.969 12.93 -7.508 1 94.75 574 LYS B CA 1
ATOM 9218 C C . LYS B 1 574 ? 20.875 11.961 -7.91 1 94.75 574 LYS B C 1
ATOM 9220 O O . LYS B 1 574 ? 20.844 10.812 -7.449 1 94.75 574 LYS B O 1
ATOM 9225 N N . VAL B 1 575 ? 19.906 12.445 -8.695 1 93.38 575 VAL B N 1
ATOM 9226 C CA . VAL B 1 575 ? 18.828 11.625 -9.227 1 93.38 575 VAL B CA 1
ATOM 9227 C C . VAL B 1 575 ? 18.891 11.609 -10.75 1 93.38 575 VAL B C 1
ATOM 9229 O O . VAL B 1 575 ? 18.844 12.664 -11.391 1 93.38 575 VAL B O 1
ATOM 9232 N N . ALA B 1 576 ? 18.969 10.43 -11.258 1 89.94 576 ALA B N 1
ATOM 9233 C CA . ALA B 1 576 ? 18.969 10.32 -12.711 1 89.94 576 ALA B CA 1
ATOM 9234 C C . ALA B 1 576 ? 17.594 10.617 -13.289 1 89.94 576 ALA B C 1
ATOM 9236 O O . ALA B 1 576 ? 16.578 10.203 -12.719 1 89.94 576 ALA B O 1
ATOM 9237 N N . ASN B 1 577 ? 17.531 11.383 -14.32 1 87.31 577 ASN B N 1
ATOM 9238 C CA . ASN B 1 577 ? 16.281 11.664 -15.039 1 87.31 577 ASN B CA 1
ATOM 9239 C C . ASN B 1 577 ? 16.203 10.875 -16.344 1 87.31 577 ASN B C 1
ATOM 9241 O O . ASN B 1 577 ? 17.234 10.609 -16.984 1 87.31 577 ASN B O 1
ATOM 9245 N N . ARG B 1 578 ? 14.914 10.391 -16.453 1 78.62 578 ARG B N 1
ATOM 9246 C CA . ARG B 1 578 ? 14.688 9.688 -17.703 1 78.62 578 ARG B CA 1
ATOM 9247 C C . ARG B 1 578 ? 13.641 10.406 -18.562 1 78.62 578 ARG B C 1
ATOM 9249 O O . ARG B 1 578 ? 12.727 11.039 -18.016 1 78.62 578 ARG B O 1
ATOM 9256 N N . ALA B 1 579 ? 13.672 10.266 -19.781 1 66.56 579 ALA B N 1
ATOM 9257 C CA . ALA B 1 579 ? 12.734 10.703 -20.812 1 66.56 579 ALA B CA 1
ATOM 9258 C C . ALA B 1 579 ? 12.422 12.195 -20.672 1 66.56 579 ALA B C 1
ATOM 9260 O O . ALA B 1 579 ? 12.547 12.758 -19.594 1 66.56 579 ALA B O 1
ATOM 9261 N N . ASP B 1 580 ? 12.438 12.977 -21.641 1 61.16 580 ASP B N 1
ATOM 9262 C CA . ASP B 1 580 ? 12.156 14.406 -21.703 1 61.16 580 ASP B CA 1
ATOM 9263 C C . ASP B 1 580 ? 10.703 14.703 -21.344 1 61.16 580 ASP B C 1
ATOM 9265 O O . ASP B 1 580 ? 9.789 14.375 -22.094 1 61.16 580 ASP B O 1
ATOM 9269 N N . SER B 1 581 ? 10.57 14.695 -19.875 1 65.88 581 SER B N 1
ATOM 9270 C CA . SER B 1 581 ? 9.211 15.125 -19.578 1 65.88 581 SER B CA 1
ATOM 9271 C C . SER B 1 581 ? 9.148 16.625 -19.328 1 65.88 581 SER B C 1
ATOM 9273 O O . SER B 1 581 ? 10.148 17.234 -18.922 1 65.88 581 SER B O 1
ATOM 9275 N N . HIS B 1 582 ? 8.25 17.375 -19.891 1 78.5 582 HIS B N 1
ATOM 9276 C CA . HIS B 1 582 ? 8.031 18.797 -19.578 1 78.5 582 HIS B CA 1
ATOM 9277 C C . HIS B 1 582 ? 7.566 18.984 -18.141 1 78.5 582 HIS B C 1
ATOM 9279 O O . HIS B 1 582 ? 7.348 20.109 -17.703 1 78.5 582 HIS B O 1
ATOM 9285 N N . GLN B 1 583 ? 7.605 17.828 -17.391 1 87.94 583 GLN B N 1
ATOM 9286 C CA . GLN B 1 583 ? 7.168 17.906 -16.016 1 87.94 583 GLN B CA 1
ATOM 9287 C C . GLN B 1 583 ? 8.359 17.938 -15.055 1 87.94 583 GLN B C 1
ATOM 9289 O O . GLN B 1 583 ? 9.359 17.25 -15.289 1 87.94 583 GLN B O 1
ATOM 9294 N N . ALA B 1 584 ? 8.297 18.703 -14.016 1 89.06 584 ALA B N 1
ATOM 9295 C CA . ALA B 1 584 ? 9.344 18.812 -13 1 89.06 584 ALA B CA 1
ATOM 9296 C C . ALA B 1 584 ? 9.305 17.641 -12.031 1 89.06 584 ALA B C 1
ATOM 9298 O O . ALA B 1 584 ? 8.375 16.828 -12.07 1 89.06 584 ALA B O 1
ATOM 9299 N N . LEU B 1 585 ? 10.445 17.531 -11.281 1 92.12 585 LEU B N 1
ATOM 9300 C CA . LEU B 1 585 ? 10.516 16.688 -10.094 1 92.12 585 LEU B CA 1
ATOM 9301 C C . LEU B 1 585 ? 10.664 17.531 -8.836 1 92.12 585 LEU B C 1
ATOM 9303 O O . LEU B 1 585 ? 11.281 18.594 -8.867 1 92.12 585 LEU B O 1
ATOM 9307 N N . TYR B 1 586 ? 10.047 17.047 -7.812 1 94.88 586 TYR B N 1
ATOM 9308 C CA . TYR B 1 586 ? 10.25 17.719 -6.531 1 94.88 586 TYR B CA 1
ATOM 9309 C C . TYR B 1 586 ? 10.969 16.812 -5.551 1 94.88 586 TYR B C 1
ATOM 9311 O O . TYR B 1 586 ? 10.625 15.625 -5.418 1 94.88 586 TYR B O 1
ATOM 9319 N N . VAL B 1 587 ? 12 17.297 -4.93 1 96.56 587 VAL B N 1
ATOM 9320 C CA . VAL B 1 587 ? 12.75 16.562 -3.908 1 96.56 587 VAL B CA 1
ATOM 9321 C C . VAL B 1 587 ? 12.508 17.203 -2.539 1 96.56 587 VAL B C 1
ATOM 9323 O O . VAL B 1 587 ? 12.672 18.406 -2.371 1 96.56 587 VAL B O 1
ATOM 9326 N N . GLN B 1 588 ? 12.094 16.391 -1.631 1 96.88 588 GLN B N 1
ATOM 9327 C CA . GLN B 1 588 ? 11.852 16.812 -0.256 1 96.88 588 GLN B CA 1
ATOM 9328 C C . GLN B 1 588 ? 12.594 15.93 0.735 1 96.88 588 GLN B C 1
ATOM 9330 O O . GLN B 1 588 ? 12.664 14.711 0.551 1 96.88 588 GLN B O 1
ATOM 9335 N N . VAL B 1 589 ? 13.188 16.5 1.748 1 95.5 589 VAL B N 1
ATOM 9336 C CA . VAL B 1 589 ? 13.805 15.742 2.832 1 95.5 589 VAL B CA 1
ATOM 9337 C C . VAL B 1 589 ? 13.211 16.188 4.168 1 95.5 589 VAL B C 1
ATOM 9339 O O . VAL B 1 589 ? 13.125 17.375 4.457 1 95.5 589 VAL B O 1
ATOM 9342 N N . THR B 1 590 ? 12.727 15.266 4.918 1 93.88 590 THR B N 1
ATOM 9343 C CA . THR B 1 590 ? 12.234 15.531 6.266 1 93.88 590 THR B CA 1
ATOM 9344 C C . THR B 1 590 ? 13.047 14.75 7.297 1 93.88 590 THR B C 1
ATOM 9346 O O . THR B 1 590 ? 13.695 13.758 6.965 1 93.88 590 THR B O 1
ATOM 9349 N N . SER B 1 591 ? 13.109 15.25 8.492 1 90.44 591 SER B N 1
ATOM 9350 C CA . SER B 1 591 ? 13.836 14.617 9.586 1 90.44 591 SER B CA 1
ATOM 9351 C C . SER B 1 591 ? 13.219 14.961 10.938 1 90.44 591 SER B C 1
ATOM 9353 O O . SER B 1 591 ? 12.453 15.922 11.047 1 90.44 591 SER B O 1
ATOM 9355 N N . ARG B 1 592 ? 13.469 14.148 11.906 1 87.44 592 ARG B N 1
ATOM 9356 C CA . ARG B 1 592 ? 12.969 14.367 13.258 1 87.44 592 ARG B CA 1
ATOM 9357 C C . ARG B 1 592 ? 14.109 14.578 14.242 1 87.44 592 ARG B C 1
ATOM 9359 O O . ARG B 1 592 ? 15.234 14.117 14.008 1 87.44 592 ARG B O 1
ATOM 9366 N N . PRO B 1 593 ? 13.781 15.266 15.312 1 79.88 593 PRO B N 1
ATOM 9367 C CA . PRO B 1 593 ? 14.805 15.422 16.344 1 79.88 593 PRO B CA 1
ATOM 9368 C C . PRO B 1 593 ? 15.18 14.102 17.016 1 79.88 593 PRO B C 1
ATOM 9370 O O . PRO B 1 593 ? 14.32 13.25 17.234 1 79.88 593 PRO B O 1
ATOM 9373 N N . ARG B 1 594 ? 16.469 13.898 17.266 1 79.88 594 ARG B N 1
ATOM 9374 C CA . ARG B 1 594 ? 16.938 12.727 17.984 1 79.88 594 ARG B CA 1
ATOM 9375 C C . ARG B 1 594 ? 16.484 12.766 19.438 1 79.88 594 ARG B C 1
ATOM 9377 O O . ARG B 1 594 ? 16.438 13.836 20.062 1 79.88 594 ARG B O 1
ATOM 9384 N N . PRO B 1 595 ? 15.961 11.539 19.891 1 64.56 595 PRO B N 1
ATOM 9385 C CA . PRO B 1 595 ? 15.531 11.516 21.297 1 64.56 595 PRO B CA 1
ATOM 9386 C C . PRO B 1 595 ? 16.688 11.711 22.266 1 64.56 595 PRO B C 1
ATOM 9388 O O . PRO B 1 595 ? 17.422 10.766 22.562 1 64.56 595 PRO B O 1
ATOM 9391 N N . ARG B 1 596 ? 17.594 12.648 22.266 1 57.38 596 ARG B N 1
ATOM 9392 C CA . ARG B 1 596 ? 18.672 12.766 23.25 1 57.38 596 ARG B CA 1
ATOM 9393 C C . ARG B 1 596 ? 18.203 13.469 24.516 1 57.38 596 ARG B C 1
ATOM 9395 O O . ARG B 1 596 ? 17.516 14.492 24.438 1 57.38 596 ARG B O 1
ATOM 9402 N N . PRO B 1 597 ? 18.609 12.719 25.578 1 49.16 597 PRO B N 1
ATOM 9403 C CA . PRO B 1 597 ? 18.516 13.43 26.844 1 49.16 597 PRO B CA 1
ATOM 9404 C C . PRO B 1 597 ? 19.344 14.711 26.875 1 49.16 597 PRO B C 1
ATOM 9406 O O . PRO B 1 597 ? 20.422 14.766 26.266 1 49.16 597 PRO B O 1
ATOM 9409 N N . HIS B 1 598 ? 18.797 16.016 26.844 1 48.38 598 HIS B N 1
ATOM 9410 C CA . HIS B 1 598 ? 19.422 17.297 27.188 1 48.38 598 HIS B CA 1
ATOM 9411 C C . HIS B 1 598 ? 19.688 18.125 25.938 1 48.38 598 HIS B C 1
ATOM 9413 O O . HIS B 1 598 ? 20.359 19.156 26 1 48.38 598 HIS B O 1
ATOM 9419 N N . VAL B 1 599 ? 19.594 17.469 24.844 1 46.34 599 VAL B N 1
ATOM 9420 C CA . VAL B 1 599 ? 19.875 18.312 23.688 1 46.34 599 VAL B CA 1
ATOM 9421 C C . VAL B 1 599 ? 18.641 19.141 23.312 1 46.34 599 VAL B C 1
ATOM 9423 O O . VAL B 1 599 ? 17.547 18.594 23.172 1 46.34 599 VAL B O 1
ATOM 9426 N N . PRO B 1 600 ? 18.891 20.344 23.297 1 47.09 600 PRO B N 1
ATOM 9427 C CA . PRO B 1 600 ? 17.766 21.234 22.969 1 47.09 600 PRO B CA 1
ATOM 9428 C C . PRO B 1 600 ? 17.188 20.984 21.594 1 47.09 600 PRO B C 1
ATOM 9430 O O . PRO B 1 600 ? 17.922 20.688 20.641 1 47.09 600 PRO B O 1
ATOM 9433 N N . LYS B 1 601 ? 15.969 20.688 21.516 1 50.72 601 LYS B N 1
ATOM 9434 C CA . LYS B 1 601 ? 15.211 20.594 20.266 1 50.72 601 LYS B CA 1
ATOM 9435 C C . LYS B 1 601 ? 15.078 21.953 19.594 1 50.72 601 LYS B C 1
ATOM 9437 O O . LYS B 1 601 ? 14.836 22.953 20.25 1 50.72 601 LYS B O 1
ATOM 9442 N N . ILE B 1 602 ? 15.656 22.031 18.344 1 46.34 602 ILE B N 1
ATOM 9443 C CA . ILE B 1 602 ? 15.523 23.266 17.594 1 46.34 602 ILE B CA 1
ATOM 9444 C C . ILE B 1 602 ? 14.188 23.266 16.844 1 46.34 602 ILE B C 1
ATOM 9446 O O . ILE B 1 602 ? 13.812 22.266 16.219 1 46.34 602 ILE B O 1
ATOM 9450 N N . SER B 1 603 ? 13.375 24.141 17.219 1 51.56 603 SER B N 1
ATOM 9451 C CA . SER B 1 603 ? 12.156 24.359 16.438 1 51.56 603 SER B CA 1
ATOM 9452 C C . SER B 1 603 ? 12.188 25.703 15.719 1 51.56 603 SER B C 1
ATOM 9454 O O . SER B 1 603 ? 12.75 26.672 16.219 1 51.56 603 SER B O 1
ATOM 9456 N N . VAL B 1 604 ? 11.938 25.625 14.383 1 45.59 604 VAL B N 1
ATOM 9457 C CA . VAL B 1 604 ? 11.883 26.859 13.609 1 45.59 604 VAL B CA 1
ATOM 9458 C C . VAL B 1 604 ? 10.445 27.141 13.18 1 45.59 604 VAL B C 1
ATOM 9460 O O . VAL B 1 604 ? 9.719 26.219 12.781 1 45.59 604 VAL B O 1
ATOM 9463 N N . ARG B 1 605 ? 10.039 28.266 13.516 1 50.94 605 ARG B N 1
ATOM 9464 C CA . ARG B 1 605 ? 8.742 28.734 13.031 1 50.94 605 ARG B CA 1
ATOM 9465 C C . ARG B 1 605 ? 8.891 29.984 12.18 1 50.94 605 ARG B C 1
ATOM 9467 O O . ARG B 1 605 ? 9.641 30.891 12.531 1 50.94 605 ARG B O 1
ATOM 9474 N N . GLY B 1 606 ? 8.445 29.922 10.922 1 46.12 606 GLY B N 1
ATOM 9475 C CA . GLY B 1 606 ? 8.43 31.109 10.078 1 46.12 606 GLY B CA 1
ATOM 9476 C C . GLY B 1 606 ? 7.035 31.641 9.828 1 46.12 606 GLY B C 1
ATOM 9477 O O . GLY B 1 606 ? 6.074 30.875 9.766 1 46.12 606 GLY B O 1
ATOM 9478 N N . TRP B 1 607 ? 6.926 32.906 9.992 1 50.47 607 TRP B N 1
ATOM 9479 C CA . TRP B 1 607 ? 5.641 33.531 9.664 1 50.47 607 TRP B CA 1
ATOM 9480 C C . TRP B 1 607 ? 5.836 34.875 8.969 1 50.47 607 TRP B C 1
ATOM 9482 O O . TRP B 1 607 ? 6.965 35.344 8.836 1 50.47 607 TRP B O 1
ATOM 9492 N N . THR B 1 608 ? 4.801 35.281 8.281 1 48.38 608 THR B N 1
ATOM 9493 C CA . THR B 1 608 ? 4.871 36.562 7.594 1 48.38 608 THR B CA 1
ATOM 9494 C C . THR B 1 608 ? 4.059 37.625 8.336 1 48.38 608 THR B C 1
ATOM 9496 O O . THR B 1 608 ? 3.301 37.312 9.25 1 48.38 608 THR B O 1
ATOM 9499 N N . SER B 1 609 ? 4.379 38.844 8.023 1 49.31 609 SER B N 1
ATOM 9500 C CA . SER B 1 609 ? 3.684 39.969 8.633 1 49.31 609 SER B CA 1
ATOM 9501 C C . SER B 1 609 ? 2.205 39.969 8.266 1 49.31 609 SER B C 1
ATOM 9503 O O . SER B 1 609 ? 1.409 40.688 8.875 1 49.31 609 SER B O 1
ATOM 9505 N N . HIS B 1 610 ? 1.998 39.188 7.195 1 48.38 610 HIS B N 1
ATOM 9506 C CA . HIS B 1 610 ? 0.609 39.156 6.75 1 48.38 610 HIS B CA 1
ATOM 9507 C C . HIS B 1 610 ? -0.063 37.844 7.148 1 48.38 610 HIS B C 1
ATOM 9509 O O . HIS B 1 610 ? 0.535 36.75 7.027 1 48.38 610 HIS B O 1
ATOM 9515 N N . GLY B 1 611 ? -0.921 38 8.125 1 45.28 611 GLY B N 1
ATOM 9516 C CA . GLY B 1 611 ? -1.645 36.812 8.477 1 45.28 611 GLY B CA 1
ATOM 9517 C C . GLY B 1 611 ? -2.146 36.031 7.266 1 45.28 611 GLY B C 1
ATOM 9518 O O . GLY B 1 611 ? -2.406 34.844 7.352 1 45.28 611 GLY B O 1
ATOM 9519 N N . ALA B 1 612 ? -2.715 36.75 6.332 1 43.69 612 ALA B N 1
ATOM 9520 C CA . ALA B 1 612 ? -3.336 36.125 5.172 1 43.69 612 ALA B CA 1
ATOM 9521 C C . ALA B 1 612 ? -2.361 36.062 3.998 1 43.69 612 ALA B C 1
ATOM 9523 O O . ALA B 1 612 ? -1.439 36.875 3.9 1 43.69 612 ALA B O 1
ATOM 9524 N N . ALA B 1 613 ? -2.252 34.938 3.357 1 42.19 613 ALA B N 1
ATOM 9525 C CA . ALA B 1 613 ? -1.392 34.531 2.248 1 42.19 613 ALA B CA 1
ATOM 9526 C C . ALA B 1 613 ? -1.31 35.656 1.193 1 42.19 613 ALA B C 1
ATOM 9528 O O . ALA B 1 613 ? -0.546 35.531 0.232 1 42.19 613 ALA B O 1
ATOM 9529 N N . ILE B 1 614 ? -2.252 36.594 1.134 1 39.34 614 ILE B N 1
ATOM 9530 C CA . ILE B 1 614 ? -2.121 37.469 -0.036 1 39.34 614 ILE B CA 1
ATOM 9531 C C . ILE B 1 614 ? -1.255 38.656 0.308 1 39.34 614 ILE B C 1
ATOM 9533 O O . ILE B 1 614 ? -1.625 39.5 1.157 1 39.34 614 ILE B O 1
ATOM 9537 N N . VAL B 1 615 ? -0.1 38.531 0.182 1 43.16 615 VAL B N 1
ATOM 9538 C CA . VAL B 1 615 ? 0.785 39.688 0.27 1 43.16 615 VAL B CA 1
ATOM 9539 C C . VAL B 1 615 ? 0.77 40.469 -1.053 1 43.16 615 VAL B C 1
ATOM 9541 O O . VAL B 1 615 ? 1.053 39.875 -2.109 1 43.16 615 VAL B O 1
ATOM 9544 N N . ASN B 1 616 ? -0.051 41.469 -1.118 1 39.56 616 ASN B N 1
ATOM 9545 C CA . ASN B 1 616 ? 0.228 42.406 -2.213 1 39.56 616 ASN B CA 1
ATOM 9546 C C . ASN B 1 616 ? 1.629 43 -2.102 1 39.56 616 ASN B C 1
ATOM 9548 O O . ASN B 1 616 ? 1.848 43.938 -1.342 1 39.56 616 ASN B O 1
ATOM 9552 N N . ALA B 1 617 ? 2.402 42.312 -2.658 1 45.09 617 ALA B N 1
ATOM 9553 C CA . ALA B 1 617 ? 3.805 42.719 -2.611 1 45.09 617 ALA B CA 1
ATOM 9554 C C . ALA B 1 617 ? 3.965 44.188 -3.018 1 45.09 617 ALA B C 1
ATOM 9556 O O . ALA B 1 617 ? 4.977 44.812 -2.699 1 45.09 617 ALA B O 1
ATOM 9557 N N . SER B 1 618 ? 2.963 44.688 -3.74 1 42.22 618 SER B N 1
ATOM 9558 C CA . SER B 1 618 ? 3.082 46.062 -4.195 1 42.22 618 SER B CA 1
ATOM 9559 C C . SER B 1 618 ? 2.572 47.031 -3.143 1 42.22 618 SER B C 1
ATOM 9561 O O . SER B 1 618 ? 2.752 48.25 -3.273 1 42.22 618 SER B O 1
ATOM 9563 N N . ASP B 1 619 ? 1.865 46.5 -2.262 1 42.56 619 ASP B N 1
ATOM 9564 C CA . ASP B 1 619 ? 1.388 47.406 -1.221 1 42.56 619 ASP B CA 1
ATOM 9565 C C . ASP B 1 619 ? 2.502 47.75 -0.234 1 42.56 619 ASP B C 1
ATOM 9567 O O . ASP B 1 619 ? 2.857 46.938 0.615 1 42.56 619 ASP B O 1
ATOM 9571 N N . ILE B 1 620 ? 3.146 48.781 -0.503 1 48.72 620 ILE B N 1
ATOM 9572 C CA . ILE B 1 620 ? 4.289 49.281 0.259 1 48.72 620 ILE B CA 1
ATOM 9573 C C . ILE B 1 620 ? 3.85 49.625 1.677 1 48.72 620 ILE B C 1
ATOM 9575 O O . ILE B 1 620 ? 4.688 49.812 2.561 1 48.72 620 ILE B O 1
ATOM 9579 N N . SER B 1 621 ? 2.549 49.875 1.838 1 51.25 621 SER B N 1
ATOM 9580 C CA . SER B 1 621 ? 2.09 50.281 3.156 1 51.25 621 SER B CA 1
ATOM 9581 C C . SER B 1 621 ? 2.117 49.125 4.148 1 51.25 621 SER B C 1
ATOM 9583 O O . SER B 1 621 ? 2.162 49.344 5.363 1 51.25 621 SER B O 1
ATOM 9585 N N . SER B 1 622 ? 2.08 47.938 3.52 1 51.12 622 SER B N 1
ATOM 9586 C CA . SER B 1 622 ? 2.182 46.781 4.391 1 51.12 622 SER B CA 1
ATOM 9587 C C . SER B 1 622 ? 3.184 45.75 3.844 1 51.12 622 SER B C 1
ATOM 9589 O O . SER B 1 622 ? 2.795 44.75 3.254 1 51.12 622 SER B O 1
ATOM 9591 N N . PRO B 1 623 ? 4.457 46.219 3.998 1 50.22 623 PRO B N 1
ATOM 9592 C CA . PRO B 1 623 ? 5.477 45.344 3.406 1 50.22 623 PRO B CA 1
ATOM 9593 C C . PRO B 1 623 ? 5.465 43.938 3.986 1 50.22 623 PRO B C 1
ATOM 9595 O O . PRO B 1 623 ? 5.094 43.75 5.148 1 50.22 623 PRO B O 1
ATOM 9598 N N . LEU B 1 624 ? 5.711 43 3.061 1 52.34 624 LEU B N 1
ATOM 9599 C CA . LEU B 1 624 ? 5.82 41.625 3.49 1 52.34 624 LEU B CA 1
ATOM 9600 C C . LEU B 1 624 ? 7.117 41.375 4.258 1 52.34 624 LEU B C 1
ATOM 9602 O O . LEU B 1 624 ? 8.203 41.688 3.762 1 52.34 624 LEU B O 1
ATOM 9606 N N . ALA B 1 625 ? 6.945 41.219 5.562 1 52.06 625 ALA B N 1
ATOM 9607 C CA . ALA B 1 625 ? 8.109 40.844 6.367 1 52.06 625 ALA B CA 1
ATOM 9608 C C . ALA B 1 625 ? 8.07 39.375 6.719 1 52.06 625 ALA B C 1
ATOM 9610 O O . ALA B 1 625 ? 7.004 38.812 7 1 52.06 625 ALA B O 1
ATOM 9611 N N . LEU B 1 626 ? 9.18 38.656 6.426 1 52.41 626 LEU B N 1
ATOM 9612 C CA . LEU B 1 626 ? 9.336 37.281 6.812 1 52.41 626 LEU B CA 1
ATOM 9613 C C . LEU B 1 626 ? 10.039 37.156 8.164 1 52.41 626 LEU B C 1
ATOM 9615 O O . LEU B 1 626 ? 11.055 37.812 8.398 1 52.41 626 LEU B O 1
ATOM 9619 N N . TYR B 1 627 ? 9.32 36.562 9.078 1 50.47 627 TYR B N 1
ATOM 9620 C CA . TYR B 1 627 ? 9.883 36.344 10.406 1 50.47 627 TYR B CA 1
ATOM 9621 C C . TYR B 1 627 ? 10.234 34.875 10.633 1 50.47 627 TYR B C 1
ATOM 9623 O O . TYR B 1 627 ? 9.625 34 10.039 1 50.47 627 TYR B O 1
ATOM 9631 N N . ALA B 1 628 ? 11.359 34.625 11.242 1 51.91 628 ALA B N 1
ATOM 9632 C CA . ALA B 1 628 ? 11.711 33.281 11.648 1 51.91 628 ALA B CA 1
ATOM 9633 C C . ALA B 1 628 ? 12.062 33.219 13.125 1 51.91 628 ALA B C 1
ATOM 9635 O O . ALA B 1 628 ? 12.695 34.125 13.656 1 51.91 628 ALA B O 1
ATOM 9636 N N . GLU B 1 629 ? 11.375 32.375 13.922 1 51.5 629 GLU B N 1
ATOM 9637 C CA . GLU B 1 629 ? 11.734 32.062 15.297 1 51.5 629 GLU B CA 1
ATOM 9638 C C . GLU B 1 629 ? 12.453 30.719 15.391 1 51.5 629 GLU B C 1
ATOM 9640 O O . GLU B 1 629 ? 11.984 29.719 14.844 1 51.5 629 GLU B O 1
ATOM 9645 N N . VAL B 1 630 ? 13.68 30.75 15.805 1 47.03 630 VAL B N 1
ATOM 9646 C CA . VAL B 1 630 ? 14.438 29.516 16.031 1 47.03 630 VAL B CA 1
ATOM 9647 C C . VAL B 1 630 ? 14.562 29.266 17.531 1 47.03 630 VAL B C 1
ATOM 9649 O O . VAL B 1 630 ? 15.016 30.125 18.281 1 47.03 630 VAL B O 1
ATOM 9652 N N . THR B 1 631 ? 13.828 28.312 17.984 1 49.5 631 THR B N 1
ATOM 9653 C CA . THR B 1 631 ? 13.914 27.969 19.406 1 49.5 631 THR B CA 1
ATOM 9654 C C . THR B 1 631 ? 14.703 26.688 19.594 1 49.5 631 THR B C 1
ATOM 9656 O O . THR B 1 631 ? 14.609 25.766 18.781 1 49.5 631 THR B O 1
ATOM 9659 N N . ALA B 1 632 ? 15.812 26.703 20.25 1 44.41 632 ALA B N 1
ATOM 9660 C CA . ALA B 1 632 ? 16.547 25.516 20.641 1 44.41 632 ALA B CA 1
ATOM 9661 C C . ALA B 1 632 ? 16.25 25.125 22.094 1 44.41 632 ALA B C 1
ATOM 9663 O O . ALA B 1 632 ? 16.359 25.969 22.984 1 44.41 632 ALA B O 1
ATOM 9664 N N . GLY B 1 633 ? 15.305 24.141 22.406 1 45.47 633 GLY B N 1
ATOM 9665 C CA . GLY B 1 633 ? 15.062 23.75 23.781 1 45.47 633 GLY B CA 1
ATOM 9666 C C . GLY B 1 633 ? 14.93 22.25 23.969 1 45.47 633 GLY B C 1
ATOM 9667 O O . GLY B 1 633 ? 14.859 21.5 22.984 1 45.47 633 GLY B O 1
ATOM 9668 N N . VAL B 1 634 ? 15.328 21.688 25.094 1 35.41 634 VAL B N 1
ATOM 9669 C CA . VAL B 1 634 ? 15.242 20.297 25.547 1 35.41 634 VAL B CA 1
ATOM 9670 C C . VAL B 1 634 ? 13.781 19.938 25.828 1 35.41 634 VAL B C 1
ATOM 9672 O O . VAL B 1 634 ? 13.086 20.656 26.547 1 35.41 634 VAL B O 1
ATOM 9675 N N . THR B 1 635 ? 13.133 19.484 24.859 1 33.78 635 THR B N 1
ATOM 9676 C CA . THR B 1 635 ? 11.805 19.031 25.234 1 33.78 635 THR B CA 1
ATOM 9677 C C . THR B 1 635 ? 11.891 17.75 26.062 1 33.78 635 THR B C 1
ATOM 9679 O O . THR B 1 635 ? 12.609 16.828 25.719 1 33.78 635 THR B O 1
ATOM 9682 N N . TYR B 1 636 ? 11.75 17.781 27.312 1 27.89 636 TYR B N 1
ATOM 9683 C CA . TYR B 1 636 ? 11.625 16.578 28.141 1 27.89 636 TYR B CA 1
ATOM 9684 C C . TYR B 1 636 ? 10.383 15.789 27.75 1 27.89 636 TYR B C 1
ATOM 9686 O O . TYR B 1 636 ? 9.273 16.328 27.766 1 27.89 636 TYR B O 1
ATOM 9694 N N . THR B 1 637 ? 10.438 15.094 26.766 1 27.66 637 THR B N 1
ATOM 9695 C CA . THR B 1 637 ? 9.336 14.148 26.625 1 27.66 637 THR B CA 1
ATOM 9696 C C . THR B 1 637 ? 9.289 13.203 27.828 1 27.66 637 THR B C 1
ATOM 9698 O O . THR B 1 637 ? 10.328 12.727 28.281 1 27.66 637 THR B O 1
#